Protein 4CIJ (pdb70)

Nearest PDB structures (foldseek):
  4cij-assembly2_C  TM=9.995E-01  e=2.788E-56  Geobacillus stearothermophilus
  5h7z-assembly1_A  TM=2.090E-01  e=2.885E-01  Pseudomonas aeruginosa PAO1
  4r1d-assembly1_B  TM=1.919E-01  e=2.420E-01  Pseudomonas aeruginosa PAO1
  4cij-assembly2_C  TM=9.938E-01  e=1.093E-56  Geobacillus stearothermophilus
  5h7y-assembly1_A  TM=1.862E-01  e=5.093E-02  Pseudomonas aeruginosa PAO1

Foldseek 3Di:
DAAKAKDWFKWKKFQWPDDPDPADGDADPVVVCVLLQHDPVQKDWEPAADDQFGTKIAGNRDPQWIKGHRGDPGRHIMTIHGRVSRVVSQVGHPFDLLSSLLCVQPHGDMFTFKIKMKMKHLHDLDDVVVVVVLVVVVQKDFPFDDKDKDWDADPVPGDTDKIKIKTDDPPDFKIKMKIQVCVVVVHDRPGIIMIMIMGGTPRRSVLSVVSNVVDFANLQVVLVVCVHGMARFDDDPVDPDSVPGHGDDSSVVVSVSSRRHHDDRRD/DDADKAKDWFKWKKFQWPDDPDPADGDADPVVVCVLLQHDPVQKAWEPAADDQFGTKIAGNRDVQWIKGHRGPPGRGIMTIHGRVSRVVSQVGHPFFLLSSLLCQQPHGDMWTFKIKMKMKHQPDLDDLVVVVVLVVVVQKDFPFDDKDWDWDFDPVPGDTDKIKIKTDDPPDFKIKMKIQVCRVVVHDRDGIIMIMIMGGTPRRNVLSVVSNVVPAANLQVVLVVCVHGMARFDDDPVDPPSVPGHGDDSSVVVSVSSRVHHDDRRD/DKAKDWFKWKKFQWPDDPDPADGDADPVVVCVLLQADPVQWDWEPAADDQFGTKIAGNNDVLWIKGHRGPPGRGIMTIHGRVSRVVSQVGHPADLLSSLLCDQPHGDMFTFKIKMKMKDLPDLDDVVVVVVLVVVVQKDFPFPDKDWDWDFDPVPGDTQWIKIKTDDPPDFKIKIKIQVCSVVVHDRPGIIMIMIMGGTPRRSVLSVVSNVVPFANLQVVLVVCVRGMARFDDDDPDPPSVPGHGDDSSVVVSVVSRVHHNDRHD/DPDAAKAKDWFKWKKFQWPDDPDPAAGDADPVVVCVLLQADPVQKDWEPAADDQFGTKIAGNNDPLWIKGHRGPPGRGIMTIHGRVSRVVSVVGHPAWLLSSLLCVQPHGDMWTFKIKMKMKHQPDLDDVVVVVVLVVVVQKDFPFDDKDKDWDFDPVPGDTDKIKIKTDDPNDFKIKMKIQVCVVVVHDRPGIIMIMIMGGTPRRSVLSVVSNVVDFANLQVVLVVCVHGMARFDDDPVDPPSVPGDGDDSSVVVSVSSRRHHNDTD

Sequence (1068 aa):
MSGLKPCVDWLQVTFKTGQDSVKKCVEKLEKVFEILGLNEAEFLPLKNGKYGYKQGVAFQGNPVLAVYYDGADDMGIHVEMTGQGCRLFELHTSINWYELFYRLVYEYEVNITRLDVAVDDFKGYFKINTLVKKLKDDEVTSRFKKARHIENIVIEGGETIGHTLYFGAPSSDIQVRFYEKNVQMGMDIDVWNRTEIQLRDDRAHVVAQIIADDVLPLGEIVAGLLRNYIQFRTRKATDKNKKRWPLARFWLNFLGDVQPLRIAKQMHMSGLKPCVDWLQVTFKTGQDSVKKCVEKLEKVFEILGLNEAEFLPLKNGKYGYKQGVAFQGNPVLAVYYDGADDMGIHVEMTGQGCRLFELHTSINWYELFYRLVYEYEVNITRLDVAVDDFKGYFKINTLVKKLKDDEVTSRFKKARHIENIVIEGGETIGHTLYFGAPSSDIQVRFYEKNVQMGMDIDVWNRTEIQLRDDRAHVVAQIIADDVLPLGEIVAGLLRNYIQFRTRKATDKNKKRWPLARFWLNFLGDVQPLRIAKQMGLKPCVDWLQVTFKTGQDSVKKCVEKLEKVFEILGLNEAEFLPLKNGKYGYKQGVAFQGNPVLAVYYDGADDMGIHVEMTGQGCRLFELHTSINWYELFYRLVYEYEVNITRLDVAVDDFKGYFKINTLVKKLKDDEVTSRFKKARHIENIVIEGGETIGHTLYFGAPSSDIQVRFYEKNVQMGMDIDVWNRTEIQLRDDRAHVVAQIIADDVLPLGEIVAGLLRNYIQFRTRKATDKNKKRWPLARFWLNFLGDVQPLRIAKQMSHMSGLKPCVDWLQVTFKTGQDSVKKCVEKLEKVFEILGLNEAEFLPLKNGKYGYKQGVAFQGNPVLAVYYDGADDMGIHVEMTGQGCRLFELHTSINWYELFYRLVYEYEVNITRLDVAVDDFKGYFKINTLVKKLKDDEVTSRFKKARHIENIVIEGGETIGHTLYFGAPSSDIQVRFYEKNVQMGMDIDVWNRTEIQLRDDRAHVVAQIIADDVLPLGEIVAGLLRNYIQFRTRKATDKNKKRWPLARFWLNFLGDVQPLRIAKQ

Secondary structure (DSSP, 8-state):
--SEEEEEEEEEEEE--S---SSBPP--HHHHHHHTT--GGGEEE-S--BTTBSEEEEETT-TTEEEEE--STT--EEEEE-HHHHHHHHHH-SS-HHHHHHIIIIIB-EEEEEEEEEEEESS-S--HHHHHHHHHTT-EEESSSEEEEEEEEETTT--EEEEEEEES-TTSSEEEEEEEHHHHTT---S--EEEEEEEEHHHHHHHHHHHHHT-S-HHHHHHHHHHHHEEEB---TT-S-GGGSPBPHHHHHHHHHHTT----S--/---SEEEEEEEEEEEE--S---SSBPP--HHHHHHHTT--GGGEEE-S--BTTBSEEEEETT-TTEEEEE--STT--EEEEE-HHHHHHHHHH-SS-HHHHHHIIIIIB-EEEEEEEEEEEESS-S--HHHHHHHHHTT-EEESSSEEEEEEEEETTT--EEEEEEEES-SSSSEEEEEEEHHHHHT---S--EEEEEEEEHHHHHHHHHHHHHT-S-HHHHHHHHHHHHEEEB---TT---GGGSPBPHHHHHHHHHHTT----S--/-EEEEEEEEEEEE--S---SSBPP--HHHHHHHTT--GGGEEE-S--BTTBSEEEEETT-TTEEEEE--STT--EEEEE-HHHHHHHHHH-SS-HHHHHHIIIIIB-EEEEEEEEEEEESS-S--HHHHHHHHHTT-EEESSSEEEEEEEEETTT--EEEEEEEES-TTSSEEEEEEEHHHHTT---S--EEEEEEEEHHHHHHHHHHHHH--S-HHHHHHHHHHHHEEEB---SS---GGGSPBPHHHHHHHHHHTT----S--/----SEEEEEEEEEEEE--S---SSBPP--HHHHHHHTT--GGGEEE-S--BTTBSEEEEETT-TTEEEEE--STT--EEEEE-HHHHHHHHHH-SS-HHHHHHIIIIIB-EEEEEEEEEEEESS-S--HHHHHHHHHTT-EEESSSEEEEEEEEETTT--EEEEEEEES-TTSSEEEEEEEHHHHTT---S--EEEEEEEEHHHHHHHHHHHHH--S-HHHHHHHHHHHHEEEB---TT---GGGSPBPHHHHHHHHHHTT------

Solvent-accessible surface area: 49300 Å² total; per-residue (Å²): 120,76,22,20,87,24,17,1,12,57,1,16,2,21,0,50,49,63,69,161,35,156,50,120,38,3,113,132,31,80,64,0,9,103,0,3,13,10,90,95,86,65,19,92,106,34,199,82,8,78,85,2,9,46,74,4,16,0,1,76,29,56,77,22,0,0,0,9,52,48,16,32,143,100,38,15,11,12,0,4,0,28,16,120,0,0,72,26,0,33,136,76,18,98,29,27,3,72,47,0,0,78,46,0,7,85,62,10,23,10,68,7,43,27,0,1,0,0,1,16,2,22,142,36,37,15,137,2,75,56,0,5,130,27,0,75,51,36,22,0,8,24,137,25,112,110,0,107,4,19,10,28,0,41,3,110,47,6,116,44,53,4,22,25,0,67,0,24,53,90,95,45,60,10,9,1,30,0,21,36,24,16,39,108,84,72,85,151,47,140,36,22,11,12,4,8,0,5,0,62,84,117,82,0,62,87,7,0,58,38,14,1,68,54,107,88,20,7,0,70,19,1,0,33,36,0,84,77,13,0,30,0,26,62,128,93,115,120,42,110,56,22,149,161,9,66,39,3,169,46,0,50,78,0,0,34,68,0,64,86,32,126,37,66,105,165,74,227,91,70,29,18,86,28,22,1,17,58,1,17,1,22,1,48,49,65,70,166,42,157,50,109,41,3,109,132,31,80,62,0,11,104,0,2,13,10,90,98,86,62,19,92,110,36,199,82,12,80,89,0,9,52,78,4,15,0,1,77,28,57,76,23,0,0,0,8,52,43,14,25,145,109,31,17,12,11,0,4,0,29,18,129,0,0,76,26,0,36,139,76,19,98,29,26,4,75,47,0,0,89,46,1,6,87,55,9,22,8,69,5,41,30,0,2,0,1,2,16,2,20,132,31,32,17,154,1,76,54,0,6,129,27,0,80,53,36,22,0,11,24,138,25,156,102,1,62,4,9,6,26,0,45,3,110,29,3,68,40,60,11,26,19,0,53,0,17,51,72,98,46,63,11,4,1,27,0,23,43,24,18,63,107,97,73,88,105,52,140,48,30,12,16,4,9,0,6,0,62,86,102,80,0,50,73,6,0,60,39,17,3,68,76,120,92,17,7,1,72,20,1,1,34,35,0,85,76,13,0,30,0,27,66,128,76,110,139,31,198,70,22,159,156,9,74,38,4,168,44,0,57,74,0,0,34,70,0,70,80,32,162,40,67,101,165,68,48,18,117,19,19,0,14,54,1,16,2,22,0,49,53,64,70,164,42,161,57,108,39,3,105,132,32,79,63,0,10,97,0,3,11,12,87,99,85,64,18,92,107,34,203,85,9,78,83,0,9,54,73,4,15,0,1,79,27,57,76,23,0,0,0,7,51,49,16,35,145,109,34,16,13,12,0,2,0,26,17,128,0,0,72,27,0,39,138,75,18,98,29,30,4,72,49,0,0,88,41,1,5,86,55,7,24,10,69,7,41,29,0,1,0,0,1,16,2,77,150,36,40,16,152,2,78,52,0,8,129,28,0,80,58,33,23,0,10,25,126,26,162,88,0,67,5,10,8,34,0,30,3,106,43,6,90,45,67,3,27,21,0,53,0,14,49,77,93,45,60,8,4,1,29,0,18,41,25,18,52,112,95,70,90,147,76,145,42,31,11,12,5,8,1,4,0,61,85,118,72,0,62,86,6,0,61,40,13,2,67,45,108,86,26,7,0,69,18,1,0,34,29,0,88,78,12,0,30,0,26,66,126,85,104,115,34,177,69,20,158,158,9,68,38,4,176,47,0,58,83,0,0,36,69,0,68,87,31,118,32,75,114,158,77,107,184,91,69,29,17,98,22,18,0,16,55,0,17,2,21,1,53,49,67,74,161,37,157,53,110,42,3,118,131,31,78,68,0,11,114,2,3,14,10,105,100,96,64,19,92,105,34,192,76,10,80,92,1,10,49,74,4,15,0,1,76,28,57,76,23,0,0,0,8,53,45,15,33,146,109,40,18,13,12,0,3,0,28,17,125,0,0,76,26,1,74,142,74,26,94,26,44,16,66,58,0,0,108,62,1,7,84,61,10,22,9,67,5,40,28,0,1,0,0,0,15,3,18,138,31,34,15,136,1,74,57,0,5,130,26,0,60,44,31,23,0,12,27,142,26,165,111,1,102,3,26,9,36,0,28,2,105,42,6,89,47,61,3,21,25,0,63,0,23,52,89,96,44,58,10,7,2,27,0,23,38,25,17,48,108,93,73,89,146,31,138,37,29,12,12,4,8,1,5,0,60,84,119,90,0,57,84,6,0,60,36,12,3,69,51,107,86,18,7,0,74,19,1,0,35,38,0,88,75,14,0,28,0,27,64,121,92,106,130,37,190,64,20,158,159,7,67,39,3,160,44,0,50,72,0,0,37,69,0,69,85,32,128,30,94,100,228

Radius of gyration: 36.02 Å; Cα contacts (8 Å, |Δi|>4): 2460; chains: 4; bounding box: 74×92×94 Å

Structure (mmCIF, N/CA/C/O backbone):
data_4CIJ
#
_entry.id   4CIJ
#
_cell.length_a   66.111
_cell.length_b   136.848
_cell.length_c   149.157
_cell.angle_alpha   90.00
_cell.angle_beta   90.00
_cell.angle_gamma   90.00
#
_symmetry.space_group_name_H-M   'P 21 21 21'
#
loop_
_entity.id
_entity.type
_entity.pdbx_description
1 polymer 'GST REP'
2 water water
#
loop_
_atom_site.group_PDB
_atom_site.id
_atom_site.type_symbol
_atom_site.label_atom_id
_atom_site.label_alt_id
_atom_site.label_comp_id
_atom_site.label_asym_id
_atom_site.label_entity_id
_atom_site.label_seq_id
_atom_site.pdbx_PDB_ins_code
_atom_site.Cartn_x
_atom_site.Cartn_y
_atom_site.Cartn_z
_atom_site.occupancy
_atom_site.B_iso_or_equiv
_atom_site.auth_seq_id
_atom_site.auth_comp_id
_atom_site.auth_asym_id
_atom_site.auth_atom_id
_atom_site.pdbx_PDB_model_num
ATOM 1 N N . MET A 1 3 ? 64.170 33.967 32.728 1.00 74.12 1 MET A N 1
ATOM 2 C CA . MET A 1 3 ? 63.488 32.650 32.912 1.00 80.01 1 MET A CA 1
ATOM 3 C C . MET A 1 3 ? 64.356 31.587 33.628 1.00 80.06 1 MET A C 1
ATOM 4 O O . MET A 1 3 ? 64.641 30.490 33.108 1.00 70.34 1 MET A O 1
ATOM 9 N N . SER A 1 4 ? 64.755 31.914 34.860 1.00 80.93 2 SER A N 1
ATOM 10 C CA . SER A 1 4 ? 65.298 30.921 35.792 1.00 79.36 2 SER A CA 1
ATOM 11 C C . SER A 1 4 ? 64.981 31.301 37.255 1.00 79.83 2 SER A C 1
ATOM 12 O O . SER A 1 4 ? 64.531 32.421 37.527 1.00 74.05 2 SER A O 1
ATOM 15 N N . GLY A 1 5 ? 65.236 30.377 38.198 1.00 75.11 3 GLY A N 1
ATOM 16 C CA . GLY A 1 5 ? 64.918 30.616 39.610 1.00 68.30 3 GLY A CA 1
ATOM 17 C C . GLY A 1 5 ? 63.420 30.759 39.853 1.00 67.96 3 GLY A C 1
ATOM 18 O O . GLY A 1 5 ? 62.622 30.149 39.139 1.00 61.61 3 GLY A O 1
ATOM 19 N N . LEU A 1 6 ? 63.076 31.568 40.863 1.00 56.32 4 LEU A N 1
ATOM 20 C CA . LEU A 1 6 ? 61.740 31.887 41.280 1.00 56.57 4 LEU A CA 1
ATOM 21 C C . LEU A 1 6 ? 61.500 33.370 41.061 1.00 63.52 4 LEU A C 1
ATOM 22 O O . LEU A 1 6 ? 62.383 34.141 41.303 1.00 58.00 4 LEU A O 1
ATOM 27 N N . LYS A 1 7 ? 60.348 33.753 40.506 1.00 70.12 5 LYS A N 1
ATOM 28 C CA . LYS A 1 7 ? 60.030 35.158 40.275 1.00 76.35 5 LYS A CA 1
ATOM 29 C C . LYS A 1 7 ? 58.581 35.400 40.654 1.00 66.55 5 LYS A C 1
ATOM 30 O O . LYS A 1 7 ? 57.691 34.673 40.205 1.00 60.80 5 LYS A O 1
ATOM 36 N N . PRO A 1 8 ? 58.342 36.401 41.494 1.00 61.81 6 PRO A N 1
ATOM 37 C CA . PRO A 1 8 ? 56.992 36.724 41.897 1.00 58.70 6 PRO A CA 1
ATOM 38 C C . PRO A 1 8 ? 56.403 37.695 40.913 1.00 56.27 6 PRO A C 1
ATOM 39 O O . PRO A 1 8 ? 57.135 38.280 40.127 1.00 58.62 6 PRO A O 1
ATOM 43 N N . CYS A 1 9 ? 55.088 37.843 40.927 1.00 59.13 7 CYS A N 1
ATOM 44 C CA . CYS A 1 9 ? 54.437 38.866 40.143 1.00 53.35 7 CYS A CA 1
ATOM 45 C C . CYS A 1 9 ? 52.976 39.026 40.504 1.00 51.31 7 CYS A C 1
ATOM 46 O O . CYS A 1 9 ? 52.356 38.170 41.120 1.00 50.71 7 CYS A O 1
ATOM 49 N N . VAL A 1 10 ? 52.444 40.169 40.113 1.00 47.08 8 VAL A N 1
ATOM 50 C CA . VAL A 1 10 ? 51.040 40.412 40.148 1.00 45.75 8 VAL A CA 1
ATOM 51 C C . VAL A 1 10 ? 50.498 39.840 38.856 1.00 49.75 8 VAL A C 1
ATOM 52 O O . VAL A 1 10 ? 51.083 40.060 37.817 1.00 47.24 8 VAL A O 1
ATOM 56 N N . ASP A 1 11 ? 49.378 39.135 38.919 1.00 47.58 9 ASP A N 1
ATOM 57 C CA . ASP A 1 11 ? 48.885 38.392 37.752 1.00 50.42 9 ASP A CA 1
ATOM 58 C C . ASP A 1 11 ? 47.420 38.600 37.421 1.00 44.17 9 ASP A C 1
ATOM 59 O O . ASP A 1 11 ? 46.895 38.012 36.496 1.00 46.60 9 ASP A O 1
ATOM 64 N N . TRP A 1 12 ? 46.737 39.419 38.172 1.00 40.03 10 TRP A N 1
ATOM 65 C CA . TRP A 1 12 ? 45.394 39.772 37.794 1.00 40.70 10 TRP A CA 1
ATOM 66 C C . TRP A 1 12 ? 45.056 40.959 38.648 1.00 38.68 10 TRP A C 1
ATOM 67 O O . TRP A 1 12 ? 45.418 41.002 39.821 1.00 36.48 10 TRP A O 1
ATOM 78 N N . LEU A 1 13 ? 44.299 41.883 38.086 1.00 39.30 11 LEU A N 1
ATOM 79 C CA . LEU A 1 13 ? 43.790 42.988 38.868 1.00 40.94 11 LEU A CA 1
ATOM 80 C C . LEU A 1 13 ? 42.494 43.496 38.306 1.00 39.33 11 LEU A C 1
ATOM 81 O O . LEU A 1 13 ? 42.380 43.759 37.095 1.00 41.95 11 LEU A O 1
ATOM 86 N N . GLN A 1 14 ? 41.533 43.645 39.183 1.00 37.36 12 GLN A N 1
ATOM 87 C CA . GLN A 1 14 ? 40.243 44.190 38.828 1.00 38.08 12 GLN A CA 1
ATOM 88 C C . GLN A 1 14 ? 39.872 45.182 39.879 1.00 43.99 12 GLN A C 1
ATOM 89 O O . GLN A 1 14 ? 39.956 44.857 41.079 1.00 44.91 12 GLN A O 1
ATOM 95 N N . VAL A 1 15 ? 39.576 46.419 39.455 1.00 46.13 13 VAL A N 1
ATOM 96 C CA . VAL A 1 15 ? 39.237 47.503 40.381 1.00 45.73 13 VAL A CA 1
ATOM 97 C C . VAL A 1 15 ? 38.139 48.356 39.790 1.00 46.50 13 VAL A C 1
ATOM 98 O O . VAL A 1 15 ? 38.040 48.503 38.588 1.00 45.34 13 VAL A O 1
ATOM 102 N N . THR A 1 16 ? 37.307 48.898 40.651 1.00 46.04 14 THR A N 1
ATOM 103 C CA . THR A 1 16 ? 36.224 49.751 40.252 1.00 50.10 14 THR A CA 1
ATOM 104 C C . THR A 1 16 ? 36.382 51.093 40.923 1.00 52.72 14 THR A C 1
ATOM 105 O O . THR A 1 16 ? 36.470 51.164 42.137 1.00 50.81 14 THR A O 1
ATOM 109 N N . PHE A 1 17 ? 36.414 52.149 40.109 1.00 53.91 15 PHE A N 1
ATOM 110 C CA . PHE A 1 17 ? 36.433 53.544 40.606 1.00 50.69 15 PHE A CA 1
ATOM 111 C C . PHE A 1 17 ? 35.022 53.968 40.885 1.00 52.74 15 PHE A C 1
ATOM 112 O O . PHE A 1 17 ? 34.219 54.059 39.961 1.00 55.99 15 PHE A O 1
ATOM 120 N N . LYS A 1 18 ? 34.699 54.185 42.153 1.00 60.76 16 LYS A N 1
ATOM 121 C CA . LYS A 1 18 ? 33.332 54.541 42.550 1.00 74.05 16 LYS A CA 1
ATOM 122 C C . LYS A 1 18 ? 33.094 56.031 42.286 1.00 76.51 16 LYS A C 1
ATOM 123 O O . LYS A 1 18 ? 34.045 56.831 42.276 1.00 66.99 16 LYS A O 1
ATOM 129 N N . THR A 1 19 ? 31.831 56.393 42.069 1.00 84.58 17 THR A N 1
ATOM 130 C CA . THR A 1 19 ? 31.456 57.768 41.677 1.00 97.73 17 THR A CA 1
ATOM 131 C C . THR A 1 19 ? 30.676 58.449 42.791 1.00 93.74 17 THR A C 1
ATOM 132 O O . THR A 1 19 ? 29.977 57.785 43.553 1.00 92.42 17 THR A O 1
ATOM 136 N N . GLY A 1 20 ? 30.846 59.775 42.891 1.00 103.19 18 GLY A N 1
ATOM 137 C CA . GLY A 1 20 ? 30.020 60.642 43.737 1.00 93.57 18 GLY A CA 1
ATOM 138 C C . GLY A 1 20 ? 30.029 60.350 45.226 1.00 100.39 18 GLY A C 1
ATOM 139 O O . GLY A 1 20 ? 29.048 60.597 45.915 1.00 104.66 18 GLY A O 1
ATOM 140 N N . GLN A 1 21 ? 31.123 59.803 45.732 1.00 110.63 19 GLN A N 1
ATOM 141 C CA . GLN A 1 21 ? 31.256 59.579 47.169 1.00 114.63 19 GLN A CA 1
ATOM 142 C C . GLN A 1 21 ? 31.693 60.912 47.799 1.00 110.96 19 GLN A C 1
ATOM 143 O O . GLN A 1 21 ? 32.459 61.651 47.193 1.00 97.00 19 GLN A O 1
ATOM 149 N N . ASP A 1 22 ? 31.183 61.213 48.995 1.00 106.12 20 ASP A N 1
ATOM 150 C CA . ASP A 1 22 ? 31.778 62.227 49.854 1.00 108.80 20 ASP A CA 1
ATOM 151 C C . ASP A 1 22 ? 32.815 61.481 50.695 1.00 100.57 20 ASP A C 1
ATOM 152 O O . ASP A 1 22 ? 32.645 61.216 51.887 1.00 99.60 20 ASP A O 1
ATOM 157 N N . SER A 1 23 ? 33.893 61.129 50.011 1.00 97.31 21 SER A N 1
ATOM 158 C CA . SER A 1 23 ? 34.917 60.228 50.518 1.00 93.26 21 SER A CA 1
ATOM 159 C C . SER A 1 23 ? 36.107 61.048 50.900 1.00 83.98 21 SER A C 1
ATOM 160 O O . SER A 1 23 ? 36.288 62.153 50.374 1.00 76.59 21 SER A O 1
ATOM 163 N N . VAL A 1 24 ? 36.911 60.535 51.826 1.00 79.65 22 VAL A N 1
ATOM 164 C CA . VAL A 1 24 ? 38.158 61.224 52.165 1.00 92.69 22 VAL A CA 1
ATOM 165 C C . VAL A 1 24 ? 39.115 61.205 50.962 1.00 80.87 22 VAL A C 1
ATOM 166 O O . VAL A 1 24 ? 39.896 62.144 50.778 1.00 88.64 22 VAL A O 1
ATOM 170 N N . LYS A 1 25 ? 39.009 60.156 50.137 1.00 82.30 23 LYS A N 1
ATOM 171 C CA . LYS A 1 25 ? 39.804 60.011 48.909 1.00 76.48 23 LYS A CA 1
ATOM 172 C C . LYS A 1 25 ? 39.069 60.531 47.657 1.00 68.61 23 LYS A C 1
ATOM 173 O O . LYS A 1 25 ? 37.855 60.705 47.651 1.00 59.03 23 LYS A O 1
ATOM 179 N N . LYS A 1 26 ? 39.844 60.832 46.626 1.00 67.06 24 LYS A N 1
ATOM 180 C CA . LYS A 1 26 ? 39.331 61.457 45.419 1.00 70.19 24 LYS A CA 1
ATOM 181 C C . LYS A 1 26 ? 38.535 60.450 44.563 1.00 69.06 24 LYS A C 1
ATOM 182 O O . LYS A 1 26 ? 39.008 59.336 44.258 1.00 69.63 24 LYS A O 1
ATOM 188 N N . CYS A 1 27 ? 37.327 60.844 44.191 1.00 69.16 25 CYS A N 1
ATOM 189 C CA . CYS A 1 27 ? 36.515 60.113 43.226 1.00 71.99 25 CYS A CA 1
ATOM 190 C C . CYS A 1 27 ? 37.002 60.411 41.819 1.00 71.32 25 CYS A C 1
ATOM 191 O O . CYS A 1 27 ? 37.342 61.534 41.507 1.00 67.65 25 CYS A O 1
ATOM 194 N N . VAL A 1 28 ? 37.090 59.379 40.996 1.00 70.82 26 VAL A N 1
ATOM 195 C CA . VAL A 1 28 ? 37.451 59.534 39.599 1.00 67.84 26 VAL A CA 1
ATOM 196 C C . VAL A 1 28 ? 36.178 59.402 38.786 1.00 65.49 26 VAL A C 1
ATOM 197 O O . VAL A 1 28 ? 35.379 58.510 39.031 1.00 57.96 26 VAL A O 1
ATOM 201 N N . GLU A 1 29 ? 36.010 60.297 37.815 1.00 72.62 27 GLU A N 1
ATOM 202 C CA . GLU A 1 29 ? 34.807 60.311 36.991 1.00 73.70 27 GLU A CA 1
ATOM 203 C C . GLU A 1 29 ? 35.033 60.251 35.493 1.00 66.17 27 GLU A C 1
ATOM 204 O O . GLU A 1 29 ? 34.096 60.016 34.763 1.00 66.15 27 GLU A O 1
ATOM 210 N N . LYS A 1 30 ? 36.280 60.384 35.045 1.00 64.24 28 LYS A N 1
ATOM 211 C CA . LYS A 1 30 ? 36.590 60.405 33.619 1.00 64.00 28 LYS A CA 1
ATOM 212 C C . LYS A 1 30 ? 37.576 59.335 33.206 1.00 56.65 28 LYS A C 1
ATOM 213 O O . LYS A 1 30 ? 38.540 59.036 33.925 1.00 54.85 28 LYS A O 1
ATOM 219 N N . LEU A 1 31 ? 37.341 58.762 32.031 1.00 54.24 29 LEU A N 1
ATOM 220 C CA . LEU A 1 31 ? 38.248 57.768 31.482 1.00 51.91 29 LEU A CA 1
ATOM 221 C C . LEU A 1 31 ? 39.664 58.266 31.370 1.00 52.86 29 LEU A C 1
ATOM 222 O O . LEU A 1 31 ? 40.620 57.541 31.665 1.00 50.73 29 LEU A O 1
ATOM 227 N N . GLU A 1 32 ? 39.807 59.515 30.964 1.00 48.49 30 GLU A N 1
ATOM 228 C CA . GLU A 1 32 ? 41.114 60.119 30.804 1.00 57.83 30 GLU A CA 1
ATOM 229 C C . GLU A 1 32 ? 41.901 60.096 32.105 1.00 53.90 30 GLU A C 1
ATOM 230 O O . GLU A 1 32 ? 43.120 59.869 32.116 1.00 56.57 30 GLU A O 1
ATOM 236 N N . LYS A 1 33 ? 41.216 60.366 33.203 1.00 54.06 31 LYS A N 1
ATOM 237 C CA . LYS A 1 33 ? 41.869 60.345 34.488 1.00 55.50 31 LYS A CA 1
ATOM 238 C C . LYS A 1 33 ? 42.329 58.892 34.798 1.00 58.43 31 LYS A C 1
ATOM 239 O O . LYS A 1 33 ? 43.446 58.648 35.276 1.00 53.39 31 LYS A O 1
ATOM 245 N N . VAL A 1 34 ? 41.471 57.929 34.503 1.00 49.08 32 VAL A N 1
ATOM 246 C CA . VAL A 1 34 ? 41.847 56.542 34.723 1.00 49.59 32 VAL A CA 1
ATOM 247 C C . VAL A 1 34 ? 43.124 56.209 33.984 1.00 49.18 32 VAL A C 1
ATOM 248 O O . VAL A 1 34 ? 44.036 55.609 34.555 1.00 54.81 32 VAL A O 1
ATOM 252 N N . PHE A 1 35 ? 43.200 56.580 32.709 1.00 54.42 33 PHE A N 1
ATOM 253 C CA . PHE A 1 35 ? 44.415 56.337 31.914 1.00 55.28 33 PHE A CA 1
ATOM 254 C C . PHE A 1 35 ? 45.641 56.934 32.579 1.00 56.41 33 PHE A C 1
ATOM 255 O O . PHE A 1 35 ? 46.721 56.334 32.610 1.00 50.13 33 PHE A O 1
ATOM 263 N N . GLU A 1 36 ? 45.452 58.099 33.174 1.00 59.19 34 GLU A N 1
ATOM 264 C CA . GLU A 1 36 ? 46.546 58.785 33.823 1.00 64.84 34 GLU A CA 1
ATOM 265 C C . GLU A 1 36 ? 46.964 58.062 35.118 1.00 58.46 34 GLU A C 1
ATOM 266 O O . GLU A 1 36 ? 48.154 57.898 35.396 1.00 54.59 34 GLU A O 1
ATOM 272 N N . ILE A 1 37 ? 45.990 57.625 35.901 1.00 52.93 35 ILE A N 1
ATOM 273 C CA . ILE A 1 37 ? 46.276 56.854 37.103 1.00 53.13 35 ILE A CA 1
ATOM 274 C C . ILE A 1 37 ? 47.097 55.587 36.790 1.00 50.30 35 ILE A C 1
ATOM 275 O O . ILE A 1 37 ? 48.015 55.242 37.519 1.00 47.44 35 ILE A O 1
ATOM 280 N N . LEU A 1 38 ? 46.843 54.998 35.644 1.00 49.03 36 LEU A N 1
ATOM 281 C CA . LEU A 1 38 ? 47.560 53.839 35.221 1.00 49.44 36 LEU A CA 1
ATOM 282 C C . LEU A 1 38 ? 48.905 54.160 34.598 1.00 49.28 36 LEU A C 1
ATOM 283 O O . LEU A 1 38 ? 49.694 53.231 34.292 1.00 47.51 36 LEU A O 1
ATOM 288 N N . GLY A 1 39 ? 49.168 55.439 34.358 1.00 50.64 37 GLY A N 1
ATOM 289 C CA . GLY A 1 39 ? 50.414 55.850 33.710 1.00 47.29 37 GLY A CA 1
ATOM 290 C C . GLY A 1 39 ? 50.495 55.378 32.292 1.00 48.09 37 GLY A C 1
ATOM 291 O O . GLY A 1 39 ? 51.541 54.997 31.804 1.00 53.08 37 GLY A O 1
ATOM 292 N N . LEU A 1 40 ? 49.351 55.365 31.627 1.00 54.44 38 LEU A N 1
ATOM 293 C CA . LEU A 1 40 ? 49.274 54.908 30.259 1.00 53.72 38 LEU A CA 1
ATOM 294 C C . LEU A 1 40 ? 48.738 56.028 29.356 1.00 52.50 38 LEU A C 1
ATOM 295 O O . LEU A 1 40 ? 47.859 56.826 29.712 1.00 50.02 38 LEU A O 1
ATOM 300 N N . ASN A 1 41 ? 49.242 56.024 28.152 1.00 49.51 39 ASN A N 1
ATOM 301 C CA . ASN A 1 41 ? 48.901 57.047 27.166 1.00 54.14 39 ASN A CA 1
ATOM 302 C C . ASN A 1 41 ? 47.470 56.879 26.621 1.00 53.59 39 ASN A C 1
ATOM 303 O O . ASN A 1 41 ? 47.139 55.859 26.011 1.00 55.15 39 ASN A O 1
ATOM 308 N N . GLU A 1 42 ? 46.649 57.903 26.798 1.00 56.23 40 GLU A N 1
ATOM 309 C CA . GLU A 1 42 ? 45.278 57.939 26.272 1.00 57.05 40 GLU A CA 1
ATOM 310 C C . GLU A 1 42 ? 45.138 57.556 24.793 1.00 53.41 40 GLU A C 1
ATOM 311 O O . GLU A 1 42 ? 44.253 56.805 24.400 1.00 47.84 40 GLU A O 1
ATOM 317 N N . ALA A 1 43 ? 46.026 58.088 23.989 1.00 56.68 41 ALA A N 1
ATOM 318 C CA . ALA A 1 43 ? 46.005 57.835 22.556 1.00 59.03 41 ALA A CA 1
ATOM 319 C C . ALA A 1 43 ? 46.142 56.366 22.246 1.00 60.07 41 ALA A C 1
ATOM 320 O O . ALA A 1 43 ? 45.757 55.941 21.171 1.00 60.30 41 ALA A O 1
ATOM 322 N N . GLU A 1 44 ? 46.645 55.563 23.187 1.00 61.47 42 GLU A N 1
ATOM 323 C CA . GLU A 1 44 ? 46.806 54.153 22.895 1.00 56.77 42 GLU A CA 1
ATOM 324 C C . GLU A 1 44 ? 45.567 53.270 23.103 1.00 54.07 42 GLU A C 1
ATOM 325 O O . GLU A 1 44 ? 45.565 52.095 22.759 1.00 48.42 42 GLU A O 1
ATOM 331 N N . PHE A 1 45 ? 44.496 53.848 23.619 1.00 56.27 43 PHE A N 1
ATOM 332 C CA . PHE A 1 45 ? 43.304 53.065 23.932 1.00 55.16 43 PHE A CA 1
ATOM 333 C C . PHE A 1 45 ? 42.350 53.088 22.790 1.00 51.62 43 PHE A C 1
ATOM 334 O O . PHE A 1 45 ? 42.057 54.127 22.240 1.00 58.42 43 PHE A O 1
ATOM 342 N N . LEU A 1 46 ? 41.824 51.947 22.424 1.00 58.02 44 LEU A N 1
ATOM 343 C CA . LEU A 1 46 ? 40.832 51.884 21.345 1.00 53.13 44 LEU A CA 1
ATOM 344 C C . LEU A 1 46 ? 39.534 51.296 21.857 1.00 53.44 44 LEU A C 1
ATOM 345 O O . LEU A 1 46 ? 39.564 50.462 22.749 1.00 49.52 44 LEU A O 1
ATOM 350 N N . PRO A 1 47 ? 38.401 51.617 21.210 1.00 57.13 45 PRO A N 1
ATOM 351 C CA . PRO A 1 47 ? 37.130 51.012 21.575 1.00 55.14 45 PRO A CA 1
ATOM 352 C C . PRO A 1 47 ? 37.082 49.492 21.416 1.00 52.65 45 PRO A C 1
ATOM 353 O O . PRO A 1 47 ? 37.663 48.976 20.484 1.00 51.89 45 PRO A O 1
ATOM 357 N N . LEU A 1 48 ? 36.340 48.806 22.282 1.00 55.54 46 LEU A N 1
ATOM 358 C CA . LEU A 1 48 ? 36.067 47.363 22.134 1.00 54.25 46 LEU A CA 1
ATOM 359 C C . LEU A 1 48 ? 34.699 47.117 21.481 1.00 52.66 46 LEU A C 1
ATOM 360 O O . LEU A 1 48 ? 33.820 47.974 21.553 1.00 45.35 46 LEU A O 1
ATOM 365 N N . LYS A 1 49 ? 34.501 45.931 20.884 1.00 55.88 47 LYS A N 1
ATOM 366 C CA . LYS A 1 49 ? 33.212 45.598 20.227 1.00 63.36 47 LYS A CA 1
ATOM 367 C C . LYS A 1 49 ? 32.141 45.682 21.292 1.00 66.15 47 LYS A C 1
ATOM 368 O O . LYS A 1 49 ? 31.179 46.459 21.157 1.00 63.59 47 LYS A O 1
ATOM 374 N N . ASN A 1 50 ? 32.391 44.997 22.419 1.00 53.55 48 ASN A N 1
ATOM 375 C CA . ASN A 1 50 ? 31.396 44.953 23.473 1.00 54.18 48 ASN A CA 1
ATOM 376 C C . ASN A 1 50 ? 31.832 45.505 24.789 1.00 51.93 48 ASN A C 1
ATOM 377 O O . ASN A 1 50 ? 33.015 45.531 25.089 1.00 50.38 48 ASN A O 1
ATOM 382 N N . GLY A 1 51 ? 30.840 45.861 25.604 1.00 47.92 49 GLY A N 1
ATOM 383 C CA . GLY A 1 51 ? 31.015 46.027 27.032 1.00 50.89 49 GLY A CA 1
ATOM 384 C C . GLY A 1 51 ? 31.131 44.652 27.689 1.00 49.67 49 GLY A C 1
ATOM 385 O O . GLY A 1 51 ? 31.399 43.664 27.031 1.00 43.49 49 GLY A O 1
ATOM 386 N N . LYS A 1 52 ? 30.948 44.622 29.015 1.00 49.62 50 LYS A N 1
ATOM 387 C CA . LYS A 1 52 ? 31.103 43.421 29.820 1.00 44.22 50 LYS A CA 1
ATOM 388 C C . LYS A 1 52 ? 30.575 43.711 31.199 1.00 44.92 50 LYS A C 1
ATOM 389 O O . LYS A 1 52 ? 30.523 44.882 31.611 1.00 42.03 50 LYS A O 1
ATOM 395 N N . TYR A 1 53 ? 30.183 42.672 31.921 1.00 42.26 51 TYR A N 1
ATOM 396 C CA . TYR A 1 53 ? 29.604 42.806 33.232 1.00 45.28 51 TYR A CA 1
ATOM 397 C C . TYR A 1 53 ? 28.405 43.701 32.846 1.00 52.91 51 TYR A C 1
ATOM 398 O O . TYR A 1 53 ? 27.847 43.612 31.695 1.00 65.69 51 TYR A O 1
ATOM 407 N N . GLY A 1 54 ? 27.966 44.572 33.702 1.00 55.75 52 GLY A N 1
ATOM 408 C CA . GLY A 1 54 ? 26.809 45.390 33.254 1.00 47.96 52 GLY A CA 1
ATOM 409 C C . GLY A 1 54 ? 27.226 46.749 32.713 1.00 47.58 52 GLY A C 1
ATOM 410 O O . GLY A 1 54 ? 26.435 47.665 32.735 1.00 49.75 52 GLY A O 1
ATOM 411 N N . TYR A 1 55 ? 28.451 46.857 32.172 1.00 47.23 53 TYR A N 1
ATOM 412 C CA . TYR A 1 55 ? 28.905 48.053 31.500 1.00 46.91 53 TYR A CA 1
ATOM 413 C C . TYR A 1 55 ? 28.662 48.011 29.992 1.00 48.52 53 TYR A C 1
ATOM 414 O O . TYR A 1 55 ? 29.070 47.048 29.326 1.00 49.31 53 TYR A O 1
ATOM 423 N N . LYS A 1 56 ? 28.057 49.081 29.455 1.00 44.00 54 LYS A N 1
ATOM 424 C CA . LYS A 1 56 ? 27.627 49.127 28.039 1.00 49.35 54 LYS A CA 1
ATOM 425 C C . LYS A 1 56 ? 28.784 49.241 27.077 1.00 46.34 54 LYS A C 1
ATOM 426 O O . LYS A 1 56 ? 28.708 48.746 25.950 1.00 49.82 54 LYS A O 1
ATOM 432 N N . GLN A 1 57 ? 29.863 49.870 27.520 1.00 45.85 55 GLN A N 1
ATOM 433 C CA . GLN A 1 57 ? 30.952 50.146 26.639 1.00 49.45 55 GLN A CA 1
ATOM 434 C C . GLN A 1 57 ? 32.259 49.814 27.264 1.00 47.08 55 GLN A C 1
ATOM 435 O O . GLN A 1 57 ? 32.368 49.787 28.476 1.00 41.38 55 GLN A O 1
ATOM 441 N N . GLY A 1 58 ? 33.276 49.669 26.422 1.00 50.53 56 GLY A N 1
ATOM 442 C CA . GLY A 1 58 ? 34.646 49.518 26.891 1.00 55.62 56 GLY A CA 1
ATOM 443 C C . GLY A 1 58 ? 35.722 49.995 25.908 1.00 57.22 56 GLY A C 1
ATOM 444 O O . GLY A 1 58 ? 35.486 50.063 24.698 1.00 51.02 56 GLY A O 1
ATOM 445 N N . VAL A 1 59 ? 36.880 50.369 26.466 1.00 48.66 57 VAL A N 1
ATOM 446 C CA . VAL A 1 59 ? 38.087 50.572 25.695 1.00 47.53 57 VAL A CA 1
ATOM 447 C C . VAL A 1 59 ? 39.185 49.637 26.186 1.00 53.52 57 VAL A C 1
ATOM 448 O O . VAL A 1 59 ? 39.089 49.046 27.258 1.00 51.69 57 VAL A O 1
ATOM 452 N N . ALA A 1 60 ? 40.222 49.481 25.384 1.00 50.36 58 ALA A N 1
ATOM 453 C CA . ALA A 1 60 ? 41.302 48.632 25.728 1.00 47.74 58 ALA A CA 1
ATOM 454 C C . ALA A 1 60 ? 42.615 49.139 25.185 1.00 45.98 58 ALA A C 1
ATOM 455 O O . ALA A 1 60 ? 42.684 49.783 24.151 1.00 51.86 58 ALA A O 1
ATOM 457 N N . PHE A 1 61 ? 43.682 48.814 25.906 1.00 51.26 59 PHE A N 1
ATOM 458 C CA . PHE A 1 61 ? 45.016 49.277 25.567 1.00 50.92 59 PHE A CA 1
ATOM 459 C C . PHE A 1 61 ? 45.450 48.587 24.300 1.00 48.76 59 PHE A C 1
ATOM 460 O O . PHE A 1 61 ? 45.412 47.363 24.184 1.00 42.01 59 PHE A O 1
ATOM 468 N N . GLN A 1 62 ? 45.779 49.401 23.300 1.00 51.64 60 GLN A N 1
ATOM 469 C CA . GLN A 1 62 ? 46.101 48.895 21.981 1.00 50.10 60 GLN A CA 1
ATOM 470 C C . GLN A 1 62 ? 45.049 47.944 21.483 1.00 49.08 60 GLN A C 1
ATOM 471 O O . GLN A 1 62 ? 45.356 47.021 20.751 1.00 50.79 60 GLN A O 1
ATOM 477 N N . GLY A 1 63 ? 43.791 48.182 21.823 1.00 54.68 61 GLY A N 1
ATOM 478 C CA . GLY A 1 63 ? 42.705 47.313 21.324 1.00 49.77 61 GLY A CA 1
ATOM 479 C C . GLY A 1 63 ? 42.682 45.942 21.939 1.00 55.20 61 GLY A C 1
ATOM 480 O O . GLY A 1 63 ? 41.782 45.133 21.640 1.00 55.61 61 GLY A O 1
ATOM 481 N N . ASN A 1 64 ? 43.561 45.700 22.910 1.00 54.53 62 ASN A N 1
ATOM 482 C CA . ASN A 1 64 ? 43.700 44.343 23.438 1.00 51.12 62 ASN A CA 1
ATOM 483 C C . ASN A 1 64 ? 42.915 44.124 24.776 1.00 54.21 62 ASN A C 1
ATOM 484 O O . ASN A 1 64 ? 43.230 44.763 25.802 1.00 51.05 62 ASN A O 1
ATOM 489 N N . PRO A 1 65 ? 41.875 43.282 24.750 1.00 44.79 63 PRO A N 1
ATOM 490 C CA . PRO A 1 65 ? 40.957 43.148 25.890 1.00 44.11 63 PRO A CA 1
ATOM 491 C C . PRO A 1 65 ? 41.547 42.557 27.193 1.00 39.67 63 PRO A C 1
ATOM 492 O O . PRO A 1 65 ? 40.899 42.544 28.193 1.00 43.71 63 PRO A O 1
ATOM 496 N N . VAL A 1 66 ? 42.785 42.090 27.158 1.00 46.86 64 VAL A N 1
ATOM 497 C CA . VAL A 1 66 ? 43.544 41.759 28.364 1.00 43.63 64 VAL A CA 1
ATOM 498 C C . VAL A 1 66 ? 43.816 42.947 29.294 1.00 41.62 64 VAL A C 1
ATOM 499 O O . VAL A 1 66 ? 44.176 42.769 30.457 1.00 48.46 64 VAL A O 1
ATOM 503 N N . LEU A 1 67 ? 43.598 44.153 28.817 1.00 43.58 65 LEU A N 1
ATOM 504 C CA . LEU A 1 67 ? 43.796 45.332 29.606 1.00 40.65 65 LEU A CA 1
ATOM 505 C C . LEU A 1 67 ? 42.722 46.294 29.197 1.00 44.50 65 LEU A C 1
ATOM 506 O O . LEU A 1 67 ? 42.874 47.047 28.253 1.00 44.38 65 LEU A O 1
ATOM 511 N N . ALA A 1 68 ? 41.620 46.269 29.953 1.00 41.13 66 ALA A N 1
ATOM 512 C CA . ALA A 1 68 ? 40.395 46.847 29.527 1.00 37.28 66 ALA A CA 1
ATOM 513 C C . ALA A 1 68 ? 39.841 47.754 30.568 1.00 37.38 66 ALA A C 1
ATOM 514 O O . ALA A 1 68 ? 40.063 47.580 31.768 1.00 39.28 66 ALA A O 1
ATOM 516 N N . VAL A 1 69 ? 39.091 48.742 30.113 1.00 39.20 67 VAL A N 1
ATOM 517 C CA . VAL A 1 69 ? 38.458 49.715 31.001 1.00 38.69 67 VAL A CA 1
ATOM 518 C C . VAL A 1 69 ? 37.023 49.814 30.531 1.00 43.22 67 VAL A C 1
ATOM 519 O O . VAL A 1 69 ? 36.759 50.133 29.359 1.00 41.83 67 VAL A O 1
ATOM 523 N N . TYR A 1 70 ? 36.097 49.484 31.423 1.00 44.48 68 TYR A N 1
ATOM 524 C CA . TYR A 1 70 ? 34.674 49.395 31.096 1.00 42.20 68 TYR A CA 1
ATOM 525 C C . TYR A 1 70 ? 33.956 50.544 31.768 1.00 43.28 68 TYR A C 1
ATOM 526 O O . TYR A 1 70 ? 34.277 50.935 32.888 1.00 40.54 68 TYR A O 1
ATOM 535 N N . TYR A 1 71 ? 32.951 51.038 31.097 1.00 45.86 69 TYR A N 1
ATOM 536 C CA . TYR A 1 71 ? 32.208 52.190 31.600 1.00 48.70 69 TYR A CA 1
ATOM 537 C C . TYR A 1 71 ? 30.800 52.236 31.044 1.00 48.57 69 TYR A C 1
ATOM 538 O O . TYR A 1 71 ? 30.381 51.357 30.261 1.00 49.37 69 TYR A O 1
ATOM 547 N N . ASP A 1 72 ? 30.050 53.244 31.472 1.00 48.63 70 ASP A N 1
ATOM 548 C CA . ASP A 1 72 ? 28.684 53.432 31.024 1.00 49.59 70 ASP A CA 1
ATOM 549 C C . ASP A 1 72 ? 27.801 52.284 31.529 1.00 47.75 70 ASP A C 1
ATOM 550 O O . ASP A 1 72 ? 27.063 51.649 30.792 1.00 52.21 70 ASP A O 1
ATOM 555 N N . GLY A 1 73 ? 27.867 52.045 32.834 1.00 49.71 71 GLY A N 1
ATOM 556 C CA . GLY A 1 73 ? 27.003 51.057 33.488 1.00 55.80 71 GLY A CA 1
ATOM 557 C C . GLY A 1 73 ? 25.880 51.766 34.227 1.00 59.09 71 GLY A C 1
ATOM 558 O O . GLY A 1 73 ? 25.714 52.947 34.079 1.00 66.32 71 GLY A O 1
ATOM 559 N N . ALA A 1 74 ? 25.157 51.038 35.055 1.00 65.37 72 ALA A N 1
ATOM 560 C CA . ALA A 1 74 ? 24.031 51.576 35.811 1.00 75.35 72 ALA A CA 1
ATOM 561 C C . ALA A 1 74 ? 24.539 52.555 36.842 1.00 79.77 72 ALA A C 1
ATOM 562 O O . ALA A 1 74 ? 25.739 52.670 37.062 1.00 69.27 72 ALA A O 1
ATOM 564 N N . ASP A 1 75 ? 23.599 53.255 37.460 1.00 92.31 73 ASP A N 1
ATOM 565 C CA . ASP A 1 75 ? 23.913 54.268 38.437 1.00 89.96 73 ASP A CA 1
ATOM 566 C C . ASP A 1 75 ? 24.869 53.709 39.485 1.00 77.74 73 ASP A C 1
ATOM 567 O O . ASP A 1 75 ? 24.663 52.620 39.997 1.00 79.37 73 ASP A O 1
ATOM 572 N N . ASP A 1 76 ? 25.912 54.475 39.765 1.00 71.08 74 ASP A N 1
ATOM 573 C CA . ASP A 1 76 ? 26.931 54.164 40.771 1.00 79.52 74 ASP A CA 1
ATOM 574 C C . ASP A 1 76 ? 27.785 52.923 40.481 1.00 74.30 74 ASP A C 1
ATOM 575 O O . ASP A 1 76 ? 28.373 52.347 41.379 1.00 76.35 74 ASP A O 1
ATOM 580 N N . MET A 1 77 ? 27.913 52.532 39.221 1.00 68.56 75 MET A N 1
ATOM 581 C CA . MET A 1 77 ? 28.828 51.438 38.906 1.00 63.53 75 MET A CA 1
ATOM 582 C C . MET A 1 77 ? 30.227 51.881 38.518 1.00 57.76 75 MET A C 1
ATOM 583 O O . MET A 1 77 ? 31.152 51.086 38.487 1.00 63.69 75 MET A O 1
ATOM 588 N N . GLY A 1 78 ? 30.372 53.155 38.240 1.00 47.62 76 GLY A N 1
ATOM 589 C CA . GLY A 1 78 ? 31.662 53.775 38.100 1.00 49.57 76 GLY A CA 1
ATOM 590 C C . GLY A 1 78 ? 32.380 53.301 36.845 1.00 48.26 76 GLY A C 1
ATOM 591 O O . GLY A 1 78 ? 31.777 53.120 35.806 1.00 51.16 76 GLY A O 1
ATOM 592 N N . ILE A 1 79 ? 33.683 53.134 36.968 1.00 47.05 77 ILE A N 1
ATOM 593 C CA . ILE A 1 79 ? 34.519 52.679 35.880 1.00 49.27 77 ILE A CA 1
ATOM 594 C C . ILE A 1 79 ? 35.308 51.477 36.367 1.00 48.06 77 ILE A C 1
ATOM 595 O O . ILE A 1 79 ? 35.846 51.502 37.472 1.00 49.90 77 ILE A O 1
ATOM 600 N N . HIS A 1 80 ? 35.312 50.411 35.578 1.00 46.94 78 HIS A N 1
ATOM 601 C CA . HIS A 1 80 ? 35.908 49.164 36.002 1.00 44.80 78 HIS A CA 1
ATOM 602 C C . HIS A 1 80 ? 37.114 48.865 35.152 1.00 44.26 78 HIS A C 1
ATOM 603 O O . HIS A 1 80 ? 37.000 48.811 33.922 1.00 48.41 78 HIS A O 1
ATOM 610 N N . VAL A 1 81 ? 38.254 48.604 35.787 1.00 41.11 79 VAL A N 1
ATOM 611 C CA . VAL A 1 81 ? 39.448 48.183 35.086 1.00 39.05 79 VAL A CA 1
ATOM 612 C C . VAL A 1 81 ? 39.668 46.709 35.306 1.00 37.64 79 VAL A C 1
ATOM 613 O O . VAL A 1 81 ? 39.643 46.224 36.431 1.00 41.73 79 VAL A O 1
ATOM 617 N N . GLU A 1 82 ? 40.005 46.020 34.241 1.00 40.99 80 GLU A N 1
ATOM 618 C CA . GLU A 1 82 ? 40.345 44.611 34.293 1.00 44.74 80 GLU A CA 1
ATOM 619 C C . GLU A 1 82 ? 41.627 44.348 33.581 1.00 41.97 80 GLU A C 1
ATOM 620 O O . GLU A 1 82 ? 41.773 44.648 32.396 1.00 43.57 80 GLU A O 1
ATOM 626 N N . MET A 1 83 ? 42.537 43.726 34.303 1.00 40.27 81 MET A N 1
ATOM 627 C CA . MET A 1 83 ? 43.854 43.456 33.795 1.00 47.86 81 MET A CA 1
ATOM 628 C C . MET A 1 83 ? 44.091 41.974 34.053 1.00 43.43 81 MET A C 1
ATOM 629 O O . MET A 1 83 ? 44.165 41.545 35.211 1.00 40.21 81 MET A O 1
ATOM 634 N N . THR A 1 84 ? 44.102 41.172 33.001 1.00 41.03 82 THR A N 1
ATOM 635 C CA . THR A 1 84 ? 44.355 39.719 33.157 1.00 45.24 82 THR A CA 1
ATOM 636 C C . THR A 1 84 ? 45.847 39.489 33.294 1.00 44.29 82 THR A C 1
ATOM 637 O O . THR A 1 84 ? 46.640 40.443 33.360 1.00 48.33 82 THR A O 1
ATOM 641 N N . GLY A 1 85 ? 46.260 38.233 33.306 1.00 51.91 83 GLY A N 1
ATOM 642 C CA . GLY A 1 85 ? 47.680 37.908 33.421 1.00 51.77 83 GLY A CA 1
ATOM 643 C C . GLY A 1 85 ? 48.475 38.616 32.346 1.00 51.88 83 GLY A C 1
ATOM 644 O O . GLY A 1 85 ? 49.395 39.384 32.607 1.00 51.28 83 GLY A O 1
ATOM 645 N N . GLN A 1 86 ? 48.068 38.368 31.121 1.00 47.46 84 GLN A N 1
ATOM 646 C CA . GLN A 1 86 ? 48.761 38.911 29.977 1.00 51.89 84 GLN A CA 1
ATOM 647 C C . GLN A 1 86 ? 48.656 40.397 30.014 1.00 45.08 84 GLN A C 1
ATOM 648 O O . GLN A 1 86 ? 49.543 41.092 29.538 1.00 50.52 84 GLN A O 1
ATOM 654 N N . GLY A 1 87 ? 47.547 40.897 30.537 1.00 42.95 85 GLY A N 1
ATOM 655 C CA . GLY A 1 87 ? 47.378 42.350 30.677 1.00 44.57 85 GLY A CA 1
ATOM 656 C C . GLY A 1 87 ? 48.323 42.972 31.690 1.00 48.09 85 GLY A C 1
ATOM 657 O O . GLY A 1 87 ? 48.679 44.162 31.591 1.00 47.66 85 GLY A O 1
ATOM 658 N N . CYS A 1 88 ? 48.684 42.210 32.712 1.00 44.99 86 CYS A N 1
ATOM 659 C CA . CYS A 1 88 ? 49.608 42.749 33.707 1.00 49.81 86 CYS A CA 1
ATOM 660 C C . CYS A 1 88 ? 50.999 42.865 33.037 1.00 53.27 86 CYS A C 1
ATOM 661 O O . CYS A 1 88 ? 51.715 43.850 33.271 1.00 52.33 86 CYS A O 1
ATOM 664 N N . ARG A 1 89 ? 51.389 41.891 32.211 1.00 50.67 87 ARG A N 1
ATOM 665 C CA . ARG A 1 89 ? 52.669 41.995 31.480 1.00 48.30 87 ARG A CA 1
ATOM 666 C C . ARG A 1 89 ? 52.673 43.126 30.490 1.00 55.54 87 ARG A C 1
ATOM 667 O O . ARG A 1 89 ? 53.655 43.896 30.347 1.00 57.31 87 ARG A O 1
ATOM 675 N N . LEU A 1 90 ? 51.543 43.295 29.838 1.00 54.08 88 LEU A N 1
ATOM 676 C CA . LEU A 1 90 ? 51.406 44.382 28.925 1.00 52.63 88 LEU A CA 1
ATOM 677 C C . LEU A 1 90 ? 51.498 45.718 29.677 1.00 50.58 88 LEU A C 1
ATOM 678 O O . LEU A 1 90 ? 52.143 46.662 29.213 1.00 48.71 88 LEU A O 1
ATOM 683 N N . PHE A 1 91 ? 50.857 45.816 30.829 1.00 47.61 89 PHE A N 1
ATOM 684 C CA . PHE A 1 91 ? 50.916 47.051 31.662 1.00 52.46 89 PHE A CA 1
ATOM 685 C C . PHE A 1 91 ? 52.371 47.381 32.005 1.00 53.15 89 PHE A C 1
ATOM 686 O O . PHE A 1 91 ? 52.823 48.501 31.855 1.00 54.38 89 PHE A O 1
ATOM 694 N N . GLU A 1 92 ? 53.106 46.346 32.409 1.00 53.01 90 GLU A N 1
ATOM 695 C CA . GLU A 1 92 ? 54.502 46.512 32.802 1.00 57.48 90 GLU A CA 1
ATOM 696 C C . GLU A 1 92 ? 55.349 47.086 31.680 1.00 60.72 90 GLU A C 1
ATOM 697 O O . GLU A 1 92 ? 56.185 47.934 31.923 1.00 71.64 90 GLU A O 1
ATOM 703 N N . LEU A 1 93 ? 55.130 46.621 30.462 1.00 55.09 91 LEU A N 1
ATOM 704 C CA . LEU A 1 93 ? 55.941 47.063 29.362 1.00 61.18 91 LEU A CA 1
ATOM 705 C C . LEU A 1 93 ? 55.738 48.520 29.006 1.00 59.50 91 LEU A C 1
ATOM 706 O O . LEU A 1 93 ? 56.619 49.091 28.423 1.00 69.93 91 LEU A O 1
ATOM 711 N N . HIS A 1 94 ? 54.576 49.107 29.293 1.00 58.10 92 HIS A N 1
ATOM 712 C CA . HIS A 1 94 ? 54.241 50.424 28.732 1.00 57.78 92 HIS A CA 1
ATOM 713 C C . HIS A 1 94 ? 53.953 51.486 29.736 1.00 54.17 92 HIS A C 1
ATOM 714 O O . HIS A 1 94 ? 53.845 52.653 29.362 1.00 62.06 92 HIS A O 1
ATOM 721 N N . THR A 1 95 ? 53.723 51.109 30.981 1.00 48.61 93 THR A N 1
ATOM 722 C CA . THR A 1 95 ? 53.351 52.119 31.950 1.00 53.97 93 THR A CA 1
ATOM 723 C C . THR A 1 95 ? 54.545 52.992 32.240 1.00 60.45 93 THR A C 1
ATOM 724 O O . THR A 1 95 ? 55.698 52.554 32.099 1.00 55.82 93 THR A O 1
ATOM 728 N N . SER A 1 96 ? 54.241 54.223 32.641 1.00 59.94 94 SER A N 1
ATOM 729 C CA . SER A 1 96 ? 55.233 55.202 33.026 1.00 64.04 94 SER A CA 1
ATOM 730 C C . SER A 1 96 ? 55.385 55.220 34.545 1.00 65.16 94 SER A C 1
ATOM 731 O O . SER A 1 96 ? 56.189 55.979 35.056 1.00 65.78 94 SER A O 1
ATOM 734 N N . ILE A 1 97 ? 54.654 54.369 35.273 1.00 61.65 95 ILE A N 1
ATOM 735 C CA . ILE A 1 97 ? 54.858 54.245 36.714 1.00 56.58 95 ILE A CA 1
ATOM 736 C C . ILE A 1 97 ? 55.274 52.820 37.033 1.00 65.74 95 ILE A C 1
ATOM 737 O O . ILE A 1 97 ? 55.837 52.117 36.180 1.00 65.72 95 ILE A O 1
ATOM 742 N N . ASN A 1 98 ? 55.023 52.383 38.268 1.00 62.46 96 ASN A N 1
ATOM 743 C CA . ASN A 1 98 ? 55.261 50.999 38.600 1.00 59.30 96 ASN A CA 1
ATOM 744 C C . ASN A 1 98 ? 54.251 50.462 39.603 1.00 60.13 96 ASN A C 1
ATOM 745 O O . ASN A 1 98 ? 53.376 51.206 40.085 1.00 52.53 96 ASN A O 1
ATOM 750 N N . TRP A 1 99 ? 54.363 49.159 39.898 1.00 52.47 97 TRP A N 1
ATOM 751 C CA . TRP A 1 99 ? 53.353 48.472 40.679 1.00 48.01 97 TRP A CA 1
ATOM 752 C C . TRP A 1 99 ? 53.106 49.117 42.006 1.00 46.16 97 TRP A C 1
ATOM 753 O O . TRP A 1 99 ? 51.958 49.427 42.379 1.00 45.90 97 TRP A O 1
ATOM 764 N N . TYR A 1 100 ? 54.195 49.425 42.684 1.00 54.94 98 TYR A N 1
ATOM 765 C CA . TYR A 1 100 ? 54.131 50.088 43.989 1.00 56.94 98 TYR A CA 1
ATOM 766 C C . TYR A 1 100 ? 53.340 51.421 43.911 1.00 48.49 98 TYR A C 1
ATOM 767 O O . TYR A 1 100 ? 52.418 51.667 44.687 1.00 45.46 98 TYR A O 1
ATOM 776 N N . GLU A 1 101 ? 53.643 52.218 42.909 1.00 49.79 99 GLU A N 1
ATOM 777 C CA . GLU A 1 101 ? 52.944 53.477 42.714 1.00 53.55 99 GLU A CA 1
ATOM 778 C C . GLU A 1 101 ? 51.476 53.281 42.364 1.00 51.53 99 GLU A C 1
ATOM 779 O O . GLU A 1 101 ? 50.621 53.968 42.902 1.00 51.32 99 GLU A O 1
ATOM 785 N N . LEU A 1 102 ? 51.171 52.331 41.470 1.00 50.35 100 LEU A N 1
ATOM 786 C CA . LEU A 1 102 ? 49.759 52.036 41.128 1.00 47.06 100 LEU A CA 1
ATOM 787 C C . LEU A 1 102 ? 48.943 51.667 42.353 1.00 45.33 100 LEU A C 1
ATOM 788 O O . LEU A 1 102 ? 47.894 52.256 42.631 1.00 44.11 100 LEU A O 1
ATOM 793 N N . PHE A 1 103 ? 49.476 50.751 43.157 1.00 44.69 101 PHE A N 1
ATOM 794 C CA . PHE A 1 103 ? 48.722 50.342 44.362 1.00 47.07 101 PHE A CA 1
ATOM 795 C C . PHE A 1 103 ? 48.651 51.444 45.399 1.00 48.58 101 PHE A C 1
ATOM 796 O O . PHE A 1 103 ? 47.603 51.615 46.050 1.00 46.13 101 PHE A O 1
ATOM 804 N N . TYR A 1 104 ? 49.731 52.234 45.501 1.00 52.34 102 TYR A N 1
ATOM 805 C CA . TYR A 1 104 ? 49.689 53.403 46.355 1.00 53.08 102 TYR A CA 1
ATOM 806 C C . TYR A 1 104 ? 48.502 54.275 45.974 1.00 47.59 102 TYR A C 1
ATOM 807 O O . TYR A 1 104 ? 47.648 54.625 46.824 1.00 48.58 102 TYR A O 1
ATOM 816 N N . ARG A 1 105 ? 48.409 54.596 44.683 1.00 46.58 103 ARG A N 1
ATOM 817 C CA . ARG A 1 105 ? 47.298 55.435 44.218 1.00 45.37 103 ARG A CA 1
ATOM 818 C C . ARG A 1 105 ? 45.952 54.783 44.489 1.00 50.65 103 ARG A C 1
ATOM 819 O O . ARG A 1 105 ? 45.000 55.444 44.890 1.00 55.49 103 ARG A O 1
ATOM 827 N N . LEU A 1 106 ? 45.853 53.457 44.278 1.00 52.10 104 LEU A N 1
ATOM 828 C CA . LEU A 1 106 ? 44.553 52.769 44.460 1.00 48.37 104 LEU A CA 1
ATOM 829 C C . LEU A 1 106 ? 44.164 52.650 45.890 1.00 49.68 104 LEU A C 1
ATOM 830 O O . LEU A 1 106 ? 42.977 52.776 46.221 1.00 48.69 104 LEU A O 1
ATOM 835 N N . VAL A 1 107 ? 45.154 52.391 46.751 1.00 48.25 105 VAL A N 1
ATOM 836 C CA . VAL A 1 107 ? 44.859 52.207 48.153 1.00 51.56 105 VAL A CA 1
ATOM 837 C C . VAL A 1 107 ? 44.687 53.549 48.928 1.00 57.14 105 VAL A C 1
ATOM 838 O O . VAL A 1 107 ? 43.742 53.678 49.687 1.00 55.54 105 VAL A O 1
ATOM 842 N N . TYR A 1 108 ? 45.555 54.539 48.681 1.00 54.50 106 TYR A N 1
ATOM 843 C CA . TYR A 1 108 ? 45.597 55.774 49.488 1.00 56.66 106 TYR A CA 1
ATOM 844 C C . TYR A 1 108 ? 45.071 57.043 48.802 1.00 59.96 106 TYR A C 1
ATOM 845 O O . TYR A 1 108 ? 44.547 57.914 49.476 1.00 61.11 106 TYR A O 1
ATOM 854 N N . GLU A 1 109 ? 45.180 57.157 47.475 1.00 61.31 107 GLU A N 1
ATOM 855 C CA . GLU A 1 109 ? 44.825 58.424 46.777 1.00 55.91 107 GLU A CA 1
ATOM 856 C C . GLU A 1 109 ? 43.392 58.442 46.276 1.00 59.19 107 GLU A C 1
ATOM 857 O O . GLU A 1 109 ? 42.714 59.447 46.405 1.00 53.44 107 GLU A O 1
ATOM 863 N N . TYR A 1 110 ? 42.919 57.340 45.678 1.00 57.85 108 TYR A N 1
ATOM 864 C CA . TYR A 1 110 ? 41.573 57.349 45.093 1.00 50.68 108 TYR A CA 1
ATOM 865 C C . TYR A 1 110 ? 40.590 56.347 45.723 1.00 48.91 108 TYR A C 1
ATOM 866 O O . TYR A 1 110 ? 40.975 55.402 46.379 1.00 54.53 108 TYR A O 1
ATOM 875 N N . GLU A 1 111 ? 39.314 56.581 45.471 1.00 50.42 109 GLU A N 1
ATOM 876 C CA . GLU A 1 111 ? 38.212 55.806 46.036 1.00 49.21 109 GLU A CA 1
ATOM 877 C C . GLU A 1 111 ? 37.846 54.658 45.120 1.00 52.93 109 GLU A C 1
ATOM 878 O O . GLU A 1 111 ? 37.194 54.839 44.080 1.00 53.20 109 GLU A O 1
ATOM 884 N N . VAL A 1 112 ? 38.333 53.477 45.446 1.00 54.00 110 VAL A N 1
ATOM 885 C CA . VAL A 1 112 ? 38.210 52.351 44.568 1.00 51.97 110 VAL A CA 1
ATOM 886 C C . VAL A 1 112 ? 37.814 51.124 45.347 1.00 56.19 110 VAL A C 1
ATOM 887 O O . VAL A 1 112 ? 38.202 50.981 46.474 1.00 55.84 110 VAL A O 1
ATOM 891 N N . ASN A 1 113 ? 37.121 50.197 44.703 1.00 56.24 111 ASN A N 1
ATOM 892 C CA . ASN A 1 113 ? 36.987 48.850 45.221 1.00 55.51 111 ASN A CA 1
ATOM 893 C C . ASN A 1 113 ? 37.869 47.927 44.431 1.00 53.27 111 ASN A C 1
ATOM 894 O O . ASN A 1 113 ? 37.756 47.819 43.195 1.00 50.55 111 ASN A O 1
ATOM 899 N N . ILE A 1 114 ? 38.779 47.289 45.127 1.00 45.57 112 ILE A N 1
ATOM 900 C CA . ILE A 1 114 ? 39.623 46.297 44.534 1.00 50.42 112 ILE A CA 1
ATOM 901 C C . ILE A 1 114 ? 38.893 44.961 44.679 1.00 52.61 112 ILE A C 1
ATOM 902 O O . ILE A 1 114 ? 38.811 44.413 45.743 1.00 48.26 112 ILE A O 1
ATOM 907 N N . THR A 1 115 ? 38.347 44.459 43.584 1.00 48.35 113 THR A N 1
ATOM 908 C CA . THR A 1 115 ? 37.509 43.258 43.640 1.00 50.66 113 THR A CA 1
ATOM 909 C C . THR A 1 115 ? 38.284 41.963 43.450 1.00 42.17 113 THR A C 1
ATOM 910 O O . THR A 1 115 ? 37.835 40.936 43.886 1.00 40.79 113 THR A O 1
ATOM 914 N N . ARG A 1 116 ? 39.408 42.001 42.766 1.00 37.82 114 ARG A N 1
ATOM 915 C CA . ARG A 1 116 ? 40.217 40.793 42.593 1.00 38.41 114 ARG A CA 1
ATOM 916 C C . ARG A 1 116 ? 41.672 41.152 42.355 1.00 38.48 114 ARG A C 1
ATOM 917 O O . ARG A 1 116 ? 41.999 42.104 41.611 1.00 40.42 114 ARG A O 1
ATOM 925 N N . LEU A 1 117 ? 42.552 40.380 42.990 1.00 36.26 115 LEU A N 1
ATOM 926 C CA . LEU A 1 117 ? 43.976 40.508 42.795 1.00 36.83 115 LEU A CA 1
ATOM 927 C C . LEU A 1 117 ? 44.595 39.158 42.892 1.00 36.51 115 LEU A C 1
ATOM 928 O O . LEU A 1 117 ? 44.315 38.414 43.858 1.00 43.40 115 LEU A O 1
ATOM 933 N N . ASP A 1 118 ? 45.402 38.800 41.906 1.00 36.98 116 ASP A N 1
ATOM 934 C CA . ASP A 1 118 ? 46.076 37.495 41.934 1.00 37.78 116 ASP A CA 1
ATOM 935 C C . ASP A 1 118 ? 47.542 37.783 42.062 1.00 41.05 116 ASP A C 1
ATOM 936 O O . ASP A 1 118 ? 48.062 38.670 41.416 1.00 48.09 116 ASP A O 1
ATOM 941 N N . VAL A 1 119 ? 48.227 37.015 42.883 1.00 42.64 117 VAL A N 1
ATOM 942 C CA . VAL A 1 119 ? 49.653 37.040 42.931 1.00 40.69 117 VAL A CA 1
ATOM 943 C C . VAL A 1 119 ? 50.186 35.673 42.602 1.00 46.59 117 VAL A C 1
ATOM 944 O O . VAL A 1 119 ? 49.556 34.652 42.906 1.00 55.58 117 VAL A O 1
ATOM 948 N N . ALA A 1 120 ? 51.357 35.638 41.987 1.00 49.74 118 ALA A N 1
ATOM 949 C CA . ALA A 1 120 ? 51.912 34.397 41.439 1.00 44.69 118 ALA A CA 1
ATOM 950 C C . ALA A 1 120 ? 53.406 34.305 41.660 1.00 49.72 118 ALA A C 1
ATOM 951 O O . ALA A 1 120 ? 54.100 35.326 41.824 1.00 52.18 118 ALA A O 1
ATOM 953 N N . VAL A 1 121 ? 53.891 33.073 41.581 1.00 48.34 119 VAL A N 1
ATOM 954 C CA . VAL A 1 121 ? 55.276 32.747 41.551 1.00 51.31 119 VAL A CA 1
ATOM 955 C C . VAL A 1 121 ? 55.569 31.845 40.332 1.00 55.65 119 VAL A C 1
ATOM 956 O O . VAL A 1 121 ? 54.975 30.793 40.191 1.00 52.21 119 VAL A O 1
ATOM 960 N N . ASP A 1 122 ? 56.504 32.252 39.480 1.00 51.06 120 ASP A N 1
ATOM 961 C CA . ASP A 1 122 ? 57.073 31.379 38.464 1.00 49.74 120 ASP A CA 1
ATOM 962 C C . ASP A 1 122 ? 58.275 30.637 38.979 1.00 50.12 120 ASP A C 1
ATOM 963 O O . ASP A 1 122 ? 59.179 31.234 39.585 1.00 52.74 120 ASP A O 1
ATOM 968 N N . ASP A 1 123 ? 58.298 29.332 38.743 1.00 50.25 121 ASP A N 1
ATOM 969 C CA . ASP A 1 123 ? 59.369 28.467 39.148 1.00 51.16 121 ASP A CA 1
ATOM 970 C C . ASP A 1 123 ? 60.014 27.885 37.880 1.00 60.10 121 ASP A C 1
ATOM 971 O O . ASP A 1 123 ? 59.436 27.030 37.209 1.00 59.13 121 ASP A O 1
ATOM 976 N N . PHE A 1 124 ? 61.232 28.331 37.570 1.00 67.87 122 PHE A N 1
ATOM 977 C CA . PHE A 1 124 ? 61.979 27.826 36.405 1.00 65.64 122 PHE A CA 1
ATOM 978 C C . PHE A 1 124 ? 63.054 26.842 36.775 1.00 67.22 122 PHE A C 1
ATOM 979 O O . PHE A 1 124 ? 63.689 26.269 35.893 1.00 61.38 122 PHE A O 1
ATOM 987 N N . LYS A 1 125 ? 63.237 26.628 38.074 1.00 65.73 123 LYS A N 1
ATOM 988 C CA . LYS A 1 125 ? 64.214 25.705 38.591 1.00 70.78 123 LYS A CA 1
ATOM 989 C C . LYS A 1 125 ? 63.653 24.290 38.721 1.00 68.76 123 LYS A C 1
ATOM 990 O O . LYS A 1 125 ? 64.236 23.330 38.247 1.00 68.81 123 LYS A O 1
ATOM 996 N N . GLY A 1 126 ? 62.526 24.169 39.402 1.00 64.75 124 GLY A N 1
ATOM 997 C CA . GLY A 1 126 ? 61.794 22.912 39.494 1.00 56.42 124 GLY A CA 1
ATOM 998 C C . GLY A 1 126 ? 61.867 22.358 40.892 1.00 58.63 124 GLY A C 1
ATOM 999 O O . GLY A 1 126 ? 62.512 21.373 41.127 1.00 56.08 124 GLY A O 1
ATOM 1000 N N . TYR A 1 127 ? 61.189 23.011 41.827 1.00 58.78 125 TYR A N 1
ATOM 1001 C CA . TYR A 1 127 ? 61.238 22.596 43.219 1.00 58.58 125 TYR A CA 1
ATOM 1002 C C . TYR A 1 127 ? 60.384 21.362 43.441 1.00 59.82 125 TYR A C 1
ATOM 1003 O O . TYR A 1 127 ? 60.477 20.715 44.469 1.00 60.13 125 TYR A O 1
ATOM 1012 N N . PHE A 1 128 ? 59.474 21.098 42.503 1.00 63.20 126 PHE A N 1
ATOM 1013 C CA . PHE A 1 128 ? 58.615 19.923 42.579 1.00 59.45 126 PHE A CA 1
ATOM 1014 C C . PHE A 1 128 ? 57.939 19.760 41.239 1.00 60.70 126 PHE A C 1
ATOM 1015 O O . PHE A 1 128 ? 57.967 20.650 40.408 1.00 59.34 126 PHE A O 1
ATOM 1023 N N . LYS A 1 129 ? 57.337 18.611 41.043 1.00 61.08 127 LYS A N 1
ATOM 1024 C CA . LYS A 1 129 ? 56.532 18.372 39.891 1.00 68.29 127 LYS A CA 1
ATOM 1025 C C . LYS A 1 129 ? 55.103 18.373 40.378 1.00 65.24 127 LYS A C 1
ATOM 1026 O O . LYS A 1 129 ? 54.812 17.852 41.486 1.00 60.05 127 LYS A O 1
ATOM 1032 N N . ILE A 1 130 ? 54.205 18.939 39.569 1.00 51.39 128 ILE A N 1
ATOM 1033 C CA . ILE A 1 130 ? 52.807 19.036 40.002 1.00 52.98 128 ILE A CA 1
ATOM 1034 C C . ILE A 1 130 ? 52.262 17.655 40.298 1.00 52.79 128 ILE A C 1
ATOM 1035 O O . ILE A 1 130 ? 51.514 17.440 41.277 1.00 53.26 128 ILE A O 1
ATOM 1040 N N . ASN A 1 131 ? 52.681 16.689 39.494 1.00 56.84 129 ASN A N 1
ATOM 1041 C CA . ASN A 1 131 ? 52.214 15.337 39.677 1.00 56.48 129 ASN A CA 1
ATOM 1042 C C . ASN A 1 131 ? 52.607 14.732 41.036 1.00 56.83 129 ASN A C 1
ATOM 1043 O O . ASN A 1 131 ? 51.856 13.921 41.619 1.00 57.92 129 ASN A O 1
ATOM 1048 N N . THR A 1 132 ? 53.730 15.178 41.593 1.00 57.47 130 THR A N 1
ATOM 1049 C CA . THR A 1 132 ? 54.104 14.772 42.967 1.00 60.77 130 THR A CA 1
ATOM 1050 C C . THR A 1 132 ? 53.077 15.274 43.969 1.00 60.44 130 THR A C 1
ATOM 1051 O O . THR A 1 132 ? 52.707 14.564 44.931 1.00 64.11 130 THR A O 1
ATOM 1055 N N . LEU A 1 133 ? 52.630 16.514 43.786 1.00 56.50 131 LEU A N 1
ATOM 1056 C CA . LEU A 1 133 ? 51.609 17.066 44.675 1.00 52.60 131 LEU A CA 1
ATOM 1057 C C . LEU A 1 133 ? 50.334 16.260 44.587 1.00 54.83 131 LEU A C 1
ATOM 1058 O O . LEU A 1 133 ? 49.681 15.961 45.611 1.00 50.00 131 LEU A O 1
ATOM 1063 N N . VAL A 1 134 ? 49.974 15.900 43.353 1.00 53.11 132 VAL A N 1
ATOM 1064 C CA . VAL A 1 134 ? 48.752 15.111 43.110 1.00 57.77 132 VAL A CA 1
ATOM 1065 C C . VAL A 1 134 ? 48.844 13.790 43.855 1.00 53.56 132 VAL A C 1
ATOM 1066 O O . VAL A 1 134 ? 47.928 13.379 44.579 1.00 52.29 132 VAL A O 1
ATOM 1070 N N . LYS A 1 135 ? 50.005 13.164 43.733 1.00 62.29 133 LYS A N 1
ATOM 1071 C CA . LYS A 1 135 ? 50.271 11.880 44.383 1.00 68.12 133 LYS A CA 1
ATOM 1072 C C . LYS A 1 135 ? 50.177 11.981 45.934 1.00 64.36 133 LYS A C 1
ATOM 1073 O O . LYS A 1 135 ? 49.503 11.170 46.603 1.00 63.31 133 LYS A O 1
ATOM 1079 N N . LYS A 1 136 ? 50.789 13.012 46.501 1.00 64.08 134 LYS A N 1
ATOM 1080 C CA . LYS A 1 136 ? 50.719 13.218 47.940 1.00 59.38 134 LYS A CA 1
ATOM 1081 C C . LYS A 1 136 ? 49.292 13.363 48.415 1.00 62.77 134 LYS A C 1
ATOM 1082 O O . LYS A 1 136 ? 48.935 12.877 49.490 1.00 68.31 134 LYS A O 1
ATOM 1088 N N . LEU A 1 137 ? 48.470 14.036 47.632 1.00 58.62 135 LEU A N 1
ATOM 1089 C CA . LEU A 1 137 ? 47.096 14.256 48.026 1.00 61.26 135 LEU A CA 1
ATOM 1090 C C . LEU A 1 137 ? 46.371 12.940 48.079 1.00 61.97 135 LEU A C 1
ATOM 1091 O O . LEU A 1 137 ? 45.540 12.698 48.968 1.00 54.64 135 LEU A O 1
ATOM 1096 N N . LYS A 1 138 ? 46.617 12.125 47.073 1.00 59.25 136 LYS A N 1
ATOM 1097 C CA . LYS A 1 138 ? 45.888 10.858 46.948 1.00 71.33 136 LYS A CA 1
ATOM 1098 C C . LYS A 1 138 ? 46.384 9.848 47.987 1.00 72.55 136 LYS A C 1
ATOM 1099 O O . LYS A 1 138 ? 45.613 9.039 48.456 1.00 74.87 136 LYS A O 1
ATOM 1105 N N . ASP A 1 139 ? 47.665 9.938 48.348 1.00 78.17 137 ASP A N 1
ATOM 1106 C CA . ASP A 1 139 ? 48.244 9.140 49.456 1.00 79.59 137 ASP A CA 1
ATOM 1107 C C . ASP A 1 139 ? 47.914 9.674 50.853 1.00 75.17 137 ASP A C 1
ATOM 1108 O O . ASP A 1 139 ? 48.519 9.254 51.811 1.00 80.79 137 ASP A O 1
ATOM 1113 N N . ASP A 1 140 ? 46.977 10.607 50.972 1.00 76.22 138 ASP A N 1
ATOM 1114 C CA . ASP A 1 140 ? 46.592 11.152 52.275 1.00 76.06 138 ASP A CA 1
ATOM 1115 C C . ASP A 1 140 ? 47.721 11.814 53.067 1.00 73.68 138 ASP A C 1
ATOM 1116 O O . ASP A 1 140 ? 47.774 11.708 54.279 1.00 76.58 138 ASP A O 1
ATOM 1121 N N . GLU A 1 141 ? 48.639 12.473 52.360 1.00 74.45 139 GLU A N 1
ATOM 1122 C CA . GLU A 1 141 ? 49.827 13.106 52.955 1.00 67.31 139 GLU A CA 1
ATOM 1123 C C . GLU A 1 141 ? 49.751 14.637 52.946 1.00 62.16 139 GLU A C 1
ATOM 1124 O O . GLU A 1 141 ? 50.775 15.321 53.055 1.00 61.85 139 GLU A O 1
ATOM 1130 N N . VAL A 1 142 ? 48.525 15.177 52.897 1.00 57.37 140 VAL A N 1
ATOM 1131 C CA . VAL A 1 142 ? 48.332 16.613 52.879 1.00 55.26 140 VAL A CA 1
ATOM 1132 C C . VAL A 1 142 ? 47.293 17.008 53.884 1.00 51.85 140 VAL A C 1
ATOM 1133 O O . VAL A 1 142 ? 46.297 16.353 53.989 1.00 52.38 140 VAL A O 1
ATOM 1137 N N . THR A 1 143 ? 47.493 18.127 54.579 1.00 56.28 141 THR A N 1
ATOM 1138 C CA . THR A 1 143 ? 46.409 18.776 55.348 1.00 56.57 141 THR A CA 1
ATOM 1139 C C . THR A 1 143 ? 46.289 20.198 54.818 1.00 59.56 141 THR A C 1
ATOM 1140 O O . THR A 1 143 ? 47.247 20.722 54.209 1.00 52.03 141 THR A O 1
ATOM 1144 N N . SER A 1 144 ? 45.136 20.816 55.090 1.00 54.25 142 SER A N 1
ATOM 1145 C CA . SER A 1 144 ? 44.801 22.075 54.529 1.00 58.69 142 SER A CA 1
ATOM 1146 C C . SER A 1 144 ? 43.596 22.669 55.206 1.00 60.44 142 SER A C 1
ATOM 1147 O O . SER A 1 144 ? 42.766 21.954 55.716 1.00 57.33 142 SER A O 1
ATOM 1150 N N . ARG A 1 145 ? 43.464 23.987 55.127 1.00 57.47 143 ARG A N 1
ATOM 1151 C CA . ARG A 1 145 ? 42.229 24.665 55.481 1.00 57.47 143 ARG A CA 1
ATOM 1152 C C . ARG A 1 145 ? 41.136 24.422 54.424 1.00 59.72 143 ARG A C 1
ATOM 1153 O O . ARG A 1 145 ? 39.971 24.623 54.704 1.00 64.31 143 ARG A O 1
ATOM 1161 N N . PHE A 1 146 ? 41.497 24.049 53.198 1.00 59.14 144 PHE A N 1
ATOM 1162 C CA . PHE A 1 146 ? 40.506 23.609 52.199 1.00 60.32 144 PHE A CA 1
ATOM 1163 C C . PHE A 1 146 ? 40.101 22.143 52.382 1.00 67.19 144 PHE A C 1
ATOM 1164 O O . PHE A 1 146 ? 40.889 21.341 52.883 1.00 63.56 144 PHE A O 1
ATOM 1172 N N . LYS A 1 147 ? 38.887 21.802 51.952 1.00 68.93 145 LYS A N 1
ATOM 1173 C CA . LYS A 1 147 ? 38.386 20.419 51.996 1.00 71.53 145 LYS A CA 1
ATOM 1174 C C . LYS A 1 147 ? 38.772 19.562 50.802 1.00 73.97 145 LYS A C 1
ATOM 1175 O O . LYS A 1 147 ? 39.004 18.366 50.966 1.00 69.73 145 LYS A O 1
ATOM 1181 N N . LYS A 1 148 ? 38.800 20.178 49.605 1.00 74.80 146 LYS A N 1
ATOM 1182 C CA . LYS A 1 148 ? 39.012 19.471 48.338 1.00 70.72 146 LYS A CA 1
ATOM 1183 C C . LYS A 1 148 ? 39.955 20.207 47.422 1.00 62.05 146 LYS A C 1
ATOM 1184 O O . LYS A 1 148 ? 40.086 21.411 47.492 1.00 56.13 146 LYS A O 1
ATOM 1190 N N . ALA A 1 149 ? 40.599 19.425 46.576 1.00 62.16 147 ALA A N 1
ATOM 1191 C CA . ALA A 1 149 ? 41.375 19.899 45.485 1.00 59.99 147 ALA A CA 1
ATOM 1192 C C . ALA A 1 149 ? 40.800 19.329 44.204 1.00 54.34 147 ALA A C 1
ATOM 1193 O O . ALA A 1 149 ? 40.279 18.234 44.196 1.00 59.18 147 ALA A O 1
ATOM 1195 N N . ARG A 1 150 ? 40.892 20.079 43.113 1.00 50.29 148 ARG A N 1
ATOM 1196 C CA . ARG A 1 150 ? 40.567 19.579 41.784 1.00 50.23 148 ARG A CA 1
ATOM 1197 C C . ARG A 1 150 ? 41.852 19.356 41.015 1.00 49.66 148 ARG A C 1
ATOM 1198 O O . ARG A 1 150 ? 42.655 20.273 40.874 1.00 49.45 148 ARG A O 1
ATOM 1206 N N . HIS A 1 151 ? 41.975 18.165 40.442 1.00 49.14 149 HIS A N 1
ATOM 1207 C CA . HIS A 1 151 ? 43.082 17.821 39.607 1.00 47.55 149 HIS A CA 1
ATOM 1208 C C . HIS A 1 151 ? 42.661 17.715 38.128 1.00 46.59 149 HIS A C 1
ATOM 1209 O O . HIS A 1 151 ? 41.738 17.001 37.785 1.00 51.83 149 HIS A O 1
ATOM 1216 N N . ILE A 1 152 ? 43.356 18.443 37.265 1.00 48.36 150 ILE A N 1
ATOM 1217 C CA . ILE A 1 152 ? 43.055 18.479 35.848 1.00 49.98 150 ILE A CA 1
ATOM 1218 C C . ILE A 1 152 ? 44.275 18.054 35.086 1.00 51.65 150 ILE A C 1
ATOM 1219 O O . ILE A 1 152 ? 45.389 18.551 35.336 1.00 47.65 150 ILE A O 1
ATOM 1224 N N . GLU A 1 153 ? 44.094 17.163 34.133 1.00 47.07 151 GLU A N 1
ATOM 1225 C CA . GLU A 1 153 ? 45.240 16.747 33.285 1.00 53.29 151 GLU A CA 1
ATOM 1226 C C . GLU A 1 153 ? 44.849 16.717 31.809 1.00 50.45 151 GLU A C 1
ATOM 1227 O O . GLU A 1 153 ? 43.682 16.449 31.502 1.00 54.78 151 GLU A O 1
ATOM 1233 N N . ASN A 1 154 ? 45.787 17.019 30.907 1.00 53.51 152 ASN A N 1
ATOM 1234 C CA . ASN A 1 154 ? 45.535 16.929 29.479 1.00 54.06 152 ASN A CA 1
ATOM 1235 C C . ASN A 1 154 ? 46.004 15.608 28.935 1.00 56.81 152 ASN A C 1
ATOM 1236 O O . ASN A 1 154 ? 47.079 15.147 29.289 1.00 58.15 152 ASN A O 1
ATOM 1241 N N . ILE A 1 155 ? 45.201 15.023 28.056 1.00 58.01 153 ILE A N 1
ATOM 1242 C CA . ILE A 1 155 ? 45.530 13.758 27.394 1.00 57.07 153 ILE A CA 1
ATOM 1243 C C . ILE A 1 155 ? 45.504 13.952 25.891 1.00 54.32 153 ILE A C 1
ATOM 1244 O O . ILE A 1 155 ? 44.522 14.430 25.349 1.00 66.62 153 ILE A O 1
ATOM 1249 N N . VAL A 1 156 ? 46.656 13.746 25.259 1.00 57.33 154 VAL A N 1
ATOM 1250 C CA . VAL A 1 156 ? 46.814 13.949 23.821 1.00 57.26 154 VAL A CA 1
ATOM 1251 C C . VAL A 1 156 ? 46.230 12.711 23.188 1.00 60.77 154 VAL A C 1
ATOM 1252 O O . VAL A 1 156 ? 46.641 11.619 23.500 1.00 59.06 154 VAL A O 1
ATOM 1256 N N . ILE A 1 157 ? 45.243 12.894 22.326 1.00 62.82 155 ILE A N 1
ATOM 1257 C CA . ILE A 1 157 ? 44.457 11.802 21.812 1.00 58.12 155 ILE A CA 1
ATOM 1258 C C . ILE A 1 157 ? 45.256 10.882 20.884 1.00 61.86 155 ILE A C 1
ATOM 1259 O O . ILE A 1 157 ? 45.140 9.643 20.973 1.00 53.13 155 ILE A O 1
ATOM 1264 N N . GLU A 1 158 ? 46.073 11.471 20.021 1.00 65.36 156 GLU A N 1
ATOM 1265 C CA . GLU A 1 158 ? 47.044 10.679 19.263 1.00 73.68 156 GLU A CA 1
ATOM 1266 C C . GLU A 1 158 ? 48.250 10.395 20.157 1.00 71.71 156 GLU A C 1
ATOM 1267 O O . GLU A 1 158 ? 49.128 11.223 20.276 1.00 73.55 156 GLU A O 1
ATOM 1273 N N . GLY A 1 159 ? 48.293 9.186 20.718 1.00 74.81 157 GLY A N 1
ATOM 1274 C CA . GLY A 1 159 ? 49.425 8.721 21.504 1.00 74.37 157 GLY A CA 1
ATOM 1275 C C . GLY A 1 159 ? 49.043 8.447 22.945 1.00 73.38 157 GLY A C 1
ATOM 1276 O O . GLY A 1 159 ? 49.620 7.574 23.571 1.00 70.80 157 GLY A O 1
ATOM 1277 N N . GLY A 1 160 ? 48.075 9.199 23.473 1.00 70.21 158 GLY A N 1
ATOM 1278 C CA . GLY A 1 160 ? 47.521 8.933 24.811 1.00 64.44 158 GLY A CA 1
ATOM 1279 C C . GLY A 1 160 ? 48.329 9.493 25.968 1.00 55.05 158 GLY A C 1
ATOM 1280 O O . GLY A 1 160 ? 48.118 9.106 27.112 1.00 55.80 158 GLY A O 1
ATOM 1281 N N . GLU A 1 161 ? 49.322 10.316 25.662 1.00 57.16 159 GLU A N 1
ATOM 1282 C CA . GLU A 1 161 ? 50.222 10.824 26.684 1.00 66.49 159 GLU A CA 1
ATOM 1283 C C . GLU A 1 161 ? 49.539 11.886 27.532 1.00 64.30 159 GLU A C 1
ATOM 1284 O O . GLU A 1 161 ? 48.849 12.759 26.989 1.00 55.33 159 GLU A O 1
ATOM 1290 N N . THR A 1 162 ? 49.681 11.757 28.855 1.00 61.56 160 THR A N 1
ATOM 1291 C CA . THR A 1 162 ? 49.225 12.759 29.821 1.00 65.12 160 THR A CA 1
ATOM 1292 C C . THR A 1 162 ? 50.301 13.840 29.937 1.00 57.90 160 THR A C 1
ATOM 1293 O O . THR A 1 162 ? 51.341 13.563 30.468 1.00 76.51 160 THR A O 1
ATOM 1297 N N . ILE A 1 163 ? 50.051 15.056 29.477 1.00 70.66 161 ILE A N 1
ATOM 1298 C CA . ILE A 1 163 ? 51.117 16.075 29.420 1.00 78.57 161 ILE A CA 1
ATOM 1299 C C . ILE A 1 163 ? 50.986 17.327 30.248 1.00 82.30 161 ILE A C 1
ATOM 1300 O O . ILE A 1 163 ? 51.935 18.091 30.285 1.00 103.60 161 ILE A O 1
ATOM 1305 N N . GLY A 1 164 ? 49.889 17.604 30.913 1.00 69.68 162 GLY A N 1
ATOM 1306 C CA . GLY A 1 164 ? 49.972 18.797 31.776 1.00 63.67 162 GLY A CA 1
ATOM 1307 C C . GLY A 1 164 ? 49.051 18.675 32.959 1.00 64.68 162 GLY A C 1
ATOM 1308 O O . GLY A 1 164 ? 47.959 18.192 32.806 1.00 67.37 162 GLY A O 1
ATOM 1309 N N . HIS A 1 165 ? 49.539 19.017 34.145 1.00 60.08 163 HIS A N 1
ATOM 1310 C CA . HIS A 1 165 ? 48.820 18.827 35.357 1.00 56.07 163 HIS A CA 1
ATOM 1311 C C . HIS A 1 165 ? 48.544 20.182 35.995 1.00 58.19 163 HIS A C 1
ATOM 1312 O O . HIS A 1 165 ? 49.356 21.072 35.945 1.00 52.70 163 HIS A O 1
ATOM 1319 N N . THR A 1 166 ? 47.373 20.281 36.597 1.00 52.52 164 THR A N 1
ATOM 1320 C CA . THR A 1 166 ? 46.898 21.435 37.260 1.00 50.31 164 THR A CA 1
ATOM 1321 C C . THR A 1 166 ? 46.175 21.013 38.545 1.00 48.69 164 THR A C 1
ATOM 1322 O O . THR A 1 166 ? 45.408 20.066 38.530 1.00 48.93 164 THR A O 1
ATOM 1326 N N . LEU A 1 167 ? 46.413 21.740 39.630 1.00 50.51 165 LEU A N 1
ATOM 1327 C CA . LEU A 1 167 ? 45.655 21.602 40.852 1.00 45.90 165 LEU A CA 1
ATOM 1328 C C . LEU A 1 167 ? 45.021 22.905 41.325 1.00 49.24 165 LEU A C 1
ATOM 1329 O O . LEU A 1 167 ? 45.700 23.906 41.377 1.00 52.73 165 LEU A O 1
ATOM 1334 N N . TYR A 1 168 ? 43.750 22.860 41.706 1.00 50.22 166 TYR A N 1
ATOM 1335 C CA . TYR A 1 168 ? 43.040 24.008 42.222 1.00 50.22 166 TYR A CA 1
ATOM 1336 C C . TYR A 1 168 ? 42.576 23.679 43.622 1.00 52.94 166 TYR A C 1
ATOM 1337 O O . TYR A 1 168 ? 41.947 22.638 43.812 1.00 52.74 166 TYR A O 1
ATOM 1346 N N . PHE A 1 169 ? 42.820 24.595 44.569 1.00 48.28 167 PHE A N 1
ATOM 1347 C CA . PHE A 1 169 ? 42.301 24.523 45.917 1.00 46.06 167 PHE A CA 1
ATOM 1348 C C . PHE A 1 169 ? 41.358 25.691 46.177 1.00 49.21 167 PHE A C 1
ATOM 1349 O O . PHE A 1 169 ? 41.776 26.842 46.060 1.00 54.13 167 PHE A O 1
ATOM 1357 N N . GLY A 1 170 ? 40.114 25.402 46.596 1.00 53.55 168 GLY A N 1
ATOM 1358 C CA . GLY A 1 170 ? 39.068 26.400 46.866 1.00 48.71 168 GLY A CA 1
ATOM 1359 C C . GLY A 1 170 ? 38.146 26.594 45.668 1.00 53.82 168 GLY A C 1
ATOM 1360 O O . GLY A 1 170 ? 38.559 26.357 44.524 1.00 62.61 168 GLY A O 1
ATOM 1361 N N . ALA A 1 171 ? 36.954 27.157 45.892 1.00 65.02 169 ALA A N 1
ATOM 1362 C CA . ALA A 1 171 ? 36.028 27.517 44.787 1.00 68.13 169 ALA A CA 1
ATOM 1363 C C . ALA A 1 171 ? 36.424 28.814 44.106 1.00 79.59 169 ALA A C 1
ATOM 1364 O O . ALA A 1 171 ? 36.961 29.728 44.763 1.00 87.87 169 ALA A O 1
ATOM 1366 N N . PRO A 1 172 ? 36.174 28.910 42.769 1.00 85.50 170 PRO A N 1
ATOM 1367 C CA . PRO A 1 172 ? 36.603 30.111 41.971 1.00 78.36 170 PRO A CA 1
ATOM 1368 C C . PRO A 1 172 ? 35.923 31.428 42.369 1.00 79.23 170 PRO A C 1
ATOM 1369 O O . PRO A 1 172 ? 36.485 32.537 42.134 1.00 68.10 170 PRO A O 1
ATOM 1373 N N . SER A 1 173 ? 34.746 31.295 42.983 1.00 77.45 171 SER A N 1
ATOM 1374 C CA . SER A 1 173 ? 33.926 32.437 43.401 1.00 77.74 171 SER A CA 1
ATOM 1375 C C . SER A 1 173 ? 34.284 32.866 44.829 1.00 74.71 171 SER A C 1
ATOM 1376 O O . SER A 1 173 ? 34.039 34.006 45.201 1.00 79.35 171 SER A O 1
ATOM 1379 N N . SER A 1 174 ? 34.826 31.938 45.633 1.00 72.36 172 SER A N 1
ATOM 1380 C CA . SER A 1 174 ? 35.262 32.253 46.994 1.00 67.01 172 SER A CA 1
ATOM 1381 C C . SER A 1 174 ? 36.455 33.219 47.025 1.00 64.88 172 SER A C 1
ATOM 1382 O O . SER A 1 174 ? 37.086 33.538 46.001 1.00 74.20 172 SER A O 1
ATOM 1385 N N . ASP A 1 175 ? 36.799 33.686 48.213 1.00 53.39 173 ASP A N 1
ATOM 1386 C CA . ASP A 1 175 ? 37.678 34.869 48.307 1.00 52.35 173 ASP A CA 1
ATOM 1387 C C . ASP A 1 175 ? 39.179 34.494 48.368 1.00 45.08 173 ASP A C 1
ATOM 1388 O O . ASP A 1 175 ? 40.028 35.362 48.303 1.00 43.31 173 ASP A O 1
ATOM 1393 N N . ILE A 1 176 ? 39.500 33.199 48.413 1.00 47.37 174 ILE A N 1
ATOM 1394 C CA . ILE A 1 176 ? 40.883 32.766 48.216 1.00 44.03 174 ILE A CA 1
ATOM 1395 C C . ILE A 1 176 ? 40.939 31.409 47.528 1.00 49.79 174 ILE A C 1
ATOM 1396 O O . ILE A 1 176 ? 40.337 30.463 47.989 1.00 49.79 174 ILE A O 1
ATOM 1401 N N . GLN A 1 177 ? 41.668 31.333 46.422 1.00 48.59 175 GLN A N 1
ATOM 1402 C CA . GLN A 1 177 ? 41.901 30.094 45.736 1.00 47.28 175 GLN A CA 1
ATOM 1403 C C . GLN A 1 177 ? 43.378 30.006 45.434 1.00 42.24 175 GLN A C 1
ATOM 1404 O O . GLN A 1 177 ? 43.984 30.998 45.069 1.00 47.11 175 GLN A O 1
ATOM 1410 N N . VAL A 1 178 ? 43.927 28.795 45.486 1.00 42.68 176 VAL A N 1
ATOM 1411 C CA . VAL A 1 178 ? 45.302 28.528 45.146 1.00 39.01 176 VAL A CA 1
ATOM 1412 C C . VAL A 1 178 ? 45.374 27.565 43.963 1.00 40.30 176 VAL A C 1
ATOM 1413 O O . VAL A 1 178 ? 44.594 26.610 43.870 1.00 42.94 176 VAL A O 1
ATOM 1417 N N . ARG A 1 179 ? 46.264 27.848 43.021 1.00 37.87 177 ARG A N 1
ATOM 1418 C CA . ARG A 1 179 ? 46.389 27.040 41.810 1.00 42.88 177 ARG A CA 1
ATOM 1419 C C . ARG A 1 179 ? 47.842 26.729 41.525 1.00 44.20 177 ARG A C 1
ATOM 1420 O O . ARG A 1 179 ? 48.689 27.579 41.680 1.00 43.63 177 ARG A O 1
ATOM 1428 N N . PHE A 1 180 ? 48.110 25.504 41.085 1.00 43.80 178 PHE A N 1
ATOM 1429 C CA . PHE A 1 180 ? 49.441 25.076 40.727 1.00 41.00 178 PHE A CA 1
ATOM 1430 C C . PHE A 1 180 ? 49.330 24.476 39.339 1.00 43.57 178 PHE A C 1
ATOM 1431 O O . PHE A 1 180 ? 48.495 23.571 39.141 1.00 43.27 178 PHE A O 1
ATOM 1439 N N . TYR A 1 181 ? 50.126 24.946 38.381 1.00 42.57 179 TYR A N 1
ATOM 1440 C CA . TYR A 1 181 ? 50.153 24.290 37.102 1.00 48.43 179 TYR A CA 1
ATOM 1441 C C . TYR A 1 181 ? 51.410 24.429 36.323 1.00 49.12 179 TYR A C 1
ATOM 1442 O O . TYR A 1 181 ? 52.286 25.213 36.670 1.00 50.58 179 TYR A O 1
ATOM 1451 N N . GLU A 1 182 ? 51.507 23.591 35.299 1.00 48.81 180 GLU A N 1
ATOM 1452 C CA . GLU A 1 182 ? 52.663 23.557 34.418 1.00 56.20 180 GLU A CA 1
ATOM 1453 C C . GLU A 1 182 ? 52.401 24.558 33.335 1.00 53.39 180 GLU A C 1
ATOM 1454 O O . GLU A 1 182 ? 51.643 24.303 32.407 1.00 54.02 180 GLU A O 1
ATOM 1460 N N . LYS A 1 183 ? 53.019 25.721 33.473 1.00 54.66 181 LYS A N 1
ATOM 1461 C CA . LYS A 1 183 ? 52.738 26.841 32.585 1.00 51.92 181 LYS A CA 1
ATOM 1462 C C . LYS A 1 183 ? 53.433 26.673 31.236 1.00 58.53 181 LYS A C 1
ATOM 1463 O O . LYS A 1 183 ? 53.024 27.279 30.239 1.00 52.72 181 LYS A O 1
ATOM 1469 N N . ASN A 1 184 ? 54.517 25.910 31.204 1.00 62.93 182 ASN A N 1
ATOM 1470 C CA . ASN A 1 184 ? 55.173 25.608 29.923 1.00 66.05 182 ASN A CA 1
ATOM 1471 C C . ASN A 1 184 ? 54.185 24.914 29.019 1.00 63.75 182 ASN A C 1
ATOM 1472 O O . ASN A 1 184 ? 53.992 25.307 27.855 1.00 63.56 182 ASN A O 1
ATOM 1477 N N . VAL A 1 185 ? 53.533 23.901 29.570 1.00 61.35 183 VAL A N 1
ATOM 1478 C CA . VAL A 1 185 ? 52.510 23.169 28.833 1.00 60.09 183 VAL A CA 1
ATOM 1479 C C . VAL A 1 185 ? 51.349 24.094 28.455 1.00 55.71 183 VAL A C 1
ATOM 1480 O O . VAL A 1 185 ? 50.960 24.143 27.325 1.00 61.74 183 VAL A O 1
ATOM 1484 N N . GLN A 1 186 ? 50.809 24.814 29.418 1.00 59.99 184 GLN A N 1
ATOM 1485 C CA . GLN A 1 186 ? 49.689 25.705 29.197 1.00 59.81 184 GLN A CA 1
ATOM 1486 C C . GLN A 1 186 ? 49.943 26.732 28.085 1.00 62.01 184 GLN A C 1
ATOM 1487 O O . GLN A 1 186 ? 49.033 27.025 27.310 1.00 65.77 184 GLN A O 1
ATOM 1493 N N . MET A 1 187 ? 51.152 27.262 27.995 1.00 65.21 185 MET A N 1
ATOM 1494 C CA . MET A 1 187 ? 51.475 28.339 27.024 1.00 66.19 185 MET A CA 1
ATOM 1495 C C . MET A 1 187 ? 52.008 27.812 25.707 1.00 72.49 185 MET A C 1
ATOM 1496 O O . MET A 1 187 ? 52.374 28.601 24.850 1.00 73.57 185 MET A O 1
ATOM 1501 N N . GLY A 1 188 ? 52.131 26.491 25.571 1.00 76.74 186 GLY A N 1
ATOM 1502 C CA . GLY A 1 188 ? 52.669 25.891 24.359 1.00 82.53 186 GLY A CA 1
ATOM 1503 C C . GLY A 1 188 ? 54.159 26.139 24.134 1.00 94.91 186 GLY A C 1
ATOM 1504 O O . GLY A 1 188 ? 54.659 26.007 23.013 1.00 91.29 186 GLY A O 1
ATOM 1505 N N . MET A 1 189 ? 54.876 26.473 25.202 1.00 100.45 187 MET A N 1
ATOM 1506 C CA . MET A 1 189 ? 56.285 26.803 25.116 1.00 103.94 187 MET A CA 1
ATOM 1507 C C . MET A 1 189 ? 57.104 25.609 25.518 1.00 102.42 187 MET A C 1
ATOM 1508 O O . MET A 1 189 ? 56.703 24.837 26.378 1.00 115.95 187 MET A O 1
ATOM 1513 N N . ASP A 1 190 ? 58.256 25.447 24.891 1.00 108.09 188 ASP A N 1
ATOM 1514 C CA . ASP A 1 190 ? 59.089 24.264 25.170 1.00 115.19 188 ASP A CA 1
ATOM 1515 C C . ASP A 1 190 ? 60.334 24.561 26.032 1.00 119.97 188 ASP A C 1
ATOM 1516 O O . ASP A 1 190 ? 61.456 24.349 25.586 1.00 134.61 188 ASP A O 1
ATOM 1521 N N . ILE A 1 191 ? 60.133 25.033 27.267 1.00 113.31 189 ILE A N 1
ATOM 1522 C CA . ILE A 1 191 ? 61.197 25.050 28.252 1.00 101.15 189 ILE A CA 1
ATOM 1523 C C . ILE A 1 191 ? 60.842 23.863 29.126 1.00 92.35 189 ILE A C 1
ATOM 1524 O O . ILE A 1 191 ? 59.662 23.624 29.418 1.00 96.45 189 ILE A O 1
ATOM 1529 N N . ASP A 1 192 ? 61.847 23.097 29.515 1.00 83.36 190 ASP A N 1
ATOM 1530 C CA . ASP A 1 192 ? 61.634 21.890 30.311 1.00 93.68 190 ASP A CA 1
ATOM 1531 C C . ASP A 1 192 ? 60.855 22.145 31.625 1.00 85.36 190 ASP A C 1
ATOM 1532 O O . ASP A 1 192 ? 59.953 21.384 31.969 1.00 80.19 190 ASP A O 1
ATOM 1537 N N . VAL A 1 193 ? 61.204 23.208 32.346 1.00 72.06 191 VAL A N 1
ATOM 1538 C CA . VAL A 1 193 ? 60.597 23.495 33.644 1.00 67.93 191 VAL A CA 1
ATOM 1539 C C . VAL A 1 193 ? 60.022 24.897 33.687 1.00 64.55 191 VAL A C 1
ATOM 1540 O O . VAL A 1 193 ? 60.734 25.898 33.471 1.00 60.65 191 VAL A O 1
ATOM 1544 N N . TRP A 1 194 ? 58.710 24.939 33.923 1.00 57.94 192 TRP A N 1
ATOM 1545 C CA . TRP A 1 194 ? 58.021 26.159 34.218 1.00 55.49 192 TRP A CA 1
ATOM 1546 C C . TRP A 1 194 ? 56.752 25.796 34.950 1.00 56.99 192 TRP A C 1
ATOM 1547 O O . TRP A 1 194 ? 55.704 25.617 34.331 1.00 55.37 192 TRP A O 1
ATOM 1558 N N . ASN A 1 195 ? 56.855 25.791 36.274 1.00 54.21 193 ASN A N 1
ATOM 1559 C CA . ASN A 1 195 ? 55.702 25.696 37.150 1.00 53.21 193 ASN A CA 1
ATOM 1560 C C . ASN A 1 195 ? 55.243 27.041 37.606 1.00 55.05 193 ASN A C 1
ATOM 1561 O O . ASN A 1 195 ? 56.039 27.946 37.870 1.00 59.16 193 ASN A O 1
ATOM 1566 N N . ARG A 1 196 ? 53.923 27.169 37.701 1.00 48.18 194 ARG A N 1
ATOM 1567 C CA . ARG A 1 196 ? 53.330 28.341 38.229 1.00 42.45 194 ARG A CA 1
ATOM 1568 C C . ARG A 1 196 ? 52.428 28.118 39.407 1.00 41.77 194 ARG A C 1
ATOM 1569 O O . ARG A 1 196 ? 51.614 27.191 39.412 1.00 45.68 194 ARG A O 1
ATOM 1577 N N . THR A 1 197 ? 52.638 28.913 40.460 1.00 43.77 195 THR A N 1
ATOM 1578 C CA . THR A 1 197 ? 51.797 28.902 41.649 1.00 47.82 195 THR A CA 1
ATOM 1579 C C . THR A 1 197 ? 51.080 30.242 41.731 1.00 49.13 195 THR A C 1
ATOM 1580 O O . THR A 1 197 ? 51.724 31.237 41.667 1.00 52.51 195 THR A O 1
ATOM 1584 N N . GLU A 1 198 ? 49.762 30.237 41.918 1.00 45.47 196 GLU A N 1
ATOM 1585 C CA . GLU A 1 198 ? 48.949 31.430 41.880 1.00 44.55 196 GLU A CA 1
ATOM 1586 C C . GLU A 1 198 ? 48.045 31.442 43.096 1.00 47.03 196 GLU A C 1
ATOM 1587 O O . GLU A 1 198 ? 47.463 30.414 43.469 1.00 46.85 196 GLU A O 1
ATOM 1593 N N . ILE A 1 199 ? 47.861 32.619 43.665 1.00 41.96 197 ILE A N 1
ATOM 1594 C CA . ILE A 1 199 ? 46.863 32.821 44.684 1.00 40.42 197 ILE A CA 1
ATOM 1595 C C . ILE A 1 199 ? 45.958 33.898 44.201 1.00 39.69 197 ILE A C 1
ATOM 1596 O O . ILE A 1 199 ? 46.389 35.025 43.917 1.00 45.92 197 ILE A O 1
ATOM 1601 N N . GLN A 1 200 ? 44.692 33.592 44.177 1.00 37.15 198 GLN A N 1
ATOM 1602 C CA . GLN A 1 200 ? 43.700 34.524 43.768 1.00 39.10 198 GLN A CA 1
ATOM 1603 C C . GLN A 1 200 ? 42.920 34.976 44.985 1.00 40.09 198 GLN A C 1
ATOM 1604 O O . GLN A 1 200 ? 42.448 34.127 45.721 1.00 44.83 198 GLN A O 1
ATOM 1610 N N . LEU A 1 201 ? 42.708 36.294 45.086 1.00 39.53 199 LEU A N 1
ATOM 1611 C CA . LEU A 1 201 ? 42.084 36.922 46.218 1.00 38.40 199 LEU A CA 1
ATOM 1612 C C . LEU A 1 201 ? 41.000 37.807 45.705 1.00 39.81 199 LEU A C 1
ATOM 1613 O O . LEU A 1 201 ? 41.171 38.493 44.694 1.00 42.31 199 LEU A O 1
ATOM 1618 N N . ARG A 1 202 ? 39.907 37.843 46.432 1.00 38.20 200 ARG A N 1
ATOM 1619 C CA . ARG A 1 202 ? 38.791 38.708 46.092 1.00 46.12 200 ARG A CA 1
ATOM 1620 C C . ARG A 1 202 ? 38.394 39.586 47.285 1.00 47.57 200 ARG A C 1
ATOM 1621 O O . ARG A 1 202 ? 38.625 39.254 48.439 1.00 50.78 200 ARG A O 1
ATOM 1629 N N . ASP A 1 203 ? 37.850 40.739 46.943 1.00 54.92 201 ASP A N 1
ATOM 1630 C CA . ASP A 1 203 ? 37.294 41.715 47.885 1.00 49.51 201 ASP A CA 1
ATOM 1631 C C . ASP A 1 203 ? 38.288 42.084 48.974 1.00 49.82 201 ASP A C 1
ATOM 1632 O O . ASP A 1 203 ? 39.417 42.456 48.650 1.00 47.44 201 ASP A O 1
ATOM 1637 N N . ASP A 1 204 ? 37.913 41.949 50.244 1.00 50.48 202 ASP A N 1
ATOM 1638 C CA . ASP A 1 204 ? 38.741 42.387 51.373 1.00 56.07 202 ASP A CA 1
ATOM 1639 C C . ASP A 1 204 ? 40.096 41.729 51.403 1.00 55.13 202 ASP A C 1
ATOM 1640 O O . ASP A 1 204 ? 41.104 42.407 51.589 1.00 58.11 202 ASP A O 1
ATOM 1645 N N . ARG A 1 205 ? 40.137 40.431 51.110 1.00 53.40 203 ARG A N 1
ATOM 1646 C CA . ARG A 1 205 ? 41.409 39.723 50.979 1.00 50.28 203 ARG A CA 1
ATOM 1647 C C . ARG A 1 205 ? 42.305 40.378 49.951 1.00 48.07 203 ARG A C 1
ATOM 1648 O O . ARG A 1 205 ? 43.522 40.467 50.132 1.00 47.67 203 ARG A O 1
ATOM 1656 N N . ALA A 1 206 ? 41.721 40.836 48.845 1.00 46.90 204 ALA A N 1
ATOM 1657 C CA . ALA A 1 206 ? 42.543 41.442 47.791 1.00 43.41 204 ALA A CA 1
ATOM 1658 C C . ALA A 1 206 ? 43.029 42.825 48.241 1.00 42.31 204 ALA A C 1
ATOM 1659 O O . ALA A 1 206 ? 44.155 43.258 47.926 1.00 44.45 204 ALA A O 1
ATOM 1661 N N . HIS A 1 207 ? 42.152 43.558 48.888 1.00 42.01 205 HIS A N 1
ATOM 1662 C CA . HIS A 1 207 ? 42.515 44.918 49.398 1.00 47.71 205 HIS A CA 1
ATOM 1663 C C . HIS A 1 207 ? 43.698 44.869 50.360 1.00 50.22 205 HIS A C 1
ATOM 1664 O O . HIS A 1 207 ? 44.641 45.661 50.246 1.00 49.79 205 HIS A O 1
ATOM 1671 N N . VAL A 1 208 ? 43.696 43.883 51.257 1.00 48.28 206 VAL A N 1
ATOM 1672 C CA . VAL A 1 208 ? 44.756 43.772 52.242 1.00 46.88 206 VAL A CA 1
ATOM 1673 C C . VAL A 1 208 ? 46.071 43.577 51.551 1.00 48.00 206 VAL A C 1
ATOM 1674 O O . VAL A 1 208 ? 47.063 44.207 51.912 1.00 47.32 206 VAL A O 1
ATOM 1678 N N . VAL A 1 209 ? 46.111 42.688 50.547 1.00 47.40 207 VAL A N 1
ATOM 1679 C CA . VAL A 1 209 ? 47.356 42.450 49.842 1.00 40.91 207 VAL A CA 1
ATOM 1680 C C . VAL A 1 209 ? 47.766 43.641 48.997 1.00 45.16 207 VAL A C 1
ATOM 1681 O O . VAL A 1 209 ? 48.984 43.918 48.805 1.00 46.04 207 VAL A O 1
ATOM 1685 N N . ALA A 1 210 ? 46.783 44.380 48.512 1.00 41.63 208 ALA A N 1
ATOM 1686 C CA . ALA A 1 210 ? 47.089 45.617 47.731 1.00 47.42 208 ALA A CA 1
ATOM 1687 C C . ALA A 1 210 ? 47.798 46.636 48.614 1.00 46.65 208 ALA A C 1
ATOM 1688 O O . ALA A 1 210 ? 48.810 47.244 48.227 1.00 46.33 208 ALA A O 1
ATOM 1690 N N . GLN A 1 211 ? 47.269 46.763 49.815 1.00 48.06 209 GLN A N 1
ATOM 1691 C CA . GLN A 1 211 ? 47.793 47.685 50.807 1.00 47.54 209 GLN A CA 1
ATOM 1692 C C . GLN A 1 211 ? 49.178 47.290 51.220 1.00 47.61 209 GLN A C 1
ATOM 1693 O O . GLN A 1 211 ? 50.098 48.122 51.328 1.00 47.02 209 GLN A O 1
ATOM 1699 N N . ILE A 1 212 ? 49.390 46.004 51.389 1.00 48.51 210 ILE A N 1
ATOM 1700 C CA . ILE A 1 212 ? 50.758 45.549 51.650 1.00 47.98 210 ILE A CA 1
ATOM 1701 C C . ILE A 1 212 ? 51.738 45.928 50.548 1.00 46.64 210 ILE A C 1
ATOM 1702 O O . ILE A 1 212 ? 52.902 46.280 50.816 1.00 49.74 210 ILE A O 1
ATOM 1707 N N . ILE A 1 213 ? 51.294 45.820 49.304 1.00 46.86 211 ILE A N 1
ATOM 1708 C CA . ILE A 1 213 ? 52.179 46.146 48.171 1.00 47.50 211 ILE A CA 1
ATOM 1709 C C . ILE A 1 213 ? 52.433 47.643 48.127 1.00 51.27 211 ILE A C 1
ATOM 1710 O O . ILE A 1 213 ? 53.584 48.092 48.013 1.00 57.57 211 ILE A O 1
ATOM 1715 N N . ALA A 1 214 ? 51.368 48.409 48.341 1.00 47.11 212 ALA A N 1
ATOM 1716 C CA . ALA A 1 214 ? 51.462 49.872 48.413 1.00 50.30 212 ALA A CA 1
ATOM 1717 C C . ALA A 1 214 ? 52.405 50.366 49.535 1.00 55.21 212 ALA A C 1
ATOM 1718 O O . ALA A 1 214 ? 53.177 51.280 49.325 1.00 57.03 212 ALA A O 1
ATOM 1720 N N . ASP A 1 215 ? 52.342 49.764 50.722 1.00 49.55 213 ASP A N 1
ATOM 1721 C CA . ASP A 1 215 ? 53.187 50.195 51.855 1.00 46.72 213 ASP A CA 1
ATOM 1722 C C . ASP A 1 215 ? 54.631 49.829 51.636 1.00 50.16 213 ASP A C 1
ATOM 1723 O O . ASP A 1 215 ? 55.521 50.408 52.264 1.00 51.18 213 ASP A O 1
ATOM 1728 N N . ASP A 1 216 ? 54.861 48.805 50.815 1.00 54.29 214 ASP A N 1
ATOM 1729 C CA . ASP A 1 216 ? 56.208 48.462 50.357 1.00 54.03 214 ASP A CA 1
ATOM 1730 C C . ASP A 1 216 ? 57.169 48.123 51.494 1.00 55.72 214 ASP A C 1
ATOM 1731 O O . ASP A 1 216 ? 58.382 48.448 51.448 1.00 59.09 214 ASP A O 1
ATOM 1736 N N . VAL A 1 217 ? 56.649 47.544 52.565 1.00 57.94 215 VAL A N 1
ATOM 1737 C CA . VAL A 1 217 ? 57.490 47.183 53.687 1.00 55.19 215 VAL A CA 1
ATOM 1738 C C . VAL A 1 217 ? 57.841 45.699 53.624 1.00 60.18 215 VAL A C 1
ATOM 1739 O O . VAL A 1 217 ? 59.000 45.362 53.550 1.00 61.97 215 VAL A O 1
ATOM 1743 N N . LEU A 1 218 ? 56.847 44.820 53.578 1.00 56.59 216 LEU A N 1
ATOM 1744 C CA . LEU A 1 218 ? 57.100 43.377 53.455 1.00 54.87 216 LEU A CA 1
ATOM 1745 C C . LEU A 1 218 ? 57.317 42.935 52.002 1.00 54.75 216 LEU A C 1
ATOM 1746 O O . LEU A 1 218 ? 56.577 43.331 51.116 1.00 49.39 216 LEU A O 1
ATOM 1751 N N . PRO A 1 219 ? 58.310 42.079 51.761 1.00 59.59 217 PRO A N 1
ATOM 1752 C CA . PRO A 1 219 ? 58.424 41.473 50.448 1.00 58.95 217 PRO A CA 1
ATOM 1753 C C . PRO A 1 219 ? 57.154 40.666 50.097 1.00 57.12 217 PRO A C 1
ATOM 1754 O O . PRO A 1 219 ? 56.531 40.030 50.972 1.00 58.10 217 PRO A O 1
ATOM 1758 N N . LEU A 1 220 ? 56.744 40.745 48.844 1.00 53.28 218 LEU A N 1
ATOM 1759 C CA . LEU A 1 220 ? 55.536 40.066 48.395 1.00 53.98 218 LEU A CA 1
ATOM 1760 C C . LEU A 1 220 ? 55.678 38.553 48.672 1.00 47.18 218 LEU A C 1
ATOM 1761 O O . LEU A 1 220 ? 54.741 37.891 49.079 1.00 56.88 218 LEU A O 1
ATOM 1766 N N . GLY A 1 221 ? 56.881 38.050 48.474 1.00 52.50 219 GLY A N 1
ATOM 1767 C CA . GLY A 1 221 ? 57.268 36.682 48.799 1.00 49.73 219 GLY A CA 1
ATOM 1768 C C . GLY A 1 221 ? 56.785 36.225 50.144 1.00 58.06 219 GLY A C 1
ATOM 1769 O O . GLY A 1 221 ? 56.493 35.021 50.340 1.00 53.73 219 GLY A O 1
ATOM 1770 N N . GLU A 1 222 ? 56.714 37.153 51.095 1.00 55.87 220 GLU A N 1
ATOM 1771 C CA . GLU A 1 222 ? 56.385 36.755 52.466 1.00 56.63 220 GLU A CA 1
ATOM 1772 C C . GLU A 1 222 ? 54.938 36.532 52.635 1.00 51.97 220 GLU A C 1
ATOM 1773 O O . GLU A 1 222 ? 54.513 35.648 53.376 1.00 49.32 220 GLU A O 1
ATOM 1779 N N . ILE A 1 223 ? 54.165 37.286 51.875 1.00 45.92 221 ILE A N 1
ATOM 1780 C CA . ILE A 1 223 ? 52.718 37.109 51.867 1.00 49.62 221 ILE A CA 1
ATOM 1781 C C . ILE A 1 223 ? 52.352 35.801 51.148 1.00 45.01 221 ILE A C 1
ATOM 1782 O O . ILE A 1 223 ? 51.589 35.017 51.636 1.00 52.74 221 ILE A O 1
ATOM 1787 N N . VAL A 1 224 ? 52.973 35.547 50.020 1.00 46.48 222 VAL A N 1
ATOM 1788 C CA . VAL A 1 224 ? 52.661 34.341 49.245 1.00 45.40 222 VAL A CA 1
ATOM 1789 C C . VAL A 1 224 ? 53.030 33.147 50.062 1.00 46.57 222 VAL A C 1
ATOM 1790 O O . VAL A 1 224 ? 52.219 32.239 50.273 1.00 53.19 222 VAL A O 1
ATOM 1794 N N . ALA A 1 225 ? 54.247 33.142 50.550 1.00 53.93 223 ALA A N 1
ATOM 1795 C CA . ALA A 1 225 ? 54.742 31.988 51.354 1.00 56.27 223 ALA A CA 1
ATOM 1796 C C . ALA A 1 225 ? 53.947 31.801 52.638 1.00 51.21 223 ALA A C 1
ATOM 1797 O O . ALA A 1 225 ? 53.629 30.681 53.009 1.00 54.89 223 ALA A O 1
ATOM 1799 N N . GLY A 1 226 ? 53.539 32.902 53.257 1.00 49.83 224 GLY A N 1
ATOM 1800 C CA . GLY A 1 226 ? 52.769 32.785 54.491 1.00 47.13 224 GLY A CA 1
ATOM 1801 C C . GLY A 1 226 ? 51.434 32.166 54.210 1.00 48.18 224 GLY A C 1
ATOM 1802 O O . GLY A 1 226 ? 50.960 31.306 54.960 1.00 51.44 224 GLY A O 1
ATOM 1803 N N . LEU A 1 227 ? 50.787 32.632 53.142 1.00 52.65 225 LEU A N 1
ATOM 1804 C CA . LEU A 1 227 ? 49.458 32.107 52.813 1.00 50.01 225 LEU A CA 1
ATOM 1805 C C . LEU A 1 227 ? 49.545 30.629 52.405 1.00 51.78 225 LEU A C 1
ATOM 1806 O O . LEU A 1 227 ? 48.747 29.812 52.859 1.00 49.19 225 LEU A O 1
ATOM 1811 N N . LEU A 1 228 ? 50.520 30.280 51.583 1.00 50.56 226 LEU A N 1
ATOM 1812 C CA . LEU A 1 228 ? 50.665 28.861 51.195 1.00 51.89 226 LEU A CA 1
ATOM 1813 C C . LEU A 1 228 ? 50.856 27.949 52.387 1.00 54.74 226 LEU A C 1
ATOM 1814 O O . LEU A 1 228 ? 50.140 26.951 52.516 1.00 57.83 226 LEU A O 1
ATOM 1819 N N . ARG A 1 229 ? 51.818 28.314 53.241 1.00 61.88 227 ARG A N 1
ATOM 1820 C CA . ARG A 1 229 ? 52.161 27.601 54.475 1.00 62.19 227 ARG A CA 1
ATOM 1821 C C . ARG A 1 229 ? 50.933 27.393 55.328 1.00 61.69 227 ARG A C 1
ATOM 1822 O O . ARG A 1 229 ? 50.640 26.295 55.765 1.00 64.58 227 ARG A O 1
ATOM 1830 N N . ASN A 1 230 ? 50.194 28.469 55.551 1.00 63.74 228 ASN A N 1
ATOM 1831 C CA . ASN A 1 230 ? 49.037 28.415 56.399 1.00 53.60 228 ASN A CA 1
ATOM 1832 C C . ASN A 1 230 ? 47.893 27.596 55.785 1.00 54.57 228 ASN A C 1
ATOM 1833 O O . ASN A 1 230 ? 47.213 26.818 56.480 1.00 61.72 228 ASN A O 1
ATOM 1838 N N . TYR A 1 231 ? 47.675 27.732 54.475 1.00 48.44 229 TYR A N 1
ATOM 1839 C CA . TYR A 1 231 ? 46.513 27.086 53.851 1.00 50.88 229 TYR A CA 1
ATOM 1840 C C . TYR A 1 231 ? 46.773 25.637 53.453 1.00 47.33 229 TYR A C 1
ATOM 1841 O O . TYR A 1 231 ? 45.839 24.817 53.435 1.00 55.44 229 TYR A O 1
ATOM 1850 N N . ILE A 1 232 ? 48.015 25.304 53.114 1.00 49.21 230 ILE A N 1
ATOM 1851 C CA . ILE A 1 232 ? 48.304 23.961 52.620 1.00 51.68 230 ILE A CA 1
ATOM 1852 C C . ILE A 1 232 ? 49.601 23.396 53.137 1.00 55.62 230 ILE A C 1
ATOM 1853 O O . ILE A 1 232 ? 50.634 24.044 53.034 1.00 56.01 230 ILE A O 1
ATOM 1858 N N . GLN A 1 233 ? 49.548 22.141 53.621 1.00 53.34 231 GLN A N 1
ATOM 1859 C CA . GLN A 1 233 ? 50.716 21.474 54.170 1.00 53.68 231 GLN A CA 1
ATOM 1860 C C . GLN A 1 233 ? 50.936 20.128 53.521 1.00 56.07 231 GLN A C 1
ATOM 1861 O O . GLN A 1 233 ? 50.196 19.178 53.759 1.00 57.15 231 GLN A O 1
ATOM 1867 N N . PHE A 1 234 ? 51.928 20.070 52.651 1.00 55.97 232 PHE A N 1
ATOM 1868 C CA . PHE A 1 234 ? 52.416 18.832 52.125 1.00 59.83 232 PHE A CA 1
ATOM 1869 C C . PHE A 1 234 ? 53.350 18.189 53.137 1.00 65.61 232 PHE A C 1
ATOM 1870 O O . PHE A 1 234 ? 54.396 18.757 53.478 1.00 63.87 232 PHE A O 1
ATOM 1878 N N . ARG A 1 235 ? 52.977 16.993 53.613 1.00 67.86 233 ARG A N 1
ATOM 1879 C CA . ARG A 1 235 ? 53.713 16.350 54.704 1.00 73.29 233 ARG A CA 1
ATOM 1880 C C . ARG A 1 235 ? 54.395 15.059 54.320 1.00 75.89 233 ARG A C 1
ATOM 1881 O O . ARG A 1 235 ? 54.095 14.464 53.284 1.00 83.83 233 ARG A O 1
ATOM 1889 N N . THR A 1 236 ? 55.354 14.646 55.151 1.00 81.12 234 THR A N 1
ATOM 1890 C CA . THR A 1 236 ? 56.038 13.369 54.972 1.00 84.61 234 THR A CA 1
ATOM 1891 C C . THR A 1 236 ? 55.482 12.353 55.972 1.00 80.59 234 THR A C 1
ATOM 1892 O O . THR A 1 236 ? 55.518 12.553 57.184 1.00 83.88 234 THR A O 1
ATOM 1896 N N . ARG A 1 237 ? 54.946 11.275 55.421 1.00 86.69 235 ARG A N 1
ATOM 1897 C CA . ARG A 1 237 ? 54.400 10.186 56.196 1.00 91.01 235 ARG A CA 1
ATOM 1898 C C . ARG A 1 237 ? 55.468 9.680 57.185 1.00 90.40 235 ARG A C 1
ATOM 1899 O O . ARG A 1 237 ? 56.587 9.381 56.791 1.00 84.61 235 ARG A O 1
ATOM 1907 N N . LYS A 1 238 ? 55.108 9.585 58.456 1.00 87.30 236 LYS A N 1
ATOM 1908 C CA . LYS A 1 238 ? 56.020 8.972 59.465 1.00 95.69 236 LYS A CA 1
ATOM 1909 C C . LYS A 1 238 ? 55.418 7.669 59.971 1.00 93.93 236 LYS A C 1
ATOM 1910 O O . LYS A 1 238 ? 54.244 7.633 60.376 1.00 90.14 236 LYS A O 1
ATOM 1916 N N . ALA A 1 239 ? 56.206 6.594 59.891 1.00 101.21 237 ALA A N 1
ATOM 1917 C CA . ALA A 1 239 ? 55.764 5.258 60.332 1.00 106.18 237 ALA A CA 1
ATOM 1918 C C . ALA A 1 239 ? 55.236 5.207 61.779 1.00 98.92 237 ALA A C 1
ATOM 1919 O O . ALA A 1 239 ? 54.223 4.555 62.031 1.00 95.82 237 ALA A O 1
ATOM 1921 N N . THR A 1 240 ? 55.896 5.908 62.704 1.00 104.82 238 THR A N 1
ATOM 1922 C CA . THR A 1 240 ? 55.484 5.955 64.137 1.00 112.74 238 THR A CA 1
ATOM 1923 C C . THR A 1 240 ? 54.041 6.427 64.431 1.00 120.09 238 THR A C 1
ATOM 1924 O O . THR A 1 240 ? 53.356 5.846 65.282 1.00 125.11 238 THR A O 1
ATOM 1928 N N . ASP A 1 241 ? 53.605 7.472 63.729 1.00 111.56 239 ASP A N 1
ATOM 1929 C CA . ASP A 1 241 ? 52.397 8.254 64.065 1.00 114.15 239 ASP A CA 1
ATOM 1930 C C . ASP A 1 241 ? 51.207 8.101 63.124 1.00 123.43 239 ASP A C 1
ATOM 1931 O O . ASP A 1 241 ? 51.352 8.216 61.914 1.00 117.83 239 ASP A O 1
ATOM 1936 N N . LYS A 1 242 ? 50.016 7.928 63.695 1.00 128.36 240 LYS A N 1
ATOM 1937 C CA . LYS A 1 242 ? 48.784 7.795 62.909 1.00 124.46 240 LYS A CA 1
ATOM 1938 C C . LYS A 1 242 ? 48.162 9.152 62.646 1.00 118.98 240 LYS A C 1
ATOM 1939 O O . LYS A 1 242 ? 47.314 9.280 61.787 1.00 117.66 240 LYS A O 1
ATOM 1945 N N . ASN A 1 243 ? 48.583 10.151 63.409 1.00 116.05 241 ASN A N 1
ATOM 1946 C CA . ASN A 1 243 ? 48.038 11.488 63.321 1.00 112.10 241 ASN A CA 1
ATOM 1947 C C . ASN A 1 243 ? 48.807 12.396 62.349 1.00 98.29 241 ASN A C 1
ATOM 1948 O O . ASN A 1 243 ? 49.924 12.877 62.641 1.00 81.26 241 ASN A O 1
ATOM 1953 N N . LYS A 1 244 ? 48.169 12.641 61.205 1.00 94.35 242 LYS A N 1
ATOM 1954 C CA . LYS A 1 244 ? 48.747 13.428 60.109 1.00 90.48 242 LYS A CA 1
ATOM 1955 C C . LYS A 1 244 ? 49.265 14.781 60.586 1.00 86.51 242 LYS A C 1
ATOM 1956 O O . LYS A 1 244 ? 50.301 15.243 60.136 1.00 76.02 242 LYS A O 1
ATOM 1962 N N . LYS A 1 245 ? 48.534 15.390 61.515 1.00 81.95 243 LYS A N 1
ATOM 1963 C CA . LYS A 1 245 ? 48.898 16.688 62.066 1.00 88.86 243 LYS A CA 1
ATOM 1964 C C . LYS A 1 245 ? 50.274 16.793 62.739 1.00 87.86 243 LYS A C 1
ATOM 1965 O O . LYS A 1 245 ? 50.744 17.887 63.008 1.00 85.15 243 LYS A O 1
ATOM 1971 N N . ARG A 1 246 ? 50.920 15.671 63.001 1.00 92.21 244 ARG A N 1
ATOM 1972 C CA . ARG A 1 246 ? 52.245 15.701 63.586 1.00 101.59 244 ARG A CA 1
ATOM 1973 C C . ARG A 1 246 ? 53.291 15.096 62.672 1.00 89.09 244 ARG A C 1
ATOM 1974 O O . ARG A 1 246 ? 54.404 14.855 63.092 1.00 92.82 244 ARG A O 1
ATOM 1982 N N . TRP A 1 247 ? 52.959 14.869 61.414 1.00 84.38 245 TRP A N 1
ATOM 1983 C CA . TRP A 1 247 ? 54.009 14.589 60.446 1.00 80.73 245 TRP A CA 1
ATOM 1984 C C . TRP A 1 247 ? 54.730 15.908 60.147 1.00 79.51 245 TRP A C 1
ATOM 1985 O O . TRP A 1 247 ? 54.091 16.954 60.119 1.00 73.74 245 TRP A O 1
ATOM 1996 N N . PRO A 1 248 ? 56.062 15.865 59.931 1.00 76.64 246 PRO A N 1
ATOM 1997 C CA . PRO A 1 248 ? 56.759 17.064 59.508 1.00 74.78 246 PRO A CA 1
ATOM 1998 C C . PRO A 1 248 ? 56.372 17.457 58.057 1.00 75.96 246 PRO A C 1
ATOM 1999 O O . PRO A 1 248 ? 56.011 16.589 57.249 1.00 71.25 246 PRO A O 1
ATOM 2003 N N . LEU A 1 249 ? 56.425 18.754 57.766 1.00 69.06 247 LEU A N 1
ATOM 2004 C CA . LEU A 1 249 ? 56.266 19.239 56.421 1.00 73.81 247 LEU A CA 1
ATOM 2005 C C . LEU A 1 249 ? 57.335 18.620 55.533 1.00 78.80 247 LEU A C 1
ATOM 2006 O O . LEU A 1 249 ? 58.460 18.450 55.936 1.00 89.93 247 LEU A O 1
ATOM 2011 N N . ALA A 1 250 ? 56.976 18.275 54.314 1.00 75.33 248 ALA A N 1
ATOM 2012 C CA . ALA A 1 250 ? 57.935 17.708 53.376 1.00 72.64 248 ALA A CA 1
ATOM 2013 C C . ALA A 1 250 ? 59.065 18.685 53.061 1.00 66.91 248 ALA A C 1
ATOM 2014 O O . ALA A 1 250 ? 58.864 19.900 53.009 1.00 65.93 248 ALA A O 1
ATOM 2016 N N . ARG A 1 251 ? 60.223 18.138 52.742 1.00 64.75 249 ARG A N 1
ATOM 2017 C CA . ARG A 1 251 ? 61.403 18.965 52.449 1.00 72.41 249 ARG A CA 1
ATOM 2018 C C . ARG A 1 251 ? 61.284 19.857 51.255 1.00 66.38 249 ARG A C 1
ATOM 2019 O O . ARG A 1 251 ? 61.658 21.027 51.336 1.00 65.92 249 ARG A O 1
ATOM 2027 N N . PHE A 1 252 ? 60.879 19.290 50.106 1.00 60.26 250 PHE A N 1
ATOM 2028 C CA . PHE A 1 252 ? 60.735 20.094 48.883 1.00 59.50 250 PHE A CA 1
ATOM 2029 C C . PHE A 1 252 ? 59.839 21.320 49.142 1.00 53.62 250 PHE A C 1
ATOM 2030 O O . PHE A 1 252 ? 60.093 22.398 48.626 1.00 54.39 250 PHE A O 1
ATOM 2038 N N . TRP A 1 253 ? 58.814 21.126 49.963 1.00 53.05 251 TRP A N 1
ATOM 2039 C CA . TRP A 1 253 ? 57.847 22.163 50.305 1.00 55.94 251 TRP A CA 1
ATOM 2040 C C . TRP A 1 253 ? 58.491 23.213 51.199 1.00 61.35 251 TRP A C 1
ATOM 2041 O O . TRP A 1 253 ? 58.332 24.425 50.946 1.00 61.02 251 TRP A O 1
ATOM 2052 N N . LEU A 1 254 ? 59.196 22.780 52.258 1.00 64.50 252 LEU A N 1
ATOM 2053 C CA . LEU A 1 254 ? 59.946 23.732 53.129 1.00 59.37 252 LEU A CA 1
ATOM 2054 C C . LEU A 1 254 ? 60.997 24.514 52.344 1.00 55.17 252 LEU A C 1
ATOM 2055 O O . LEU A 1 254 ? 61.128 25.709 52.504 1.00 59.24 252 LEU A O 1
ATOM 2060 N N . ASN A 1 255 ? 61.667 23.853 51.413 1.00 58.73 253 ASN A N 1
ATOM 2061 C CA . ASN A 1 255 ? 62.619 24.538 50.554 1.00 60.41 253 ASN A CA 1
ATOM 2062 C C . ASN A 1 255 ? 61.955 25.544 49.650 1.00 63.32 253 ASN A C 1
ATOM 2063 O O . ASN A 1 255 ? 62.464 26.651 49.470 1.00 59.42 253 ASN A O 1
ATOM 2068 N N . PHE A 1 256 ? 60.809 25.155 49.079 1.00 60.08 254 PHE A N 1
ATOM 2069 C CA . PHE A 1 256 ? 60.076 26.069 48.180 1.00 60.12 254 PHE A CA 1
ATOM 2070 C C . PHE A 1 256 ? 59.649 27.312 48.927 1.00 49.55 254 PHE A C 1
ATOM 2071 O O . PHE A 1 256 ? 59.923 28.401 48.475 1.00 46.77 254 PHE A O 1
ATOM 2079 N N . LEU A 1 257 ? 58.965 27.112 50.059 1.00 53.40 255 LEU A N 1
ATOM 2080 C CA . LEU A 1 257 ? 58.427 28.213 50.850 1.00 55.90 255 LEU A CA 1
ATOM 2081 C C . LEU A 1 257 ? 59.531 29.136 51.358 1.00 57.96 255 LEU A C 1
ATOM 2082 O O . LEU A 1 257 ? 59.384 30.361 51.353 1.00 58.99 255 LEU A O 1
ATOM 2087 N N . GLY A 1 258 ? 60.649 28.547 51.773 1.00 60.50 256 GLY A N 1
ATOM 2088 C CA . GLY A 1 258 ? 61.804 29.325 52.277 1.00 57.03 256 GLY A CA 1
ATOM 2089 C C . GLY A 1 258 ? 62.440 30.161 51.194 1.00 57.45 256 GLY A C 1
ATOM 2090 O O . GLY A 1 258 ? 62.832 31.279 51.454 1.00 58.61 256 GLY A O 1
ATOM 2091 N N . ASP A 1 259 ? 62.541 29.638 49.967 1.00 54.05 257 ASP A N 1
ATOM 2092 C CA . ASP A 1 259 ? 63.109 30.426 48.874 1.00 62.62 257 ASP A CA 1
ATOM 2093 C C . ASP A 1 259 ? 62.119 31.446 48.304 1.00 62.36 257 ASP A C 1
ATOM 2094 O O . ASP A 1 259 ? 62.531 32.371 47.609 1.00 60.26 257 ASP A O 1
ATOM 2099 N N . VAL A 1 260 ? 60.824 31.245 48.570 1.00 56.14 258 VAL A N 1
ATOM 2100 C CA . VAL A 1 260 ? 59.784 32.193 48.120 1.00 58.51 258 VAL A CA 1
ATOM 2101 C C . VAL A 1 260 ? 59.760 33.433 49.027 1.00 55.36 258 VAL A C 1
ATOM 2102 O O . VAL A 1 260 ? 59.634 34.550 48.555 1.00 44.78 258 VAL A O 1
ATOM 2106 N N . GLN A 1 261 ? 59.898 33.208 50.334 1.00 56.41 259 GLN A N 1
ATOM 2107 C CA . GLN A 1 261 ? 59.849 34.294 51.355 1.00 59.68 259 GLN A CA 1
ATOM 2108 C C . GLN A 1 261 ? 60.501 35.637 51.044 1.00 56.46 259 GLN A C 1
ATOM 2109 O O . GLN A 1 261 ? 59.871 36.654 51.202 1.00 56.75 259 GLN A O 1
ATOM 2115 N N . PRO A 1 262 ? 61.746 35.643 50.572 1.00 62.46 260 PRO A N 1
ATOM 2116 C CA . PRO A 1 262 ? 62.426 36.932 50.364 1.00 62.76 260 PRO A CA 1
ATOM 2117 C C . PRO A 1 262 ? 62.097 37.611 49.036 1.00 62.12 260 PRO A C 1
ATOM 2118 O O . PRO A 1 262 ? 62.533 38.716 48.784 1.00 72.70 260 PRO A O 1
ATOM 2122 N N . LEU A 1 263 ? 61.326 36.968 48.170 1.00 68.38 261 LEU A N 1
ATOM 2123 C CA . LEU A 1 263 ? 61.086 37.510 46.832 1.00 59.39 261 LEU A CA 1
ATOM 2124 C C . LEU A 1 263 ? 60.298 38.833 46.819 1.00 54.65 261 LEU A C 1
ATOM 2125 O O . LEU A 1 263 ? 59.357 39.049 47.609 1.00 51.07 261 LEU A O 1
ATOM 2130 N N . ARG A 1 264 ? 60.703 39.719 45.929 1.00 54.90 262 ARG A N 1
ATOM 2131 C CA . ARG A 1 264 ? 60.186 41.070 45.867 1.00 61.13 262 ARG A CA 1
ATOM 2132 C C . ARG A 1 264 ? 59.711 41.367 44.492 1.00 57.91 262 ARG A C 1
ATOM 2133 O O . ARG A 1 264 ? 60.287 40.881 43.525 1.00 48.22 262 ARG A O 1
ATOM 2141 N N . ILE A 1 265 ? 58.661 42.178 44.398 1.00 56.06 263 ILE A N 1
ATOM 2142 C CA . ILE A 1 265 ? 58.312 42.759 43.125 1.00 58.94 263 ILE A CA 1
ATOM 2143 C C . ILE A 1 265 ? 59.344 43.851 42.773 1.00 66.65 263 ILE A C 1
ATOM 2144 O O . ILE A 1 265 ? 59.437 44.859 43.474 1.00 70.19 263 ILE A O 1
ATOM 2149 N N . ALA A 1 266 ? 60.044 43.704 41.648 1.00 69.56 264 ALA A N 1
ATOM 2150 C CA . ALA A 1 266 ? 60.979 44.752 41.200 1.00 76.16 264 ALA A CA 1
ATOM 2151 C C . ALA A 1 266 ? 60.311 46.140 40.989 1.00 77.21 264 ALA A C 1
ATOM 2152 O O . ALA A 1 266 ? 59.147 46.238 40.594 1.00 70.52 264 ALA A O 1
ATOM 2154 N N . LYS A 1 267 ? 61.080 47.195 41.275 1.00 83.27 265 LYS A N 1
ATOM 2155 C CA . LYS A 1 267 ? 60.701 48.599 41.035 1.00 79.99 265 LYS A CA 1
ATOM 2156 C C . LYS A 1 267 ? 60.787 48.951 39.573 1.00 83.01 265 LYS A C 1
ATOM 2157 O O . LYS A 1 267 ? 60.039 49.809 39.102 1.00 83.06 265 LYS A O 1
ATOM 2163 N N . GLN A 1 268 ? 61.704 48.296 38.871 1.00 85.84 266 GLN A N 1
ATOM 2164 C CA . GLN A 1 268 ? 61.853 48.505 37.451 1.00 98.15 266 GLN A CA 1
ATOM 2165 C C . GLN A 1 268 ? 61.103 47.373 36.761 1.00 94.33 266 GLN A C 1
ATOM 2166 O O . GLN A 1 268 ? 61.266 46.195 37.122 1.00 89.54 266 GLN A O 1
ATOM 2172 N N . MET A 1 269 ? 60.313 47.729 35.749 1.00 90.41 267 MET A N 1
ATOM 2173 C CA . MET A 1 269 ? 59.126 46.927 35.376 1.00 98.17 267 MET A CA 1
ATOM 2174 C C . MET A 1 269 ? 59.277 45.530 34.660 1.00 89.83 267 MET A C 1
ATOM 2175 O O . MET A 1 269 ? 59.801 45.389 33.545 1.00 98.78 267 MET A O 1
ATOM 2180 N N . HIS B 1 2 ? 33.041 31.331 62.463 1.00 103.62 0 HIS B N 1
ATOM 2181 C CA . HIS B 1 2 ? 33.911 31.734 63.615 1.00 92.47 0 HIS B CA 1
ATOM 2182 C C . HIS B 1 2 ? 33.081 31.961 64.903 1.00 84.82 0 HIS B C 1
ATOM 2183 O O . HIS B 1 2 ? 32.352 32.930 65.026 1.00 81.41 0 HIS B O 1
ATOM 2190 N N . MET B 1 3 ? 33.211 31.047 65.858 1.00 83.58 1 MET B N 1
ATOM 2191 C CA . MET B 1 3 ? 32.388 30.972 67.081 1.00 79.81 1 MET B CA 1
ATOM 2192 C C . MET B 1 3 ? 33.335 31.143 68.271 1.00 65.35 1 MET B C 1
ATOM 2193 O O . MET B 1 3 ? 34.478 30.764 68.193 1.00 65.79 1 MET B O 1
ATOM 2198 N N . SER B 1 4 ? 32.875 31.653 69.389 1.00 63.55 2 SER B N 1
ATOM 2199 C CA . SER B 1 4 ? 33.752 31.723 70.564 1.00 63.42 2 SER B CA 1
ATOM 2200 C C . SER B 1 4 ? 32.966 31.668 71.861 1.00 59.51 2 SER B C 1
ATOM 2201 O O . SER B 1 4 ? 31.718 31.817 71.880 1.00 58.94 2 SER B O 1
ATOM 2204 N N . GLY B 1 5 ? 33.713 31.460 72.941 1.00 57.82 3 GLY B N 1
ATOM 2205 C CA . GLY B 1 5 ? 33.161 31.426 74.289 1.00 56.20 3 GLY B CA 1
ATOM 2206 C C . GLY B 1 5 ? 32.418 30.142 74.684 1.00 58.48 3 GLY B C 1
ATOM 2207 O O . GLY B 1 5 ? 32.589 29.051 74.093 1.00 51.94 3 GLY B O 1
ATOM 2208 N N . LEU B 1 6 ? 31.588 30.320 75.700 1.00 56.07 4 LEU B N 1
ATOM 2209 C CA . LEU B 1 6 ? 30.736 29.335 76.245 1.00 58.45 4 LEU B CA 1
ATOM 2210 C C . LEU B 1 6 ? 29.311 29.767 75.965 1.00 58.87 4 LEU B C 1
ATOM 2211 O O . LEU B 1 6 ? 29.018 30.897 76.141 1.00 55.81 4 LEU B O 1
ATOM 2216 N N . LYS B 1 7 ? 28.421 28.855 75.570 1.00 61.94 5 LYS B N 1
ATOM 2217 C CA . LYS B 1 7 ? 27.000 29.178 75.415 1.00 57.79 5 LYS B CA 1
ATOM 2218 C C . LYS B 1 7 ? 26.129 28.063 76.009 1.00 58.70 5 LYS B C 1
ATOM 2219 O O . LYS B 1 7 ? 26.365 26.889 75.731 1.00 62.79 5 LYS B O 1
ATOM 2225 N N . PRO B 1 8 ? 25.165 28.419 76.882 1.00 55.61 6 PRO B N 1
ATOM 2226 C CA . PRO B 1 8 ? 24.285 27.442 77.439 1.00 53.88 6 PRO B CA 1
ATOM 2227 C C . PRO B 1 8 ? 23.107 27.234 76.532 1.00 49.88 6 PRO B C 1
ATOM 2228 O O . PRO B 1 8 ? 22.864 28.031 75.682 1.00 51.84 6 PRO B O 1
ATOM 2232 N N . CYS B 1 9 ? 22.387 26.139 76.708 1.00 49.70 7 CYS B N 1
ATOM 2233 C CA . CYS B 1 9 ? 21.064 25.998 76.128 1.00 47.39 7 CYS B CA 1
ATOM 2234 C C . CYS B 1 9 ? 20.275 24.842 76.756 1.00 47.40 7 CYS B C 1
ATOM 2235 O O . CYS B 1 9 ? 20.840 23.971 77.466 1.00 47.10 7 CYS B O 1
ATOM 2238 N N . VAL B 1 10 ? 18.964 24.877 76.530 1.00 42.63 8 VAL B N 1
ATOM 2239 C CA . VAL B 1 10 ? 18.079 23.793 76.835 1.00 47.71 8 VAL B CA 1
ATOM 2240 C C . VAL B 1 10 ? 18.169 22.915 75.600 1.00 55.42 8 VAL B C 1
ATOM 2241 O O . VAL B 1 10 ? 18.115 23.433 74.508 1.00 49.99 8 VAL B O 1
ATOM 2245 N N . ASP B 1 11 ? 18.358 21.610 75.787 1.00 51.55 9 ASP B N 1
ATOM 2246 C CA . ASP B 1 11 ? 18.712 20.726 74.684 1.00 52.18 9 ASP B CA 1
ATOM 2247 C C . ASP B 1 11 ? 17.868 19.439 74.601 1.00 48.01 9 ASP B C 1
ATOM 2248 O O . ASP B 1 11 ? 18.049 18.632 73.708 1.00 51.28 9 ASP B O 1
ATOM 2253 N N . TRP B 1 12 ? 16.869 19.314 75.444 1.00 43.76 10 TRP B N 1
ATOM 2254 C CA . TRP B 1 12 ? 15.904 18.229 75.279 1.00 43.77 10 TRP B CA 1
ATOM 2255 C C . TRP B 1 12 ? 14.806 18.519 76.262 1.00 41.13 10 TRP B C 1
ATOM 2256 O O . TRP B 1 12 ? 15.043 19.020 77.376 1.00 40.43 10 TRP B O 1
ATOM 2267 N N . LEU B 1 13 ? 13.608 18.230 75.853 1.00 41.19 11 LEU B N 1
ATOM 2268 C CA . LEU B 1 13 ? 12.512 18.357 76.740 1.00 43.90 11 LEU B CA 1
ATOM 2269 C C . LEU B 1 13 ? 11.429 17.338 76.406 1.00 41.15 11 LEU B C 1
ATOM 2270 O O . LEU B 1 13 ? 10.953 17.259 75.266 1.00 48.77 11 LEU B O 1
ATOM 2275 N N . GLN B 1 14 ? 10.963 16.659 77.437 1.00 43.55 12 GLN B N 1
ATOM 2276 C CA . GLN B 1 14 ? 9.836 15.749 77.300 1.00 46.60 12 GLN B CA 1
ATOM 2277 C C . GLN B 1 14 ? 8.919 16.006 78.469 1.00 43.12 12 GLN B C 1
ATOM 2278 O O . GLN B 1 14 ? 9.352 16.020 79.604 1.00 47.11 12 GLN B O 1
ATOM 2284 N N . VAL B 1 15 ? 7.645 16.196 78.173 1.00 45.88 13 VAL B N 1
ATOM 2285 C CA . VAL B 1 15 ? 6.627 16.427 79.185 1.00 48.26 13 VAL B CA 1
ATOM 2286 C C . VAL B 1 15 ? 5.351 15.706 78.819 1.00 44.98 13 VAL B C 1
ATOM 2287 O O . VAL B 1 15 ? 5.024 15.563 77.648 1.00 48.65 13 VAL B O 1
ATOM 2291 N N . THR B 1 16 ? 4.578 15.341 79.828 1.00 48.82 14 THR B N 1
ATOM 2292 C CA . THR B 1 16 ? 3.292 14.709 79.634 1.00 49.56 14 THR B CA 1
ATOM 2293 C C . THR B 1 16 ? 2.202 15.487 80.351 1.00 53.00 14 THR B C 1
ATOM 2294 O O . THR B 1 16 ? 2.299 15.739 81.536 1.00 55.42 14 THR B O 1
ATOM 2298 N N . PHE B 1 17 ? 1.176 15.891 79.596 1.00 62.00 15 PHE B N 1
ATOM 2299 C CA . PHE B 1 17 ? 0.012 16.533 80.150 1.00 56.19 15 PHE B CA 1
ATOM 2300 C C . PHE B 1 17 ? -0.938 15.456 80.646 1.00 63.68 15 PHE B C 1
ATOM 2301 O O . PHE B 1 17 ? -1.480 14.714 79.857 1.00 63.91 15 PHE B O 1
ATOM 2309 N N . LYS B 1 18 ? -1.174 15.431 81.951 1.00 71.88 16 LYS B N 1
ATOM 2310 C CA . LYS B 1 18 ? -1.998 14.410 82.555 1.00 81.06 16 LYS B CA 1
ATOM 2311 C C . LYS B 1 18 ? -3.452 14.806 82.428 1.00 80.35 16 LYS B C 1
ATOM 2312 O O . LYS B 1 18 ? -3.785 15.999 82.382 1.00 87.93 16 LYS B O 1
ATOM 2318 N N . THR B 1 19 ? -4.313 13.796 82.393 1.00 87.90 17 THR B N 1
ATOM 2319 C CA . THR B 1 19 ? -5.745 13.990 82.211 1.00 109.71 17 THR B CA 1
ATOM 2320 C C . THR B 1 19 ? -6.422 13.554 83.487 1.00 112.77 17 THR B C 1
ATOM 2321 O O . THR B 1 19 ? -5.926 12.670 84.176 1.00 111.05 17 THR B O 1
ATOM 2325 N N . GLY B 1 20 ? -7.538 14.208 83.802 1.00 118.31 18 GLY B N 1
ATOM 2326 C CA . GLY B 1 20 ? -8.437 13.759 84.861 1.00 131.37 18 GLY B CA 1
ATOM 2327 C C . GLY B 1 20 ? -7.844 13.666 86.260 1.00 144.41 18 GLY B C 1
ATOM 2328 O O . GLY B 1 20 ? -8.278 12.841 87.069 1.00 157.67 18 GLY B O 1
ATOM 2329 N N . GLN B 1 21 ? -6.874 14.522 86.560 1.00 150.11 19 GLN B N 1
ATOM 2330 C CA . GLN B 1 21 ? -6.381 14.662 87.925 1.00 149.64 19 GLN B CA 1
ATOM 2331 C C . GLN B 1 21 ? -7.301 15.640 88.635 1.00 155.97 19 GLN B C 1
ATOM 2332 O O . GLN B 1 21 ? -7.800 16.611 88.042 1.00 157.17 19 GLN B O 1
ATOM 2338 N N . ASP B 1 22 ? -7.574 15.361 89.899 1.00 153.21 20 ASP B N 1
ATOM 2339 C CA . ASP B 1 22 ? -8.180 16.357 90.755 1.00 146.64 20 ASP B CA 1
ATOM 2340 C C . ASP B 1 22 ? -7.045 17.276 91.240 1.00 140.84 20 ASP B C 1
ATOM 2341 O O . ASP B 1 22 ? -6.447 17.029 92.288 1.00 152.58 20 ASP B O 1
ATOM 2346 N N . SER B 1 23 ? -6.735 18.314 90.442 1.00 132.37 21 SER B N 1
ATOM 2347 C CA . SER B 1 23 ? -5.588 19.214 90.665 1.00 111.64 21 SER B CA 1
ATOM 2348 C C . SER B 1 23 ? -5.955 20.696 90.792 1.00 100.12 21 SER B C 1
ATOM 2349 O O . SER B 1 23 ? -6.933 21.160 90.221 1.00 89.42 21 SER B O 1
ATOM 2352 N N . VAL B 1 24 ? -5.131 21.444 91.518 1.00 98.98 22 VAL B N 1
ATOM 2353 C CA . VAL B 1 24 ? -5.280 22.914 91.584 1.00 96.53 22 VAL B CA 1
ATOM 2354 C C . VAL B 1 24 ? -4.905 23.588 90.257 1.00 87.74 22 VAL B C 1
ATOM 2355 O O . VAL B 1 24 ? -5.368 24.683 89.963 1.00 91.30 22 VAL B O 1
ATOM 2359 N N . LYS B 1 25 ? -4.040 22.927 89.482 1.00 81.87 23 LYS B N 1
ATOM 2360 C CA . LYS B 1 25 ? -3.615 23.409 88.161 1.00 76.79 23 LYS B CA 1
ATOM 2361 C C . LYS B 1 25 ? -4.529 22.829 87.080 1.00 76.59 23 LYS B C 1
ATOM 2362 O O . LYS B 1 25 ? -5.186 21.806 87.284 1.00 84.97 23 LYS B O 1
ATOM 2368 N N . LYS B 1 26 ? -4.544 23.493 85.939 1.00 70.19 24 LYS B N 1
ATOM 2369 C CA . LYS B 1 26 ? -5.433 23.132 84.855 1.00 83.97 24 LYS B CA 1
ATOM 2370 C C . LYS B 1 26 ? -4.942 21.871 84.099 1.00 83.45 24 LYS B C 1
ATOM 2371 O O . LYS B 1 26 ? -3.765 21.760 83.717 1.00 78.41 24 LYS B O 1
ATOM 2377 N N . CYS B 1 27 ? -5.853 20.917 83.930 1.00 79.02 25 CYS B N 1
ATOM 2378 C CA . CYS B 1 27 ? -5.603 19.745 83.099 1.00 83.13 25 CYS B CA 1
ATOM 2379 C C . CYS B 1 27 ? -5.806 20.132 81.655 1.00 77.44 25 CYS B C 1
ATOM 2380 O O . CYS B 1 27 ? -6.705 20.885 81.342 1.00 76.61 25 CYS B O 1
ATOM 2383 N N . VAL B 1 28 ? -4.923 19.680 80.781 1.00 74.19 26 VAL B N 1
ATOM 2384 C CA . VAL B 1 28 ? -5.070 19.948 79.362 1.00 67.70 26 VAL B CA 1
ATOM 2385 C C . VAL B 1 28 ? -5.585 18.667 78.760 1.00 75.12 26 VAL B C 1
ATOM 2386 O O . VAL B 1 28 ? -5.077 17.582 79.067 1.00 76.48 26 VAL B O 1
ATOM 2390 N N . GLU B 1 29 ? -6.560 18.796 77.873 1.00 80.97 27 GLU B N 1
ATOM 2391 C CA . GLU B 1 29 ? -7.161 17.634 77.218 1.00 87.96 27 GLU B CA 1
ATOM 2392 C C . GLU B 1 29 ? -7.205 17.685 75.698 1.00 82.11 27 GLU B C 1
ATOM 2393 O O . GLU B 1 29 ? -7.511 16.678 75.067 1.00 77.91 27 GLU B O 1
ATOM 2399 N N . LYS B 1 30 ? -6.848 18.819 75.103 1.00 78.32 28 LYS B N 1
ATOM 2400 C CA . LYS B 1 30 ? -6.910 18.962 73.652 1.00 76.47 28 LYS B CA 1
ATOM 2401 C C . LYS B 1 30 ? -5.562 19.331 73.036 1.00 65.41 28 LYS B C 1
ATOM 2402 O O . LYS B 1 30 ? -4.788 20.133 73.577 1.00 64.17 28 LYS B O 1
ATOM 2408 N N . LEU B 1 31 ? -5.288 18.752 71.882 1.00 61.28 29 LEU B N 1
ATOM 2409 C CA . LEU B 1 31 ? -4.084 19.074 71.130 1.00 62.57 29 LEU B CA 1
ATOM 2410 C C . LEU B 1 31 ? -3.926 20.555 70.861 1.00 67.10 29 LEU B C 1
ATOM 2411 O O . LEU B 1 31 ? -2.834 21.094 70.952 1.00 65.82 29 LEU B O 1
ATOM 2416 N N . GLU B 1 32 ? -5.029 21.204 70.524 1.00 70.28 30 GLU B N 1
ATOM 2417 C CA . GLU B 1 32 ? -5.026 22.622 70.199 1.00 73.01 30 GLU B CA 1
ATOM 2418 C C . GLU B 1 32 ? -4.492 23.445 71.364 1.00 66.48 30 GLU B C 1
ATOM 2419 O O . GLU B 1 32 ? -3.754 24.409 71.182 1.00 69.16 30 GLU B O 1
ATOM 2425 N N . LYS B 1 33 ? -4.898 23.068 72.562 1.00 66.05 31 LYS B N 1
ATOM 2426 C CA . LYS B 1 33 ? -4.451 23.744 73.764 1.00 67.22 31 LYS B CA 1
ATOM 2427 C C . LYS B 1 33 ? -2.931 23.540 73.929 1.00 65.45 31 LYS B C 1
ATOM 2428 O O . LYS B 1 33 ? -2.195 24.485 74.185 1.00 55.68 31 LYS B O 1
ATOM 2434 N N . VAL B 1 34 ? -2.461 22.316 73.687 1.00 63.18 32 VAL B N 1
ATOM 2435 C CA . VAL B 1 34 ? -1.043 22.049 73.735 1.00 59.29 32 VAL B CA 1
ATOM 2436 C C . VAL B 1 34 ? -0.288 22.965 72.775 1.00 58.98 32 VAL B C 1
ATOM 2437 O O . VAL B 1 34 ? 0.702 23.609 73.173 1.00 63.33 32 VAL B O 1
ATOM 2441 N N . PHE B 1 35 ? -0.754 23.082 71.543 1.00 62.97 33 PHE B N 1
ATOM 2442 C CA . PHE B 1 35 ? -0.087 23.988 70.576 1.00 60.51 33 PHE B CA 1
ATOM 2443 C C . PHE B 1 35 ? -0.019 25.411 71.092 1.00 55.87 33 PHE B C 1
ATOM 2444 O O . PHE B 1 35 ? 0.984 26.126 70.929 1.00 53.61 33 PHE B O 1
ATOM 2452 N N . GLU B 1 36 ? -1.083 25.822 71.766 1.00 61.38 34 GLU B N 1
ATOM 2453 C CA . GLU B 1 36 ? -1.160 27.181 72.292 1.00 64.48 34 GLU B CA 1
ATOM 2454 C C . GLU B 1 36 ? -0.184 27.358 73.471 1.00 62.81 34 GLU B C 1
ATOM 2455 O O . GLU B 1 36 ? 0.508 28.376 73.567 1.00 68.07 34 GLU B O 1
ATOM 2461 N N . ILE B 1 37 ? -0.099 26.355 74.348 1.00 58.97 35 ILE B N 1
ATOM 2462 C CA . ILE B 1 37 ? 0.850 26.394 75.471 1.00 52.56 35 ILE B CA 1
ATOM 2463 C C . ILE B 1 37 ? 2.281 26.543 74.972 1.00 49.61 35 ILE B C 1
ATOM 2464 O O . ILE B 1 37 ? 3.063 27.307 75.529 1.00 50.66 35 ILE B O 1
ATOM 2469 N N . LEU B 1 38 ? 2.593 25.921 73.858 1.00 49.98 36 LEU B N 1
ATOM 2470 C CA . LEU B 1 38 ? 3.901 26.054 73.238 1.00 52.04 36 LEU B CA 1
ATOM 2471 C C . LEU B 1 38 ? 4.104 27.335 72.459 1.00 55.39 36 LEU B C 1
ATOM 2472 O O . LEU B 1 38 ? 5.224 27.613 71.999 1.00 53.62 36 LEU B O 1
ATOM 2477 N N . GLY B 1 39 ? 3.029 28.112 72.262 1.00 59.27 37 GLY B N 1
ATOM 2478 C CA . GLY B 1 39 ? 3.111 29.357 71.476 1.00 54.99 37 GLY B CA 1
ATOM 2479 C C . GLY B 1 39 ? 3.410 29.067 70.015 1.00 56.72 37 GLY B C 1
ATOM 2480 O O . GLY B 1 39 ? 4.148 29.798 69.375 1.00 48.58 37 GLY B O 1
ATOM 2481 N N . LEU B 1 40 ? 2.877 27.953 69.518 1.00 62.07 38 LEU B N 1
ATOM 2482 C CA . LEU B 1 40 ? 3.120 27.522 68.156 1.00 64.73 38 LEU B CA 1
ATOM 2483 C C . LEU B 1 40 ? 1.800 27.415 67.394 1.00 70.84 38 LEU B C 1
ATOM 2484 O O . LEU B 1 40 ? 0.731 27.058 67.941 1.00 64.14 38 LEU B O 1
ATOM 2489 N N . ASN B 1 41 ? 1.897 27.772 66.121 1.00 73.00 39 ASN B N 1
ATOM 2490 C CA . ASN B 1 41 ? 0.755 27.853 65.227 1.00 75.03 39 ASN B CA 1
ATOM 2491 C C . ASN B 1 41 ? 0.178 26.470 64.901 1.00 63.56 39 ASN B C 1
ATOM 2492 O O . ASN B 1 41 ? 0.851 25.626 64.329 1.00 57.64 39 ASN B O 1
ATOM 2497 N N . GLU B 1 42 ? -1.071 26.248 65.307 1.00 68.49 40 GLU B N 1
ATOM 2498 C CA . GLU B 1 42 ? -1.812 24.998 65.050 1.00 72.46 40 GLU B CA 1
ATOM 2499 C C . GLU B 1 42 ? -1.760 24.513 63.616 1.00 77.72 40 GLU B C 1
ATOM 2500 O O . GLU B 1 42 ? -1.532 23.324 63.340 1.00 77.87 40 GLU B O 1
ATOM 2506 N N . ALA B 1 43 ? -1.940 25.456 62.692 1.00 80.44 41 ALA B N 1
ATOM 2507 C CA . ALA B 1 43 ? -1.918 25.131 61.272 1.00 83.34 41 ALA B CA 1
ATOM 2508 C C . ALA B 1 43 ? -0.604 24.484 60.846 1.00 81.52 41 ALA B C 1
ATOM 2509 O O . ALA B 1 43 ? -0.567 23.810 59.839 1.00 76.69 41 ALA B O 1
ATOM 2511 N N . GLU B 1 44 ? 0.472 24.690 61.603 1.00 79.46 42 GLU B N 1
ATOM 2512 C CA . GLU B 1 44 ? 1.754 24.175 61.173 1.00 78.32 42 GLU B CA 1
ATOM 2513 C C . GLU B 1 44 ? 2.059 22.730 61.574 1.00 75.15 42 GLU B C 1
ATOM 2514 O O . GLU B 1 44 ? 3.035 22.160 61.123 1.00 69.09 42 GLU B O 1
ATOM 2520 N N . PHE B 1 45 ? 1.156 22.107 62.332 1.00 77.62 43 PHE B N 1
ATOM 2521 C CA . PHE B 1 45 ? 1.353 20.725 62.777 1.00 68.68 43 PHE B CA 1
ATOM 2522 C C . PHE B 1 45 ? 0.762 19.722 61.792 1.00 68.30 43 PHE B C 1
ATOM 2523 O O . PHE B 1 45 ? -0.367 19.875 61.365 1.00 79.15 43 PHE B O 1
ATOM 2531 N N . LEU B 1 46 ? 1.532 18.719 61.409 1.00 72.15 44 LEU B N 1
ATOM 2532 C CA . LEU B 1 46 ? 1.062 17.697 60.484 1.00 75.41 44 LEU B CA 1
ATOM 2533 C C . LEU B 1 46 ? 1.135 16.323 61.105 1.00 74.02 44 LEU B C 1
ATOM 2534 O O . LEU B 1 46 ? 1.972 16.096 61.947 1.00 75.68 44 LEU B O 1
ATOM 2539 N N . PRO B 1 47 ? 0.293 15.382 60.645 1.00 80.29 45 PRO B N 1
ATOM 2540 C CA . PRO B 1 47 ? 0.323 14.017 61.176 1.00 76.06 45 PRO B CA 1
ATOM 2541 C C . PRO B 1 47 ? 1.640 13.297 60.917 1.00 76.04 45 PRO B C 1
ATOM 2542 O O . PRO B 1 47 ? 2.243 13.525 59.885 1.00 77.43 45 PRO B O 1
ATOM 2546 N N . LEU B 1 48 ? 2.058 12.426 61.839 1.00 71.94 46 LEU B N 1
ATOM 2547 C CA . LEU B 1 48 ? 3.223 11.547 61.642 1.00 71.43 46 LEU B CA 1
ATOM 2548 C C . LEU B 1 48 ? 2.790 10.153 61.191 1.00 75.34 46 LEU B C 1
ATOM 2549 O O . LEU B 1 48 ? 1.669 9.745 61.453 1.00 66.11 46 LEU B O 1
ATOM 2554 N N . LYS B 1 49 ? 3.686 9.426 60.520 1.00 80.81 47 LYS B N 1
ATOM 2555 C CA . LYS B 1 49 ? 3.398 8.062 60.069 1.00 87.65 47 LYS B CA 1
ATOM 2556 C C . LYS B 1 49 ? 3.000 7.255 61.285 1.00 87.91 47 LYS B C 1
ATOM 2557 O O . LYS B 1 49 ? 1.929 6.657 61.329 1.00 95.50 47 LYS B O 1
ATOM 2563 N N . ASN B 1 50 ? 3.865 7.288 62.303 1.00 92.05 48 ASN B N 1
ATOM 2564 C CA . ASN B 1 50 ? 3.703 6.449 63.495 1.00 82.90 48 ASN B CA 1
ATOM 2565 C C . ASN B 1 50 ? 3.636 7.193 64.790 1.00 76.04 48 ASN B C 1
ATOM 2566 O O . ASN B 1 50 ? 4.096 8.327 64.893 1.00 69.96 4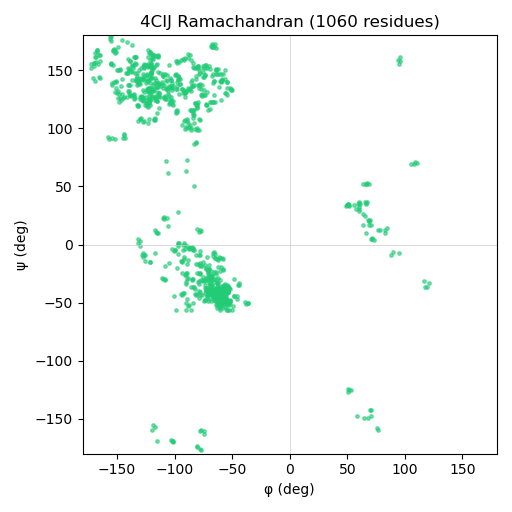8 ASN B O 1
ATOM 2571 N N . GLY B 1 51 ? 2.995 6.550 65.761 1.00 70.62 49 GLY B N 1
ATOM 2572 C CA . GLY B 1 51 ? 3.048 6.975 67.145 1.00 70.40 49 GLY B CA 1
ATOM 2573 C C . GLY B 1 51 ? 4.384 6.528 67.707 1.00 62.31 49 GLY B C 1
ATOM 2574 O O . GLY B 1 51 ? 5.314 6.269 66.952 1.00 56.94 49 GLY B O 1
ATOM 2575 N N . LYS B 1 52 ? 4.463 6.465 69.033 1.00 56.20 50 LYS B N 1
ATOM 2576 C CA . LYS B 1 52 ? 5.698 6.226 69.750 1.00 49.25 50 LYS B CA 1
ATOM 2577 C C . LYS B 1 52 ? 5.349 6.037 71.212 1.00 49.45 50 LYS B C 1
ATOM 2578 O O . LYS B 1 52 ? 4.331 6.550 71.663 1.00 49.53 50 LYS B O 1
ATOM 2584 N N . TYR B 1 53 ? 6.160 5.285 71.938 1.00 46.15 51 TYR B N 1
ATOM 2585 C CA . TYR B 1 53 ? 5.966 5.081 73.369 1.00 51.50 51 TYR B CA 1
ATOM 2586 C C . TYR B 1 53 ? 4.599 4.634 73.816 1.00 55.28 51 TYR B C 1
ATOM 2587 O O . TYR B 1 53 ? 4.168 4.995 74.930 1.00 63.38 51 TYR B O 1
ATOM 2596 N N . GLY B 1 54 ? 3.881 3.855 73.054 1.00 52.11 52 GLY B N 1
ATOM 2597 C CA . GLY B 1 54 ? 2.566 3.532 73.621 1.00 55.13 52 GLY B CA 1
ATOM 2598 C C . GLY B 1 54 ? 1.448 4.492 73.259 1.00 54.96 52 GLY B C 1
ATOM 2599 O O . GLY B 1 54 ? 0.297 4.208 73.533 1.00 57.10 52 GLY B O 1
ATOM 2600 N N . TYR B 1 55 ? 1.785 5.588 72.588 1.00 52.35 53 TYR B N 1
ATOM 2601 C CA . TYR B 1 55 ? 0.794 6.426 71.919 1.00 55.56 53 TYR B CA 1
ATOM 2602 C C . TYR B 1 55 ? 0.595 6.011 70.460 1.00 55.55 53 TYR B C 1
ATOM 2603 O O . TYR B 1 55 ? 1.544 5.896 69.706 1.00 59.05 53 TYR B O 1
ATOM 2612 N N . LYS B 1 56 ? -0.655 5.851 70.064 1.00 59.52 54 LYS B N 1
ATOM 2613 C CA . LYS B 1 56 ? -0.997 5.315 68.753 1.00 58.68 54 LYS B CA 1
ATOM 2614 C C . LYS B 1 56 ? -0.781 6.338 67.643 1.00 59.63 54 LYS B C 1
ATOM 2615 O O . LYS B 1 56 ? -0.528 5.984 66.501 1.00 59.54 54 LYS B O 1
ATOM 2621 N N . GLN B 1 57 ? -0.885 7.624 67.966 1.00 66.38 55 GLN B N 1
ATOM 2622 C CA . GLN B 1 57 ? -0.803 8.664 66.949 1.00 66.30 55 GLN B CA 1
ATOM 2623 C C . GLN B 1 57 ? 0.063 9.793 67.387 1.00 67.19 55 GLN B C 1
ATOM 2624 O O . GLN B 1 57 ? 0.320 9.964 68.576 1.00 66.62 55 GLN B O 1
ATOM 2630 N N . GLY B 1 58 ? 0.497 10.572 66.416 1.00 60.68 56 GLY B N 1
ATOM 2631 C CA . GLY B 1 58 ? 1.276 11.749 66.696 1.00 65.35 56 GLY B CA 1
ATOM 2632 C C . GLY B 1 58 ? 1.185 12.783 65.616 1.00 63.07 56 GLY B C 1
ATOM 2633 O O . GLY B 1 58 ? 0.873 12.468 64.448 1.00 64.02 56 GLY B O 1
ATOM 2634 N N . VAL B 1 59 ? 1.422 14.027 66.011 1.00 61.24 57 VAL B N 1
ATOM 2635 C CA . VAL B 1 59 ? 1.628 15.121 65.059 1.00 60.82 57 VAL B CA 1
ATOM 2636 C C . VAL B 1 59 ? 2.994 15.736 65.297 1.00 63.15 57 VAL B C 1
ATOM 2637 O O . VAL B 1 59 ? 3.596 15.555 66.351 1.00 57.23 57 VAL B O 1
ATOM 2641 N N . ALA B 1 60 ? 3.452 16.522 64.346 1.00 64.51 58 ALA B N 1
ATOM 2642 C CA . ALA B 1 60 ? 4.725 17.176 64.487 1.00 66.22 58 ALA B CA 1
ATOM 2643 C C . ALA B 1 60 ? 4.744 18.541 63.786 1.00 69.14 58 ALA B C 1
ATOM 2644 O O . ALA B 1 60 ? 4.059 18.762 62.785 1.00 67.30 58 ALA B O 1
ATOM 2646 N N . PHE B 1 61 ? 5.545 19.442 64.331 1.00 67.33 59 PHE B N 1
ATOM 2647 C CA . PHE B 1 61 ? 5.668 20.790 63.801 1.00 67.67 59 PHE B CA 1
ATOM 2648 C C . PHE B 1 61 ? 6.315 20.736 62.432 1.00 63.12 59 PHE B C 1
ATOM 2649 O O . PHE B 1 61 ? 7.389 20.146 62.258 1.00 60.43 59 PHE B O 1
ATOM 2657 N N . GLN B 1 62 ? 5.606 21.273 61.435 1.00 66.13 60 GLN B N 1
ATOM 2658 C CA . GLN B 1 62 ? 6.006 21.157 60.026 1.00 65.58 60 GLN B CA 1
ATOM 2659 C C . GLN B 1 62 ? 6.332 19.729 59.631 1.00 63.61 60 GLN B C 1
ATOM 2660 O O . GLN B 1 62 ? 7.236 19.510 58.844 1.00 68.91 60 GLN B O 1
ATOM 2666 N N . GLY B 1 63 ? 5.638 18.749 60.208 1.00 66.04 61 GLY B N 1
ATOM 2667 C CA . GLY B 1 63 ? 5.893 17.338 59.878 1.00 60.09 61 GLY B CA 1
ATOM 2668 C C . GLY B 1 63 ? 7.186 16.780 60.439 1.00 61.00 61 GLY B C 1
ATOM 2669 O O . GLY B 1 63 ? 7.535 15.645 60.187 1.00 55.90 61 GLY B O 1
ATOM 2670 N N . ASN B 1 64 ? 7.913 17.573 61.221 1.00 63.30 62 ASN B N 1
ATOM 2671 C CA . ASN B 1 64 ? 9.272 17.191 61.601 1.00 58.00 62 ASN B CA 1
ATOM 2672 C C . ASN B 1 64 ? 9.294 16.568 63.015 1.00 58.52 62 ASN B C 1
ATOM 2673 O O . ASN B 1 64 ? 8.999 17.261 64.014 1.00 59.09 62 ASN B O 1
ATOM 2678 N N . PRO B 1 65 ? 9.646 15.284 63.111 1.00 59.42 63 PRO B N 1
ATOM 2679 C CA . PRO B 1 65 ? 9.539 14.537 64.383 1.00 58.82 63 PRO B CA 1
ATOM 2680 C C . PRO B 1 65 ? 10.473 14.978 65.517 1.00 53.57 63 PRO B C 1
ATOM 2681 O O . PRO B 1 65 ? 10.303 14.533 66.618 1.00 49.06 63 PRO B O 1
ATOM 2685 N N . VAL B 1 66 ? 11.400 15.882 65.255 1.00 51.65 64 VAL B N 1
ATOM 2686 C CA . VAL B 1 66 ? 12.171 16.499 66.323 1.00 54.41 64 VAL B CA 1
ATOM 2687 C C . VAL B 1 66 ? 11.317 17.372 67.290 1.00 52.07 64 VAL B C 1
ATOM 2688 O O . VAL B 1 66 ? 11.760 17.723 68.379 1.00 45.31 64 VAL B O 1
ATOM 2692 N N . LEU B 1 67 ? 10.078 17.657 66.923 1.00 49.03 65 LEU B N 1
ATOM 2693 C CA . LEU B 1 67 ? 9.203 18.426 67.763 1.00 52.75 65 LEU B CA 1
ATOM 2694 C C . LEU B 1 67 ? 7.840 17.822 67.577 1.00 54.81 65 LEU B C 1
ATOM 2695 O O . LEU B 1 67 ? 7.078 18.200 66.672 1.00 56.52 65 LEU B O 1
ATOM 2700 N N . ALA B 1 68 ? 7.546 16.866 68.448 1.00 54.03 66 ALA B N 1
ATOM 2701 C CA . ALA B 1 68 ? 6.418 15.990 68.262 1.00 51.77 66 ALA B CA 1
ATOM 2702 C C . ALA B 1 68 ? 5.473 16.034 69.432 1.00 52.84 66 ALA B C 1
ATOM 2703 O O . ALA B 1 68 ? 5.865 16.282 70.565 1.00 57.62 66 ALA B O 1
ATOM 2705 N N . VAL B 1 69 ? 4.224 15.727 69.151 1.00 57.03 67 VAL B N 1
ATOM 2706 C CA . VAL B 1 69 ? 3.210 15.644 70.153 1.00 57.20 67 VAL B CA 1
ATOM 2707 C C . VAL B 1 69 ? 2.509 14.338 69.902 1.00 58.64 67 VAL B C 1
ATOM 2708 O O . VAL B 1 69 ? 1.907 14.141 68.839 1.00 62.64 67 VAL B O 1
ATOM 2712 N N . TYR B 1 70 ? 2.548 13.469 70.895 1.00 55.03 68 TYR B N 1
ATOM 2713 C CA . TYR B 1 70 ? 1.939 12.156 70.804 1.00 53.33 68 TYR B CA 1
ATOM 2714 C C . TYR B 1 70 ? 0.683 12.068 71.621 1.00 53.78 68 TYR B C 1
ATOM 2715 O O . TYR B 1 70 ? 0.581 12.647 72.723 1.00 50.22 68 TYR B O 1
ATOM 2724 N N . TYR B 1 71 ? -0.274 11.301 71.120 1.00 57.70 69 TYR B N 1
ATOM 2725 C CA . TYR B 1 71 ? -1.554 11.151 71.814 1.00 59.09 69 TYR B CA 1
ATOM 2726 C C . TYR B 1 71 ? -2.241 9.837 71.431 1.00 52.21 69 TYR B C 1
ATOM 2727 O O . TYR B 1 71 ? -1.722 9.041 70.673 1.00 59.16 69 TYR B O 1
ATOM 2736 N N . ASP B 1 72 ? -3.403 9.613 72.013 1.00 60.05 70 ASP B N 1
ATOM 2737 C CA . ASP B 1 72 ? -4.198 8.420 71.772 1.00 60.23 70 ASP B CA 1
ATOM 2738 C C . ASP B 1 72 ? -3.447 7.214 72.319 1.00 61.29 70 ASP B C 1
ATOM 2739 O O . ASP B 1 72 ? -3.238 6.197 71.638 1.00 57.89 70 ASP B O 1
ATOM 2744 N N . GLY B 1 73 ? -3.059 7.334 73.581 1.00 58.67 71 GLY B N 1
ATOM 2745 C CA . GLY B 1 73 ? -2.467 6.235 74.301 1.00 59.15 71 GLY B CA 1
ATOM 2746 C C . GLY B 1 73 ? -3.522 5.634 75.201 1.00 62.18 71 GLY B C 1
ATOM 2747 O O . GLY B 1 73 ? -4.689 5.944 75.096 1.00 72.37 71 GLY B O 1
ATOM 2748 N N . ALA B 1 74 ? -3.105 4.759 76.098 1.00 76.57 72 ALA B N 1
ATOM 2749 C CA . ALA B 1 74 ? -4.050 4.093 76.984 1.00 84.98 72 ALA B CA 1
ATOM 2750 C C . ALA B 1 74 ? -4.636 5.126 77.945 1.00 90.62 72 ALA B C 1
ATOM 2751 O O . ALA B 1 74 ? -4.166 6.267 78.014 1.00 73.22 72 ALA B O 1
ATOM 2753 N N . ASP B 1 75 ? -5.665 4.706 78.673 1.00 98.89 73 ASP B N 1
ATOM 2754 C CA . ASP B 1 75 ? -6.347 5.577 79.615 1.00 97.57 73 ASP B CA 1
ATOM 2755 C C . ASP B 1 75 ? -5.314 6.214 80.531 1.00 96.58 73 ASP B C 1
ATOM 2756 O O . ASP B 1 75 ? -4.398 5.532 81.018 1.00 96.59 73 ASP B O 1
ATOM 2761 N N . ASP B 1 76 ? -5.451 7.520 80.745 1.00 83.41 74 ASP B N 1
ATOM 2762 C CA . ASP B 1 76 ? -4.599 8.206 81.695 1.00 97.72 74 ASP B CA 1
ATOM 2763 C C . ASP B 1 76 ? -3.172 8.480 81.189 1.00 92.17 74 ASP B C 1
ATOM 2764 O O . ASP B 1 76 ? -2.293 8.815 81.984 1.00 93.14 74 ASP B O 1
ATOM 2769 N N . MET B 1 77 ? -2.905 8.323 79.899 1.00 79.42 75 MET B N 1
ATOM 2770 C CA . MET B 1 77 ? -1.558 8.621 79.410 1.00 73.79 75 MET B CA 1
ATOM 2771 C C . MET B 1 77 ? -1.390 10.024 78.875 1.00 66.51 75 MET B C 1
ATOM 2772 O O . MET B 1 77 ? -0.266 10.513 78.692 1.00 60.48 75 MET B O 1
ATOM 2777 N N . GLY B 1 78 ? -2.512 10.682 78.650 1.00 65.95 76 GLY B N 1
ATOM 2778 C CA . GLY B 1 78 ? -2.518 12.093 78.376 1.00 57.86 76 GLY B CA 1
ATOM 2779 C C . GLY B 1 78 ? -1.945 12.402 77.018 1.00 58.41 76 GLY B C 1
ATOM 2780 O O . GLY B 1 78 ? -2.128 11.663 76.058 1.00 58.42 76 GLY B O 1
ATOM 2781 N N . ILE B 1 79 ? -1.221 13.500 76.957 1.00 56.09 77 ILE B N 1
ATOM 2782 C CA . ILE B 1 79 ? -0.576 13.937 75.738 1.00 58.73 77 ILE B CA 1
ATOM 2783 C C . ILE B 1 79 ? 0.896 14.173 76.030 1.00 54.29 77 ILE B C 1
ATOM 2784 O O . ILE B 1 79 ? 1.238 14.805 77.027 1.00 61.09 77 ILE B O 1
ATOM 2789 N N . HIS B 1 80 ? 1.767 13.652 75.175 1.00 52.41 78 HIS B N 1
ATOM 2790 C CA . HIS B 1 80 ? 3.196 13.691 75.414 1.00 49.11 78 HIS B CA 1
ATOM 2791 C C . HIS B 1 80 ? 3.902 14.523 74.364 1.00 50.65 78 HIS B C 1
ATOM 2792 O O . HIS B 1 80 ? 3.753 14.282 73.193 1.00 51.02 78 HIS B O 1
ATOM 2799 N N . VAL B 1 81 ? 4.683 15.495 74.814 1.00 47.24 79 VAL B N 1
ATOM 2800 C CA . VAL B 1 81 ? 5.482 16.299 73.927 1.00 46.42 79 VAL B CA 1
ATOM 2801 C C . VAL B 1 81 ? 6.934 15.896 74.048 1.00 47.85 79 VAL B C 1
ATOM 2802 O O . VAL B 1 81 ? 7.471 15.787 75.149 1.00 51.08 79 VAL B O 1
ATOM 2806 N N . GLU B 1 82 ? 7.579 15.756 72.904 1.00 45.95 80 GLU B N 1
ATOM 2807 C CA . GLU B 1 82 ? 8.968 15.481 72.841 1.00 47.50 80 GLU B CA 1
ATOM 2808 C C . GLU B 1 82 ? 9.662 16.460 71.918 1.00 50.23 80 GLU B C 1
ATOM 2809 O O . GLU B 1 82 ? 9.308 16.617 70.757 1.00 50.51 80 GLU B O 1
ATOM 2815 N N . MET B 1 83 ? 10.695 17.078 72.458 1.00 46.71 81 MET B N 1
ATOM 2816 C CA . MET B 1 83 ? 11.434 18.087 71.765 1.00 49.33 81 MET B CA 1
ATOM 2817 C C . MET B 1 83 ? 12.908 17.679 71.907 1.00 49.89 81 MET B C 1
ATOM 2818 O O . MET B 1 83 ? 13.480 17.688 73.026 1.00 50.10 81 MET B O 1
ATOM 2823 N N . THR B 1 84 ? 13.499 17.221 70.816 1.00 43.38 82 THR B N 1
ATOM 2824 C CA . THR B 1 84 ? 14.908 16.819 70.822 1.00 51.55 82 THR B CA 1
ATOM 2825 C C . THR B 1 84 ? 15.784 18.074 70.710 1.00 56.12 82 THR B C 1
ATOM 2826 O O . THR B 1 84 ? 15.271 19.203 70.757 1.00 50.61 82 THR B O 1
ATOM 2830 N N . GLY B 1 85 ? 17.099 17.884 70.585 1.00 54.05 83 GLY B N 1
ATOM 2831 C CA . GLY B 1 85 ? 18.021 19.012 70.506 1.00 54.84 83 GLY B CA 1
ATOM 2832 C C . GLY B 1 85 ? 17.566 19.921 69.384 1.00 54.18 83 GLY B C 1
ATOM 2833 O O . GLY B 1 85 ? 17.258 21.111 69.570 1.00 52.11 83 GLY B O 1
ATOM 2834 N N . GLN B 1 86 ? 17.468 19.335 68.219 1.00 59.12 84 GLN B N 1
ATOM 2835 C CA . GLN B 1 86 ? 17.080 20.079 67.037 1.00 59.14 84 GLN B CA 1
ATOM 2836 C C . GLN B 1 86 ? 15.697 20.644 67.178 1.00 55.24 84 GLN B C 1
ATOM 2837 O O . GLN B 1 86 ? 15.400 21.703 66.625 1.00 57.41 84 GLN B O 1
ATOM 2843 N N . GLY B 1 87 ? 14.841 19.916 67.888 1.00 52.21 85 GLY B N 1
ATOM 2844 C CA . GLY B 1 87 ? 13.502 20.420 68.157 1.00 50.76 85 GLY B CA 1
ATOM 2845 C C . GLY B 1 87 ? 13.473 21.644 69.081 1.00 55.54 85 GLY B C 1
ATOM 2846 O O . GLY B 1 87 ? 12.562 22.487 68.976 1.00 51.55 85 GLY B O 1
ATOM 2847 N N . CYS B 1 88 ? 14.447 21.740 69.990 1.00 47.59 86 CYS B N 1
ATOM 2848 C CA . CYS B 1 88 ? 14.515 22.912 70.860 1.00 51.03 86 CYS B CA 1
ATOM 2849 C C . CYS B 1 88 ? 14.908 24.123 70.015 1.00 51.03 86 CYS B C 1
ATOM 2850 O O . CYS B 1 88 ? 14.364 25.207 70.204 1.00 51.32 86 CYS B O 1
ATOM 2853 N N . ARG B 1 89 ? 15.809 23.934 69.049 1.00 57.38 87 ARG B N 1
ATOM 2854 C CA . ARG B 1 89 ? 16.160 25.046 68.111 1.00 58.46 87 ARG B CA 1
ATOM 2855 C C . ARG B 1 89 ? 14.982 25.464 67.223 1.00 58.19 87 ARG B C 1
ATOM 2856 O O . ARG B 1 89 ? 14.723 26.647 66.992 1.00 54.42 87 ARG B O 1
ATOM 2864 N N . LEU B 1 90 ? 14.252 24.461 66.773 1.00 58.15 88 LEU B N 1
ATOM 2865 C CA . LEU B 1 90 ? 13.098 24.696 65.952 1.00 54.65 88 LEU B CA 1
ATOM 2866 C C . LEU B 1 90 ? 12.033 25.433 66.740 1.00 57.67 88 LEU B C 1
ATOM 2867 O O . LEU B 1 90 ? 11.478 26.412 66.251 1.00 59.73 88 LEU B O 1
ATOM 2872 N N . PHE B 1 91 ? 11.817 25.019 67.979 1.00 51.81 89 PHE B N 1
ATOM 2873 C CA . PHE B 1 91 ? 10.924 25.729 68.889 1.00 52.05 89 PHE B CA 1
ATOM 2874 C C . PHE B 1 91 ? 11.312 27.195 69.016 1.00 60.78 89 PHE B C 1
ATOM 2875 O O . PHE B 1 91 ? 10.474 28.096 68.870 1.00 62.11 89 PHE B O 1
ATOM 2883 N N . GLU B 1 92 ? 12.587 27.445 69.273 1.00 62.64 90 GLU B N 1
ATOM 2884 C CA . GLU B 1 92 ? 13.063 28.814 69.458 1.00 66.35 90 GLU B CA 1
ATOM 2885 C C . GLU B 1 92 ? 12.767 29.705 68.241 1.00 69.54 90 GLU B C 1
ATOM 2886 O O . GLU B 1 92 ? 12.420 30.851 68.390 1.00 68.84 90 GLU B O 1
ATOM 2892 N N . LEU B 1 93 ? 12.940 29.167 67.044 1.00 72.56 91 LEU B N 1
ATOM 2893 C CA . LEU B 1 93 ? 12.745 29.955 65.844 1.00 82.28 91 LEU B CA 1
ATOM 2894 C C . LEU B 1 93 ? 11.306 30.381 65.600 1.00 71.73 91 LEU B C 1
ATOM 2895 O O . LEU B 1 93 ? 11.109 31.369 64.964 1.00 63.89 91 LEU B O 1
ATOM 2900 N N . HIS B 1 94 ? 10.326 29.640 66.087 1.00 66.95 92 HIS B N 1
ATOM 2901 C CA . HIS B 1 94 ? 8.954 29.835 65.646 1.00 65.96 92 HIS B CA 1
ATOM 2902 C C . HIS B 1 94 ? 8.009 30.176 66.753 1.00 61.91 92 HIS B C 1
ATOM 2903 O O . HIS B 1 94 ? 6.880 30.549 66.481 1.00 66.70 92 HIS B O 1
ATOM 2910 N N . THR B 1 95 ? 8.414 29.976 68.003 1.00 61.47 93 THR B N 1
ATOM 2911 C CA . THR B 1 95 ? 7.475 30.169 69.085 1.00 55.87 93 THR B CA 1
ATOM 2912 C C . THR B 1 95 ? 7.238 31.649 69.264 1.00 63.76 93 THR B C 1
ATOM 2913 O O . THR B 1 95 ? 8.119 32.485 68.954 1.00 62.23 93 THR B O 1
ATOM 2917 N N . SER B 1 96 ? 6.068 31.961 69.801 1.00 62.59 94 SER B N 1
ATOM 2918 C CA . SER B 1 96 ? 5.709 33.322 70.141 1.00 61.16 94 SER B CA 1
ATOM 2919 C C . SER B 1 96 ? 5.967 33.617 71.623 1.00 62.00 94 SER B C 1
ATOM 2920 O O . SER B 1 96 ? 5.681 34.717 72.092 1.00 64.23 94 SER B O 1
ATOM 2923 N N . ILE B 1 97 ? 6.471 32.638 72.371 1.00 59.56 95 ILE B N 1
ATOM 2924 C CA . ILE B 1 97 ? 6.835 32.872 73.756 1.00 52.42 95 ILE B CA 1
ATOM 2925 C C . ILE B 1 97 ? 8.323 32.651 73.923 1.00 53.76 95 ILE B C 1
ATOM 2926 O O . ILE B 1 97 ? 9.090 32.790 72.970 1.00 56.09 95 ILE B O 1
ATOM 2931 N N . ASN B 1 98 ? 8.739 32.358 75.147 1.00 54.73 96 ASN B N 1
ATOM 2932 C CA . ASN B 1 98 ? 10.131 32.049 75.405 1.00 57.67 96 ASN B CA 1
ATOM 2933 C C . ASN B 1 98 ? 10.274 30.913 76.442 1.00 51.90 96 ASN B C 1
ATOM 2934 O O . ASN B 1 98 ? 9.282 30.517 77.078 1.00 51.92 96 ASN B O 1
ATOM 2939 N N . TRP B 1 99 ? 11.512 30.478 76.647 1.00 47.39 97 TRP B N 1
ATOM 2940 C CA . TRP B 1 99 ? 11.796 29.387 77.568 1.00 49.05 97 TRP B CA 1
ATOM 2941 C C . TRP B 1 99 ? 11.231 29.635 78.973 1.00 49.96 97 TRP B C 1
ATOM 2942 O O . TRP B 1 99 ? 10.533 28.776 79.536 1.00 46.02 97 TRP B O 1
ATOM 2953 N N . TYR B 1 100 ? 11.465 30.840 79.504 1.00 48.36 98 TYR B N 1
ATOM 2954 C CA . TYR B 1 100 ? 10.979 31.208 80.841 1.00 51.55 98 TYR B CA 1
ATOM 2955 C C . TYR B 1 100 ? 9.481 30.994 80.903 1.00 51.53 98 TYR B C 1
ATOM 2956 O O . TYR B 1 100 ? 8.942 30.405 81.869 1.00 49.44 98 TYR B O 1
ATOM 2965 N N . GLU B 1 101 ? 8.786 31.479 79.869 1.00 49.28 99 GLU B N 1
ATOM 2966 C CA . GLU B 1 101 ? 7.299 31.425 79.886 1.00 52.59 99 GLU B CA 1
ATOM 2967 C C . GLU B 1 101 ? 6.802 30.004 79.719 1.00 49.01 99 GLU B C 1
ATOM 2968 O O . GLU B 1 101 ? 5.902 29.588 80.426 1.00 48.47 99 GLU B O 1
ATOM 2974 N N . LEU B 1 102 ? 7.429 29.250 78.844 1.00 47.87 100 LEU B N 1
ATOM 2975 C CA . LEU B 1 102 ? 7.072 27.834 78.694 1.00 47.72 100 LEU B CA 1
ATOM 2976 C C . LEU B 1 102 ? 7.207 27.102 80.032 1.00 50.64 100 LEU B C 1
ATOM 2977 O O . LEU B 1 102 ? 6.270 26.431 80.485 1.00 45.68 100 LEU B O 1
ATOM 2982 N N . PHE B 1 103 ? 8.345 27.262 80.695 1.00 45.35 101 PHE B N 1
ATOM 2983 C CA . PHE B 1 103 ? 8.530 26.559 81.987 1.00 46.51 101 PHE B CA 1
ATOM 2984 C C . PHE B 1 103 ? 7.601 27.093 83.076 1.00 55.57 101 PHE B C 1
ATOM 2985 O O . PHE B 1 103 ? 7.081 26.295 83.884 1.00 49.80 101 PHE B O 1
ATOM 2993 N N . TYR B 1 104 ? 7.304 28.420 83.040 1.00 51.47 102 TYR B N 1
ATOM 2994 C CA . TYR B 1 104 ? 6.295 28.970 83.954 1.00 52.44 102 TYR B CA 1
ATOM 2995 C C . TYR B 1 104 ? 4.995 28.230 83.805 1.00 49.92 102 TYR B C 1
ATOM 2996 O O . TYR B 1 104 ? 4.409 27.720 84.788 1.00 56.74 102 TYR B O 1
ATOM 3005 N N . ARG B 1 105 ? 4.579 28.084 82.566 1.00 50.16 103 ARG B N 1
ATOM 3006 C CA . ARG B 1 105 ? 3.309 27.423 82.299 1.00 52.91 103 ARG B CA 1
ATOM 3007 C C . ARG B 1 105 ? 3.344 25.983 82.744 1.00 54.42 103 ARG B C 1
ATOM 3008 O O . ARG B 1 105 ? 2.374 25.477 83.276 1.00 53.85 103 ARG B O 1
ATOM 3016 N N . LEU B 1 106 ? 4.464 25.308 82.481 1.00 55.71 104 LEU B N 1
ATOM 3017 C CA . LEU B 1 106 ? 4.536 23.886 82.752 1.00 54.89 104 LEU B CA 1
ATOM 3018 C C . LEU B 1 106 ? 4.635 23.630 84.255 1.00 55.82 104 LEU B C 1
ATOM 3019 O O . LEU B 1 106 ? 4.048 22.689 84.746 1.00 51.99 104 LEU B O 1
ATOM 3024 N N . VAL B 1 107 ? 5.357 24.486 84.968 1.00 50.91 105 VAL B N 1
ATOM 3025 C CA . VAL B 1 107 ? 5.556 24.282 86.376 1.00 46.92 105 VAL B CA 1
ATOM 3026 C C . VAL B 1 107 ? 4.332 24.779 87.195 1.00 54.84 105 VAL B C 1
ATOM 3027 O O . VAL B 1 107 ? 3.914 24.104 88.113 1.00 51.42 105 VAL B O 1
ATOM 3031 N N . TYR B 1 108 ? 3.781 25.959 86.871 1.00 61.32 106 TYR B N 1
ATOM 3032 C CA . TYR B 1 108 ? 2.769 26.623 87.736 1.00 59.44 106 TYR B CA 1
ATOM 3033 C C . TYR B 1 108 ? 1.347 26.674 87.180 1.00 60.07 106 TYR B C 1
ATOM 3034 O O . TYR B 1 108 ? 0.405 26.689 87.950 1.00 59.98 106 TYR B O 1
ATOM 3043 N N . GLU B 1 109 ? 1.173 26.697 85.864 1.00 59.84 107 GLU B N 1
ATOM 3044 C CA . GLU B 1 109 ? -0.167 26.856 85.297 1.00 60.95 107 GLU B CA 1
ATOM 3045 C C . GLU B 1 109 ? -0.862 25.544 85.006 1.00 61.33 107 GLU B C 1
ATOM 3046 O O . GLU B 1 109 ? -2.063 25.406 85.242 1.00 63.28 107 GLU B O 1
ATOM 3052 N N . TYR B 1 110 ? -0.140 24.566 84.458 1.00 64.46 108 TYR B N 1
ATOM 3053 C CA . TYR B 1 110 ? -0.793 23.312 84.086 1.00 58.59 108 TYR B CA 1
ATOM 3054 C C . TYR B 1 110 ? -0.265 22.093 84.819 1.00 55.68 108 TYR B C 1
ATOM 3055 O O . TYR B 1 110 ? 0.830 22.093 85.346 1.00 56.76 108 TYR B O 1
ATOM 3064 N N . GLU B 1 111 ? -1.052 21.034 84.771 1.00 53.44 109 GLU B N 1
ATOM 3065 C CA . GLU B 1 111 ? -0.743 19.759 85.432 1.00 56.78 109 GLU B CA 1
ATOM 3066 C C . GLU B 1 111 ? 0.045 18.846 84.480 1.00 57.66 109 GLU B C 1
ATOM 3067 O O . GLU B 1 111 ? -0.516 18.229 83.568 1.00 61.66 109 GLU B O 1
ATOM 3073 N N . VAL B 1 112 ? 1.357 18.790 84.672 1.00 55.77 110 VAL B N 1
ATOM 3074 C CA . VAL B 1 112 ? 2.239 18.108 83.742 1.00 58.02 110 VAL B CA 1
ATOM 3075 C C . VAL B 1 112 ? 3.290 17.312 84.466 1.00 52.87 110 VAL B C 1
ATOM 3076 O O . VAL B 1 112 ? 3.709 17.689 85.533 1.00 55.84 110 VAL B O 1
ATOM 3080 N N . ASN B 1 113 ? 3.737 16.214 83.881 1.00 55.50 111 ASN B N 1
ATOM 3081 C CA . ASN B 1 113 ? 4.951 15.573 84.351 1.00 55.86 111 ASN B CA 1
ATOM 3082 C C . ASN B 1 113 ? 6.035 15.922 83.388 1.00 52.73 111 ASN B C 1
ATOM 3083 O O . ASN B 1 113 ? 5.947 15.626 82.202 1.00 57.26 111 ASN B O 1
ATOM 3088 N N . ILE B 1 114 ? 7.092 16.512 83.919 1.00 49.84 112 ILE B N 1
ATOM 3089 C CA . ILE B 1 114 ? 8.256 16.743 83.154 1.00 48.23 112 ILE B CA 1
ATOM 3090 C C . ILE B 1 114 ? 9.120 15.513 83.322 1.00 50.19 112 ILE B C 1
ATOM 3091 O O . ILE B 1 114 ? 9.705 15.347 84.332 1.00 49.03 112 ILE B O 1
ATOM 3096 N N . THR B 1 115 ? 9.234 14.686 82.280 1.00 47.62 113 THR B N 1
ATOM 3097 C CA . THR B 1 115 ? 9.950 13.451 82.374 1.00 44.58 113 THR B CA 1
ATOM 3098 C C . THR B 1 115 ? 11.421 13.568 82.043 1.00 44.22 113 THR B C 1
ATOM 3099 O O . THR B 1 115 ? 12.203 12.759 82.505 1.00 40.63 113 THR B O 1
ATOM 3103 N N . ARG B 1 116 ? 11.800 14.506 81.173 1.00 44.38 114 ARG B N 1
ATOM 3104 C CA . ARG B 1 116 ? 13.191 14.678 80.845 1.00 40.29 114 ARG B CA 1
ATOM 3105 C C . ARG B 1 116 ? 13.497 16.111 80.461 1.00 39.56 114 ARG B C 1
ATOM 3106 O O . ARG B 1 116 ? 12.753 16.727 79.704 1.00 46.92 114 ARG B O 1
ATOM 3114 N N . LEU B 1 117 ? 14.653 16.593 80.912 1.00 39.15 115 LEU B N 1
ATOM 3115 C CA . LEU B 1 117 ? 15.152 17.926 80.527 1.00 39.18 115 LEU B CA 1
ATOM 3116 C C . LEU B 1 117 ? 16.659 17.862 80.465 1.00 37.52 115 LEU B C 1
ATOM 3117 O O . LEU B 1 117 ? 17.291 17.426 81.443 1.00 45.10 115 LEU B O 1
ATOM 3122 N N . ASP B 1 118 ? 17.243 18.226 79.319 1.00 36.62 116 ASP B N 1
ATOM 3123 C CA . ASP B 1 118 ? 18.716 18.272 79.192 1.00 40.47 116 ASP B CA 1
ATOM 3124 C C . ASP B 1 118 ? 19.127 19.732 79.108 1.00 44.31 116 ASP B C 1
ATOM 3125 O O . ASP B 1 118 ? 18.471 20.528 78.446 1.00 43.64 116 ASP B O 1
ATOM 3130 N N . VAL B 1 119 ? 20.195 20.070 79.822 1.00 44.53 117 VAL B N 1
ATOM 3131 C CA . VAL B 1 119 ? 20.813 21.378 79.696 1.00 44.82 117 VAL B CA 1
ATOM 3132 C C . VAL B 1 119 ? 22.248 21.130 79.226 1.00 48.35 117 VAL B C 1
ATOM 3133 O O . VAL B 1 119 ? 22.896 20.188 79.672 1.00 48.12 117 VAL B O 1
ATOM 3137 N N . ALA B 1 120 ? 22.735 22.034 78.367 1.00 47.66 118 ALA B N 1
ATOM 3138 C CA . ALA B 1 120 ? 24.034 21.910 77.749 1.00 50.25 118 ALA B CA 1
ATOM 3139 C C . ALA B 1 120 ? 24.828 23.216 77.749 1.00 55.01 118 ALA B C 1
ATOM 3140 O O . ALA B 1 120 ? 24.250 24.290 77.777 1.00 56.22 118 ALA B O 1
ATOM 3142 N N . VAL B 1 121 ? 26.152 23.056 77.707 1.00 47.94 119 VAL B N 1
ATOM 3143 C CA . VAL B 1 121 ? 27.082 24.077 77.469 1.00 46.46 119 VAL B CA 1
ATOM 3144 C C . VAL B 1 121 ? 27.948 23.745 76.242 1.00 47.55 119 VAL B C 1
ATOM 3145 O O . VAL B 1 121 ? 28.632 22.731 76.223 1.00 51.18 119 VAL B O 1
ATOM 3149 N N . ASP B 1 122 ? 27.979 24.638 75.252 1.00 48.20 120 ASP B N 1
ATOM 3150 C CA . ASP B 1 122 ? 28.944 24.577 74.163 1.00 50.42 120 ASP B CA 1
ATOM 3151 C C . ASP B 1 122 ? 30.193 25.391 74.496 1.00 51.03 120 ASP B C 1
ATOM 3152 O O . ASP B 1 122 ? 30.096 26.524 74.982 1.00 60.59 120 ASP B O 1
ATOM 3157 N N . ASP B 1 123 ? 31.353 24.787 74.258 1.00 49.93 121 ASP B N 1
ATOM 3158 C CA . ASP B 1 123 ? 32.635 25.367 74.542 1.00 53.56 121 ASP B CA 1
ATOM 3159 C C . ASP B 1 123 ? 33.397 25.512 73.227 1.00 56.05 121 ASP B C 1
ATOM 3160 O O . ASP B 1 123 ? 33.838 24.522 72.663 1.00 59.26 121 ASP B O 1
ATOM 3165 N N . PHE B 1 124 ? 33.514 26.764 72.754 1.00 57.00 122 PHE B N 1
ATOM 3166 C CA . PHE B 1 124 ? 34.228 27.060 71.524 1.00 58.20 122 PHE B CA 1
ATOM 3167 C C . PHE B 1 124 ? 35.630 27.578 71.759 1.00 59.20 122 PHE B C 1
ATOM 3168 O O . PHE B 1 124 ? 36.379 27.733 70.808 1.00 60.97 122 PHE B O 1
ATOM 3176 N N . LYS B 1 125 ? 35.992 27.792 73.024 1.00 58.81 123 LYS B N 1
ATOM 3177 C CA . LYS B 1 125 ? 37.333 28.236 73.372 1.00 62.61 123 LYS B CA 1
ATOM 3178 C C . LYS B 1 125 ? 38.254 27.076 73.585 1.00 62.22 123 LYS B C 1
ATOM 3179 O O . LYS B 1 125 ? 39.362 27.069 73.069 1.00 68.81 123 LYS B O 1
ATOM 3185 N N . GLY B 1 126 ? 37.806 26.085 74.353 1.00 59.62 124 GLY B N 1
ATOM 3186 C CA . GLY B 1 126 ? 38.570 24.859 74.537 1.00 55.33 124 GLY B CA 1
ATOM 3187 C C . GLY B 1 126 ? 39.217 24.818 75.886 1.00 60.63 124 GLY B C 1
ATOM 3188 O O . GLY B 1 126 ? 40.432 24.938 75.997 1.00 61.67 124 GLY B O 1
ATOM 3189 N N . TYR B 1 127 ? 38.407 24.677 76.923 1.00 56.90 125 TYR B N 1
ATOM 3190 C CA . TYR B 1 127 ? 38.928 24.794 78.286 1.00 59.45 125 TYR B CA 1
ATOM 3191 C C . TYR B 1 127 ? 39.634 23.499 78.662 1.00 61.88 125 TYR B C 1
ATOM 3192 O O . TYR B 1 127 ? 40.337 23.451 79.642 1.00 63.30 125 TYR B O 1
ATOM 3201 N N . PHE B 1 128 ? 39.387 22.441 77.903 1.00 62.99 126 PHE B N 1
ATOM 3202 C CA . PHE B 1 128 ? 40.071 21.173 78.122 1.00 61.22 126 PHE B CA 1
ATOM 3203 C C . PHE B 1 128 ? 39.823 20.268 76.935 1.00 59.32 126 PHE B C 1
ATOM 3204 O O . PHE B 1 128 ? 38.989 20.571 76.075 1.00 55.49 126 PHE B O 1
ATOM 3212 N N . LYS B 1 129 ? 40.587 19.192 76.871 1.00 58.68 127 LYS B N 1
ATOM 3213 C CA . LYS B 1 129 ? 40.385 18.182 75.854 1.00 60.47 127 LYS B CA 1
ATOM 3214 C C . LYS B 1 129 ? 39.757 17.009 76.585 1.00 60.15 127 LYS B C 1
ATOM 3215 O O . LYS B 1 129 ? 40.172 16.664 77.713 1.00 48.72 127 LYS B O 1
ATOM 3221 N N . ILE B 1 130 ? 38.806 16.364 75.924 1.00 51.85 128 ILE B N 1
ATOM 3222 C CA . ILE B 1 130 ? 38.129 15.248 76.545 1.00 58.16 128 ILE B CA 1
ATOM 3223 C C . ILE B 1 130 ? 39.148 14.178 76.964 1.00 59.29 128 ILE B C 1
ATOM 3224 O O . ILE B 1 130 ? 39.028 13.538 78.030 1.00 57.78 128 ILE B O 1
ATOM 3229 N N . ASN B 1 131 ? 40.159 13.993 76.133 1.00 56.02 129 ASN B N 1
ATOM 3230 C CA . ASN B 1 131 ? 41.145 12.957 76.411 1.00 61.37 129 ASN B CA 1
ATOM 3231 C C . ASN B 1 131 ? 41.940 13.216 77.688 1.00 63.06 129 ASN B C 1
ATOM 3232 O O . ASN B 1 131 ? 42.298 12.271 78.419 1.00 61.21 129 ASN B O 1
ATOM 3237 N N . THR B 1 132 ? 42.124 14.493 78.023 1.00 62.65 130 THR B N 1
ATOM 3238 C CA . THR B 1 132 ? 42.673 14.852 79.325 1.00 58.32 130 THR B CA 1
ATOM 3239 C C . THR B 1 132 ? 41.798 14.360 80.473 1.00 52.58 130 THR B C 1
ATOM 3240 O O . THR B 1 132 ? 42.302 13.879 81.496 1.00 47.69 130 THR B O 1
ATOM 3244 N N . LEU B 1 133 ? 40.482 14.462 80.309 1.00 53.08 131 LEU B N 1
ATOM 3245 C CA . LEU B 1 133 ? 39.567 14.002 81.364 1.00 52.70 131 LEU B CA 1
ATOM 3246 C C . LEU B 1 133 ? 39.674 12.508 81.531 1.00 52.37 131 LEU B C 1
ATOM 3247 O O . LEU B 1 133 ? 39.746 11.992 82.654 1.00 49.89 131 LEU B O 1
ATOM 3252 N N . VAL B 1 134 ? 39.766 11.813 80.397 1.00 49.20 132 VAL B N 1
ATOM 3253 C CA . VAL B 1 134 ? 39.904 10.348 80.388 1.00 49.76 132 VAL B CA 1
ATOM 3254 C C . VAL B 1 134 ? 41.159 9.949 81.144 1.00 49.51 132 VAL B C 1
ATOM 3255 O O . VAL B 1 134 ? 41.156 9.067 82.009 1.00 46.42 132 VAL B O 1
ATOM 3259 N N . LYS B 1 135 ? 42.243 10.656 80.848 1.00 54.94 133 LYS B N 1
ATOM 3260 C CA . LYS B 1 135 ? 43.529 10.348 81.437 1.00 57.42 133 LYS B CA 1
ATOM 3261 C C . LYS B 1 135 ? 43.529 10.591 82.950 1.00 55.57 133 LYS B C 1
ATOM 3262 O O . LYS B 1 135 ? 43.966 9.740 83.723 1.00 56.87 133 LYS B O 1
ATOM 3268 N N . LYS B 1 136 ? 42.943 11.703 83.368 1.00 56.40 134 LYS B N 1
ATOM 3269 C CA . LYS B 1 136 ? 42.799 11.976 84.784 1.00 60.28 134 LYS B CA 1
ATOM 3270 C C . LYS B 1 136 ? 42.031 10.919 85.520 1.00 56.27 134 LYS B C 1
ATOM 3271 O O . LYS B 1 136 ? 42.422 10.530 86.641 1.00 61.06 134 LYS B O 1
ATOM 3277 N N . LEU B 1 137 ? 40.976 10.404 84.893 1.00 56.46 135 LEU B N 1
ATOM 3278 C CA . LEU B 1 137 ? 40.207 9.324 85.497 1.00 52.07 135 LEU B CA 1
ATOM 3279 C C . LEU B 1 137 ? 41.034 8.088 85.724 1.00 51.60 135 LEU B C 1
ATOM 3280 O O . LEU B 1 137 ? 40.976 7.451 86.783 1.00 54.89 135 LEU B O 1
ATOM 3285 N N . LYS B 1 138 ? 41.804 7.731 84.720 1.00 52.42 136 LYS B N 1
ATOM 3286 C CA . LYS B 1 138 ? 42.552 6.483 84.777 1.00 57.30 136 LYS B CA 1
ATOM 3287 C C . LYS B 1 138 ? 43.738 6.631 85.709 1.00 65.27 136 LYS B C 1
ATOM 3288 O O . LYS B 1 138 ? 44.164 5.643 86.329 1.00 54.54 136 LYS B O 1
ATOM 3294 N N . ASP B 1 139 ? 44.296 7.848 85.787 1.00 59.25 137 ASP B N 1
ATOM 3295 C CA . ASP B 1 139 ? 45.396 8.136 86.745 1.00 68.68 137 ASP B CA 1
ATOM 3296 C C . ASP B 1 139 ? 44.926 8.317 88.190 1.00 65.76 137 ASP B C 1
ATOM 3297 O O . ASP B 1 139 ? 45.673 8.801 89.022 1.00 67.20 137 ASP B O 1
ATOM 3302 N N . ASP B 1 140 ? 43.682 7.984 88.478 1.00 56.38 138 ASP B N 1
ATOM 3303 C CA . ASP B 1 140 ? 43.158 8.111 89.832 1.00 63.29 138 ASP B CA 1
ATOM 3304 C C . ASP B 1 140 ? 43.176 9.541 90.394 1.00 61.26 138 ASP B C 1
ATOM 3305 O O . ASP B 1 140 ? 43.335 9.715 91.578 1.00 58.03 138 ASP B O 1
ATOM 3310 N N . GLU B 1 141 ? 42.911 10.529 89.537 1.00 57.14 139 GLU B N 1
ATOM 3311 C CA . GLU B 1 141 ? 42.917 11.936 89.904 1.00 61.20 139 GLU B CA 1
ATOM 3312 C C . GLU B 1 141 ? 41.510 12.588 89.927 1.00 65.57 139 GLU B C 1
ATOM 3313 O O . GLU B 1 141 ? 41.377 13.821 89.810 1.00 61.48 139 GLU B O 1
ATOM 3319 N N . VAL B 1 142 ? 40.471 11.766 90.079 1.00 56.17 140 VAL B N 1
ATOM 3320 C CA . VAL B 1 142 ? 39.094 12.262 90.031 1.00 52.94 140 VAL B CA 1
ATOM 3321 C C . VAL B 1 142 ? 38.324 11.716 91.194 1.00 47.27 140 VAL B C 1
ATOM 3322 O O . VAL B 1 142 ? 38.495 10.573 91.510 1.00 46.20 140 VAL B O 1
ATOM 3326 N N . THR B 1 143 ? 37.495 12.536 91.838 1.00 44.71 141 THR B N 1
ATOM 3327 C CA . THR B 1 143 ? 36.505 12.029 92.758 1.00 49.45 141 THR B CA 1
ATOM 3328 C C . THR B 1 143 ? 35.152 12.503 92.233 1.00 44.36 141 THR B C 1
ATOM 3329 O O . THR B 1 143 ? 35.059 13.453 91.464 1.00 48.55 141 THR B O 1
ATOM 3333 N N . SER B 1 144 ? 34.118 11.802 92.652 1.00 46.37 142 SER B N 1
ATOM 3334 C CA . SER B 1 144 ? 32.797 11.997 92.153 1.00 47.27 142 SER B CA 1
ATOM 3335 C C . SER B 1 144 ? 31.771 11.332 93.078 1.00 47.72 142 SER B C 1
ATOM 3336 O O . SER B 1 144 ? 32.071 10.376 93.724 1.00 49.75 142 SER B O 1
ATOM 3339 N N . ARG B 1 145 ? 30.523 11.786 93.007 1.00 57.98 143 ARG B N 1
ATOM 3340 C CA . ARG B 1 145 ? 29.366 11.044 93.523 1.00 53.63 143 ARG B CA 1
ATOM 3341 C C . ARG B 1 145 ? 28.984 9.850 92.691 1.00 60.34 143 ARG B C 1
ATOM 3342 O O . ARG B 1 145 ? 28.352 8.943 93.204 1.00 60.25 143 ARG B O 1
ATOM 3350 N N . PHE B 1 146 ? 29.399 9.802 91.419 1.00 63.11 144 PHE B N 1
ATOM 3351 C CA . PHE B 1 146 ? 29.232 8.598 90.621 1.00 53.55 144 PHE B CA 1
ATOM 3352 C C . PHE B 1 146 ? 30.329 7.604 90.987 1.00 55.42 144 PHE B C 1
ATOM 3353 O O . PHE B 1 146 ? 31.429 7.988 91.351 1.00 60.01 144 PHE B O 1
ATOM 3361 N N . LYS B 1 147 ? 30.036 6.331 90.800 1.00 51.74 145 LYS B N 1
ATOM 3362 C CA . LYS B 1 147 ? 30.993 5.246 90.945 1.00 52.72 145 LYS B CA 1
ATOM 3363 C C . LYS B 1 147 ? 31.849 4.956 89.740 1.00 53.37 145 LYS B C 1
ATOM 3364 O O . LYS B 1 147 ? 33.026 4.591 89.889 1.00 53.29 145 LYS B O 1
ATOM 3370 N N . LYS B 1 148 ? 31.256 5.090 88.553 1.00 54.02 146 LYS B N 1
ATOM 3371 C CA . LYS B 1 148 ? 31.920 4.756 87.286 1.00 57.69 146 LYS B CA 1
ATOM 3372 C C . LYS B 1 148 ? 31.649 5.794 86.230 1.00 49.30 146 LYS B C 1
ATOM 3373 O O . LYS B 1 148 ? 30.625 6.466 86.231 1.00 50.65 146 LYS B O 1
ATOM 3379 N N . ALA B 1 149 ? 32.566 5.869 85.290 1.00 45.79 147 ALA B N 1
ATOM 3380 C CA . ALA B 1 149 ? 32.368 6.574 84.046 1.00 45.07 147 ALA B CA 1
ATOM 3381 C C . ALA B 1 149 ? 32.470 5.564 82.891 1.00 46.30 147 ALA B C 1
ATOM 3382 O O . ALA B 1 149 ? 33.225 4.608 83.006 1.00 44.90 147 ALA B O 1
ATOM 3384 N N . ARG B 1 150 ? 31.807 5.848 81.769 1.00 43.03 148 ARG B N 1
ATOM 3385 C CA . ARG B 1 150 ? 32.003 5.115 80.560 1.00 48.04 148 ARG B CA 1
ATOM 3386 C C . ARG B 1 150 ? 32.756 5.959 79.549 1.00 45.23 148 ARG B C 1
ATOM 3387 O O . ARG B 1 150 ? 32.364 7.067 79.226 1.00 41.26 148 ARG B O 1
ATOM 3395 N N . HIS B 1 151 ? 33.826 5.402 79.010 1.00 45.76 149 HIS B N 1
ATOM 3396 C CA . HIS B 1 151 ? 34.590 6.045 77.977 1.00 42.23 149 HIS B CA 1
ATOM 3397 C C . HIS B 1 151 ? 34.305 5.342 76.624 1.00 46.51 149 HIS B C 1
ATOM 3398 O O . HIS B 1 151 ? 34.416 4.123 76.518 1.00 48.42 149 HIS B O 1
ATOM 3405 N N . ILE B 1 152 ? 33.898 6.112 75.635 1.00 40.48 150 ILE B N 1
ATOM 3406 C CA . ILE B 1 152 ? 33.496 5.613 74.357 1.00 44.61 150 ILE B CA 1
ATOM 3407 C C . ILE B 1 152 ? 34.396 6.251 73.353 1.00 50.80 150 ILE B C 1
ATOM 3408 O O . ILE B 1 152 ? 34.613 7.459 73.376 1.00 53.61 150 ILE B O 1
ATOM 3413 N N . GLU B 1 153 ? 34.938 5.436 72.471 1.00 51.80 151 GLU B N 1
ATOM 3414 C CA . GLU B 1 153 ? 35.795 5.961 71.427 1.00 51.13 151 GLU B CA 1
ATOM 3415 C C . GLU B 1 153 ? 35.486 5.200 70.151 1.00 54.65 151 GLU B C 1
ATOM 3416 O O . GLU B 1 153 ? 35.114 4.029 70.195 1.00 53.12 151 GLU B O 1
ATOM 3422 N N . ASN B 1 154 ? 35.605 5.861 69.013 1.00 53.94 152 ASN B N 1
ATOM 3423 C CA . ASN B 1 154 ? 35.482 5.202 67.715 1.00 54.54 152 ASN B CA 1
ATOM 3424 C C . ASN B 1 154 ? 36.825 4.857 67.135 1.00 55.38 152 ASN B C 1
ATOM 3425 O O . ASN B 1 154 ? 37.739 5.633 67.268 1.00 64.61 152 ASN B O 1
ATOM 3430 N N . ILE B 1 155 ? 36.917 3.690 66.500 1.00 53.12 153 ILE B N 1
ATOM 3431 C CA . ILE B 1 155 ? 38.130 3.208 65.926 1.00 48.84 153 ILE B CA 1
ATOM 3432 C C . ILE B 1 155 ? 37.907 2.900 64.429 1.00 51.48 153 ILE B C 1
ATOM 3433 O O . ILE B 1 155 ? 37.025 2.166 64.074 1.00 55.95 153 ILE B O 1
ATOM 3438 N N . VAL B 1 156 ? 38.689 3.552 63.574 1.00 53.49 154 VAL B N 1
ATOM 3439 C CA . VAL B 1 156 ? 38.617 3.387 62.143 1.00 52.69 154 VAL B CA 1
ATOM 3440 C C . VAL B 1 156 ? 39.420 2.141 61.828 1.00 47.97 154 VAL B C 1
ATOM 3441 O O . VAL B 1 156 ? 40.579 2.073 62.153 1.00 51.59 154 VAL B O 1
ATOM 3445 N N . ILE B 1 157 ? 38.783 1.168 61.212 1.00 45.66 155 ILE B N 1
ATOM 3446 C CA . ILE B 1 157 ? 39.370 -0.165 61.050 1.00 51.93 155 ILE B CA 1
ATOM 3447 C C . ILE B 1 157 ? 40.560 -0.172 60.075 1.00 55.03 155 ILE B C 1
ATOM 3448 O O . ILE B 1 157 ? 41.581 -0.820 60.364 1.00 54.46 155 ILE B O 1
ATOM 3453 N N . GLU B 1 158 ? 40.425 0.542 58.944 1.00 51.50 156 GLU B N 1
ATOM 3454 C CA . GLU B 1 158 ? 41.590 0.799 58.075 1.00 58.98 156 GLU B CA 1
ATOM 3455 C C . GLU B 1 158 ? 42.461 1.927 58.638 1.00 55.39 156 GLU B C 1
ATOM 3456 O O . GLU B 1 158 ? 42.125 3.095 58.511 1.00 53.44 156 GLU B O 1
ATOM 3462 N N . GLY B 1 159 ? 43.530 1.552 59.327 1.00 56.69 157 GLY B N 1
ATOM 3463 C CA . GLY B 1 159 ? 44.465 2.517 59.913 1.00 54.98 157 GLY B CA 1
ATOM 3464 C C . GLY B 1 159 ? 44.551 2.468 61.426 1.00 63.56 157 GLY B C 1
ATOM 3465 O O . GLY B 1 159 ? 45.645 2.629 61.991 1.00 57.02 157 GLY B O 1
ATOM 3466 N N . GLY B 1 160 ? 43.410 2.214 62.088 1.00 60.07 158 GLY B N 1
ATOM 3467 C CA . GLY B 1 160 ? 43.391 2.041 63.524 1.00 58.59 158 GLY B CA 1
ATOM 3468 C C . GLY B 1 160 ? 43.306 3.317 64.340 1.00 60.00 158 GLY B C 1
ATOM 3469 O O . GLY B 1 160 ? 43.518 3.286 65.545 1.00 67.65 158 GLY B O 1
ATOM 3470 N N . GLU B 1 161 ? 42.971 4.426 63.705 1.00 57.31 159 GLU B N 1
ATOM 3471 C CA . GLU B 1 161 ? 42.883 5.688 64.388 1.00 61.68 159 GLU B CA 1
ATOM 3472 C C . GLU B 1 161 ? 41.659 5.741 65.310 1.00 60.20 159 GLU B C 1
ATOM 3473 O O . GLU B 1 161 ? 40.562 5.480 64.864 1.00 51.97 159 GLU B O 1
ATOM 3479 N N . THR B 1 162 ? 41.885 6.164 66.543 1.00 56.83 160 THR B N 1
ATOM 3480 C CA . THR B 1 162 ? 40.853 6.490 67.516 1.00 59.80 160 THR B CA 1
ATOM 3481 C C . THR B 1 162 ? 40.354 7.920 67.380 1.00 64.23 160 THR B C 1
ATOM 3482 O O . THR B 1 162 ? 41.124 8.847 67.542 1.00 69.15 160 THR B O 1
ATOM 3486 N N . ILE B 1 163 ? 39.087 8.103 67.033 1.00 65.37 161 ILE B N 1
ATOM 3487 C CA . ILE B 1 163 ? 38.478 9.428 66.976 1.00 68.83 161 ILE B CA 1
ATOM 3488 C C . ILE B 1 163 ? 37.220 9.506 67.890 1.00 69.95 161 ILE B C 1
ATOM 3489 O O . ILE B 1 163 ? 36.725 8.495 68.390 1.00 73.17 161 ILE B O 1
ATOM 3494 N N . GLY B 1 164 ? 36.723 10.696 68.145 1.00 70.37 162 GLY B N 1
ATOM 3495 C CA . GLY B 1 164 ? 35.453 10.883 68.863 1.00 64.95 162 GLY B CA 1
ATOM 3496 C C . GLY B 1 164 ? 35.325 10.409 70.317 1.00 66.29 162 GLY B C 1
ATOM 3497 O O . GLY B 1 164 ? 34.348 9.790 70.692 1.00 66.09 162 GLY B O 1
ATOM 3498 N N . HIS B 1 165 ? 36.261 10.821 71.161 1.00 66.09 163 HIS B N 1
ATOM 3499 C CA . HIS B 1 165 ? 36.143 10.558 72.586 1.00 62.52 163 HIS B CA 1
ATOM 3500 C C . HIS B 1 165 ? 34.911 11.190 73.282 1.00 64.75 163 HIS B C 1
ATOM 3501 O O . HIS B 1 165 ? 34.556 12.388 73.092 1.00 65.54 163 HIS B O 1
ATOM 3508 N N . THR B 1 166 ? 34.285 10.345 74.110 1.00 52.63 164 THR B N 1
ATOM 3509 C CA . THR B 1 166 ? 33.079 10.661 74.811 1.00 48.32 164 THR B CA 1
ATOM 3510 C C . THR B 1 166 ? 33.171 10.089 76.203 1.00 49.97 164 THR B C 1
ATOM 3511 O O . THR B 1 166 ? 33.640 8.949 76.406 1.00 51.99 164 THR B O 1
ATOM 3515 N N . LEU B 1 167 ? 32.748 10.855 77.187 1.00 48.34 165 LEU B N 1
ATOM 3516 C CA . LEU B 1 167 ? 32.650 10.337 78.573 1.00 45.64 165 LEU B CA 1
ATOM 3517 C C . LEU B 1 167 ? 31.254 10.485 79.105 1.00 48.39 165 LEU B C 1
ATOM 3518 O O . LEU B 1 167 ? 30.669 11.579 78.982 1.00 51.84 165 LEU B O 1
ATOM 3523 N N . TYR B 1 168 ? 30.714 9.419 79.693 1.00 44.68 166 TYR B N 1
ATOM 3524 C CA . TYR B 1 168 ? 29.382 9.446 80.279 1.00 45.56 166 TYR B CA 1
ATOM 3525 C C . TYR B 1 168 ? 29.559 9.143 81.747 1.00 51.13 166 TYR B C 1
ATOM 3526 O O . TYR B 1 168 ? 30.209 8.165 82.090 1.00 50.75 166 TYR B O 1
ATOM 3535 N N . PHE B 1 169 ? 28.934 9.941 82.609 1.00 50.72 167 PHE B N 1
ATOM 3536 C CA . PHE B 1 169 ? 28.860 9.667 84.049 1.00 50.86 167 PHE B CA 1
ATOM 3537 C C . PHE B 1 169 ? 27.409 9.426 84.444 1.00 50.74 167 PHE B C 1
ATOM 3538 O O . PHE B 1 169 ? 26.559 10.276 84.185 1.00 49.48 167 PHE B O 1
ATOM 3546 N N . GLY B 1 170 ? 27.121 8.260 85.048 1.00 53.77 168 GLY B N 1
ATOM 3547 C CA . GLY B 1 170 ? 25.769 7.834 85.460 1.00 54.06 168 GLY B CA 1
ATOM 3548 C C . GLY B 1 170 ? 25.105 6.936 84.419 1.00 60.32 168 GLY B C 1
ATOM 3549 O O . GLY B 1 170 ? 25.455 6.999 83.226 1.00 69.25 168 GLY B O 1
ATOM 3550 N N . ALA B 1 171 ? 24.126 6.141 84.830 1.00 57.99 169 ALA B N 1
ATOM 3551 C CA . ALA B 1 171 ? 23.354 5.284 83.896 1.00 67.53 169 ALA B CA 1
ATOM 3552 C C . ALA B 1 171 ? 22.299 6.083 83.151 1.00 77.58 169 ALA B C 1
ATOM 3553 O O . ALA B 1 171 ? 21.773 7.083 83.686 1.00 77.22 169 ALA B O 1
ATOM 3555 N N . PRO B 1 172 ? 21.972 5.663 81.902 1.00 84.23 170 PRO B N 1
ATOM 3556 C CA . PRO B 1 172 ? 21.061 6.481 81.005 1.00 86.84 170 PRO B CA 1
ATOM 3557 C C . PRO B 1 172 ? 19.605 6.523 81.467 1.00 87.20 170 PRO B C 1
ATOM 3558 O O . PRO B 1 172 ? 18.849 7.484 81.119 1.00 67.84 170 PRO B O 1
ATOM 3562 N N . SER B 1 173 ? 19.252 5.527 82.287 1.00 77.05 171 SER B N 1
ATOM 3563 C CA . SER B 1 173 ? 17.919 5.414 82.874 1.00 78.15 171 SER B CA 1
ATOM 3564 C C . SER B 1 173 ? 17.824 6.189 84.220 1.00 76.63 171 SER B C 1
ATOM 3565 O O . SER B 1 173 ? 16.726 6.599 84.610 1.00 75.46 171 SER B O 1
ATOM 3568 N N . SER B 1 174 ? 18.951 6.322 84.939 1.00 68.34 172 SER B N 1
ATOM 3569 C CA . SER B 1 174 ? 18.987 7.081 86.187 1.00 67.12 172 SER B CA 1
ATOM 3570 C C . SER B 1 174 ? 18.682 8.619 85.948 1.00 61.51 172 SER B C 1
ATOM 3571 O O . SER B 1 174 ? 18.613 9.117 84.817 1.00 54.93 172 SER B O 1
ATOM 3574 N N . ASP B 1 175 ? 18.480 9.329 87.041 1.00 46.93 173 ASP B N 1
ATOM 3575 C CA . ASP B 1 175 ? 17.806 10.594 86.956 1.00 48.15 173 ASP B CA 1
ATOM 3576 C C . ASP B 1 175 ? 18.779 11.802 86.801 1.00 43.84 173 ASP B C 1
ATOM 3577 O O . ASP B 1 175 ? 18.377 12.841 86.457 1.00 42.83 173 ASP B O 1
ATOM 3582 N N . ILE B 1 176 ? 20.077 11.563 86.865 1.00 42.42 174 ILE B N 1
ATOM 3583 C CA . ILE B 1 176 ? 21.058 12.503 86.397 1.00 45.04 174 ILE B CA 1
ATOM 3584 C C . ILE B 1 176 ? 22.229 11.827 85.695 1.00 42.51 174 ILE B C 1
ATOM 3585 O O . ILE B 1 176 ? 22.831 10.941 86.254 1.00 54.33 174 ILE B O 1
ATOM 3590 N N . GLN B 1 177 ? 22.537 12.258 84.473 1.00 44.93 175 GLN B N 1
ATOM 3591 C CA . GLN B 1 177 ? 23.713 11.783 83.742 1.00 48.01 175 GLN B CA 1
ATOM 3592 C C . GLN B 1 177 ? 24.442 13.004 83.179 1.00 46.50 175 GLN B C 1
ATOM 3593 O O . GLN B 1 177 ? 23.801 13.950 82.712 1.00 46.65 175 GLN B O 1
ATOM 3599 N N . VAL B 1 178 ? 25.762 12.943 83.178 1.00 37.29 176 VAL B N 1
ATOM 3600 C CA . VAL B 1 178 ? 26.579 13.927 82.611 1.00 42.82 176 VAL B CA 1
ATOM 3601 C C . VAL B 1 178 ? 27.376 13.356 81.438 1.00 45.76 176 VAL B C 1
ATOM 3602 O O . VAL B 1 178 ? 27.909 12.270 81.541 1.00 45.63 176 VAL B O 1
ATOM 3606 N N . ARG B 1 179 ? 27.505 14.131 80.362 1.00 42.16 177 ARG B N 1
ATOM 3607 C CA . ARG B 1 179 ? 28.232 13.705 79.194 1.00 46.65 177 ARG B CA 1
ATOM 3608 C C . ARG B 1 179 ? 29.164 14.801 78.722 1.00 48.08 177 ARG B C 1
ATOM 3609 O O . ARG B 1 179 ? 28.784 15.969 78.703 1.00 48.03 177 ARG B O 1
ATOM 3617 N N . PHE B 1 180 ? 30.329 14.396 78.274 1.00 45.45 178 PHE B N 1
ATOM 3618 C CA . PHE B 1 180 ? 31.294 15.289 77.679 1.00 48.71 178 PHE B CA 1
ATOM 3619 C C . PHE B 1 180 ? 31.682 14.693 76.351 1.00 49.10 178 PHE B C 1
ATOM 3620 O O . PHE B 1 180 ? 32.087 13.507 76.305 1.00 52.68 178 PHE B O 1
ATOM 3628 N N . TYR B 1 181 ? 31.590 15.461 75.273 1.00 50.88 179 TYR B N 1
ATOM 3629 C CA . TYR B 1 181 ? 32.145 14.979 74.001 1.00 60.06 179 TYR B CA 1
ATOM 3630 C C . TYR B 1 181 ? 32.565 16.073 73.050 1.00 64.10 179 TYR B C 1
ATOM 3631 O O . TYR B 1 181 ? 32.249 17.270 73.250 1.00 55.70 179 TYR B O 1
ATOM 3640 N N . GLU B 1 182 ? 33.301 15.659 72.030 1.00 57.37 180 GLU B N 1
ATOM 3641 C CA . GLU B 1 182 ? 33.766 16.562 70.983 1.00 64.05 180 GLU B CA 1
ATOM 3642 C C . GLU B 1 182 ? 32.669 16.642 69.956 1.00 65.52 180 GLU B C 1
ATOM 3643 O O . GLU B 1 182 ? 32.490 15.734 69.181 1.00 67.40 180 GLU B O 1
ATOM 3649 N N . LYS B 1 183 ? 31.910 17.739 69.964 1.00 72.07 181 LYS B N 1
ATOM 3650 C CA . LYS B 1 183 ? 30.717 17.886 69.131 1.00 69.87 181 LYS B CA 1
ATOM 3651 C C . LYS B 1 183 ? 31.060 18.271 67.702 1.00 73.86 181 LYS B C 1
ATOM 3652 O O . LYS B 1 183 ? 30.308 17.975 66.775 1.00 79.41 181 LYS B O 1
ATOM 3658 N N . ASN B 1 184 ? 32.212 18.896 67.496 1.00 77.32 182 ASN B N 1
ATOM 3659 C CA . ASN B 1 184 ? 32.712 19.109 66.121 1.00 81.33 182 ASN B CA 1
ATOM 3660 C C . ASN B 1 184 ? 32.884 17.778 65.392 1.00 71.82 182 ASN B C 1
ATOM 3661 O O . ASN B 1 184 ? 32.367 17.594 64.284 1.00 78.17 182 ASN B O 1
ATOM 3666 N N . VAL B 1 185 ? 33.542 16.833 66.059 1.00 78.44 183 VAL B N 1
ATOM 3667 C CA . VAL B 1 185 ? 33.726 15.474 65.520 1.00 87.64 183 VAL B CA 1
ATOM 3668 C C . VAL B 1 185 ? 32.387 14.776 65.329 1.00 80.27 183 VAL B C 1
ATOM 3669 O O . VAL B 1 185 ? 32.110 14.294 64.249 1.00 85.14 183 VAL B O 1
ATOM 3673 N N . GLN B 1 186 ? 31.549 14.773 66.360 1.00 75.13 184 GLN B N 1
ATOM 3674 C CA . GLN B 1 186 ? 30.237 14.142 66.289 1.00 77.32 184 GLN B CA 1
ATOM 3675 C C . GLN B 1 186 ? 29.370 14.652 65.124 1.00 87.68 184 GLN B C 1
ATOM 3676 O O . GLN B 1 186 ? 28.672 13.860 64.495 1.00 91.41 184 GLN B O 1
ATOM 3682 N N . MET B 1 187 ? 29.397 15.961 64.862 1.00 90.24 185 MET B N 1
ATOM 3683 C CA . MET B 1 187 ? 28.523 16.570 63.854 1.00 95.06 185 MET B CA 1
ATOM 3684 C C . MET B 1 187 ? 29.159 16.626 62.469 1.00 98.03 185 MET B C 1
ATOM 3685 O O . MET B 1 187 ? 28.529 17.114 61.538 1.00 86.51 185 MET B O 1
ATOM 3690 N N . GLY B 1 188 ? 30.397 16.150 62.329 1.00 101.14 186 GLY B N 1
ATOM 3691 C CA . GLY B 1 188 ? 31.090 16.186 61.039 1.00 112.32 186 GLY B CA 1
ATOM 3692 C C . GLY B 1 188 ? 31.446 17.585 60.553 1.00 120.11 186 GLY B C 1
ATOM 3693 O O . GLY B 1 188 ? 31.690 17.793 59.364 1.00 122.32 186 GLY B O 1
ATOM 3694 N N . MET B 1 189 ? 31.504 18.546 61.471 1.00 132.57 187 MET B N 1
ATOM 3695 C CA . MET B 1 189 ? 31.711 19.951 61.101 1.00 133.84 187 MET B CA 1
ATOM 3696 C C . MET B 1 189 ? 33.146 20.408 61.250 1.00 121.40 187 MET B C 1
ATOM 3697 O O . MET B 1 189 ? 33.844 19.935 62.143 1.00 111.12 187 MET B O 1
ATOM 3702 N N . ASP B 1 190 ? 33.541 21.324 60.357 1.00 122.49 188 ASP B N 1
ATOM 3703 C CA . ASP B 1 190 ? 34.900 21.835 60.201 1.00 124.58 188 ASP B CA 1
ATOM 3704 C C . ASP B 1 190 ? 35.228 22.947 61.171 1.00 121.18 188 ASP B C 1
ATOM 3705 O O . ASP B 1 190 ? 35.714 23.996 60.747 1.00 129.92 188 ASP B O 1
ATOM 3710 N N . ILE B 1 191 ? 34.977 22.738 62.461 1.00 115.17 189 ILE B N 1
ATOM 3711 C CA . ILE B 1 191 ? 35.266 23.764 63.451 1.00 108.38 189 ILE B CA 1
ATOM 3712 C C . ILE B 1 191 ? 36.378 23.197 64.327 1.00 94.17 189 ILE B C 1
ATOM 3713 O O . ILE B 1 191 ? 36.336 22.032 64.714 1.00 95.80 189 ILE B O 1
ATOM 3718 N N . ASP B 1 192 ? 37.373 24.020 64.627 1.00 94.54 190 ASP B N 1
ATOM 3719 C CA . ASP B 1 192 ? 38.560 23.590 65.381 1.00 100.30 190 ASP B CA 1
ATOM 3720 C C . ASP B 1 192 ? 38.258 23.066 66.790 1.00 97.99 190 ASP B C 1
ATOM 3721 O O . ASP B 1 192 ? 38.634 21.944 67.165 1.00 94.96 190 ASP B O 1
ATOM 3726 N N . VAL B 1 193 ? 37.600 23.907 67.578 1.00 92.41 191 VAL B N 1
ATOM 3727 C CA . VAL B 1 193 ? 37.222 23.550 68.944 1.00 80.23 191 VAL B CA 1
ATOM 3728 C C . VAL B 1 193 ? 35.718 23.648 69.080 1.00 78.80 191 VAL B C 1
ATOM 3729 O O . VAL B 1 193 ? 35.126 24.700 68.802 1.00 87.31 191 VAL B O 1
ATOM 3733 N N . TRP B 1 194 ? 35.102 22.513 69.425 1.00 68.25 192 TRP B N 1
ATOM 3734 C CA . TRP B 1 194 ? 33.716 22.468 69.850 1.00 65.43 192 TRP B CA 1
ATOM 3735 C C . TRP B 1 194 ? 33.485 21.288 70.797 1.00 67.51 192 TRP B C 1
ATOM 3736 O O . TRP B 1 194 ? 33.245 20.183 70.372 1.00 68.14 192 TRP B O 1
ATOM 3747 N N . ASN B 1 195 ? 33.638 21.550 72.086 1.00 58.20 193 ASN B N 1
ATOM 3748 C CA . ASN B 1 195 ? 33.322 20.592 73.110 1.00 55.86 193 ASN B CA 1
ATOM 3749 C C . ASN B 1 195 ? 31.950 20.857 73.629 1.00 56.88 193 ASN B C 1
ATOM 3750 O O . ASN B 1 195 ? 31.515 22.029 73.807 1.00 57.07 193 ASN B O 1
ATOM 3755 N N . ARG B 1 196 ? 31.267 19.775 73.925 1.00 50.08 194 ARG B N 1
ATOM 3756 C CA . ARG B 1 196 ? 30.000 19.869 74.557 1.00 53.22 194 ARG B CA 1
ATOM 3757 C C . ARG B 1 196 ? 29.940 19.169 75.885 1.00 51.52 194 ARG B C 1
ATOM 3758 O O . ARG B 1 196 ? 30.379 18.013 76.004 1.00 49.65 194 ARG B O 1
ATOM 3766 N N . THR B 1 197 ? 29.350 19.856 76.870 1.00 46.79 195 THR B N 1
ATOM 3767 C CA . THR B 1 197 ? 29.006 19.277 78.152 1.00 44.06 195 THR B CA 1
ATOM 3768 C C . THR B 1 197 ? 27.479 19.291 78.320 1.00 47.40 195 THR B C 1
ATOM 3769 O O . THR B 1 197 ? 26.832 20.300 78.135 1.00 52.51 195 THR B O 1
ATOM 3773 N N . GLU B 1 198 ? 26.903 18.165 78.713 1.00 48.62 196 GLU B N 1
ATOM 3774 C CA . GLU B 1 198 ? 25.463 17.998 78.770 1.00 48.84 196 GLU B CA 1
ATOM 3775 C C . GLU B 1 198 ? 25.099 17.382 80.094 1.00 44.15 196 GLU B C 1
ATOM 3776 O O . GLU B 1 198 ? 25.802 16.459 80.606 1.00 43.97 196 GLU B O 1
ATOM 3782 N N . ILE B 1 199 ? 23.996 17.846 80.665 1.00 41.48 197 ILE B N 1
ATOM 3783 C CA . ILE B 1 199 ? 23.431 17.235 81.859 1.00 39.96 197 ILE B CA 1
ATOM 3784 C C . ILE B 1 199 ? 22.039 16.846 81.492 1.00 41.73 197 ILE B C 1
ATOM 3785 O O . ILE B 1 199 ? 21.217 17.708 81.124 1.00 44.37 197 ILE B O 1
ATOM 3790 N N . GLN B 1 200 ? 21.765 15.569 81.633 1.00 39.73 198 GLN B N 1
ATOM 3791 C CA . GLN B 1 200 ? 20.431 15.048 81.380 1.00 39.06 198 GLN B CA 1
ATOM 3792 C C . GLN B 1 200 ? 19.802 14.751 82.689 1.00 36.41 198 GLN B C 1
ATOM 3793 O O . GLN B 1 200 ? 20.383 14.084 83.516 1.00 42.17 198 GLN B O 1
ATOM 3799 N N . LEU B 1 201 ? 18.569 15.205 82.840 1.00 37.62 199 LEU B N 1
ATOM 3800 C CA . LEU B 1 201 ? 17.841 15.082 84.057 1.00 42.04 199 LEU B CA 1
ATOM 3801 C C . LEU B 1 201 ? 16.510 14.453 83.754 1.00 39.94 199 LEU B C 1
ATOM 3802 O O . LEU B 1 201 ? 15.873 14.780 82.743 1.00 37.90 199 LEU B O 1
ATOM 3807 N N . ARG B 1 202 ? 16.052 13.605 84.658 1.00 41.70 200 ARG B N 1
ATOM 3808 C CA . ARG B 1 202 ? 14.744 12.942 84.516 1.00 43.00 200 ARG B CA 1
ATOM 3809 C C . ARG B 1 202 ? 13.881 13.144 85.716 1.00 40.57 200 ARG B C 1
ATOM 3810 O O . ARG B 1 202 ? 14.369 13.325 86.843 1.00 43.15 200 ARG B O 1
ATOM 3818 N N . ASP B 1 203 ? 12.578 13.098 85.472 1.00 45.17 201 ASP B N 1
ATOM 3819 C CA . ASP B 1 203 ? 11.545 13.137 86.497 1.00 45.78 201 ASP B CA 1
ATOM 3820 C C . ASP B 1 203 ? 11.751 14.316 87.474 1.00 48.04 201 ASP B C 1
ATOM 3821 O O . ASP B 1 203 ? 11.876 15.445 87.027 1.00 50.60 201 ASP B O 1
ATOM 3826 N N . ASP B 1 204 ? 11.834 14.058 88.772 1.00 45.07 202 ASP B N 1
ATOM 3827 C CA . ASP B 1 204 ? 11.852 15.129 89.751 1.00 50.00 202 ASP B CA 1
ATOM 3828 C C . ASP B 1 204 ? 13.056 16.051 89.521 1.00 46.75 202 ASP B C 1
ATOM 3829 O O . ASP B 1 204 ? 12.949 17.240 89.695 1.00 47.76 202 ASP B O 1
ATOM 3834 N N . ARG B 1 205 ? 14.216 15.486 89.209 1.00 46.07 203 ARG B N 1
ATOM 3835 C CA . ARG B 1 205 ? 15.427 16.281 88.925 1.00 48.78 203 ARG B CA 1
ATOM 3836 C C . ARG B 1 205 ? 15.165 17.259 87.794 1.00 41.44 203 ARG B C 1
ATOM 3837 O O . ARG B 1 205 ? 15.594 18.382 87.820 1.00 46.83 203 ARG B O 1
ATOM 3845 N N . ALA B 1 206 ? 14.387 16.824 86.830 1.00 45.36 204 ALA B N 1
ATOM 3846 C CA . ALA B 1 206 ? 14.089 17.674 85.726 1.00 44.99 204 ALA B CA 1
ATOM 3847 C C . ALA B 1 206 ? 13.113 18.777 86.117 1.00 47.12 204 ALA B C 1
ATOM 3848 O O . ALA B 1 206 ? 13.247 19.915 85.688 1.00 39.25 204 ALA B O 1
ATOM 3850 N N . HIS B 1 207 ? 12.122 18.408 86.892 1.00 46.96 205 HIS B N 1
ATOM 3851 C CA . HIS B 1 207 ? 11.175 19.379 87.427 1.00 53.24 205 HIS B CA 1
ATOM 3852 C C . HIS B 1 207 ? 11.837 20.518 88.241 1.00 48.59 205 HIS B C 1
ATOM 3853 O O . HIS B 1 207 ? 11.553 21.643 88.032 1.00 48.68 205 HIS B O 1
ATOM 3860 N N . VAL B 1 208 ? 12.770 20.176 89.107 1.00 46.75 206 VAL B N 1
ATOM 3861 C CA . VAL B 1 208 ? 13.476 21.155 89.903 1.00 50.11 206 VAL B CA 1
ATOM 3862 C C . VAL B 1 208 ? 14.181 22.179 89.040 1.00 46.61 206 VAL B C 1
ATOM 3863 O O . VAL B 1 208 ? 14.085 23.344 89.294 1.00 42.70 206 VAL B O 1
ATOM 3867 N N . VAL B 1 209 ? 14.917 21.729 88.030 1.00 48.47 207 VAL B N 1
ATOM 3868 C CA . VAL B 1 209 ? 15.595 22.666 87.149 1.00 45.41 207 VAL B CA 1
ATOM 3869 C C . VAL B 1 209 ? 14.570 23.484 86.300 1.00 47.05 207 VAL B C 1
ATOM 3870 O O . VAL B 1 209 ? 14.827 24.643 85.990 1.00 47.19 207 VAL B O 1
ATOM 3874 N N . ALA B 1 210 ? 13.461 22.857 85.908 1.00 43.89 208 ALA B N 1
ATOM 3875 C CA . ALA B 1 210 ? 12.447 23.547 85.188 1.00 46.39 208 ALA B CA 1
ATOM 3876 C C . ALA B 1 210 ? 11.962 24.721 86.091 1.00 50.32 208 ALA B C 1
ATOM 3877 O O . ALA B 1 210 ? 11.714 25.835 85.619 1.00 43.38 208 ALA B O 1
ATOM 3879 N N . GLN B 1 211 ? 11.766 24.421 87.369 1.00 44.61 209 GLN B N 1
ATOM 3880 C CA . GLN B 1 211 ? 11.175 25.350 88.335 1.00 51.98 209 GLN B CA 1
ATOM 3881 C C . GLN B 1 211 ? 12.147 26.497 88.606 1.00 49.36 209 GLN B C 1
ATOM 3882 O O . GLN B 1 211 ? 11.763 27.649 88.628 1.00 47.78 209 GLN B O 1
ATOM 3888 N N . ILE B 1 212 ? 13.419 26.175 88.730 1.00 46.19 210 ILE B N 1
ATOM 3889 C CA . ILE B 1 212 ? 14.419 27.194 88.750 1.00 46.86 210 ILE B CA 1
ATOM 3890 C C . ILE B 1 212 ? 14.393 28.140 87.541 1.00 52.70 210 ILE B C 1
ATOM 3891 O O . ILE B 1 212 ? 14.546 29.367 87.669 1.00 50.10 210 ILE B O 1
ATOM 3896 N N . ILE B 1 213 ? 14.189 27.586 86.354 1.00 53.09 211 ILE B N 1
ATOM 3897 C CA . ILE B 1 213 ? 14.120 28.428 85.125 1.00 51.37 211 ILE B CA 1
ATOM 3898 C C . ILE B 1 213 ? 12.863 29.293 85.209 1.00 52.38 211 ILE B C 1
ATOM 3899 O O . ILE B 1 213 ? 12.906 30.464 84.921 1.00 54.12 211 ILE B O 1
ATOM 3904 N N . ALA B 1 214 ? 11.749 28.680 85.575 1.00 51.93 212 ALA B N 1
ATOM 3905 C CA . ALA B 1 214 ? 10.476 29.381 85.695 1.00 52.77 212 ALA B CA 1
ATOM 3906 C C . ALA B 1 214 ? 10.495 30.535 86.764 1.00 57.08 212 ALA B C 1
ATOM 3907 O O . ALA B 1 214 ? 9.985 31.594 86.529 1.00 49.23 212 ALA B O 1
ATOM 3909 N N . ASP B 1 215 ? 11.123 30.313 87.905 1.00 55.32 213 ASP B N 1
ATOM 3910 C CA . ASP B 1 215 ? 11.266 31.343 88.954 1.00 55.88 213 ASP B CA 1
ATOM 3911 C C . ASP B 1 215 ? 12.183 32.472 88.539 1.00 55.35 213 ASP B C 1
ATOM 3912 O O . ASP B 1 215 ? 12.118 33.560 89.101 1.00 60.00 213 ASP B O 1
ATOM 3917 N N . ASP B 1 216 ? 13.053 32.205 87.584 1.00 56.11 214 ASP B N 1
ATOM 3918 C CA . ASP B 1 216 ? 13.861 33.233 86.970 1.00 57.79 214 ASP B CA 1
ATOM 3919 C C . ASP B 1 216 ? 14.717 34.085 87.978 1.00 61.57 214 ASP B C 1
ATOM 3920 O O . ASP B 1 216 ? 14.954 35.281 87.779 1.00 61.50 214 ASP B O 1
ATOM 3925 N N . VAL B 1 217 ? 15.179 33.463 89.044 1.00 55.78 215 VAL B N 1
ATOM 3926 C CA . VAL B 1 217 ? 16.009 34.125 90.049 1.00 56.10 215 VAL B CA 1
ATOM 3927 C C . VAL B 1 217 ? 17.508 33.833 89.913 1.00 56.07 215 VAL B C 1
ATOM 3928 O O . VAL B 1 217 ? 18.327 34.728 90.039 1.00 59.26 215 VAL B O 1
ATOM 3932 N N . LEU B 1 218 ? 17.857 32.571 89.693 1.00 60.11 216 LEU B N 1
ATOM 3933 C CA . LEU B 1 218 ? 19.245 32.142 89.417 1.00 64.22 216 LEU B CA 1
ATOM 3934 C C . LEU B 1 218 ? 19.551 31.961 87.934 1.00 59.56 216 LEU B C 1
ATOM 3935 O O . LEU B 1 218 ? 18.774 31.311 87.220 1.00 55.70 216 LEU B O 1
ATOM 3940 N N . PRO B 1 219 ? 20.720 32.458 87.486 1.00 54.24 217 PRO B N 1
ATOM 3941 C CA . PRO B 1 219 ? 21.207 32.098 86.150 1.00 55.36 217 PRO B CA 1
ATOM 3942 C C . PRO B 1 219 ? 21.327 30.553 85.996 1.00 50.34 217 PRO B C 1
ATOM 3943 O O . PRO B 1 219 ? 21.766 29.873 86.882 1.00 52.51 217 PRO B O 1
ATOM 3947 N N . LEU B 1 220 ? 21.001 30.061 84.827 1.00 50.41 218 LEU B N 1
ATOM 3948 C CA . LEU B 1 220 ? 21.123 28.636 84.512 1.00 56.27 218 LEU B CA 1
ATOM 3949 C C . LEU B 1 220 ? 22.558 28.159 84.740 1.00 51.53 218 LEU B C 1
ATOM 3950 O O . LEU B 1 220 ? 22.781 27.071 85.265 1.00 50.42 218 LEU B O 1
ATOM 3955 N N . GLY B 1 221 ? 23.510 28.987 84.319 1.00 47.74 219 GLY B N 1
ATOM 3956 C CA . GLY B 1 221 ? 24.956 28.737 84.498 1.00 47.40 219 GLY B CA 1
ATOM 3957 C C . GLY B 1 221 ? 25.306 28.347 85.896 1.00 49.48 219 GLY B C 1
ATOM 3958 O O . GLY B 1 221 ? 26.218 27.496 86.101 1.00 50.36 219 GLY B O 1
ATOM 3959 N N . GLU B 1 222 ? 24.533 28.842 86.857 1.00 56.90 220 GLU B N 1
ATOM 3960 C CA . GLU B 1 222 ? 24.836 28.527 88.259 1.00 67.51 220 GLU B CA 1
ATOM 3961 C C . GLU B 1 222 ? 24.366 27.149 88.678 1.00 58.02 220 GLU B C 1
ATOM 3962 O O . GLU B 1 222 ? 25.027 26.463 89.435 1.00 57.91 220 GLU B O 1
ATOM 3968 N N . ILE B 1 223 ? 23.256 26.719 88.130 1.00 49.76 221 ILE B N 1
ATOM 3969 C CA . ILE B 1 223 ? 22.789 25.359 88.327 1.00 55.02 221 ILE B CA 1
ATOM 3970 C C . ILE B 1 223 ? 23.742 24.348 87.621 1.00 53.35 221 ILE B C 1
ATOM 3971 O O . ILE B 1 223 ? 24.155 23.365 88.204 1.00 52.52 221 ILE B O 1
ATOM 3976 N N . VAL B 1 224 ? 24.091 24.589 86.365 1.00 49.83 222 VAL B N 1
ATOM 3977 C CA . VAL B 1 224 ? 24.992 23.674 85.613 1.00 45.77 222 VAL B CA 1
ATOM 3978 C C . VAL B 1 224 ? 26.318 23.564 86.306 1.00 43.63 222 VAL B C 1
ATOM 3979 O O . VAL B 1 224 ? 26.772 22.445 86.619 1.00 45.20 222 VAL B O 1
ATOM 3983 N N . ALA B 1 225 ? 26.913 24.714 86.618 1.00 52.13 223 ALA B N 1
ATOM 3984 C CA . ALA B 1 225 ? 28.214 24.736 87.314 1.00 54.24 223 ALA B CA 1
ATOM 3985 C C . ALA B 1 225 ? 28.142 24.140 88.693 1.00 56.88 223 ALA B C 1
ATOM 3986 O O . ALA B 1 225 ? 29.030 23.366 89.104 1.00 56.28 223 ALA B O 1
ATOM 3988 N N . GLY B 1 226 ? 27.045 24.386 89.390 1.00 51.75 224 GLY B N 1
ATOM 3989 C CA . GLY B 1 226 ? 26.905 23.790 90.708 1.00 50.60 224 GLY B CA 1
ATOM 3990 C C . GLY B 1 226 ? 26.807 22.288 90.623 1.00 51.12 224 GLY B C 1
ATOM 3991 O O . GLY B 1 226 ? 27.396 21.565 91.466 1.00 46.89 224 GLY B O 1
ATOM 3992 N N . LEU B 1 227 ? 26.017 21.783 89.660 1.00 54.05 225 LEU B N 1
ATOM 3993 C CA . LEU B 1 227 ? 25.843 20.313 89.533 1.00 47.60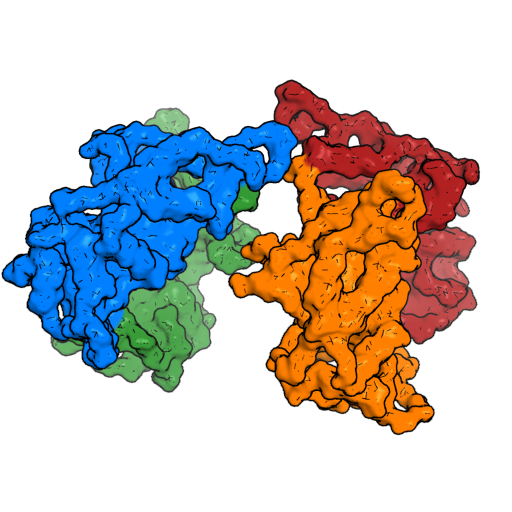 225 LEU B CA 1
ATOM 3994 C C . LEU B 1 227 ? 27.178 19.681 89.157 1.00 45.74 225 LEU B C 1
ATOM 3995 O O . LEU B 1 227 ? 27.585 18.703 89.763 1.00 49.97 225 LEU B O 1
ATOM 4000 N N . LEU B 1 228 ? 27.885 20.272 88.195 1.00 48.65 226 LEU B N 1
ATOM 4001 C CA . LEU B 1 228 ? 29.173 19.713 87.766 1.00 45.26 226 LEU B CA 1
ATOM 4002 C C . LEU B 1 228 ? 30.191 19.642 88.902 1.00 50.37 226 LEU B C 1
ATOM 4003 O O . LEU B 1 228 ? 30.754 18.547 89.191 1.00 51.37 226 LEU B O 1
ATOM 4008 N N . ARG B 1 229 ? 30.360 20.765 89.595 1.00 52.06 227 ARG B N 1
ATOM 4009 C CA . ARG B 1 229 ? 31.222 20.889 90.795 1.00 50.13 227 ARG B CA 1
ATOM 4010 C C . ARG B 1 229 ? 30.906 19.854 91.817 1.00 52.36 227 ARG B C 1
ATOM 4011 O O . ARG B 1 229 ? 31.785 19.155 92.328 1.00 52.87 227 ARG B O 1
ATOM 4019 N N . ASN B 1 230 ? 29.632 19.725 92.145 1.00 52.73 228 ASN B N 1
ATOM 4020 C CA . ASN B 1 230 ? 29.240 18.817 93.206 1.00 53.02 228 ASN B CA 1
ATOM 4021 C C . ASN B 1 230 ? 29.433 17.355 92.800 1.00 57.02 228 ASN B C 1
ATOM 4022 O O . ASN B 1 230 ? 29.824 16.507 93.596 1.00 57.53 228 ASN B O 1
ATOM 4027 N N . TYR B 1 231 ? 29.076 17.038 91.556 1.00 55.65 229 TYR B N 1
ATOM 4028 C CA . TYR B 1 231 ? 29.059 15.624 91.129 1.00 49.95 229 TYR B CA 1
ATOM 4029 C C . TYR B 1 231 ? 30.435 15.115 90.671 1.00 45.15 229 TYR B C 1
ATOM 4030 O O . TYR B 1 231 ? 30.724 13.947 90.859 1.00 47.95 229 TYR B O 1
ATOM 4039 N N . ILE B 1 232 ? 31.275 15.994 90.124 1.00 44.42 230 ILE B N 1
ATOM 4040 C CA . ILE B 1 232 ? 32.560 15.584 89.623 1.00 50.29 230 ILE B CA 1
ATOM 4041 C C . ILE B 1 232 ? 33.701 16.535 89.937 1.00 51.58 230 ILE B C 1
ATOM 4042 O O . ILE B 1 232 ? 33.596 17.728 89.661 1.00 47.00 230 ILE B O 1
ATOM 4047 N N . GLN B 1 233 ? 34.791 15.996 90.493 1.00 53.73 231 GLN B N 1
ATOM 4048 C CA . GLN B 1 233 ? 35.975 16.809 90.839 1.00 50.07 231 GLN B CA 1
ATOM 4049 C C . GLN B 1 233 ? 37.218 16.286 90.155 1.00 51.02 231 GLN B C 1
ATOM 4050 O O . GLN B 1 233 ? 37.740 15.235 90.509 1.00 58.02 231 GLN B O 1
ATOM 4056 N N . PHE B 1 234 ? 37.657 16.987 89.125 1.00 53.14 232 PHE B N 1
ATOM 4057 C CA . PHE B 1 234 ? 38.958 16.731 88.520 1.00 55.77 232 PHE B CA 1
ATOM 4058 C C . PHE B 1 234 ? 40.050 17.425 89.369 1.00 64.44 232 PHE B C 1
ATOM 4059 O O . PHE B 1 234 ? 40.044 18.644 89.527 1.00 64.85 232 PHE B O 1
ATOM 4067 N N . ARG B 1 235 ? 40.946 16.633 89.930 1.00 64.18 233 ARG B N 1
ATOM 4068 C CA . ARG B 1 235 ? 41.925 17.137 90.866 1.00 69.75 233 ARG B CA 1
ATOM 4069 C C . ARG B 1 235 ? 43.381 17.065 90.375 1.00 69.78 233 ARG B C 1
ATOM 4070 O O . ARG B 1 235 ? 43.696 16.344 89.436 1.00 75.35 233 ARG B O 1
ATOM 4078 N N . THR B 1 236 ? 44.252 17.849 91.003 1.00 68.65 234 THR B N 1
ATOM 4079 C CA . THR B 1 236 ? 45.676 17.800 90.706 1.00 70.21 234 THR B CA 1
ATOM 4080 C C . THR B 1 236 ? 46.385 16.990 91.788 1.00 66.00 234 THR B C 1
ATOM 4081 O O . THR B 1 236 ? 46.283 17.282 92.988 1.00 72.78 234 THR B O 1
ATOM 4085 N N . ARG B 1 237 ? 47.078 15.954 91.353 1.00 73.88 235 ARG B N 1
ATOM 4086 C CA . ARG B 1 237 ? 47.827 15.070 92.250 1.00 81.86 235 ARG B CA 1
ATOM 4087 C C . ARG B 1 237 ? 48.820 15.891 93.072 1.00 90.00 235 ARG B C 1
ATOM 4088 O O . ARG B 1 237 ? 49.562 16.698 92.541 1.00 93.74 235 ARG B O 1
ATOM 4096 N N . LYS B 1 238 ? 48.803 15.677 94.373 1.00 95.62 236 LYS B N 1
ATOM 4097 C CA . LYS B 1 238 ? 49.708 16.327 95.295 1.00 103.43 236 LYS B CA 1
ATOM 4098 C C . LYS B 1 238 ? 50.620 15.251 95.883 1.00 105.60 236 LYS B C 1
ATOM 4099 O O . LYS B 1 238 ? 50.159 14.330 96.547 1.00 106.64 236 LYS B O 1
ATOM 4105 N N . ALA B 1 239 ? 51.917 15.372 95.627 1.00 114.34 237 ALA B N 1
ATOM 4106 C CA . ALA B 1 239 ? 52.915 14.412 96.127 1.00 112.24 237 ALA B CA 1
ATOM 4107 C C . ALA B 1 239 ? 52.915 14.227 97.665 1.00 112.67 237 ALA B C 1
ATOM 4108 O O . ALA B 1 239 ? 53.016 13.092 98.124 1.00 107.26 237 ALA B O 1
ATOM 4110 N N . THR B 1 240 ? 52.795 15.324 98.434 1.00 112.56 238 THR B N 1
ATOM 4111 C CA . THR B 1 240 ? 52.783 15.293 99.935 1.00 119.68 238 THR B CA 1
ATOM 4112 C C . THR B 1 240 ? 51.715 14.341 100.552 1.00 122.62 238 THR B C 1
ATOM 4113 O O . THR B 1 240 ? 51.996 13.629 101.523 1.00 126.41 238 THR B O 1
ATOM 4117 N N . ASP B 1 241 ? 50.509 14.332 99.981 1.00 112.16 239 ASP B N 1
ATOM 4118 C CA . ASP B 1 241 ? 49.337 13.670 100.558 1.00 103.33 239 ASP B CA 1
ATOM 4119 C C . ASP B 1 241 ? 48.855 12.560 99.627 1.00 101.96 239 ASP B C 1
ATOM 4120 O O . ASP B 1 241 ? 48.832 12.714 98.413 1.00 101.98 239 ASP B O 1
ATOM 4125 N N . LYS B 1 242 ? 48.481 11.431 100.208 1.00 103.66 240 LYS B N 1
ATOM 4126 C CA . LYS B 1 242 ? 47.902 10.338 99.447 1.00 99.79 240 LYS B CA 1
ATOM 4127 C C . LYS B 1 242 ? 46.380 10.398 99.446 1.00 94.58 240 LYS B C 1
ATOM 4128 O O . LYS B 1 242 ? 45.737 9.743 98.643 1.00 101.48 240 LYS B O 1
ATOM 4134 N N . ASN B 1 243 ? 45.800 11.182 100.339 1.00 89.68 241 ASN B N 1
ATOM 4135 C CA . ASN B 1 243 ? 44.360 11.291 100.417 1.00 90.03 241 ASN B CA 1
ATOM 4136 C C . ASN B 1 243 ? 43.809 12.221 99.301 1.00 90.59 241 ASN B C 1
ATOM 4137 O O . ASN B 1 243 ? 43.951 13.448 99.347 1.00 83.97 241 ASN B O 1
ATOM 4142 N N . LYS B 1 244 ? 43.168 11.606 98.306 1.00 83.76 242 LYS B N 1
ATOM 4143 C CA . LYS B 1 244 ? 42.656 12.309 97.135 1.00 81.29 242 LYS B CA 1
ATOM 4144 C C . LYS B 1 244 ? 41.769 13.476 97.524 1.00 77.33 242 LYS B C 1
ATOM 4145 O O . LYS B 1 244 ? 41.755 14.496 96.848 1.00 75.70 242 LYS B O 1
ATOM 4151 N N . LYS B 1 245 ? 40.985 13.287 98.577 1.00 81.68 243 LYS B N 1
ATOM 4152 C CA . LYS B 1 245 ? 40.016 14.285 99.015 1.00 88.75 243 LYS B CA 1
ATOM 4153 C C . LYS B 1 245 ? 40.632 15.625 99.415 1.00 95.49 243 LYS B C 1
ATOM 4154 O O . LYS B 1 245 ? 39.902 16.599 99.602 1.00 91.68 243 LYS B O 1
ATOM 4160 N N . ARG B 1 246 ? 41.952 15.687 99.554 1.00 85.84 244 ARG B N 1
ATOM 4161 C CA . ARG B 1 246 ? 42.589 16.934 99.902 1.00 90.27 244 ARG B CA 1
ATOM 4162 C C . ARG B 1 246 ? 43.466 17.441 98.789 1.00 90.01 244 ARG B C 1
ATOM 4163 O O . ARG B 1 246 ? 44.204 18.396 98.989 1.00 85.99 244 ARG B O 1
ATOM 4171 N N . TRP B 1 247 ? 43.392 16.836 97.606 1.00 85.88 245 TRP B N 1
ATOM 4172 C CA . TRP B 1 247 ? 44.038 17.445 96.451 1.00 80.62 245 TRP B CA 1
ATOM 4173 C C . TRP B 1 247 ? 43.192 18.614 95.989 1.00 77.30 245 TRP B C 1
ATOM 4174 O O . TRP B 1 247 ? 41.984 18.583 96.123 1.00 86.60 245 TRP B O 1
ATOM 4185 N N . PRO B 1 248 ? 43.832 19.694 95.523 1.00 76.04 246 PRO B N 1
ATOM 4186 C CA . PRO B 1 248 ? 43.055 20.818 95.032 1.00 75.10 246 PRO B CA 1
ATOM 4187 C C . PRO B 1 248 ? 42.410 20.447 93.692 1.00 73.37 246 PRO B C 1
ATOM 4188 O O . PRO B 1 248 ? 42.965 19.620 92.954 1.00 71.84 246 PRO B O 1
ATOM 4192 N N . LEU B 1 249 ? 41.273 21.066 93.393 1.00 70.37 247 LEU B N 1
ATOM 4193 C CA . LEU B 1 249 ? 40.664 20.966 92.084 1.00 66.09 247 LEU B CA 1
ATOM 4194 C C . LEU B 1 249 ? 41.622 21.471 91.021 1.00 64.71 247 LEU B C 1
ATOM 4195 O O . LEU B 1 249 ? 42.333 22.424 91.232 1.00 70.86 247 LEU B O 1
ATOM 4200 N N . ALA B 1 250 ? 41.660 20.810 89.875 1.00 65.89 248 ALA B N 1
ATOM 4201 C CA . ALA B 1 250 ? 42.539 21.217 88.779 1.00 66.17 248 ALA B CA 1
ATOM 4202 C C . ALA B 1 250 ? 42.148 22.593 88.255 1.00 70.42 248 ALA B C 1
ATOM 4203 O O . ALA B 1 250 ? 40.980 22.982 88.279 1.00 62.61 248 ALA B O 1
ATOM 4205 N N . ARG B 1 251 ? 43.141 23.310 87.752 1.00 77.05 249 ARG B N 1
ATOM 4206 C CA . ARG B 1 251 ? 42.956 24.699 87.322 1.00 74.62 249 ARG B CA 1
ATOM 4207 C C . ARG B 1 251 ? 42.019 24.841 86.128 1.00 67.34 249 ARG B C 1
ATOM 4208 O O . ARG B 1 251 ? 41.131 25.690 86.140 1.00 60.30 249 ARG B O 1
ATOM 4216 N N . PHE B 1 252 ? 42.228 24.026 85.088 1.00 62.58 250 PHE B N 1
ATOM 4217 C CA . PHE B 1 252 ? 41.353 24.102 83.924 1.00 60.67 250 PHE B CA 1
ATOM 4218 C C . PHE B 1 252 ? 39.881 23.958 84.366 1.00 55.07 250 PHE B C 1
ATOM 4219 O O . PHE B 1 252 ? 38.989 24.550 83.756 1.00 58.12 250 PHE B O 1
ATOM 4227 N N . TRP B 1 253 ? 39.646 23.115 85.369 1.00 56.66 251 TRP B N 1
ATOM 4228 C CA . TRP B 1 253 ? 38.289 22.747 85.820 1.00 56.12 251 TRP B CA 1
ATOM 4229 C C . TRP B 1 253 ? 37.683 23.885 86.595 1.00 56.38 251 TRP B C 1
ATOM 4230 O O . TRP B 1 253 ? 36.570 24.310 86.315 1.00 59.12 251 TRP B O 1
ATOM 4241 N N . LEU B 1 254 ? 38.443 24.428 87.548 1.00 62.07 252 LEU B N 1
ATOM 4242 C CA . LEU B 1 254 ? 38.052 25.687 88.220 1.00 58.86 252 LEU B CA 1
ATOM 4243 C C . LEU B 1 254 ? 37.783 26.842 87.264 1.00 54.66 252 LEU B C 1
ATOM 4244 O O . LEU B 1 254 ? 36.796 27.583 87.410 1.00 62.61 252 LEU B O 1
ATOM 4249 N N . ASN B 1 255 ? 38.605 26.982 86.237 1.00 56.28 253 ASN B N 1
ATOM 4250 C CA . ASN B 1 255 ? 38.371 28.032 85.210 1.00 58.63 253 ASN B CA 1
ATOM 4251 C C . ASN B 1 255 ? 37.125 27.807 84.403 1.00 56.39 253 ASN B C 1
ATOM 4252 O O . ASN B 1 255 ? 36.347 28.736 84.185 1.00 51.46 253 ASN B O 1
ATOM 4257 N N . PHE B 1 256 ? 36.891 26.539 84.022 1.00 56.12 254 PHE B N 1
ATOM 4258 C CA . PHE B 1 256 ? 35.690 26.177 83.289 1.00 49.73 254 PHE B CA 1
ATOM 4259 C C . PHE B 1 256 ? 34.448 26.461 84.084 1.00 48.66 254 PHE B C 1
ATOM 4260 O O . PHE B 1 256 ? 33.547 27.160 83.608 1.00 47.78 254 PHE B O 1
ATOM 4268 N N . LEU B 1 257 ? 34.387 25.933 85.312 1.00 50.67 255 LEU B N 1
ATOM 4269 C CA . LEU B 1 257 ? 33.224 26.118 86.179 1.00 51.56 255 LEU B CA 1
ATOM 4270 C C . LEU B 1 257 ? 32.952 27.601 86.530 1.00 56.20 255 LEU B C 1
ATOM 4271 O O . LEU B 1 257 ? 31.781 28.040 86.558 1.00 59.58 255 LEU B O 1
ATOM 4276 N N . GLY B 1 258 ? 34.027 28.382 86.727 1.00 64.19 256 GLY B N 1
ATOM 4277 C CA . GLY B 1 258 ? 33.916 29.838 87.011 1.00 56.62 256 GLY B CA 1
ATOM 4278 C C . GLY B 1 258 ? 33.358 30.615 85.832 1.00 54.31 256 GLY B C 1
ATOM 4279 O O . GLY B 1 258 ? 32.526 31.470 86.010 1.00 56.01 256 GLY B O 1
ATOM 4280 N N . ASP B 1 259 ? 33.720 30.236 84.624 1.00 55.30 257 ASP B N 1
ATOM 4281 C CA . ASP B 1 259 ? 33.170 30.903 83.443 1.00 54.38 257 ASP B CA 1
ATOM 4282 C C . ASP B 1 259 ? 31.794 30.401 83.037 1.00 56.68 257 ASP B C 1
ATOM 4283 O O . ASP B 1 259 ? 31.086 31.090 82.314 1.00 57.06 257 ASP B O 1
ATOM 4288 N N . VAL B 1 260 ? 31.398 29.226 83.545 1.00 57.08 258 VAL B N 1
ATOM 4289 C CA . VAL B 1 260 ? 30.044 28.687 83.306 1.00 52.82 258 VAL B CA 1
ATOM 4290 C C . VAL B 1 260 ? 28.992 29.348 84.214 1.00 53.14 258 VAL B C 1
ATOM 4291 O O . VAL B 1 260 ? 27.910 29.725 83.765 1.00 51.71 258 VAL B O 1
ATOM 4295 N N . GLN B 1 261 ? 29.359 29.572 85.471 1.00 54.63 259 GLN B N 1
ATOM 4296 C CA . GLN B 1 261 ? 28.489 30.228 86.468 1.00 55.26 259 GLN B CA 1
ATOM 4297 C C . GLN B 1 261 ? 27.560 31.364 86.031 1.00 53.77 259 GLN B C 1
ATOM 4298 O O . GLN B 1 261 ? 26.375 31.327 86.355 1.00 57.07 259 GLN B O 1
ATOM 4304 N N . PRO B 1 262 ? 28.066 32.368 85.314 1.00 54.61 260 PRO B N 1
ATOM 4305 C CA . PRO B 1 262 ? 27.214 33.523 84.989 1.00 55.75 260 PRO B CA 1
ATOM 4306 C C . PRO B 1 262 ? 26.340 33.356 83.759 1.00 57.89 260 PRO B C 1
ATOM 4307 O O . PRO B 1 262 ? 25.561 34.239 83.407 1.00 55.30 260 PRO B O 1
ATOM 4311 N N . LEU B 1 263 ? 26.458 32.232 83.096 1.00 58.35 261 LEU B N 1
ATOM 4312 C CA . LEU B 1 263 ? 25.753 32.059 81.853 1.00 52.93 261 LEU B CA 1
ATOM 4313 C C . LEU B 1 263 ? 24.243 32.004 82.058 1.00 48.59 261 LEU B C 1
ATOM 4314 O O . LEU B 1 263 ? 23.726 31.456 83.045 1.00 50.74 261 LEU B O 1
ATOM 4319 N N . ARG B 1 264 ? 23.523 32.545 81.093 1.00 48.96 262 ARG B N 1
ATOM 4320 C CA . ARG B 1 264 ? 22.086 32.722 81.179 1.00 52.53 262 ARG B CA 1
ATOM 4321 C C . ARG B 1 264 ? 21.409 32.221 79.958 1.00 50.13 262 ARG B C 1
ATOM 4322 O O . ARG B 1 264 ? 21.954 32.318 78.878 1.00 57.25 262 ARG B O 1
ATOM 4330 N N . ILE B 1 265 ? 20.175 31.765 80.107 1.00 57.21 263 ILE B N 1
ATOM 4331 C CA . ILE B 1 265 ? 19.293 31.650 78.944 1.00 61.48 263 ILE B CA 1
ATOM 4332 C C . ILE B 1 265 ? 18.647 32.985 78.655 1.00 62.29 263 ILE B C 1
ATOM 4333 O O . ILE B 1 265 ? 17.858 33.496 79.446 1.00 62.34 263 ILE B O 1
ATOM 4338 N N . ALA B 1 266 ? 18.959 33.534 77.504 1.00 66.12 264 ALA B N 1
ATOM 4339 C CA . ALA B 1 266 ? 18.361 34.796 77.099 1.00 65.25 264 ALA B CA 1
ATOM 4340 C C . ALA B 1 266 ? 16.815 34.735 77.084 1.00 65.49 264 ALA B C 1
ATOM 4341 O O . ALA B 1 266 ? 16.211 33.698 76.768 1.00 60.39 264 ALA B O 1
ATOM 4343 N N . LYS B 1 267 ? 16.205 35.891 77.350 1.00 75.80 265 LYS B N 1
ATOM 4344 C CA . LYS B 1 267 ? 14.752 36.110 77.204 1.00 75.52 265 LYS B CA 1
ATOM 4345 C C . LYS B 1 267 ? 14.250 36.158 75.761 1.00 77.11 265 LYS B C 1
ATOM 4346 O O . LYS B 1 267 ? 13.110 35.785 75.502 1.00 77.80 265 LYS B O 1
ATOM 4352 N N . GLN B 1 268 ? 15.077 36.621 74.828 1.00 77.86 266 GLN B N 1
ATOM 4353 C CA . GLN B 1 268 ? 14.732 36.552 73.405 1.00 96.12 266 GLN B CA 1
ATOM 4354 C C . GLN B 1 268 ? 15.427 35.350 72.795 1.00 99.79 266 GLN B C 1
ATOM 4355 O O . GLN B 1 268 ? 16.629 35.156 73.016 1.00 96.19 266 GLN B O 1
ATOM 4361 N N . MET B 1 269 ? 14.673 34.573 72.015 1.00 105.95 267 MET B N 1
ATOM 4362 C CA . MET B 1 269 ? 15.106 33.236 71.536 1.00 107.94 267 MET B CA 1
ATOM 4363 C C . MET B 1 269 ? 16.320 33.236 70.581 1.00 92.76 267 MET B C 1
ATOM 4364 O O . MET B 1 269 ? 16.205 33.025 69.382 1.00 93.48 267 MET B O 1
ATOM 4369 N N . GLY C 1 5 ? 15.911 5.185 31.634 1.00 85.21 3 GLY C N 1
ATOM 4370 C CA . GLY C 1 5 ? 17.075 4.634 30.866 1.00 92.21 3 GLY C CA 1
ATOM 4371 C C . GLY C 1 5 ? 18.046 5.757 30.410 1.00 97.70 3 GLY C C 1
ATOM 4372 O O . GLY C 1 5 ? 18.946 6.185 31.161 1.00 94.40 3 GLY C O 1
ATOM 4373 N N . LEU C 1 6 ? 17.852 6.198 29.161 1.00 94.77 4 LEU C N 1
ATOM 4374 C CA . LEU C 1 6 ? 18.508 7.344 28.559 1.00 98.21 4 LEU C CA 1
ATOM 4375 C C . LEU C 1 6 ? 17.479 8.430 28.271 1.00 94.69 4 LEU C C 1
ATOM 4376 O O . LEU C 1 6 ? 16.516 8.138 27.597 1.00 107.61 4 LEU C O 1
ATOM 4381 N N . LYS C 1 7 ? 17.705 9.669 28.723 1.00 96.37 5 LYS C N 1
ATOM 4382 C CA . LYS C 1 7 ? 16.777 10.801 28.495 1.00 91.07 5 LYS C CA 1
ATOM 4383 C C . LYS C 1 7 ? 17.533 11.994 27.908 1.00 87.08 5 LYS C C 1
ATOM 4384 O O . LYS C 1 7 ? 18.533 12.427 28.455 1.00 85.22 5 LYS C O 1
ATOM 4390 N N . PRO C 1 8 ? 17.076 12.475 26.752 1.00 81.07 6 PRO C N 1
ATOM 4391 C CA . PRO C 1 8 ? 17.647 13.646 26.149 1.00 71.37 6 PRO C CA 1
ATOM 4392 C C . PRO C 1 8 ? 17.012 14.930 26.686 1.00 72.41 6 PRO C C 1
ATOM 4393 O O . PRO C 1 8 ? 15.960 14.877 27.312 1.00 75.45 6 PRO C O 1
ATOM 4397 N N . CYS C 1 9 ? 17.711 16.057 26.564 1.00 65.61 7 CYS C N 1
ATOM 4398 C CA . CYS C 1 9 ? 17.152 17.327 26.955 1.00 63.81 7 CYS C CA 1
ATOM 4399 C C . CYS C 1 9 ? 17.994 18.494 26.462 1.00 63.80 7 CYS C C 1
ATOM 4400 O O . CYS C 1 9 ? 19.138 18.350 26.072 1.00 63.11 7 CYS C O 1
ATOM 4403 N N . VAL C 1 10 ? 17.356 19.637 26.451 1.00 60.49 8 VAL C N 1
ATOM 4404 C CA . VAL C 1 10 ? 17.979 20.865 26.175 1.00 60.78 8 VAL C CA 1
ATOM 4405 C C . VAL C 1 10 ? 18.496 21.347 27.498 1.00 60.97 8 VAL C C 1
ATOM 4406 O O . VAL C 1 10 ? 17.762 21.317 28.477 1.00 57.84 8 VAL C O 1
ATOM 4410 N N . ASP C 1 11 ? 19.752 21.809 27.520 1.00 57.09 9 ASP C N 1
ATOM 4411 C CA . ASP C 1 11 ? 20.406 22.144 28.774 1.00 57.10 9 ASP C CA 1
ATOM 4412 C C . ASP C 1 11 ? 21.070 23.530 28.834 1.00 50.60 9 ASP C C 1
ATOM 4413 O O . ASP C 1 11 ? 21.689 23.884 29.842 1.00 52.50 9 ASP C O 1
ATOM 4418 N N . TRP C 1 12 ? 20.944 24.328 27.786 1.00 52.48 10 TRP C N 1
ATOM 4419 C CA . TRP C 1 12 ? 21.407 25.718 27.853 1.00 48.88 10 TRP C CA 1
ATOM 4420 C C . TRP C 1 12 ? 20.876 26.361 26.644 1.00 45.36 10 TRP C C 1
ATOM 4421 O O . TRP C 1 12 ? 20.810 25.744 25.592 1.00 47.44 10 TRP C O 1
ATOM 4432 N N . LEU C 1 13 ? 20.437 27.582 26.795 1.00 47.10 11 LEU C N 1
ATOM 4433 C CA . LEU C 1 13 ? 20.017 28.352 25.648 1.00 44.35 11 LEU C CA 1
ATOM 4434 C C . LEU C 1 13 ? 20.294 29.851 25.853 1.00 45.80 11 LEU C C 1
ATOM 4435 O O . LEU C 1 13 ? 19.929 30.446 26.867 1.00 44.88 11 LEU C O 1
ATOM 4440 N N . GLN C 1 14 ? 20.934 30.440 24.863 1.00 48.36 12 GLN C N 1
ATOM 4441 C CA . GLN C 1 14 ? 21.201 31.873 24.857 1.00 48.77 12 GLN C CA 1
ATOM 4442 C C . GLN C 1 14 ? 20.843 32.382 23.473 1.00 46.62 12 GLN C C 1
ATOM 4443 O O . GLN C 1 14 ? 21.276 31.790 22.476 1.00 43.84 12 GLN C O 1
ATOM 4449 N N . VAL C 1 15 ? 19.993 33.395 23.419 1.00 42.44 13 VAL C N 1
ATOM 4450 C CA . VAL C 1 15 ? 19.500 33.957 22.166 1.00 45.81 13 VAL C CA 1
ATOM 4451 C C . VAL C 1 15 ? 19.378 35.471 22.294 1.00 44.78 13 VAL C C 1
ATOM 4452 O O . VAL C 1 15 ? 19.125 35.991 23.357 1.00 46.46 13 VAL C O 1
ATOM 4456 N N . THR C 1 16 ? 19.597 36.153 21.198 1.00 47.06 14 THR C N 1
ATOM 4457 C CA . THR C 1 16 ? 19.487 37.589 21.167 1.00 48.69 14 THR C CA 1
ATOM 4458 C C . THR C 1 16 ? 18.426 37.943 20.145 1.00 46.87 14 THR C C 1
ATOM 4459 O O . THR C 1 16 ? 18.544 37.581 18.971 1.00 43.90 14 THR C O 1
ATOM 4463 N N . PHE C 1 17 ? 17.460 38.748 20.570 1.00 51.15 15 PHE C N 1
ATOM 4464 C CA . PHE C 1 17 ? 16.472 39.326 19.665 1.00 51.72 15 PHE C CA 1
ATOM 4465 C C . PHE C 1 17 ? 16.989 40.623 19.074 1.00 55.15 15 PHE C C 1
ATOM 4466 O O . PHE C 1 17 ? 17.236 41.576 19.799 1.00 56.45 15 PHE C O 1
ATOM 4474 N N . LYS C 1 18 ? 17.182 40.640 17.759 1.00 61.44 16 LYS C N 1
ATOM 4475 C CA . LYS C 1 18 ? 17.790 41.774 17.088 1.00 74.07 16 LYS C CA 1
ATOM 4476 C C . LYS C 1 18 ? 16.702 42.821 16.846 1.00 79.11 16 LYS C C 1
ATOM 4477 O O . LYS C 1 18 ? 15.541 42.482 16.708 1.00 76.01 16 LYS C O 1
ATOM 4483 N N . THR C 1 19 ? 17.110 44.084 16.799 1.00 88.33 17 THR C N 1
ATOM 4484 C CA . THR C 1 19 ? 16.199 45.223 16.664 1.00 97.11 17 THR C CA 1
ATOM 4485 C C . THR C 1 19 ? 16.395 45.816 15.292 1.00 88.47 17 THR C C 1
ATOM 4486 O O . THR C 1 19 ? 17.510 45.764 14.736 1.00 81.42 17 THR C O 1
ATOM 4490 N N . GLY C 1 20 ? 15.299 46.334 14.743 1.00 92.98 18 GLY C N 1
ATOM 4491 C CA . GLY C 1 20 ? 15.304 47.148 13.527 1.00 89.37 18 GLY C CA 1
ATOM 4492 C C . GLY C 1 20 ? 15.892 46.528 12.279 1.00 89.15 18 GLY C C 1
ATOM 4493 O O . GLY C 1 20 ? 16.467 47.245 11.449 1.00 89.84 18 GLY C O 1
ATOM 4494 N N . GLN C 1 21 ? 15.794 45.209 12.137 1.00 91.58 19 GLN C N 1
ATOM 4495 C CA . GLN C 1 21 ? 16.276 44.566 10.915 1.00 98.26 19 GLN C CA 1
ATOM 4496 C C . GLN C 1 21 ? 15.194 44.707 9.850 1.00 96.91 19 GLN C C 1
ATOM 4497 O O . GLN C 1 21 ? 14.001 44.710 10.169 1.00 92.61 19 GLN C O 1
ATOM 4503 N N . ASP C 1 22 ? 15.613 44.871 8.601 1.00 101.62 20 ASP C N 1
ATOM 4504 C CA . ASP C 1 22 ? 14.716 44.649 7.471 1.00 116.08 20 ASP C CA 1
ATOM 4505 C C . ASP C 1 22 ? 14.683 43.161 7.156 1.00 117.20 20 ASP C C 1
ATOM 4506 O O . ASP C 1 22 ? 15.454 42.688 6.326 1.00 119.71 20 ASP C O 1
ATOM 4511 N N . SER C 1 23 ? 13.796 42.443 7.846 1.00 111.84 21 SER C N 1
ATOM 4512 C CA . SER C 1 23 ? 13.710 40.988 7.792 1.00 105.31 21 SER C CA 1
ATOM 4513 C C . SER C 1 23 ? 12.316 40.504 7.392 1.00 92.01 21 SER C C 1
ATOM 4514 O O . SER C 1 23 ? 11.333 41.173 7.680 1.00 96.06 21 SER C O 1
ATOM 4517 N N . VAL C 1 24 ? 12.232 39.312 6.807 1.00 84.09 22 VAL C N 1
ATOM 4518 C CA . VAL C 1 24 ? 10.920 38.653 6.561 1.00 91.18 22 VAL C CA 1
ATOM 4519 C C . VAL C 1 24 ? 10.233 38.218 7.894 1.00 90.46 22 VAL C C 1
ATOM 4520 O O . VAL C 1 24 ? 9.003 38.140 7.988 1.00 84.50 22 VAL C O 1
ATOM 4524 N N . LYS C 1 25 ? 11.047 37.960 8.922 1.00 87.52 23 LYS C N 1
ATOM 4525 C CA . LYS C 1 25 ? 10.556 37.599 10.238 1.00 81.83 23 LYS C CA 1
ATOM 4526 C C . LYS C 1 25 ? 10.381 38.855 11.101 1.00 76.34 23 LYS C C 1
ATOM 4527 O O . LYS C 1 25 ? 11.005 39.891 10.873 1.00 74.42 23 LYS C O 1
ATOM 4533 N N . LYS C 1 26 ? 9.579 38.724 12.141 1.00 76.06 24 LYS C N 1
ATOM 4534 C CA . LYS C 1 26 ? 9.260 39.833 13.032 1.00 80.21 24 LYS C CA 1
ATOM 4535 C C . LYS C 1 26 ? 10.409 40.164 14.026 1.00 82.29 24 LYS C C 1
ATOM 4536 O O . LYS C 1 26 ? 10.977 39.284 14.699 1.00 88.24 24 LYS C O 1
ATOM 4542 N N . CYS C 1 27 ? 10.785 41.434 14.070 1.00 81.60 25 CYS C N 1
ATOM 4543 C CA . CYS C 1 27 ? 11.718 41.937 15.076 1.00 76.81 25 CYS C CA 1
ATOM 4544 C C . CYS C 1 27 ? 10.967 42.116 16.386 1.00 70.95 25 CYS C C 1
ATOM 4545 O O . CYS C 1 27 ? 9.847 42.582 16.399 1.00 71.81 25 CYS C O 1
ATOM 4548 N N . VAL C 1 28 ? 11.584 41.725 17.487 1.00 73.74 26 VAL C N 1
ATOM 4549 C CA . VAL C 1 28 ? 11.020 41.979 18.792 1.00 76.45 26 VAL C CA 1
ATOM 4550 C C . VAL C 1 28 ? 11.728 43.169 19.414 1.00 73.62 26 VAL C C 1
ATOM 4551 O O . VAL C 1 28 ? 12.951 43.254 19.364 1.00 76.19 26 VAL C O 1
ATOM 4555 N N . GLU C 1 29 ? 10.964 44.068 20.017 1.00 80.87 27 GLU C N 1
ATOM 4556 C CA . GLU C 1 29 ? 11.528 45.276 20.616 1.00 85.21 27 GLU C CA 1
ATOM 4557 C C . GLU C 1 29 ? 11.163 45.518 22.070 1.00 77.56 27 GLU C C 1
ATOM 4558 O O . GLU C 1 29 ? 11.759 46.383 22.712 1.00 76.59 27 GLU C O 1
ATOM 4564 N N . LYS C 1 30 ? 10.242 44.741 22.618 1.00 71.13 28 LYS C N 1
ATOM 4565 C CA . LYS C 1 30 ? 9.776 44.974 23.997 1.00 74.24 28 LYS C CA 1
ATOM 4566 C C . LYS C 1 30 ? 9.962 43.747 24.880 1.00 70.57 28 LYS C C 1
ATOM 4567 O O . LYS C 1 30 ? 9.755 42.598 24.444 1.00 62.21 28 LYS C O 1
ATOM 4573 N N . LEU C 1 31 ? 10.363 43.997 26.127 1.00 65.22 29 LEU C N 1
ATOM 4574 C CA . LEU C 1 31 ? 10.496 42.924 27.088 1.00 67.38 29 LEU C CA 1
ATOM 4575 C C . LEU C 1 31 ? 9.244 42.085 27.217 1.00 68.24 29 LEU C C 1
ATOM 4576 O O . LEU C 1 31 ? 9.308 40.868 27.347 1.00 76.02 29 LEU C O 1
ATOM 4581 N N . GLU C 1 32 ? 8.095 42.744 27.197 1.00 72.66 30 GLU C N 1
ATOM 4582 C CA . GLU C 1 32 ? 6.811 42.062 27.372 1.00 80.49 30 GLU C CA 1
ATOM 4583 C C . GLU C 1 32 ? 6.614 41.012 26.284 1.00 69.91 30 GLU C C 1
ATOM 4584 O O . GLU C 1 32 ? 6.103 39.922 26.535 1.00 69.51 30 GLU C O 1
ATOM 4590 N N . LYS C 1 33 ? 6.982 41.380 25.059 1.00 67.93 31 LYS C N 1
ATOM 4591 C CA . LYS C 1 33 ? 6.864 40.470 23.919 1.00 65.28 31 LYS C CA 1
ATOM 4592 C C . LYS C 1 33 ? 7.783 39.264 24.153 1.00 62.53 31 LYS C C 1
ATOM 4593 O O . LYS C 1 33 ? 7.380 38.112 23.988 1.00 63.34 31 LYS C O 1
ATOM 4599 N N . VAL C 1 34 ? 8.990 39.521 24.654 1.00 59.10 32 VAL C N 1
ATOM 4600 C CA . VAL C 1 34 ? 9.900 38.426 24.966 1.00 60.37 32 VAL C CA 1
ATOM 4601 C C . VAL C 1 34 ? 9.262 37.465 25.967 1.00 59.15 32 VAL C C 1
ATOM 4602 O O . VAL C 1 34 ? 9.286 36.254 25.762 1.00 64.72 32 VAL C O 1
ATOM 4606 N N . PHE C 1 35 ? 8.690 37.993 27.046 1.00 62.86 33 PHE C N 1
ATOM 4607 C CA . PHE C 1 35 ? 8.063 37.133 28.051 1.00 65.64 33 PHE C CA 1
ATOM 4608 C C . PHE C 1 35 ? 6.980 36.255 27.393 1.00 67.16 33 PHE C C 1
ATOM 4609 O O . PHE C 1 35 ? 6.797 35.087 27.741 1.00 58.38 33 PHE C O 1
ATOM 4617 N N . GLU C 1 36 ? 6.270 36.836 26.446 1.00 66.89 34 GLU C N 1
ATOM 4618 C CA . GLU C 1 36 ? 5.185 36.133 25.786 1.00 76.71 34 GLU C CA 1
ATOM 4619 C C . GLU C 1 36 ? 5.727 35.036 24.893 1.00 70.56 34 GLU C C 1
ATOM 4620 O O . GLU C 1 36 ? 5.213 33.929 24.853 1.00 68.35 34 GLU C O 1
ATOM 4626 N N . ILE C 1 37 ? 6.783 35.346 24.169 1.00 67.94 35 ILE C N 1
ATOM 4627 C CA . ILE C 1 37 ? 7.409 34.339 23.320 1.00 66.72 35 ILE C CA 1
ATOM 4628 C C . ILE C 1 37 ? 7.829 33.114 24.140 1.00 64.83 35 ILE C C 1
ATOM 4629 O O . ILE C 1 37 ? 7.732 31.984 23.671 1.00 65.02 35 ILE C O 1
ATOM 4634 N N . LEU C 1 38 ? 8.298 33.354 25.355 1.00 57.75 36 LEU C N 1
ATOM 4635 C CA . LEU C 1 38 ? 8.733 32.287 26.236 1.00 62.24 36 LEU C CA 1
ATOM 4636 C C . LEU C 1 38 ? 7.568 31.595 26.900 1.00 60.73 36 LEU C C 1
ATOM 4637 O O . LEU C 1 38 ? 7.766 30.570 27.562 1.00 53.47 36 LEU C O 1
ATOM 4642 N N . GLY C 1 39 ? 6.363 32.152 26.750 1.00 62.97 37 GLY C N 1
ATOM 4643 C CA . GLY C 1 39 ? 5.182 31.574 27.399 1.00 68.06 37 GLY C CA 1
ATOM 4644 C C . GLY C 1 39 ? 5.272 31.712 28.913 1.00 69.07 37 GLY C C 1
ATOM 4645 O O . GLY C 1 39 ? 4.883 30.827 29.643 1.00 65.73 37 GLY C O 1
ATOM 4646 N N . LEU C 1 40 ? 5.818 32.822 29.379 1.00 66.69 38 LEU C N 1
ATOM 4647 C CA . LEU C 1 40 ? 6.019 33.043 30.818 1.00 74.13 38 LEU C CA 1
ATOM 4648 C C . LEU C 1 40 ? 5.336 34.337 31.273 1.00 72.70 38 LEU C C 1
ATOM 4649 O O . LEU C 1 40 ? 5.246 35.318 30.528 1.00 76.46 38 LEU C O 1
ATOM 4654 N N . ASN C 1 41 ? 4.859 34.300 32.505 1.00 74.76 39 ASN C N 1
ATOM 4655 C CA . ASN C 1 41 ? 4.095 35.358 33.107 1.00 83.49 39 ASN C CA 1
ATOM 4656 C C . ASN C 1 41 ? 4.966 36.569 33.399 1.00 83.66 39 ASN C C 1
ATOM 4657 O O . ASN C 1 41 ? 5.867 36.519 34.229 1.00 81.73 39 ASN C O 1
ATOM 4662 N N . GLU C 1 42 ? 4.649 37.662 32.726 1.00 83.43 40 GLU C N 1
ATOM 4663 C CA . GLU C 1 42 ? 5.287 38.947 32.927 1.00 87.93 40 GLU C CA 1
ATOM 4664 C C . GLU C 1 42 ? 5.450 39.357 34.390 1.00 90.79 40 GLU C C 1
ATOM 4665 O O . GLU C 1 42 ? 6.506 39.847 34.802 1.00 92.78 40 GLU C O 1
ATOM 4671 N N . ALA C 1 43 ? 4.389 39.207 35.166 1.00 85.81 41 ALA C N 1
ATOM 4672 C CA . ALA C 1 43 ? 4.412 39.647 36.555 1.00 82.70 41 ALA C CA 1
ATOM 4673 C C . ALA C 1 43 ? 5.457 38.898 37.346 1.00 82.73 41 ALA C C 1
ATOM 4674 O O . ALA C 1 43 ? 5.869 39.355 38.401 1.00 77.42 41 ALA C O 1
ATOM 4676 N N . GLU C 1 44 ? 5.907 37.745 36.856 1.00 84.30 42 GLU C N 1
ATOM 4677 C CA . GLU C 1 44 ? 6.868 36.966 37.633 1.00 83.60 42 GLU C CA 1
ATOM 4678 C C . GLU C 1 44 ? 8.331 37.352 37.480 1.00 85.71 42 GLU C C 1
ATOM 4679 O O . GLU C 1 44 ? 9.188 36.836 38.209 1.00 81.84 42 GLU C O 1
ATOM 4685 N N . PHE C 1 45 ? 8.600 38.308 36.593 1.00 83.21 43 PHE C N 1
ATOM 4686 C CA . PHE C 1 45 ? 9.954 38.741 36.356 1.00 78.51 43 PHE C CA 1
ATOM 4687 C C . PHE C 1 45 ? 10.334 39.898 37.268 1.00 82.42 43 PHE C C 1
ATOM 4688 O O . PHE C 1 45 ? 9.582 40.842 37.407 1.00 79.99 43 PHE C O 1
ATOM 4696 N N . LEU C 1 46 ? 11.474 39.794 37.937 1.00 80.70 44 LEU C N 1
ATOM 4697 C CA . LEU C 1 46 ? 11.916 40.849 38.845 1.00 83.87 44 LEU C CA 1
ATOM 4698 C C . LEU C 1 46 ? 13.253 41.384 38.416 1.00 83.49 44 LEU C C 1
ATOM 4699 O O . LEU C 1 46 ? 14.013 40.648 37.812 1.00 73.83 44 LEU C O 1
ATOM 4704 N N . PRO C 1 47 ? 13.561 42.640 38.768 1.00 84.11 45 PRO C N 1
ATOM 4705 C CA . PRO C 1 47 ? 14.850 43.224 38.389 1.00 81.64 45 PRO C CA 1
ATOM 4706 C C . PRO C 1 47 ? 16.035 42.500 39.039 1.00 77.14 45 PRO C C 1
ATOM 4707 O O . PRO C 1 47 ? 15.903 42.022 40.141 1.00 75.67 45 PRO C O 1
ATOM 4711 N N . LEU C 1 48 ? 17.163 42.417 38.346 1.00 66.96 46 LEU C N 1
ATOM 4712 C CA . LEU C 1 48 ? 18.372 41.878 38.913 1.00 64.25 46 LEU C CA 1
ATOM 4713 C C . LEU C 1 48 ? 19.248 43.031 39.427 1.00 71.78 46 LEU C C 1
ATOM 4714 O O . LEU C 1 48 ? 19.147 44.151 38.920 1.00 65.62 46 LEU C O 1
ATOM 4719 N N . LYS C 1 49 ? 20.147 42.755 40.379 1.00 76.04 47 LYS C N 1
ATOM 4720 C CA . LYS C 1 49 ? 21.040 43.804 40.869 1.00 81.47 47 LYS C CA 1
ATOM 4721 C C . LYS C 1 49 ? 21.846 44.333 39.682 1.00 79.66 47 LYS C C 1
ATOM 4722 O O . LYS C 1 49 ? 21.998 45.529 39.533 1.00 71.10 47 LYS C O 1
ATOM 4728 N N . ASN C 1 50 ? 22.387 43.432 38.865 1.00 75.07 48 ASN C N 1
ATOM 4729 C CA . ASN C 1 50 ? 23.286 43.823 37.785 1.00 78.79 48 ASN C CA 1
ATOM 4730 C C . ASN C 1 50 ? 22.858 43.318 36.438 1.00 69.25 48 ASN C C 1
ATOM 4731 O O . ASN C 1 50 ? 22.169 42.323 36.327 1.00 65.10 48 ASN C O 1
ATOM 4736 N N . GLY C 1 51 ? 23.289 44.034 35.411 1.00 63.58 49 GLY C N 1
ATOM 4737 C CA . GLY C 1 51 ? 23.260 43.525 34.042 1.00 63.64 49 GLY C CA 1
ATOM 4738 C C . GLY C 1 51 ? 24.382 42.489 33.882 1.00 57.56 49 GLY C C 1
ATOM 4739 O O . GLY C 1 51 ? 24.920 41.993 34.873 1.00 53.62 49 GLY C O 1
ATOM 4740 N N . LYS C 1 52 ? 24.761 42.228 32.632 1.00 47.76 50 LYS C N 1
ATOM 4741 C CA . LYS C 1 52 ? 25.703 41.213 32.302 1.00 46.06 50 LYS C CA 1
ATOM 4742 C C . LYS C 1 52 ? 26.001 41.341 30.820 1.00 41.75 50 LYS C C 1
ATOM 4743 O O . LYS C 1 52 ? 25.192 41.860 30.081 1.00 42.39 50 LYS C O 1
ATOM 4749 N N . TYR C 1 53 ? 27.174 40.867 30.395 1.00 40.18 51 TYR C N 1
ATOM 4750 C CA . TYR C 1 53 ? 27.584 40.906 28.993 1.00 46.03 51 TYR C CA 1
ATOM 4751 C C . TYR C 1 53 ? 27.418 42.251 28.283 1.00 48.89 51 TYR C C 1
ATOM 4752 O O . TYR C 1 53 ? 27.189 42.289 27.039 1.00 58.44 51 TYR C O 1
ATOM 4761 N N . GLY C 1 54 ? 27.567 43.355 28.947 1.00 45.77 52 GLY C N 1
ATOM 4762 C CA . GLY C 1 54 ? 27.409 44.565 28.098 1.00 47.77 52 GLY C CA 1
ATOM 4763 C C . GLY C 1 54 ? 26.033 45.147 28.104 1.00 44.09 52 GLY C C 1
ATOM 4764 O O . GLY C 1 54 ? 25.826 46.204 27.565 1.00 44.18 52 GLY C O 1
ATOM 4765 N N . TYR C 1 55 ? 25.093 44.445 28.726 1.00 47.17 53 TYR C N 1
ATOM 4766 C CA . TYR C 1 55 ? 23.768 44.957 28.953 1.00 46.88 53 TYR C CA 1
ATOM 4767 C C . TYR C 1 55 ? 23.675 45.552 30.337 1.00 49.88 53 TYR C C 1
ATOM 4768 O O . TYR C 1 55 ? 24.022 44.897 31.326 1.00 47.79 53 TYR C O 1
ATOM 4777 N N . LYS C 1 56 ? 23.168 46.783 30.414 1.00 47.27 54 LYS C N 1
ATOM 4778 C CA . LYS C 1 56 ? 23.158 47.534 31.670 1.00 54.24 54 LYS C CA 1
ATOM 4779 C C . LYS C 1 56 ? 22.131 47.013 32.698 1.00 51.89 54 LYS C C 1
ATOM 4780 O O . LYS C 1 56 ? 22.307 47.128 33.902 1.00 50.76 54 LYS C O 1
ATOM 4786 N N . GLN C 1 57 ? 21.056 46.444 32.214 1.00 53.85 55 GLN C N 1
ATOM 4787 C CA . GLN C 1 57 ? 20.004 46.012 33.100 1.00 57.72 55 GLN C CA 1
ATOM 4788 C C . GLN C 1 57 ? 19.553 44.618 32.748 1.00 59.41 55 GLN C C 1
ATOM 4789 O O . GLN C 1 57 ? 19.779 44.136 31.635 1.00 57.77 55 GLN C O 1
ATOM 4795 N N . GLY C 1 58 ? 18.894 43.990 33.699 1.00 57.56 56 GLY C N 1
ATOM 4796 C CA . GLY C 1 58 ? 18.311 42.694 33.483 1.00 64.19 56 GLY C CA 1
ATOM 4797 C C . GLY C 1 58 ? 17.155 42.409 34.408 1.00 71.09 56 GLY C C 1
ATOM 4798 O O . GLY C 1 58 ? 17.054 42.992 35.511 1.00 66.65 56 GLY C O 1
ATOM 4799 N N . VAL C 1 59 ? 16.280 41.516 33.937 1.00 64.78 57 VAL C N 1
ATOM 4800 C CA . VAL C 1 59 ? 15.262 40.929 34.780 1.00 63.06 57 VAL C CA 1
ATOM 4801 C C . VAL C 1 59 ? 15.412 39.419 34.773 1.00 67.07 57 VAL C C 1
ATOM 4802 O O . VAL C 1 59 ? 16.105 38.859 33.956 1.00 76.83 57 VAL C O 1
ATOM 4806 N N . ALA C 1 60 ? 14.775 38.770 35.720 1.00 64.67 58 ALA C N 1
ATOM 4807 C CA . ALA C 1 60 ? 14.869 37.349 35.832 1.00 74.34 58 ALA C CA 1
ATOM 4808 C C . ALA C 1 60 ? 13.589 36.768 36.403 1.00 81.58 58 ALA C C 1
ATOM 4809 O O . ALA C 1 60 ? 12.888 37.400 37.198 1.00 76.05 58 ALA C O 1
ATOM 4811 N N . PHE C 1 61 ? 13.315 35.539 35.995 1.00 83.98 59 PHE C N 1
ATOM 4812 C CA . PHE C 1 61 ? 12.122 34.852 36.399 1.00 86.46 59 PHE C CA 1
ATOM 4813 C C . PHE C 1 61 ? 12.210 34.581 37.895 1.00 81.04 59 PHE C C 1
ATOM 4814 O O . PHE C 1 61 ? 13.157 33.947 38.364 1.00 66.88 59 PHE C O 1
ATOM 4822 N N . GLN C 1 62 ? 11.215 35.078 38.630 1.00 81.25 60 GLN C N 1
ATOM 4823 C CA . GLN C 1 62 ? 11.197 34.969 40.092 1.00 83.98 60 GLN C CA 1
ATOM 4824 C C . GLN C 1 62 ? 12.501 35.452 40.695 1.00 77.49 60 GLN C C 1
ATOM 4825 O O . GLN C 1 62 ? 12.946 34.903 41.675 1.00 74.75 60 GLN C O 1
ATOM 4831 N N . GLY C 1 63 ? 13.128 36.449 40.086 1.00 80.70 61 GLY C N 1
ATOM 4832 C CA . GLY C 1 63 ? 14.393 36.982 40.584 1.00 73.42 61 GLY C CA 1
ATOM 4833 C C . GLY C 1 63 ? 15.582 36.048 40.398 1.00 70.12 61 GLY C C 1
ATOM 4834 O O . GLY C 1 63 ? 16.681 36.349 40.844 1.00 72.72 61 GLY C O 1
ATOM 4835 N N . ASN C 1 64 ? 15.392 34.913 39.742 1.00 72.11 62 ASN C N 1
ATOM 4836 C CA . ASN C 1 64 ? 16.441 33.883 39.701 1.00 68.90 62 ASN C CA 1
ATOM 4837 C C . ASN C 1 64 ? 17.256 33.966 38.400 1.00 69.33 62 ASN C C 1
ATOM 4838 O O . ASN C 1 64 ? 16.725 33.722 37.298 1.00 68.49 62 ASN C O 1
ATOM 4843 N N . PRO C 1 65 ? 18.546 34.312 38.511 1.00 68.43 63 PRO C N 1
ATOM 4844 C CA . PRO C 1 65 ? 19.377 34.580 37.326 1.00 67.62 63 PRO C CA 1
ATOM 4845 C C . PRO C 1 65 ? 19.637 33.400 36.398 1.00 61.88 63 PRO C C 1
ATOM 4846 O O . PRO C 1 65 ? 20.204 33.596 35.339 1.00 65.47 63 PRO C O 1
ATOM 4850 N N . VAL C 1 66 ? 19.254 32.183 36.780 1.00 58.72 64 VAL C N 1
ATOM 4851 C CA . VAL C 1 66 ? 19.308 31.040 35.862 1.00 56.46 64 VAL C CA 1
ATOM 4852 C C . VAL C 1 66 ? 18.348 31.190 34.652 1.00 52.66 64 VAL C C 1
ATOM 4853 O O . VAL C 1 66 ? 18.481 30.467 33.659 1.00 48.63 64 VAL C O 1
ATOM 4857 N N . LEU C 1 67 ? 17.459 32.169 34.700 1.00 49.12 65 LEU C N 1
ATOM 4858 C CA . LEU C 1 67 ? 16.575 32.406 33.607 1.00 57.47 65 LEU C CA 1
ATOM 4859 C C . LEU C 1 67 ? 16.395 33.905 33.535 1.00 59.36 65 LEU C C 1
ATOM 4860 O O . LEU C 1 67 ? 15.557 34.487 34.224 1.00 54.63 65 LEU C O 1
ATOM 4865 N N . ALA C 1 68 ? 17.204 34.516 32.681 1.00 56.30 66 ALA C N 1
ATOM 4866 C CA . ALA C 1 68 ? 17.400 35.934 32.715 1.00 52.06 66 ALA C CA 1
ATOM 4867 C C . ALA C 1 68 ? 17.152 36.545 31.357 1.00 49.51 66 ALA C C 1
ATOM 4868 O O . ALA C 1 68 ? 17.369 35.915 30.331 1.00 51.22 66 ALA C O 1
ATOM 4870 N N . VAL C 1 69 ? 16.764 37.806 31.369 1.00 47.56 67 VAL C N 1
ATOM 4871 C CA . VAL C 1 69 ? 16.565 38.581 30.155 1.00 49.26 67 VAL C CA 1
ATOM 4872 C C . VAL C 1 69 ? 17.297 39.908 30.354 1.00 52.83 67 VAL C C 1
ATOM 4873 O O . VAL C 1 69 ? 17.008 40.641 31.283 1.00 51.88 67 VAL C O 1
ATOM 4877 N N . TYR C 1 70 ? 18.277 40.171 29.492 1.00 51.52 68 TYR C N 1
ATOM 4878 C CA . TYR C 1 70 ? 19.130 41.337 29.605 1.00 48.00 68 TYR C CA 1
ATOM 4879 C C . TYR C 1 70 ? 18.838 42.313 28.507 1.00 47.77 68 TYR C C 1
ATOM 4880 O O . TYR C 1 70 ? 18.489 41.928 27.401 1.00 49.30 68 TYR C O 1
ATOM 4889 N N . TYR C 1 71 ? 18.939 43.588 28.845 1.00 47.18 69 TYR C N 1
ATOM 4890 C CA . TYR C 1 71 ? 18.585 44.640 27.915 1.00 50.54 69 TYR C CA 1
ATOM 4891 C C . TYR C 1 71 ? 19.312 45.962 28.259 1.00 51.13 69 TYR C C 1
ATOM 4892 O O . TYR C 1 71 ? 20.102 46.032 29.211 1.00 47.46 69 TYR C O 1
ATOM 4901 N N . ASP C 1 72 ? 19.103 46.970 27.424 1.00 55.61 70 ASP C N 1
ATOM 4902 C CA . ASP C 1 72 ? 19.714 48.279 27.613 1.00 51.92 70 ASP C CA 1
ATOM 4903 C C . ASP C 1 72 ? 21.226 48.180 27.423 1.00 53.34 70 ASP C C 1
ATOM 4904 O O . ASP C 1 72 ? 22.038 48.581 28.275 1.00 48.84 70 ASP C O 1
ATOM 4909 N N . GLY C 1 73 ? 21.606 47.623 26.286 1.00 51.04 71 GLY C N 1
ATOM 4910 C CA . GLY C 1 73 ? 22.981 47.553 25.911 1.00 49.92 71 GLY C CA 1
ATOM 4911 C C . GLY C 1 73 ? 23.256 48.635 24.897 1.00 50.54 71 GLY C C 1
ATOM 4912 O O . GLY C 1 73 ? 22.439 49.476 24.667 1.00 53.57 71 GLY C O 1
ATOM 4913 N N . ALA C 1 74 ? 24.419 48.594 24.276 1.00 53.98 72 ALA C N 1
ATOM 4914 C CA . ALA C 1 74 ? 24.783 49.619 23.301 1.00 54.16 72 ALA C CA 1
ATOM 4915 C C . ALA C 1 74 ? 23.878 49.471 22.099 1.00 56.21 72 ALA C C 1
ATOM 4916 O O . ALA C 1 74 ? 23.117 48.489 21.975 1.00 58.55 72 ALA C O 1
ATOM 4918 N N . ASP C 1 75 ? 23.977 50.437 21.190 1.00 57.39 73 ASP C N 1
ATOM 4919 C CA . ASP C 1 75 ? 23.140 50.466 19.992 1.00 59.66 73 ASP C CA 1
ATOM 4920 C C . ASP C 1 75 ? 23.191 49.144 19.276 1.00 51.66 73 ASP C C 1
ATOM 4921 O O . ASP C 1 75 ? 24.268 48.566 19.112 1.00 52.72 73 ASP C O 1
ATOM 4926 N N . ASP C 1 76 ? 22.017 48.652 18.896 1.00 50.59 74 ASP C N 1
ATOM 4927 C CA . ASP C 1 76 ? 21.877 47.405 18.158 1.00 49.29 74 ASP C CA 1
ATOM 4928 C C . ASP C 1 76 ? 22.189 46.098 18.935 1.00 54.84 74 ASP C C 1
ATOM 4929 O O . ASP C 1 76 ? 22.485 45.039 18.314 1.00 52.47 74 ASP C O 1
ATOM 4934 N N . MET C 1 77 ? 22.233 46.139 20.252 1.00 51.54 75 MET C N 1
ATOM 4935 C CA . MET C 1 77 ? 22.463 44.876 20.964 1.00 59.39 75 MET C CA 1
ATOM 4936 C C . MET C 1 77 ? 21.190 44.056 21.300 1.00 60.72 75 MET C C 1
ATOM 4937 O O . MET C 1 77 ? 21.271 42.881 21.676 1.00 53.60 75 MET C O 1
ATOM 4942 N N . GLY C 1 78 ? 20.025 44.701 21.167 1.00 54.12 76 GLY C N 1
ATOM 4943 C CA . GLY C 1 78 ? 18.781 44.012 21.237 1.00 46.93 76 GLY C CA 1
ATOM 4944 C C . GLY C 1 78 ? 18.481 43.542 22.645 1.00 50.51 76 GLY C C 1
ATOM 4945 O O . GLY C 1 78 ? 18.820 44.206 23.629 1.00 51.57 76 GLY C O 1
ATOM 4946 N N . ILE C 1 79 ? 17.803 42.407 22.760 1.00 47.06 77 ILE C N 1
ATOM 4947 C CA . ILE C 1 79 ? 17.489 41.838 24.051 1.00 44.66 77 ILE C CA 1
ATOM 4948 C C . ILE C 1 79 ? 18.067 40.420 24.078 1.00 42.41 77 ILE C C 1
ATOM 4949 O O . ILE C 1 79 ? 17.879 39.648 23.145 1.00 42.47 77 ILE C O 1
ATOM 4954 N N . HIS C 1 80 ? 18.733 40.053 25.166 1.00 43.17 78 HIS C N 1
ATOM 4955 C CA . HIS C 1 80 ? 19.401 38.767 25.258 1.00 43.70 78 HIS C CA 1
ATOM 4956 C C . HIS C 1 80 ? 18.797 37.903 26.370 1.00 49.99 78 HIS C C 1
ATOM 4957 O O . HIS C 1 80 ? 18.687 38.329 27.511 1.00 49.83 78 HIS C O 1
ATOM 4964 N N . VAL C 1 81 ? 18.416 36.684 26.020 1.00 47.26 79 VAL C N 1
ATOM 4965 C CA . VAL C 1 81 ? 17.906 35.733 26.998 1.00 47.48 79 VAL C CA 1
ATOM 4966 C C . VAL C 1 81 ? 18.922 34.676 27.264 1.00 45.97 79 VAL C C 1
ATOM 4967 O O . VAL C 1 81 ? 19.553 34.146 26.359 1.00 50.19 79 VAL C O 1
ATOM 4971 N N . GLU C 1 82 ? 19.103 34.392 28.531 1.00 51.34 80 GLU C N 1
ATOM 4972 C CA . GLU C 1 82 ? 20.011 33.358 28.947 1.00 52.57 80 GLU C CA 1
ATOM 4973 C C . GLU C 1 82 ? 19.282 32.393 29.880 1.00 52.08 80 GLU C C 1
ATOM 4974 O O . GLU C 1 82 ? 18.751 32.788 30.927 1.00 50.76 80 GLU C O 1
ATOM 4980 N N . MET C 1 83 ? 19.368 31.124 29.529 1.00 50.39 81 MET C N 1
ATOM 4981 C CA . MET C 1 83 ? 18.720 30.061 30.256 1.00 56.88 81 MET C CA 1
ATOM 4982 C C . MET C 1 83 ? 19.781 29.004 30.510 1.00 50.95 81 MET C C 1
ATOM 4983 O O . MET C 1 83 ? 20.268 28.371 29.574 1.00 48.66 81 MET C O 1
ATOM 4988 N N . THR C 1 84 ? 20.224 28.886 31.763 1.00 48.16 82 THR C N 1
ATOM 4989 C CA . THR C 1 84 ? 21.208 27.869 32.117 1.00 56.83 82 THR C CA 1
ATOM 4990 C C . THR C 1 84 ? 20.521 26.502 32.233 1.00 56.86 82 THR C C 1
ATOM 4991 O O . THR C 1 84 ? 19.344 26.379 31.974 1.00 54.08 82 THR C O 1
ATOM 4995 N N . GLY C 1 85 ? 21.274 25.479 32.635 1.00 65.00 83 GLY C N 1
ATOM 4996 C CA . GLY C 1 85 ? 20.722 24.126 32.850 1.00 63.39 83 GLY C CA 1
ATOM 4997 C C . GLY C 1 85 ? 19.539 24.202 33.761 1.00 59.87 83 GLY C C 1
ATOM 4998 O O . GLY C 1 85 ? 18.406 23.875 33.380 1.00 60.44 83 GLY C O 1
ATOM 4999 N N . GLN C 1 86 ? 19.777 24.774 34.926 1.00 65.51 84 GLN C N 1
ATOM 5000 C CA . GLN C 1 86 ? 18.723 24.915 35.921 1.00 69.50 84 GLN C CA 1
ATOM 5001 C C . GLN C 1 86 ? 17.621 25.782 35.406 1.00 64.07 84 GLN C C 1
ATOM 5002 O O . GLN C 1 86 ? 16.463 25.611 35.777 1.00 62.06 84 GLN C O 1
ATOM 5008 N N . GLY C 1 87 ? 17.978 26.784 34.608 1.00 63.99 85 GLY C N 1
ATOM 5009 C CA . GLY C 1 87 ? 16.966 27.655 34.022 1.00 61.63 85 GLY C CA 1
ATOM 5010 C C . GLY C 1 87 ? 16.093 26.954 32.989 1.00 56.89 85 GLY C C 1
ATOM 5011 O O . GLY C 1 87 ? 14.944 27.347 32.796 1.00 57.23 85 GLY C O 1
ATOM 5012 N N . CYS C 1 88 ? 16.623 25.919 32.315 1.00 61.71 86 CYS C N 1
ATOM 5013 C CA . CYS C 1 88 ? 15.829 25.146 31.323 1.00 60.68 86 CYS C CA 1
ATOM 5014 C C . CYS C 1 88 ? 14.818 24.313 32.084 1.00 65.51 86 CYS C C 1
ATOM 5015 O O . CYS C 1 88 ? 13.670 24.261 31.698 1.00 61.32 86 CYS C O 1
ATOM 5018 N N . ARG C 1 89 ? 15.215 23.733 33.219 1.00 68.00 87 ARG C N 1
ATOM 5019 C CA . ARG C 1 89 ? 14.240 23.035 34.101 1.00 67.71 87 ARG C CA 1
ATOM 5020 C C . ARG C 1 89 ? 13.178 23.988 34.685 1.00 64.68 87 ARG C C 1
ATOM 5021 O O . ARG C 1 89 ? 11.998 23.674 34.748 1.00 65.76 87 ARG C O 1
ATOM 5029 N N . LEU C 1 90 ? 13.602 25.182 35.070 1.00 60.00 88 LEU C N 1
ATOM 5030 C CA . LEU C 1 90 ? 12.697 26.154 35.625 1.00 61.69 88 LEU C CA 1
ATOM 5031 C C . LEU C 1 90 ? 11.705 26.610 34.550 1.00 68.88 88 LEU C C 1
ATOM 5032 O O . LEU C 1 90 ? 10.518 26.718 34.803 1.00 75.42 88 LEU C O 1
ATOM 5037 N N . PHE C 1 91 ? 12.203 26.819 33.339 1.00 68.73 89 PHE C N 1
ATOM 5038 C CA . PHE C 1 91 ? 11.356 27.130 32.193 1.00 67.93 89 PHE C CA 1
ATOM 5039 C C . PHE C 1 91 ? 10.289 26.069 32.031 1.00 65.98 89 PHE C C 1
ATOM 5040 O O . PHE C 1 91 ? 9.123 26.361 31.862 1.00 68.14 89 PHE C O 1
ATOM 5048 N N . GLU C 1 92 ? 10.714 24.820 32.065 1.00 67.26 90 GLU C N 1
ATOM 5049 C CA . GLU C 1 92 ? 9.804 23.702 31.845 1.00 72.83 90 GLU C CA 1
ATOM 5050 C C . GLU C 1 92 ? 8.660 23.697 32.857 1.00 74.22 90 GLU C C 1
ATOM 5051 O O . GLU C 1 92 ? 7.538 23.422 32.509 1.00 69.36 90 GLU C O 1
ATOM 5057 N N . LEU C 1 93 ? 8.979 23.988 34.110 1.00 81.41 91 LEU C N 1
ATOM 5058 C CA . LEU C 1 93 ? 7.985 23.973 35.174 1.00 82.93 91 LEU C CA 1
ATOM 5059 C C . LEU C 1 93 ? 6.953 25.091 35.132 1.00 79.19 91 LEU C C 1
ATOM 5060 O O . LEU C 1 93 ? 5.923 24.959 35.750 1.00 81.48 91 LEU C O 1
ATOM 5065 N N . HIS C 1 94 ? 7.201 26.172 34.406 1.00 78.97 92 HIS C N 1
ATOM 5066 C CA . HIS C 1 94 ? 6.291 27.317 34.437 1.00 77.57 92 HIS C CA 1
ATOM 5067 C C . HIS C 1 94 ? 5.811 27.810 33.093 1.00 75.96 92 HIS C C 1
ATOM 5068 O O . HIS C 1 94 ? 4.882 28.605 33.044 1.00 78.94 92 HIS C O 1
ATOM 5075 N N . THR C 1 95 ? 6.394 27.337 31.998 1.00 74.80 93 THR C N 1
ATOM 5076 C CA . THR C 1 95 ? 6.007 27.857 30.694 1.00 68.09 93 THR C CA 1
ATOM 5077 C C . THR C 1 95 ? 4.673 27.293 30.320 1.00 75.07 93 THR C C 1
ATOM 5078 O O . THR C 1 95 ? 4.309 26.192 30.763 1.00 74.30 93 THR C O 1
ATOM 5082 N N . SER C 1 96 ? 3.974 28.053 29.481 1.00 74.76 94 SER C N 1
ATOM 5083 C CA . SER C 1 96 ? 2.716 27.668 28.928 1.00 74.03 94 SER C CA 1
ATOM 5084 C C . SER C 1 96 ? 2.884 27.055 27.539 1.00 73.44 94 SER C C 1
ATOM 5085 O O . SER C 1 96 ? 1.901 26.672 26.920 1.00 75.49 94 SER C O 1
ATOM 5088 N N . ILE C 1 97 ? 4.109 26.932 27.039 1.00 72.71 95 ILE C N 1
ATOM 5089 C CA . ILE C 1 97 ? 4.349 26.261 25.741 1.00 70.45 95 ILE C CA 1
ATOM 5090 C C . ILE C 1 97 ? 5.257 25.050 25.912 1.00 73.99 95 ILE C C 1
ATOM 5091 O O . ILE C 1 97 ? 5.364 24.523 27.015 1.00 77.05 95 ILE C O 1
ATOM 5096 N N . ASN C 1 98 ? 5.895 24.603 24.826 1.00 72.35 96 ASN C N 1
ATOM 5097 C CA . ASN C 1 98 ? 6.879 23.542 24.905 1.00 71.25 96 ASN C CA 1
ATOM 5098 C C . ASN C 1 98 ? 8.120 23.829 24.042 1.00 64.43 96 ASN C C 1
ATOM 5099 O O . ASN C 1 98 ? 8.160 24.796 23.252 1.00 57.16 96 ASN C O 1
ATOM 5104 N N . TRP C 1 99 ? 9.130 22.990 24.202 1.00 57.83 97 TRP C N 1
ATOM 5105 C CA . TRP C 1 99 ? 10.404 23.170 23.507 1.00 60.67 97 TRP C CA 1
ATOM 5106 C C . TRP C 1 99 ? 10.231 23.342 21.978 1.00 62.84 97 TRP C C 1
ATOM 5107 O O . TRP C 1 99 ? 10.789 24.289 21.373 1.00 58.93 97 TRP C O 1
ATOM 5118 N N . TYR C 1 100 ? 9.456 22.451 21.377 1.00 64.72 98 TYR C N 1
ATOM 5119 C CA . TYR C 1 100 ? 9.250 22.477 19.927 1.00 70.83 98 TYR C CA 1
ATOM 5120 C C . TYR C 1 100 ? 8.698 23.829 19.509 1.00 65.59 98 TYR C C 1
ATOM 5121 O O . TYR C 1 100 ? 9.176 24.459 18.538 1.00 60.21 98 TYR C O 1
ATOM 5130 N N . GLU C 1 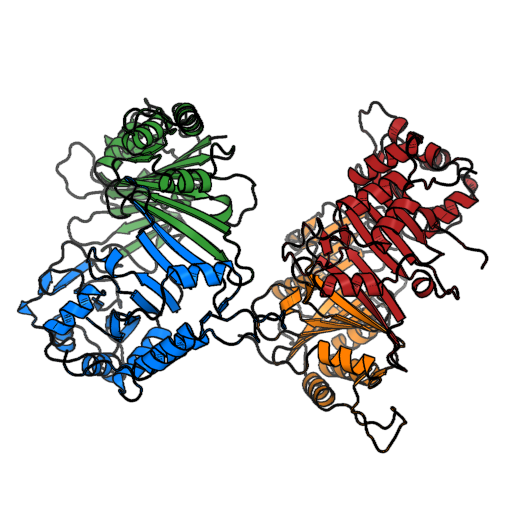101 ? 7.714 24.303 20.273 1.00 64.41 99 GLU C N 1
ATOM 5131 C CA . GLU C 1 101 ? 7.097 25.585 19.979 1.00 66.35 99 GLU C CA 1
ATOM 5132 C C . GLU C 1 101 ? 8.085 26.735 20.158 1.00 63.30 99 GLU C C 1
ATOM 5133 O O . GLU C 1 101 ? 8.120 27.643 19.328 1.00 61.58 99 GLU C O 1
ATOM 5139 N N . LEU C 1 102 ? 8.847 26.730 21.252 1.00 60.12 100 LEU C N 1
ATOM 5140 C CA . LEU C 1 102 ? 9.820 27.794 21.476 1.00 56.62 100 LEU C CA 1
ATOM 5141 C C . LEU C 1 102 ? 10.757 27.861 20.288 1.00 52.38 100 LEU C C 1
ATOM 5142 O O . LEU C 1 102 ? 11.025 28.953 19.750 1.00 52.86 100 LEU C O 1
ATOM 5147 N N . PHE C 1 103 ? 11.294 26.721 19.871 1.00 51.04 101 PHE C N 1
ATOM 5148 C CA . PHE C 1 103 ? 12.293 26.754 18.786 1.00 52.31 101 PHE C CA 1
ATOM 5149 C C . PHE C 1 103 ? 11.664 27.160 17.477 1.00 56.66 101 PHE C C 1
ATOM 5150 O O . PHE C 1 103 ? 12.300 27.865 16.657 1.00 60.26 101 PHE C O 1
ATOM 5158 N N . TYR C 1 104 ? 10.422 26.715 17.265 1.00 63.56 102 TYR C N 1
ATOM 5159 C CA . TYR C 1 104 ? 9.702 27.140 16.080 1.00 65.01 102 TYR C CA 1
ATOM 5160 C C . TYR C 1 104 ? 9.683 28.647 16.028 1.00 60.98 102 TYR C C 1
ATOM 5161 O O . TYR C 1 104 ? 10.048 29.244 15.021 1.00 56.44 102 TYR C O 1
ATOM 5170 N N . ARG C 1 105 ? 9.271 29.245 17.134 1.00 59.18 103 ARG C N 1
ATOM 5171 C CA . ARG C 1 105 ? 9.187 30.679 17.203 1.00 63.91 103 ARG C CA 1
ATOM 5172 C C . ARG C 1 105 ? 10.552 31.325 16.960 1.00 66.83 103 ARG C C 1
ATOM 5173 O O . ARG C 1 105 ? 10.648 32.308 16.231 1.00 65.67 103 ARG C O 1
ATOM 5181 N N . LEU C 1 106 ? 11.606 30.760 17.550 1.00 58.63 104 LEU C N 1
ATOM 5182 C CA . LEU C 1 106 ? 12.915 31.370 17.421 1.00 57.63 104 LEU C CA 1
ATOM 5183 C C . LEU C 1 106 ? 13.482 31.198 16.032 1.00 54.82 104 LEU C C 1
ATOM 5184 O O . LEU C 1 106 ? 14.166 32.082 15.525 1.00 58.02 104 LEU C O 1
ATOM 5189 N N . VAL C 1 107 ? 13.238 30.045 15.418 1.00 54.50 105 VAL C N 1
ATOM 5190 C CA . VAL C 1 107 ? 13.846 29.783 14.116 1.00 56.60 105 VAL C CA 1
ATOM 5191 C C . VAL C 1 107 ? 13.052 30.420 12.990 1.00 55.46 105 VAL C C 1
ATOM 5192 O O . VAL C 1 107 ? 13.643 30.994 12.075 1.00 60.37 105 VAL C O 1
ATOM 5196 N N . TYR C 1 108 ? 11.715 30.329 13.049 1.00 61.03 106 TYR C N 1
ATOM 5197 C CA . TYR C 1 108 ? 10.843 30.703 11.899 1.00 66.12 106 TYR C CA 1
ATOM 5198 C C . TYR C 1 108 ? 10.000 31.969 12.080 1.00 66.92 106 TYR C C 1
ATOM 5199 O O . TYR C 1 108 ? 9.687 32.627 11.106 1.00 73.55 106 TYR C O 1
ATOM 5208 N N . GLU C 1 109 ? 9.604 32.305 13.297 1.00 73.13 107 GLU C N 1
ATOM 5209 C CA . GLU C 1 109 ? 8.681 33.430 13.507 1.00 73.91 107 GLU C CA 1
ATOM 5210 C C . GLU C 1 109 ? 9.421 34.742 13.758 1.00 73.02 107 GLU C C 1
ATOM 5211 O O . GLU C 1 109 ? 9.008 35.782 13.249 1.00 75.07 107 GLU C O 1
ATOM 5217 N N . TYR C 1 110 ? 10.491 34.711 14.562 1.00 67.95 108 TYR C N 1
ATOM 5218 C CA . TYR C 1 110 ? 11.186 35.944 14.909 1.00 64.28 108 TYR C CA 1
ATOM 5219 C C . TYR C 1 110 ? 12.643 35.977 14.477 1.00 64.29 108 TYR C C 1
ATOM 5220 O O . TYR C 1 110 ? 13.262 34.974 14.201 1.00 71.41 108 TYR C O 1
ATOM 5229 N N . GLU C 1 111 ? 13.172 37.178 14.475 1.00 63.64 109 GLU C N 1
ATOM 5230 C CA . GLU C 1 111 ? 14.496 37.459 14.018 1.00 63.92 109 GLU C CA 1
ATOM 5231 C C . GLU C 1 111 ? 15.452 37.426 15.218 1.00 61.86 109 GLU C C 1
ATOM 5232 O O . GLU C 1 111 ? 15.509 38.371 16.028 1.00 60.78 109 GLU C O 1
ATOM 5238 N N . VAL C 1 112 ? 16.200 36.330 15.344 1.00 61.12 110 VAL C N 1
ATOM 5239 C CA . VAL C 1 112 ? 17.009 36.089 16.532 1.00 61.84 110 VAL C CA 1
ATOM 5240 C C . VAL C 1 112 ? 18.348 35.503 16.177 1.00 62.42 110 VAL C C 1
ATOM 5241 O O . VAL C 1 112 ? 18.457 34.802 15.197 1.00 59.53 110 VAL C O 1
ATOM 5245 N N . ASN C 1 113 ? 19.361 35.789 16.977 1.00 58.31 111 ASN C N 1
ATOM 5246 C CA . ASN C 1 113 ? 20.596 35.050 16.902 1.00 58.14 111 ASN C CA 1
ATOM 5247 C C . ASN C 1 113 ? 20.654 34.091 18.068 1.00 55.42 111 ASN C C 1
ATOM 5248 O O . ASN C 1 113 ? 20.587 34.494 19.221 1.00 48.02 111 ASN C O 1
ATOM 5253 N N . ILE C 1 114 ? 20.791 32.819 17.746 1.00 52.69 112 ILE C N 1
ATOM 5254 C CA . ILE C 1 114 ? 20.969 31.811 18.747 1.00 53.84 112 ILE C CA 1
ATOM 5255 C C . ILE C 1 114 ? 22.451 31.636 18.971 1.00 50.96 112 ILE C C 1
ATOM 5256 O O . ILE C 1 114 ? 23.142 31.124 18.107 1.00 54.35 112 ILE C O 1
ATOM 5261 N N . THR C 1 115 ? 22.953 32.114 20.106 1.00 46.05 113 THR C N 1
ATOM 5262 C CA . THR C 1 115 ? 24.392 32.159 20.309 1.00 45.19 113 THR C CA 1
ATOM 5263 C C . THR C 1 115 ? 24.943 30.950 21.021 1.00 45.90 113 THR C C 1
ATOM 5264 O O . THR C 1 115 ? 26.102 30.625 20.827 1.00 49.57 113 THR C O 1
ATOM 5268 N N . ARG C 1 116 ? 24.117 30.264 21.811 1.00 41.24 114 ARG C N 1
ATOM 5269 C CA . ARG C 1 116 ? 24.526 29.028 22.422 1.00 43.03 114 ARG C CA 1
ATOM 5270 C C . ARG C 1 116 ? 23.360 28.103 22.691 1.00 46.43 114 ARG C C 1
ATOM 5271 O O . ARG C 1 116 ? 22.286 28.540 23.156 1.00 45.13 114 ARG C O 1
ATOM 5279 N N . LEU C 1 117 ? 23.582 26.812 22.439 1.00 45.50 115 LEU C N 1
ATOM 5280 C CA . LEU C 1 117 ? 22.557 25.786 22.740 1.00 45.65 115 LEU C CA 1
ATOM 5281 C C . LEU C 1 117 ? 23.287 24.555 23.177 1.00 42.96 115 LEU C C 1
ATOM 5282 O O . LEU C 1 117 ? 24.246 24.104 22.480 1.00 42.27 115 LEU C O 1
ATOM 5287 N N . ASP C 1 118 ? 22.938 24.022 24.342 1.00 40.23 116 ASP C N 1
ATOM 5288 C CA . ASP C 1 118 ? 23.576 22.765 24.822 1.00 45.49 116 ASP C CA 1
ATOM 5289 C C . ASP C 1 118 ? 22.497 21.692 24.770 1.00 49.83 116 ASP C C 1
ATOM 5290 O O . ASP C 1 118 ? 21.345 21.912 25.163 1.00 48.39 116 ASP C O 1
ATOM 5295 N N . VAL C 1 119 ? 22.881 20.535 24.313 1.00 54.12 117 VAL C N 1
ATOM 5296 C CA . VAL C 1 119 ? 22.015 19.379 24.407 1.00 60.71 117 VAL C CA 1
ATOM 5297 C C . VAL C 1 119 ? 22.702 18.295 25.215 1.00 56.08 117 VAL C C 1
ATOM 5298 O O . VAL C 1 119 ? 23.914 18.147 25.180 1.00 62.85 117 VAL C O 1
ATOM 5302 N N . ALA C 1 120 ? 21.905 17.584 25.991 1.00 57.83 118 ALA C N 1
ATOM 5303 C CA . ALA C 1 120 ? 22.405 16.596 26.924 1.00 58.70 118 ALA C CA 1
ATOM 5304 C C . ALA C 1 120 ? 21.613 15.266 26.858 1.00 59.77 118 ALA C C 1
ATOM 5305 O O . ALA C 1 120 ? 20.454 15.222 26.429 1.00 61.93 118 ALA C O 1
ATOM 5307 N N . VAL C 1 121 ? 22.285 14.205 27.272 1.00 63.05 119 VAL C N 1
ATOM 5308 C CA . VAL C 1 121 ? 21.702 12.904 27.500 1.00 67.46 119 VAL C CA 1
ATOM 5309 C C . VAL C 1 121 ? 22.000 12.486 28.944 1.00 70.05 119 VAL C C 1
ATOM 5310 O O . VAL C 1 121 ? 23.165 12.410 29.344 1.00 61.95 119 VAL C O 1
ATOM 5314 N N . ASP C 1 122 ? 20.960 12.219 29.729 1.00 74.02 120 ASP C N 1
ATOM 5315 C CA . ASP C 1 122 ? 21.134 11.549 31.019 1.00 78.78 120 ASP C CA 1
ATOM 5316 C C . ASP C 1 122 ? 21.126 10.011 30.827 1.00 80.72 120 ASP C C 1
ATOM 5317 O O . ASP C 1 122 ? 20.254 9.459 30.139 1.00 75.03 120 ASP C O 1
ATOM 5322 N N . ASP C 1 123 ? 22.090 9.338 31.457 1.00 82.40 121 ASP C N 1
ATOM 5323 C CA . ASP C 1 123 ? 22.219 7.891 31.409 1.00 91.83 121 ASP C CA 1
ATOM 5324 C C . ASP C 1 123 ? 22.052 7.341 32.841 1.00 99.03 121 ASP C C 1
ATOM 5325 O O . ASP C 1 123 ? 22.916 7.535 33.695 1.00 89.45 121 ASP C O 1
ATOM 5330 N N . PHE C 1 124 ? 20.917 6.691 33.100 1.00 105.78 122 PHE C N 1
ATOM 5331 C CA . PHE C 1 124 ? 20.641 6.112 34.424 1.00 108.90 122 PHE C CA 1
ATOM 5332 C C . PHE C 1 124 ? 20.885 4.628 34.453 1.00 108.18 122 PHE C C 1
ATOM 5333 O O . PHE C 1 124 ? 20.814 4.027 35.509 1.00 98.71 122 PHE C O 1
ATOM 5341 N N . LYS C 1 125 ? 21.188 4.056 33.291 1.00 115.98 123 LYS C N 1
ATOM 5342 C CA . LYS C 1 125 ? 21.483 2.644 33.163 1.00 116.94 123 LYS C CA 1
ATOM 5343 C C . LYS C 1 125 ? 22.964 2.348 33.404 1.00 114.84 123 LYS C C 1
ATOM 5344 O O . LYS C 1 125 ? 23.307 1.448 34.177 1.00 127.48 123 LYS C O 1
ATOM 5350 N N . GLY C 1 126 ? 23.829 3.070 32.705 1.00 104.38 124 GLY C N 1
ATOM 5351 C CA . GLY C 1 126 ? 25.271 2.966 32.889 1.00 95.81 124 GLY C CA 1
ATOM 5352 C C . GLY C 1 126 ? 25.922 2.272 31.710 1.00 91.84 124 GLY C C 1
ATOM 5353 O O . GLY C 1 126 ? 26.390 1.149 31.845 1.00 97.82 124 GLY C O 1
ATOM 5354 N N . TYR C 1 127 ? 25.947 2.917 30.551 1.00 88.28 125 TYR C N 1
ATOM 5355 C CA . TYR C 1 127 ? 26.516 2.299 29.344 1.00 88.65 125 TYR C CA 1
ATOM 5356 C C . TYR C 1 127 ? 28.027 2.278 29.374 1.00 84.70 125 TYR C C 1
ATOM 5357 O O . TYR C 1 127 ? 28.662 1.549 28.608 1.00 87.02 125 TYR C O 1
ATOM 5366 N N . PHE C 1 128 ? 28.595 3.067 30.282 1.00 83.46 126 PHE C N 1
ATOM 5367 C CA . PHE C 1 128 ? 30.017 3.058 30.497 1.00 75.74 126 PHE C CA 1
ATOM 5368 C C . PHE C 1 128 ? 30.318 3.807 31.768 1.00 76.65 126 PHE C C 1
ATOM 5369 O O . PHE C 1 128 ? 29.459 4.481 32.329 1.00 85.22 126 PHE C O 1
ATOM 5377 N N . LYS C 1 129 ? 31.534 3.629 32.256 1.00 82.58 127 LYS C N 1
ATOM 5378 C CA . LYS C 1 129 ? 32.035 4.416 33.362 1.00 87.11 127 LYS C CA 1
ATOM 5379 C C . LYS C 1 129 ? 32.977 5.453 32.761 1.00 79.11 127 LYS C C 1
ATOM 5380 O O . LYS C 1 129 ? 33.735 5.149 31.827 1.00 70.56 127 LYS C O 1
ATOM 5386 N N . ILE C 1 130 ? 32.946 6.665 33.306 1.00 84.58 128 ILE C N 1
ATOM 5387 C CA . ILE C 1 130 ? 33.778 7.749 32.776 1.00 76.62 128 ILE C CA 1
ATOM 5388 C C . ILE C 1 130 ? 35.246 7.317 32.812 1.00 75.14 128 ILE C C 1
ATOM 5389 O O . ILE C 1 130 ? 36.012 7.531 31.875 1.00 60.37 128 ILE C O 1
ATOM 5394 N N . ASN C 1 131 ? 35.603 6.622 33.870 1.00 81.61 129 ASN C N 1
ATOM 5395 C CA . ASN C 1 131 ? 36.951 6.145 34.035 1.00 83.28 129 ASN C CA 1
ATOM 5396 C C . ASN C 1 131 ? 37.432 5.173 32.924 1.00 75.58 129 ASN C C 1
ATOM 5397 O O . ASN C 1 131 ? 38.598 5.199 32.518 1.00 74.76 129 ASN C O 1
ATOM 5402 N N . THR C 1 132 ? 36.510 4.406 32.355 1.00 67.39 130 THR C N 1
ATOM 5403 C CA . THR C 1 132 ? 36.805 3.614 31.144 1.00 72.13 130 THR C CA 1
ATOM 5404 C C . THR C 1 132 ? 37.191 4.482 29.936 1.00 68.78 130 THR C C 1
ATOM 5405 O O . THR C 1 132 ? 38.121 4.167 29.182 1.00 62.78 130 THR C O 1
ATOM 5409 N N . LEU C 1 133 ? 36.490 5.595 29.779 1.00 70.55 131 LEU C N 1
ATOM 5410 C CA . LEU C 1 133 ? 36.824 6.521 28.703 1.00 63.32 131 LEU C CA 1
ATOM 5411 C C . LEU C 1 133 ? 38.213 7.054 28.923 1.00 60.83 131 LEU C C 1
ATOM 5412 O O . LEU C 1 133 ? 39.005 7.156 27.975 1.00 59.31 131 LEU C O 1
ATOM 5417 N N . VAL C 1 134 ? 38.505 7.399 30.172 1.00 58.28 132 VAL C N 1
ATOM 5418 C CA . VAL C 1 134 ? 39.805 7.972 30.505 1.00 59.18 132 VAL C CA 1
ATOM 5419 C C . VAL C 1 134 ? 40.897 6.982 30.116 1.00 61.78 132 VAL C C 1
ATOM 5420 O O . VAL C 1 134 ? 41.889 7.310 29.492 1.00 61.49 132 VAL C O 1
ATOM 5424 N N . LYS C 1 135 ? 40.684 5.744 30.505 1.00 72.25 133 LYS C N 1
ATOM 5425 C CA . LYS C 1 135 ? 41.640 4.696 30.276 1.00 71.87 133 LYS C CA 1
ATOM 5426 C C . LYS C 1 135 ? 41.875 4.480 28.762 1.00 73.74 133 LYS C C 1
ATOM 5427 O O . LYS C 1 135 ? 43.035 4.367 28.301 1.00 65.20 133 LYS C O 1
ATOM 5433 N N . LYS C 1 136 ? 40.791 4.448 27.983 1.00 64.69 134 LYS C N 1
ATOM 5434 C CA . LYS C 1 136 ? 40.925 4.285 26.554 1.00 67.36 134 LYS C CA 1
ATOM 5435 C C . LYS C 1 136 ? 41.739 5.377 25.922 1.00 62.74 134 LYS C C 1
ATOM 5436 O O . LYS C 1 136 ? 42.547 5.126 25.011 1.00 62.33 134 LYS C O 1
ATOM 5442 N N . LEU C 1 137 ? 41.555 6.588 26.419 1.00 62.91 135 LEU C N 1
ATOM 5443 C CA . LEU C 1 137 ? 42.299 7.702 25.902 1.00 65.50 135 LEU C CA 1
ATOM 5444 C C . LEU C 1 137 ? 43.772 7.511 26.140 1.00 57.93 135 LEU C C 1
ATOM 5445 O O . LEU C 1 137 ? 44.613 7.827 25.279 1.00 55.74 135 LEU C O 1
ATOM 5450 N N . LYS C 1 138 ? 44.090 7.098 27.348 1.00 56.76 136 LYS C N 1
ATOM 5451 C CA . LYS C 1 138 ? 45.491 7.018 27.760 1.00 66.15 136 LYS C CA 1
ATOM 5452 C C . LYS C 1 138 ? 46.175 5.827 27.085 1.00 64.28 136 LYS C C 1
ATOM 5453 O O . LYS C 1 138 ? 47.366 5.888 26.789 1.00 66.36 136 LYS C O 1
ATOM 5459 N N . ASP C 1 139 ? 45.407 4.782 26.813 1.00 65.53 137 ASP C N 1
ATOM 5460 C CA . ASP C 1 139 ? 45.897 3.631 26.035 1.00 75.67 137 ASP C CA 1
ATOM 5461 C C . ASP C 1 139 ? 45.933 3.862 24.513 1.00 75.91 137 ASP C C 1
ATOM 5462 O O . ASP C 1 139 ? 46.102 2.920 23.766 1.00 79.08 137 ASP C O 1
ATOM 5467 N N . ASP C 1 140 ? 45.752 5.088 24.045 1.00 70.23 138 ASP C N 1
ATOM 5468 C CA . ASP C 1 140 ? 45.801 5.387 22.597 1.00 64.33 138 ASP C CA 1
ATOM 5469 C C . ASP C 1 140 ? 44.765 4.659 21.768 1.00 65.89 138 ASP C C 1
ATOM 5470 O O . ASP C 1 140 ? 45.021 4.314 20.621 1.00 63.63 138 ASP C O 1
ATOM 5475 N N . GLU C 1 141 ? 43.583 4.453 22.343 1.00 67.22 139 GLU C N 1
ATOM 5476 C CA . GLU C 1 141 ? 42.492 3.749 21.690 1.00 70.15 139 GLU C CA 1
ATOM 5477 C C . GLU C 1 141 ? 41.346 4.676 21.235 1.00 76.24 139 GLU C C 1
ATOM 5478 O O . GLU C 1 141 ? 40.199 4.223 21.040 1.00 76.59 139 GLU C O 1
ATOM 5484 N N . VAL C 1 142 ? 41.643 5.965 21.049 1.00 68.44 140 VAL C N 1
ATOM 5485 C CA . VAL C 1 142 ? 40.599 6.933 20.700 1.00 64.28 140 VAL C CA 1
ATOM 5486 C C . VAL C 1 142 ? 41.068 7.749 19.520 1.00 65.50 140 VAL C C 1
ATOM 5487 O O . VAL C 1 142 ? 42.214 8.121 19.482 1.00 58.25 140 VAL C O 1
ATOM 5491 N N . THR C 1 143 ? 40.183 8.038 18.560 1.00 63.55 141 THR C N 1
ATOM 5492 C CA . THR C 1 143 ? 40.462 9.085 17.566 1.00 61.92 141 THR C CA 1
ATOM 5493 C C . THR C 1 143 ? 39.402 10.116 17.732 1.00 59.27 141 THR C C 1
ATOM 5494 O O . THR C 1 143 ? 38.283 9.807 18.197 1.00 64.11 141 THR C O 1
ATOM 5498 N N . SER C 1 144 ? 39.714 11.306 17.244 1.00 57.35 142 SER C N 1
ATOM 5499 C CA . SER C 1 144 ? 38.846 12.433 17.403 1.00 55.21 142 SER C CA 1
ATOM 5500 C C . SER C 1 144 ? 39.271 13.562 16.500 1.00 52.06 142 SER C C 1
ATOM 5501 O O . SER C 1 144 ? 40.409 13.652 16.137 1.00 52.64 142 SER C O 1
ATOM 5504 N N . ARG C 1 145 ? 38.327 14.435 16.159 1.00 54.18 143 ARG C N 1
ATOM 5505 C CA . ARG C 1 145 ? 38.638 15.709 15.553 1.00 55.66 143 ARG C CA 1
ATOM 5506 C C . ARG C 1 145 ? 39.301 16.678 16.554 1.00 59.65 143 ARG C C 1
ATOM 5507 O O . ARG C 1 145 ? 39.946 17.622 16.134 1.00 58.23 143 ARG C O 1
ATOM 5515 N N . PHE C 1 146 ? 39.113 16.467 17.850 1.00 55.77 144 PHE C N 1
ATOM 5516 C CA . PHE C 1 146 ? 39.843 17.234 18.859 1.00 56.63 144 PHE C CA 1
ATOM 5517 C C . PHE C 1 146 ? 41.257 16.650 19.010 1.00 55.48 144 PHE C C 1
ATOM 5518 O O . PHE C 1 146 ? 41.467 15.464 18.829 1.00 58.57 144 PHE C O 1
ATOM 5526 N N . LYS C 1 147 ? 42.199 17.476 19.400 1.00 51.97 145 LYS C N 1
ATOM 5527 C CA . LYS C 1 147 ? 43.563 17.053 19.692 1.00 53.82 145 LYS C CA 1
ATOM 5528 C C . LYS C 1 147 ? 43.757 16.485 21.104 1.00 54.84 145 LYS C C 1
ATOM 5529 O O . LYS C 1 147 ? 44.609 15.608 21.307 1.00 51.37 145 LYS C O 1
ATOM 5535 N N . LYS C 1 148 ? 43.054 17.070 22.077 1.00 52.90 146 LYS C N 1
ATOM 5536 C CA . LYS C 1 148 ? 43.234 16.785 23.497 1.00 58.23 146 LYS C CA 1
ATOM 5537 C C . LYS C 1 148 ? 41.910 16.602 24.175 1.00 50.54 146 LYS C C 1
ATOM 5538 O O . LYS C 1 148 ? 40.920 17.196 23.789 1.00 53.17 146 LYS C O 1
ATOM 5544 N N . ALA C 1 149 ? 41.948 15.878 25.275 1.00 48.99 147 ALA C N 1
ATOM 5545 C CA . ALA C 1 149 ? 40.896 15.907 26.286 1.00 52.75 147 ALA C CA 1
ATOM 5546 C C . ALA C 1 149 ? 41.424 16.375 27.652 1.00 49.58 147 ALA C C 1
ATOM 5547 O O . ALA C 1 149 ? 42.591 16.208 27.939 1.00 52.74 147 ALA C O 1
ATOM 5549 N N . ARG C 1 150 ? 40.571 16.977 28.473 1.00 53.48 148 ARG C N 1
ATOM 5550 C CA . ARG C 1 150 ? 40.929 17.344 29.824 1.00 46.76 148 ARG C CA 1
ATOM 5551 C C . ARG C 1 150 ? 40.204 16.453 30.763 1.00 51.41 148 ARG C C 1
ATOM 5552 O O . ARG C 1 150 ? 38.987 16.315 30.692 1.00 55.87 148 ARG C O 1
ATOM 5560 N N . HIS C 1 151 ? 40.952 15.830 31.665 1.00 50.29 149 HIS C N 1
ATOM 5561 C CA . HIS C 1 151 ? 40.371 14.937 32.651 1.00 50.91 149 HIS C CA 1
ATOM 5562 C C . HIS C 1 151 ? 40.439 15.642 33.999 1.00 52.56 149 HIS C C 1
ATOM 5563 O O . HIS C 1 151 ? 41.483 16.135 34.388 1.00 57.11 149 HIS C O 1
ATOM 5570 N N . ILE C 1 152 ? 39.295 15.744 34.668 1.00 52.20 150 ILE C N 1
ATOM 5571 C CA . ILE C 1 152 ? 39.165 16.471 35.903 1.00 53.64 150 ILE C CA 1
ATOM 5572 C C . ILE C 1 152 ? 38.662 15.520 36.969 1.00 54.49 150 ILE C C 1
ATOM 5573 O O . ILE C 1 152 ? 37.704 14.784 36.755 1.00 53.37 150 ILE C O 1
ATOM 5578 N N . GLU C 1 153 ? 39.334 15.526 38.100 1.00 51.20 151 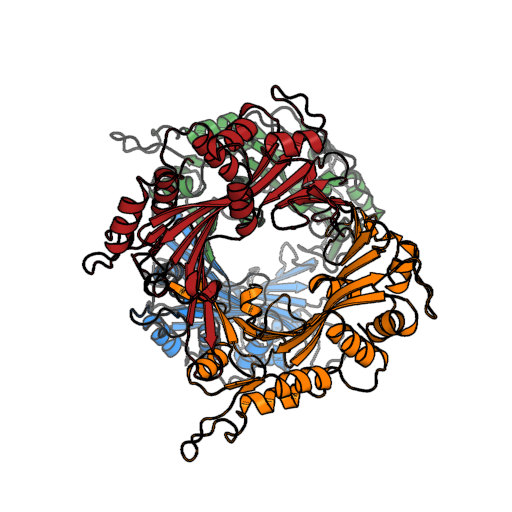GLU C N 1
ATOM 5579 C CA . GLU C 1 153 ? 38.942 14.655 39.186 1.00 59.38 151 GLU C CA 1
ATOM 5580 C C . GLU C 1 153 ? 39.003 15.418 40.493 1.00 54.28 151 GLU C C 1
ATOM 5581 O O . GLU C 1 153 ? 39.848 16.289 40.662 1.00 55.32 151 GLU C O 1
ATOM 5587 N N . ASN C 1 154 ? 38.049 15.167 41.379 1.00 58.33 152 ASN C N 1
ATOM 5588 C CA . ASN C 1 154 ? 38.054 15.809 42.708 1.00 63.01 152 ASN C CA 1
ATOM 5589 C C . ASN C 1 154 ? 38.704 14.906 43.727 1.00 64.49 152 ASN C C 1
ATOM 5590 O O . ASN C 1 154 ? 38.507 13.708 43.692 1.00 69.98 152 ASN C O 1
ATOM 5595 N N . ILE C 1 155 ? 39.518 15.486 44.597 1.00 62.43 153 ILE C N 1
ATOM 5596 C CA . ILE C 1 155 ? 40.252 14.761 45.592 1.00 58.11 153 ILE C CA 1
ATOM 5597 C C . ILE C 1 155 ? 39.940 15.328 46.980 1.00 65.93 153 ILE C C 1
ATOM 5598 O O . ILE C 1 155 ? 40.125 16.523 47.227 1.00 56.93 153 ILE C O 1
ATO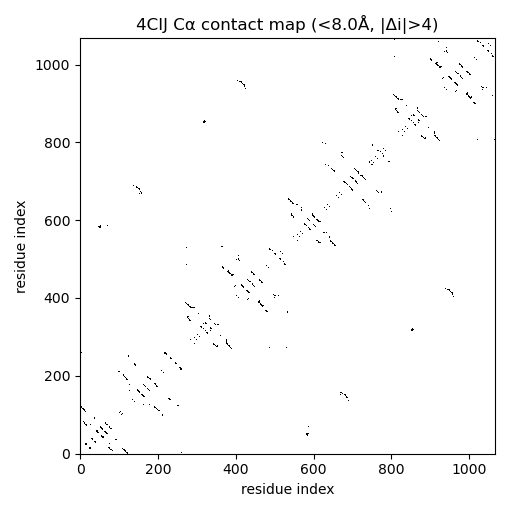M 5603 N N . VAL C 1 156 ? 39.427 14.463 47.865 1.00 68.95 154 VAL C N 1
ATOM 5604 C CA . VAL C 1 156 ? 39.093 14.850 49.224 1.00 63.89 154 VAL C CA 1
ATOM 5605 C C . VAL C 1 156 ? 40.380 14.785 49.983 1.00 61.14 154 VAL C C 1
ATOM 5606 O O . VAL C 1 156 ? 41.020 13.776 50.028 1.00 64.22 154 VAL C O 1
ATOM 5610 N N . ILE C 1 157 ? 40.770 15.901 50.560 1.00 61.84 155 ILE C N 1
ATOM 5611 C CA . ILE C 1 157 ? 42.093 16.052 51.116 1.00 59.81 155 ILE C CA 1
ATOM 5612 C C . ILE C 1 157 ? 42.292 15.167 52.361 1.00 63.61 155 ILE C C 1
ATOM 5613 O O . ILE C 1 157 ? 43.391 14.573 52.556 1.00 53.92 155 ILE C O 1
ATOM 5618 N N . GLU C 1 158 ? 41.280 15.127 53.227 1.00 65.34 156 GLU C N 1
ATOM 5619 C CA . GLU C 1 158 ? 41.287 14.153 54.357 1.00 72.30 156 GLU C CA 1
ATOM 5620 C C . GLU C 1 158 ? 40.829 12.760 53.874 1.00 70.21 156 GLU C C 1
ATOM 5621 O O . GLU C 1 158 ? 39.635 12.529 53.692 1.00 70.02 156 GLU C O 1
ATOM 5627 N N . GLY C 1 159 ? 41.797 11.896 53.600 1.00 63.89 157 GLY C N 1
ATOM 5628 C CA . GLY C 1 159 ? 41.527 10.548 53.156 1.00 69.64 157 GLY C CA 1
ATOM 5629 C C . GLY C 1 159 ? 42.110 10.277 51.791 1.00 75.57 157 GLY C C 1
ATOM 5630 O O . GLY C 1 159 ? 42.558 9.166 51.521 1.00 72.01 157 GLY C O 1
ATOM 5631 N N . GLY C 1 160 ? 42.084 11.283 50.916 1.00 71.22 158 GLY C N 1
ATOM 5632 C CA . GLY C 1 160 ? 42.714 11.172 49.604 1.00 70.26 158 GLY C CA 1
ATOM 5633 C C . GLY C 1 160 ? 41.895 10.482 48.527 1.00 71.14 158 GLY C C 1
ATOM 5634 O O . GLY C 1 160 ? 42.438 10.179 47.459 1.00 66.66 158 GLY C O 1
ATOM 5635 N N . GLU C 1 161 ? 40.603 10.262 48.774 1.00 69.67 159 GLU C N 1
ATOM 5636 C CA . GLU C 1 161 ? 39.776 9.568 47.783 1.00 79.01 159 GLU C CA 1
ATOM 5637 C C . GLU C 1 161 ? 39.406 10.520 46.624 1.00 80.49 159 GLU C C 1
ATOM 5638 O O . GLU C 1 161 ? 39.073 11.694 46.820 1.00 75.25 159 GLU C O 1
ATOM 5644 N N . THR C 1 162 ? 39.562 9.979 45.423 1.00 83.65 160 THR C N 1
ATOM 5645 C CA . THR C 1 162 ? 39.188 10.594 44.176 1.00 70.21 160 THR C CA 1
ATOM 5646 C C . THR C 1 162 ? 37.717 10.295 43.978 1.00 80.98 160 THR C C 1
ATOM 5647 O O . THR C 1 162 ? 37.362 9.161 43.664 1.00 82.54 160 THR C O 1
ATOM 5651 N N . ILE C 1 163 ? 36.855 11.301 44.118 1.00 84.57 161 ILE C N 1
ATOM 5652 C CA . ILE C 1 163 ? 35.412 11.050 44.103 1.00 87.17 161 ILE C CA 1
ATOM 5653 C C . ILE C 1 163 ? 34.611 11.425 42.862 1.00 94.59 161 ILE C C 1
ATOM 5654 O O . ILE C 1 163 ? 33.473 10.980 42.732 1.00 118.01 161 ILE C O 1
ATOM 5659 N N . GLY C 1 164 ? 35.117 12.238 41.954 1.00 84.17 162 GLY C N 1
ATOM 5660 C CA . GLY C 1 164 ? 34.291 12.500 40.774 1.00 77.11 162 GLY C CA 1
ATOM 5661 C C . GLY C 1 164 ? 35.161 12.664 39.576 1.00 81.09 162 GLY C C 1
ATOM 5662 O O . GLY C 1 164 ? 36.226 13.203 39.693 1.00 85.98 162 GLY C O 1
ATOM 5663 N N . HIS C 1 165 ? 34.726 12.170 38.433 1.00 74.66 163 HIS C N 1
ATOM 5664 C CA . HIS C 1 165 ? 35.491 12.257 37.219 1.00 77.35 163 HIS C CA 1
ATOM 5665 C C . HIS C 1 165 ? 34.688 13.035 36.189 1.00 79.69 163 HIS C C 1
ATOM 5666 O O . HIS C 1 165 ? 33.459 13.032 36.209 1.00 78.00 163 HIS C O 1
ATOM 5673 N N . THR C 1 166 ? 35.421 13.712 35.309 1.00 68.72 164 THR C N 1
ATOM 5674 C CA . THR C 1 166 ? 34.866 14.493 34.248 1.00 60.10 164 THR C CA 1
ATOM 5675 C C . THR C 1 166 ? 35.839 14.532 33.070 1.00 54.57 164 THR C C 1
ATOM 5676 O O . THR C 1 166 ? 37.049 14.615 33.259 1.00 61.04 164 THR C O 1
ATOM 5680 N N . LEU C 1 167 ? 35.319 14.437 31.857 1.00 51.42 165 LEU C N 1
ATOM 5681 C CA . LEU C 1 167 ? 36.125 14.640 30.640 1.00 55.58 165 LEU C CA 1
ATOM 5682 C C . LEU C 1 167 ? 35.557 15.737 29.785 1.00 51.94 165 LEU C C 1
ATOM 5683 O O . LEU C 1 167 ? 34.359 15.744 29.518 1.00 52.59 165 LEU C O 1
ATOM 5688 N N . TYR C 1 168 ? 36.431 16.612 29.299 1.00 52.23 166 TYR C N 1
ATOM 5689 C CA . TYR C 1 168 ? 36.053 17.698 28.438 1.00 54.45 166 TYR C CA 1
ATOM 5690 C C . TYR C 1 168 ? 36.833 17.556 27.167 1.00 53.47 166 TYR C C 1
ATOM 5691 O O . TYR C 1 168 ? 38.063 17.463 27.214 1.00 47.48 166 TYR C O 1
ATOM 5700 N N . PHE C 1 169 ? 36.134 17.696 26.038 1.00 46.62 167 PHE C N 1
ATOM 5701 C CA . PHE C 1 169 ? 36.757 17.768 24.763 1.00 47.57 167 PHE C CA 1
ATOM 5702 C C . PHE C 1 169 ? 36.422 19.122 24.102 1.00 48.46 167 PHE C C 1
ATOM 5703 O O . PHE C 1 169 ? 35.253 19.417 23.887 1.00 44.08 167 PHE C O 1
ATOM 5711 N N . GLY C 1 170 ? 37.441 19.864 23.687 1.00 47.56 168 GLY C N 1
ATOM 5712 C CA . GLY C 1 170 ? 37.280 21.159 22.996 1.00 45.21 168 GLY C CA 1
ATOM 5713 C C . GLY C 1 170 ? 37.359 22.322 23.976 1.00 51.90 168 GLY C C 1
ATOM 5714 O O . GLY C 1 170 ? 37.156 22.128 25.207 1.00 51.05 168 GLY C O 1
ATOM 5715 N N . ALA C 1 171 ? 37.740 23.505 23.470 1.00 51.90 169 ALA C N 1
ATOM 5716 C CA . ALA C 1 171 ? 37.791 24.697 24.320 1.00 55.92 169 ALA C CA 1
ATOM 5717 C C . ALA C 1 171 ? 36.365 25.200 24.628 1.00 62.99 169 ALA C C 1
ATOM 5718 O O . ALA C 1 171 ? 35.484 25.109 23.751 1.00 74.10 169 ALA C O 1
ATOM 5720 N N . PRO C 1 172 ? 36.139 25.755 25.853 1.00 70.72 170 PRO C N 1
ATOM 5721 C CA . PRO C 1 172 ? 34.786 26.273 26.271 1.00 71.54 170 PRO C CA 1
ATOM 5722 C C . PRO C 1 172 ? 34.202 27.410 25.402 1.00 64.96 170 PRO C C 1
ATOM 5723 O O . PRO C 1 172 ? 32.988 27.573 25.351 1.00 53.47 170 PRO C O 1
ATOM 5727 N N . SER C 1 173 ? 35.078 28.126 24.695 1.00 54.82 171 SER C N 1
ATOM 5728 C CA . SER C 1 173 ? 34.737 29.281 23.867 1.00 62.73 171 SER C CA 1
ATOM 5729 C C . SER C 1 173 ? 34.592 28.914 22.393 1.00 61.18 171 SER C C 1
ATOM 5730 O O . SER C 1 173 ? 34.009 29.669 21.599 1.00 62.66 171 SER C O 1
ATOM 5733 N N . SER C 1 174 ? 35.165 27.779 21.998 1.00 62.65 172 SER C N 1
ATOM 5734 C CA . SER C 1 174 ? 34.951 27.252 20.625 1.00 61.73 172 SER C CA 1
ATOM 5735 C C . SER C 1 174 ? 33.483 26.843 20.348 1.00 57.97 172 SER C C 1
ATOM 5736 O O . SER C 1 174 ? 32.673 26.790 21.258 1.00 54.11 172 SER C O 1
ATOM 5739 N N . ASP C 1 175 ? 33.174 26.503 19.099 1.00 53.35 173 ASP C N 1
ATOM 5740 C CA . ASP C 1 175 ? 31.778 26.336 18.692 1.00 59.79 173 ASP C CA 1
ATOM 5741 C C . ASP C 1 175 ? 31.200 24.905 18.939 1.00 52.72 173 ASP C C 1
ATOM 5742 O O . ASP C 1 175 ? 30.022 24.693 18.789 1.00 49.93 173 ASP C O 1
ATOM 5747 N N . ILE C 1 176 ? 32.028 23.992 19.426 1.00 52.38 174 ILE C N 1
ATOM 5748 C CA . ILE C 1 176 ? 31.544 22.709 19.956 1.00 51.24 174 ILE C CA 1
ATOM 5749 C C . ILE C 1 176 ? 32.444 22.185 21.066 1.00 52.75 174 ILE C C 1
ATOM 5750 O O . ILE C 1 176 ? 33.640 22.084 20.880 1.00 49.76 174 ILE C O 1
ATOM 5755 N N . GLN C 1 177 ? 31.864 21.883 22.219 1.00 45.98 175 GLN C N 1
ATOM 5756 C CA . GLN C 1 177 ? 32.564 21.203 23.281 1.00 47.62 175 GLN C CA 1
ATOM 5757 C C . GLN C 1 177 ? 31.722 20.035 23.756 1.00 45.25 175 GLN C C 1
ATOM 5758 O O . GLN C 1 177 ? 30.485 20.124 23.813 1.00 48.19 175 GLN C O 1
ATOM 5764 N N . VAL C 1 178 ? 32.381 18.926 24.081 1.00 48.85 176 VAL C N 1
ATOM 5765 C CA . VAL C 1 178 ? 31.696 17.738 24.600 1.00 47.93 176 VAL C CA 1
ATOM 5766 C C . VAL C 1 178 ? 32.177 17.487 26.015 1.00 48.74 176 VAL C C 1
ATOM 5767 O O . VAL C 1 178 ? 33.367 17.550 26.284 1.00 52.72 176 VAL C O 1
ATOM 5771 N N . ARG C 1 179 ? 31.246 17.187 26.902 1.00 47.24 177 ARG C N 1
ATOM 5772 C CA . ARG C 1 179 ? 31.562 16.908 28.266 1.00 50.52 177 ARG C CA 1
ATOM 5773 C C . ARG C 1 179 ? 30.871 15.601 28.741 1.00 57.19 177 ARG C C 1
ATOM 5774 O O . ARG C 1 179 ? 29.723 15.328 28.387 1.00 59.47 177 ARG C O 1
ATOM 5782 N N . PHE C 1 180 ? 31.604 14.789 29.503 1.00 55.60 178 PHE C N 1
ATOM 5783 C CA . PHE C 1 180 ? 31.076 13.521 30.066 1.00 57.01 178 PHE C CA 1
ATOM 5784 C C . PHE C 1 180 ? 31.369 13.602 31.532 1.00 57.70 178 PHE C C 1
ATOM 5785 O O . PHE C 1 180 ? 32.534 13.854 31.928 1.00 60.26 178 PHE C O 1
ATOM 5793 N N . TYR C 1 181 ? 30.354 13.482 32.357 1.00 59.55 179 TYR C N 1
ATOM 5794 C CA . TYR C 1 181 ? 30.633 13.427 33.791 1.00 73.31 179 TYR C CA 1
ATOM 5795 C C . TYR C 1 181 ? 29.627 12.643 34.612 1.00 75.33 179 TYR C C 1
ATOM 5796 O O . TYR C 1 181 ? 28.545 12.317 34.137 1.00 76.55 179 TYR C O 1
ATOM 5805 N N . GLU C 1 182 ? 30.026 12.349 35.845 1.00 87.40 180 GLU C N 1
ATOM 5806 C CA . GLU C 1 182 ? 29.179 11.661 36.819 1.00 89.80 180 GLU C CA 1
ATOM 5807 C C . GLU C 1 182 ? 28.339 12.724 37.527 1.00 93.75 180 GLU C C 1
ATOM 5808 O O . GLU C 1 182 ? 28.827 13.454 38.382 1.00 88.92 180 GLU C O 1
ATOM 5814 N N . LYS C 1 183 ? 27.087 12.856 37.106 1.00 100.82 181 LYS C N 1
ATOM 5815 C CA . LYS C 1 183 ? 26.200 13.934 37.573 1.00 100.80 181 LYS C CA 1
ATOM 5816 C C . LYS C 1 183 ? 25.655 13.635 38.966 1.00 113.36 181 LYS C C 1
ATOM 5817 O O . LYS C 1 183 ? 25.283 14.547 39.694 1.00 110.13 181 LYS C O 1
ATOM 5823 N N . ASN C 1 184 ? 25.587 12.355 39.329 1.00 126.03 182 ASN C N 1
ATOM 5824 C CA . ASN C 1 184 ? 25.237 11.982 40.705 1.00 126.67 182 ASN C CA 1
ATOM 5825 C C . ASN C 1 184 ? 26.226 12.605 41.697 1.00 126.31 182 ASN C C 1
ATOM 5826 O O . ASN C 1 184 ? 25.820 13.278 42.652 1.00 109.99 182 ASN C O 1
ATOM 5831 N N . VAL C 1 185 ? 27.520 12.443 41.416 1.00 134.70 183 VAL C N 1
ATOM 5832 C CA . VAL C 1 185 ? 28.584 13.057 42.226 1.00 138.22 183 VAL C CA 1
ATOM 5833 C C . VAL C 1 185 ? 28.494 14.578 42.207 1.00 140.06 183 VAL C C 1
ATOM 5834 O O . VAL C 1 185 ? 28.458 15.203 43.246 1.00 137.03 183 VAL C O 1
ATOM 5838 N N . GLN C 1 186 ? 28.420 15.156 41.014 1.00 139.30 184 GLN C N 1
ATOM 5839 C CA . GLN C 1 186 ? 28.335 16.606 40.860 1.00 139.72 184 GLN C CA 1
ATOM 5840 C C . GLN C 1 186 ? 27.174 17.258 41.634 1.00 138.65 184 GLN C C 1
ATOM 5841 O O . GLN C 1 186 ? 27.354 18.330 42.189 1.00 117.61 184 GLN C O 1
ATOM 5847 N N . MET C 1 187 ? 26.009 16.604 41.666 1.00 147.28 185 MET C N 1
ATOM 5848 C CA . MET C 1 187 ? 24.804 17.145 42.319 1.00 147.97 185 MET C CA 1
ATOM 5849 C C . MET C 1 187 ? 24.640 16.725 43.785 1.00 150.70 185 MET C C 1
ATOM 5850 O O . MET C 1 187 ? 23.644 17.071 44.412 1.00 151.53 185 MET C O 1
ATOM 5855 N N . GLY C 1 188 ? 25.588 15.958 44.320 1.00 152.37 186 GLY C N 1
ATOM 5856 C CA . GLY C 1 188 ? 25.523 15.507 45.713 1.00 154.95 186 GLY C CA 1
ATOM 5857 C C . GLY C 1 188 ? 24.424 14.499 46.025 1.00 158.08 186 GLY C C 1
ATOM 5858 O O . GLY C 1 188 ? 24.088 14.270 47.191 1.00 155.33 186 GLY C O 1
ATOM 5859 N N . MET C 1 189 ? 23.880 13.879 44.982 1.00 155.12 187 MET C N 1
ATOM 5860 C CA . MET C 1 189 ? 22.808 12.918 45.144 1.00 157.78 187 MET C CA 1
ATOM 5861 C C . MET C 1 189 ? 23.393 11.521 45.109 1.00 155.57 187 MET C C 1
ATOM 5862 O O . MET C 1 189 ? 24.362 11.276 44.409 1.00 156.10 187 MET C O 1
ATOM 5867 N N . ASP C 1 190 ? 22.814 10.600 45.868 1.00 154.68 188 ASP C N 1
ATOM 5868 C CA . ASP C 1 190 ? 23.339 9.212 45.896 1.00 154.36 188 ASP C CA 1
ATOM 5869 C C . ASP C 1 190 ? 22.444 8.204 45.179 1.00 153.34 188 ASP C C 1
ATOM 5870 O O . ASP C 1 190 ? 21.799 7.352 45.778 1.00 160.11 188 ASP C O 1
ATOM 5875 N N . ILE C 1 191 ? 22.453 8.327 43.866 1.00 149.30 189 ILE C N 1
ATOM 5876 C CA . ILE C 1 191 ? 21.847 7.363 42.953 1.00 152.10 189 ILE C CA 1
ATOM 5877 C C . ILE C 1 191 ? 23.054 6.668 42.368 1.00 143.51 189 ILE C C 1
ATOM 5878 O O . ILE C 1 191 ? 24.007 7.347 42.015 1.00 144.55 189 ILE C O 1
ATOM 5883 N N . ASP C 1 192 ? 23.041 5.340 42.291 1.00 142.66 190 ASP C N 1
ATOM 5884 C CA . ASP C 1 192 ? 24.255 4.578 41.874 1.00 146.17 190 ASP C CA 1
ATOM 5885 C C . ASP C 1 192 ? 24.812 5.064 40.545 1.00 144.81 190 ASP C C 1
ATOM 5886 O O . ASP C 1 192 ? 26.019 5.289 40.402 1.00 135.55 190 ASP C O 1
ATOM 5891 N N . VAL C 1 193 ? 23.925 5.180 39.561 1.00 146.07 191 VAL C N 1
ATOM 5892 C CA . VAL C 1 193 ? 24.328 5.539 38.218 1.00 137.27 191 VAL C CA 1
ATOM 5893 C C . VAL C 1 193 ? 23.570 6.774 37.762 1.00 132.45 191 VAL C C 1
ATOM 5894 O O . VAL C 1 193 ? 22.335 6.787 37.692 1.00 128.53 191 VAL C O 1
ATOM 5898 N N . TRP C 1 194 ? 24.344 7.810 37.453 1.00 129.64 192 TRP C N 1
ATOM 5899 C CA . TRP C 1 194 ? 23.847 8.969 36.734 1.00 113.82 192 TRP C CA 1
ATOM 5900 C C . TRP C 1 194 ? 25.020 9.613 36.013 1.00 101.81 192 TRP C C 1
ATOM 5901 O O . TRP C 1 194 ? 25.727 10.450 36.568 1.00 93.55 192 TRP C O 1
ATOM 5912 N N . ASN C 1 195 ? 25.214 9.188 34.769 1.00 95.32 193 ASN C N 1
ATOM 5913 C CA . ASN C 1 195 ? 26.169 9.795 33.878 1.00 88.80 193 ASN C CA 1
ATOM 5914 C C . ASN C 1 195 ? 25.463 10.789 32.991 1.00 81.88 193 ASN C C 1
ATOM 5915 O O . ASN C 1 195 ? 24.340 10.582 32.510 1.00 79.43 193 ASN C O 1
ATOM 5920 N N . ARG C 1 196 ? 26.167 11.871 32.736 1.00 82.46 194 ARG C N 1
ATOM 5921 C CA . ARG C 1 196 ? 25.704 12.849 31.803 1.00 70.71 194 ARG C CA 1
ATOM 5922 C C . ARG C 1 196 ? 26.681 13.066 30.652 1.00 62.51 194 ARG C C 1
ATOM 5923 O O . ARG C 1 196 ? 27.884 13.200 30.875 1.00 56.53 194 ARG C O 1
ATOM 5931 N N . THR C 1 197 ? 26.143 13.105 29.442 1.00 58.38 195 THR C N 1
ATOM 5932 C CA . THR C 1 197 ? 26.875 13.534 28.258 1.00 60.95 195 THR C CA 1
ATOM 5933 C C . THR C 1 197 ? 26.261 14.839 27.760 1.00 60.87 195 THR C C 1
ATOM 5934 O O . THR C 1 197 ? 25.062 14.907 27.581 1.00 65.73 195 THR C O 1
ATOM 5938 N N . GLU C 1 198 ? 27.086 15.855 27.510 1.00 59.86 196 GLU C N 1
ATOM 5939 C CA . GLU C 1 198 ? 26.618 17.192 27.109 1.00 57.16 196 GLU C CA 1
ATOM 5940 C C . GLU C 1 198 ? 27.369 17.638 25.882 1.00 53.78 196 GLU C C 1
ATOM 5941 O O . GLU C 1 198 ? 28.598 17.422 25.764 1.00 55.88 196 GLU C O 1
ATOM 5947 N N . ILE C 1 199 ? 26.651 18.237 24.953 1.00 49.71 197 ILE C N 1
ATOM 5948 C CA . ILE C 1 199 ? 27.284 18.864 23.809 1.00 49.23 197 ILE C CA 1
ATOM 5949 C C . ILE C 1 199 ? 26.875 20.305 23.804 1.00 50.17 197 ILE C C 1
ATOM 5950 O O . ILE C 1 199 ? 25.687 20.630 23.789 1.00 50.40 197 ILE C O 1
ATOM 5955 N N . GLN C 1 200 ? 27.881 21.164 23.849 1.00 48.93 198 GLN C N 1
ATOM 5956 C CA . GLN C 1 200 ? 27.668 22.580 23.796 1.00 44.80 198 GLN C CA 1
ATOM 5957 C C . GLN C 1 200 ? 27.994 23.051 22.436 1.00 42.76 198 GLN C C 1
ATOM 5958 O O . GLN C 1 200 ? 29.095 22.792 21.948 1.00 43.47 198 GLN C O 1
ATOM 5964 N N . LEU C 1 201 ? 27.103 23.864 21.881 1.00 40.95 199 LEU C N 1
ATOM 5965 C CA . LEU C 1 201 ? 27.191 24.378 20.539 1.00 45.70 199 LEU C CA 1
ATOM 5966 C C . LEU C 1 201 ? 27.014 25.882 20.556 1.00 41.88 199 LEU C C 1
ATOM 5967 O O . LEU C 1 201 ? 26.182 26.420 21.286 1.00 40.85 199 LEU C O 1
ATOM 5972 N N . ARG C 1 202 ? 27.756 26.560 19.697 1.00 46.18 200 ARG C N 1
ATOM 5973 C CA . ARG C 1 202 ? 27.656 28.003 19.580 1.00 44.99 200 ARG C CA 1
ATOM 5974 C C . ARG C 1 202 ? 27.412 28.411 18.155 1.00 46.21 200 ARG C C 1
ATOM 5975 O O . ARG C 1 202 ? 27.804 27.732 17.207 1.00 49.38 200 ARG C O 1
ATOM 5983 N N . ASP C 1 203 ? 26.812 29.587 18.020 1.00 54.11 201 ASP C N 1
ATOM 5984 C CA . ASP C 1 203 ? 26.612 30.232 16.720 1.00 54.10 201 ASP C CA 1
ATOM 5985 C C . ASP C 1 203 ? 25.963 29.279 15.663 1.00 60.13 201 ASP C C 1
ATOM 5986 O O . ASP C 1 203 ? 24.908 28.709 15.980 1.00 60.47 201 ASP C O 1
ATOM 5991 N N . ASP C 1 204 ? 26.563 29.117 14.477 1.00 55.41 202 ASP C N 1
ATOM 5992 C CA . ASP C 1 204 ? 25.934 28.390 13.369 1.00 62.46 202 ASP C CA 1
ATOM 5993 C C . ASP C 1 204 ? 25.620 26.969 13.746 1.00 66.08 202 ASP C C 1
ATOM 5994 O O . ASP C 1 204 ? 24.505 26.492 13.490 1.00 71.18 202 ASP C O 1
ATOM 5999 N N . ARG C 1 205 ? 26.569 26.320 14.431 1.00 61.64 203 ARG C N 1
ATOM 6000 C CA . ARG C 1 205 ? 26.338 24.983 14.962 1.00 61.45 203 ARG C CA 1
ATOM 6001 C C . ARG C 1 205 ? 25.076 24.956 15.836 1.00 62.19 203 ARG C C 1
ATOM 6002 O O . ARG C 1 205 ? 24.289 24.000 15.776 1.00 52.00 203 ARG C O 1
ATOM 6010 N N . ALA C 1 206 ? 24.867 25.991 16.664 1.00 51.94 204 ALA C N 1
ATOM 6011 C CA . ALA C 1 206 ? 23.699 25.987 17.534 1.00 51.23 204 ALA C CA 1
ATOM 6012 C C . ALA C 1 206 ? 22.390 26.197 16.730 1.00 53.76 204 ALA C C 1
ATOM 6013 O O . ALA C 1 206 ? 21.324 25.635 17.062 1.00 55.33 204 ALA C O 1
ATOM 6015 N N . HIS C 1 207 ? 22.463 27.067 15.741 1.00 54.07 205 HIS C N 1
ATOM 6016 C CA . HIS C 1 207 ? 21.306 27.364 14.926 1.00 64.59 205 HIS C CA 1
ATOM 6017 C C . HIS C 1 207 ? 20.777 26.114 14.165 1.00 62.24 205 HIS C C 1
ATOM 6018 O O . HIS C 1 207 ? 19.565 25.842 14.163 1.00 59.86 205 HIS C O 1
ATOM 6025 N N . VAL C 1 208 ? 21.693 25.356 13.584 1.00 55.68 206 VAL C N 1
ATOM 6026 C CA . VAL C 1 208 ? 21.353 24.126 12.866 1.00 59.71 206 VAL C CA 1
ATOM 6027 C C . VAL C 1 208 ? 20.583 23.158 13.755 1.00 57.76 206 VAL C C 1
ATOM 6028 O O . VAL C 1 208 ? 19.547 22.677 13.371 1.00 58.37 206 VAL C O 1
ATOM 6032 N N . VAL C 1 209 ? 21.046 22.968 14.977 1.00 59.34 207 VAL C N 1
ATOM 6033 C CA . VAL C 1 209 ? 20.349 22.101 15.900 1.00 57.08 207 VAL C CA 1
ATOM 6034 C C . VAL C 1 209 ? 19.015 22.677 16.363 1.00 55.75 207 VAL C C 1
ATOM 6035 O O . VAL C 1 209 ? 18.030 21.929 16.616 1.00 57.23 207 VAL C O 1
ATOM 6039 N N . ALA C 1 210 ? 18.958 23.987 16.491 1.00 53.72 208 ALA C N 1
ATOM 6040 C CA . ALA C 1 210 ? 17.677 24.610 16.849 1.00 61.59 208 ALA C CA 1
ATOM 6041 C C . ALA C 1 210 ? 16.601 24.299 15.782 1.00 60.50 208 ALA C C 1
ATOM 6042 O O . ALA C 1 210 ? 15.425 23.985 16.094 1.00 58.52 208 ALA C O 1
ATOM 6044 N N . GLN C 1 211 ? 17.034 24.415 14.536 1.00 60.86 209 GLN C N 1
ATOM 6045 C CA . GLN C 1 211 ? 16.161 24.255 13.376 1.00 64.24 209 GLN C CA 1
ATOM 6046 C C . GLN C 1 211 ? 15.699 22.823 13.253 1.00 67.12 209 GLN C C 1
ATOM 6047 O O . GLN C 1 211 ? 14.523 22.547 13.049 1.00 62.72 209 GLN C O 1
ATOM 6053 N N . ILE C 1 212 ? 16.608 21.899 13.489 1.00 67.53 210 ILE C N 1
ATOM 6054 C CA . ILE C 1 212 ? 16.205 20.527 13.593 1.00 63.36 210 ILE C CA 1
ATOM 6055 C C . ILE C 1 212 ? 15.156 20.259 14.689 1.00 64.75 210 ILE C C 1
ATOM 6056 O O . ILE C 1 212 ? 14.209 19.491 14.477 1.00 71.33 210 ILE C O 1
ATOM 6061 N N . ILE C 1 213 ? 15.287 20.890 15.843 1.00 64.07 211 ILE C N 1
ATOM 6062 C CA . ILE C 1 213 ? 14.294 20.710 16.908 1.00 63.41 211 ILE C CA 1
ATOM 6063 C C . ILE C 1 213 ? 12.964 21.287 16.490 1.00 65.76 211 ILE C C 1
ATOM 6064 O O . ILE C 1 213 ? 11.915 20.677 16.675 1.00 65.08 211 ILE C O 1
ATOM 6069 N N . ALA C 1 214 ? 13.014 22.473 15.900 1.00 70.88 212 ALA C N 1
ATOM 6070 C CA . ALA C 1 214 ? 11.811 23.161 15.413 1.00 72.56 212 ALA C CA 1
ATOM 6071 C C . ALA C 1 214 ? 11.060 22.360 14.340 1.00 74.39 212 ALA C C 1
ATOM 6072 O O . ALA C 1 214 ? 9.853 22.297 14.375 1.00 79.32 212 ALA C O 1
ATOM 6074 N N . ASP C 1 215 ? 11.776 21.758 13.389 1.00 74.42 213 ASP C N 1
ATOM 6075 C CA . ASP C 1 215 ? 11.168 20.966 12.306 1.00 70.09 213 ASP C CA 1
ATOM 6076 C C . ASP C 1 215 ? 10.591 19.649 12.831 1.00 75.67 213 ASP C C 1
ATOM 6077 O O . ASP C 1 215 ? 9.700 19.090 12.231 1.00 81.84 213 ASP C O 1
ATOM 6082 N N . ASP C 1 216 ? 11.099 19.197 13.970 1.00 82.23 214 ASP C N 1
ATOM 6083 C CA . ASP C 1 216 ? 10.534 18.090 14.748 1.00 82.60 214 ASP C CA 1
ATOM 6084 C C . ASP C 1 216 ? 10.611 16.735 14.059 1.00 83.84 214 ASP C C 1
ATOM 6085 O O . ASP C 1 216 ? 10.072 15.770 14.576 1.00 78.27 214 ASP C O 1
ATOM 6090 N N . VAL C 1 217 ? 11.350 16.644 12.951 1.00 87.49 215 VAL C N 1
ATOM 6091 C CA . VAL C 1 217 ? 11.317 15.463 12.077 1.00 91.77 215 VAL C CA 1
ATOM 6092 C C . VAL C 1 217 ? 12.307 14.440 12.610 1.00 96.60 215 VAL C C 1
ATOM 6093 O O . VAL C 1 217 ? 11.914 13.319 12.914 1.00 100.17 215 VAL C O 1
ATOM 6097 N N . LEU C 1 218 ? 13.574 14.840 12.753 1.00 92.40 216 LEU C N 1
ATOM 6098 C CA . LEU C 1 218 ? 14.606 13.948 13.269 1.00 86.83 216 LEU C CA 1
ATOM 6099 C C . LEU C 1 218 ? 14.618 13.962 14.781 1.00 84.71 216 LEU C C 1
ATOM 6100 O O . LEU C 1 218 ? 14.479 14.996 15.415 1.00 81.49 216 LEU C O 1
ATOM 6105 N N . PRO C 1 219 ? 14.725 12.790 15.376 1.00 88.76 217 PRO C N 1
ATOM 6106 C CA . PRO C 1 219 ? 14.695 12.749 16.833 1.00 90.20 217 PRO C CA 1
ATOM 6107 C C . PRO C 1 219 ? 15.945 13.453 17.330 1.00 85.83 217 PRO C C 1
ATOM 6108 O O . PRO C 1 219 ? 16.967 13.401 16.631 1.00 86.51 217 PRO C O 1
ATOM 6112 N N . LEU C 1 220 ? 15.867 14.130 18.473 1.00 82.38 218 LEU C N 1
ATOM 6113 C CA . LEU C 1 220 ? 17.044 14.833 19.031 1.00 89.69 218 LEU C CA 1
ATOM 6114 C C . LEU C 1 220 ? 18.213 13.866 19.255 1.00 89.80 218 LEU C C 1
ATOM 6115 O O . LEU C 1 220 ? 19.371 14.159 18.939 1.00 87.79 218 LEU C O 1
ATOM 6120 N N . GLY C 1 221 ? 17.862 12.681 19.718 1.00 88.69 219 GLY C N 1
ATOM 6121 C CA . GLY C 1 221 ? 18.791 11.570 19.797 1.00 80.94 219 GLY C CA 1
ATOM 6122 C C . GLY C 1 221 ? 19.663 11.357 18.584 1.00 78.23 219 GLY C C 1
ATOM 6123 O O . GLY C 1 221 ? 20.835 10.943 18.688 1.00 86.32 219 GLY C O 1
ATOM 6124 N N . GLU C 1 222 ? 19.119 11.631 17.411 1.00 72.89 220 GLU C N 1
ATOM 6125 C CA . GLU C 1 222 ? 19.885 11.330 16.206 1.00 83.08 220 GLU C CA 1
ATOM 6126 C C . GLU C 1 222 ? 20.981 12.323 16.083 1.00 78.79 220 GLU C C 1
ATOM 6127 O O . GLU C 1 222 ? 22.085 12.015 15.600 1.00 83.73 220 GLU C O 1
ATOM 6133 N N . ILE C 1 223 ? 20.655 13.550 16.447 1.00 80.22 221 ILE C N 1
ATOM 6134 C CA . ILE C 1 223 ? 21.628 14.623 16.325 1.00 85.88 221 ILE C CA 1
ATOM 6135 C C . ILE C 1 223 ? 22.778 14.493 17.352 1.00 67.06 221 ILE C C 1
ATOM 6136 O O . ILE C 1 223 ? 23.960 14.532 17.002 1.00 57.95 221 ILE C O 1
ATOM 6141 N N . VAL C 1 224 ? 22.425 14.240 18.602 1.00 60.86 222 VAL C N 1
ATOM 6142 C CA . VAL C 1 224 ? 23.455 13.972 19.592 1.00 57.47 222 VAL C CA 1
ATOM 6143 C C . VAL C 1 224 ? 24.350 12.875 19.085 1.00 65.14 222 VAL C C 1
ATOM 6144 O O . VAL C 1 224 ? 25.583 12.995 19.095 1.00 66.05 222 VAL C O 1
ATOM 6148 N N . ALA C 1 225 ? 23.726 11.764 18.678 1.00 63.86 223 ALA C N 1
ATOM 6149 C CA . ALA C 1 225 ? 24.496 10.622 18.256 1.00 62.95 223 ALA C CA 1
ATOM 6150 C C . ALA C 1 225 ? 25.376 10.954 17.041 1.00 58.94 223 ALA C C 1
ATOM 6151 O O . ALA C 1 225 ? 26.506 10.483 16.954 1.00 65.08 223 ALA C O 1
ATOM 6153 N N . GLY C 1 226 ? 24.861 11.721 16.105 1.00 58.83 224 GLY C N 1
ATOM 6154 C CA . GLY C 1 226 ? 25.618 12.107 14.883 1.00 61.37 224 GLY C CA 1
ATOM 6155 C C . GLY C 1 226 ? 26.810 13.017 15.170 1.00 67.33 224 GLY C C 1
ATOM 6156 O O . GLY C 1 226 ? 27.926 12.834 14.648 1.00 72.54 224 GLY C O 1
ATOM 6157 N N . LEU C 1 227 ? 26.618 13.936 16.096 1.00 63.90 225 LEU C N 1
ATOM 6158 C CA . LEU C 1 227 ? 27.754 14.794 16.541 1.00 60.86 225 LEU C CA 1
ATOM 6159 C C . LEU C 1 227 ? 28.841 14.004 17.278 1.00 53.60 225 LEU C C 1
ATOM 6160 O O . LEU C 1 227 ? 30.054 14.167 17.012 1.00 52.30 225 LEU C O 1
ATOM 6165 N N . LEU C 1 228 ? 28.426 13.116 18.183 1.00 53.25 226 LEU C N 1
ATOM 6166 C CA . LEU C 1 228 ? 29.397 12.316 18.918 1.00 50.10 226 LEU C CA 1
ATOM 6167 C C . LEU C 1 228 ? 30.233 11.512 17.935 1.00 58.96 226 LEU C C 1
ATOM 6168 O O . LEU C 1 228 ? 31.449 11.448 18.061 1.00 65.25 226 LEU C O 1
ATOM 6173 N N . ARG C 1 229 ? 29.540 10.854 17.012 1.00 65.27 227 ARG C N 1
ATOM 6174 C CA . ARG C 1 229 ? 30.122 9.991 15.981 1.00 70.53 227 ARG C CA 1
ATOM 6175 C C . ARG C 1 229 ? 31.123 10.714 15.108 1.00 68.04 227 ARG C C 1
ATOM 6176 O O . ARG C 1 229 ? 32.176 10.200 14.822 1.00 62.44 227 ARG C O 1
ATOM 6184 N N . ASN C 1 230 ? 30.757 11.902 14.672 1.00 63.81 228 ASN C N 1
ATOM 6185 C CA . ASN C 1 230 ? 31.625 12.740 13.850 1.00 70.88 228 ASN C CA 1
ATOM 6186 C C . ASN C 1 230 ? 32.857 13.233 14.658 1.00 76.93 228 ASN C C 1
ATOM 6187 O O . ASN C 1 230 ? 33.972 13.164 14.163 1.00 74.47 228 ASN C O 1
ATOM 6192 N N . TYR C 1 231 ? 32.672 13.606 15.929 1.00 65.63 229 TYR C N 1
ATOM 6193 C CA . TYR C 1 231 ? 33.787 14.177 16.716 1.00 59.51 229 TYR C CA 1
ATOM 6194 C C . TYR C 1 231 ? 34.673 13.193 17.529 1.00 62.26 229 TYR C C 1
ATOM 6195 O O . TYR C 1 231 ? 35.874 13.428 17.679 1.00 54.53 229 TYR C O 1
ATOM 6204 N N . ILE C 1 232 ? 34.113 12.095 18.032 1.00 56.20 230 ILE C N 1
ATOM 6205 C CA . ILE C 1 232 ? 34.868 11.193 18.890 1.00 61.67 230 ILE C CA 1
ATOM 6206 C C . ILE C 1 232 ? 34.587 9.685 18.618 1.00 62.66 230 ILE C C 1
ATOM 6207 O O . ILE C 1 232 ? 33.442 9.270 18.624 1.00 61.24 230 ILE C O 1
ATOM 6212 N N . GLN C 1 233 ? 35.655 8.888 18.502 1.00 65.61 231 GLN C N 1
ATOM 6213 C CA . GLN C 1 233 ? 35.561 7.437 18.272 1.00 64.01 231 GLN C CA 1
ATOM 6214 C C . GLN C 1 233 ? 36.360 6.685 19.310 1.00 66.16 231 GLN C C 1
ATOM 6215 O O . GLN C 1 233 ? 37.616 6.686 19.298 1.00 60.95 231 GLN C O 1
ATOM 6221 N N . PHE C 1 234 ? 35.640 6.064 20.238 1.00 60.72 232 PHE C N 1
ATOM 6222 C CA . PHE C 1 234 ? 36.272 5.109 21.131 1.00 65.08 232 PHE C CA 1
ATOM 6223 C C . PHE C 1 234 ? 36.410 3.745 20.415 1.00 65.53 232 PHE C C 1
ATOM 6224 O O . PHE C 1 234 ? 35.426 3.144 20.013 1.00 61.03 232 PHE C O 1
ATOM 6232 N N . ARG C 1 235 ? 37.649 3.272 20.263 1.00 73.17 233 ARG C N 1
ATOM 6233 C CA . ARG C 1 235 ? 37.917 2.084 19.466 1.00 76.59 233 ARG C CA 1
ATOM 6234 C C . ARG C 1 235 ? 38.455 0.893 20.271 1.00 78.40 233 ARG C C 1
ATOM 6235 O O . ARG C 1 235 ? 38.943 1.043 21.365 1.00 73.98 233 ARG C O 1
ATOM 6243 N N . THR C 1 236 ? 38.384 -0.295 19.676 1.00 89.20 234 THR C N 1
ATOM 6244 C CA . THR C 1 236 ? 38.996 -1.484 20.252 1.00 77.78 234 THR C CA 1
ATOM 6245 C C . THR C 1 236 ? 40.296 -1.778 19.492 1.00 74.65 234 THR C C 1
ATOM 6246 O O . THR C 1 236 ? 40.330 -1.965 18.263 1.00 81.39 234 THR C O 1
ATOM 6250 N N . ARG C 1 237 ? 41.362 -1.856 20.252 1.00 75.73 235 ARG C N 1
ATOM 6251 C CA . ARG C 1 237 ? 42.691 -2.180 19.751 1.00 86.35 235 ARG C CA 1
ATOM 6252 C C . ARG C 1 237 ? 42.733 -3.496 18.969 1.00 99.62 235 ARG C C 1
ATOM 6253 O O . ARG C 1 237 ? 42.163 -4.496 19.409 1.00 97.68 235 ARG C O 1
ATOM 6261 N N . LYS C 1 238 ? 43.400 -3.470 17.815 1.00 103.76 236 LYS C N 1
ATOM 6262 C CA . LYS C 1 238 ? 43.540 -4.626 16.944 1.00 104.51 236 LYS C CA 1
ATOM 6263 C C . LYS C 1 238 ? 45.003 -5.040 16.832 1.00 103.45 236 LYS C C 1
ATOM 6264 O O . LYS C 1 238 ? 45.861 -4.224 16.498 1.00 105.34 236 LYS C O 1
ATOM 6270 N N . ALA C 1 239 ? 45.270 -6.320 17.086 1.00 104.13 237 ALA C N 1
ATOM 6271 C CA . ALA C 1 239 ? 46.641 -6.822 17.285 1.00 95.02 237 ALA C CA 1
ATOM 6272 C C . ALA C 1 239 ? 47.622 -6.615 16.120 1.00 95.71 237 ALA C C 1
ATOM 6273 O O . ALA C 1 239 ? 48.768 -6.204 16.350 1.00 84.22 237 ALA C O 1
ATOM 6275 N N . THR C 1 240 ? 47.191 -6.877 14.884 1.00 102.00 238 THR C N 1
ATOM 6276 C CA . THR C 1 240 ? 48.093 -6.691 13.754 1.00 107.27 238 THR C CA 1
ATOM 6277 C C . THR C 1 240 ? 48.106 -5.257 13.276 1.00 105.74 238 THR C C 1
ATOM 6278 O O . THR C 1 240 ? 49.172 -4.665 13.124 1.00 96.82 238 THR C O 1
ATOM 6282 N N . ASP C 1 241 ? 46.928 -4.688 13.037 1.00 108.76 239 ASP C N 1
ATOM 6283 C CA . ASP C 1 241 ? 46.890 -3.440 12.293 1.00 107.46 239 ASP C CA 1
ATOM 6284 C C . ASP C 1 241 ? 47.321 -2.344 13.265 1.00 109.34 239 ASP C C 1
ATOM 6285 O O . ASP C 1 241 ? 46.836 -2.265 14.398 1.00 100.54 239 ASP C O 1
ATOM 6290 N N . LYS C 1 242 ? 48.300 -1.558 12.845 1.00 110.90 240 LYS C N 1
ATOM 6291 C CA . LYS C 1 242 ? 48.801 -0.475 13.675 1.00 107.82 240 LYS C CA 1
ATOM 6292 C C . LYS C 1 242 ? 48.059 0.813 13.356 1.00 106.29 240 LYS C C 1
ATOM 6293 O O . LYS C 1 242 ? 48.173 1.772 14.097 1.00 110.35 240 LYS C O 1
ATOM 6299 N N . ASN C 1 243 ? 47.283 0.822 12.275 1.00 96.67 241 ASN C N 1
ATOM 6300 C CA . ASN C 1 243 ? 46.538 1.997 11.871 1.00 92.34 241 ASN C CA 1
ATOM 6301 C C . ASN C 1 243 ? 45.203 2.117 12.640 1.00 86.60 241 ASN C C 1
ATOM 6302 O O . ASN C 1 243 ? 44.237 1.376 12.396 1.00 85.56 241 ASN C O 1
ATOM 6307 N N . LYS C 1 244 ? 45.183 3.034 13.601 1.00 83.60 242 LYS C N 1
ATOM 6308 C CA . LYS C 1 244 ? 44.058 3.220 14.517 1.00 74.80 242 LYS C CA 1
ATOM 6309 C C . LYS C 1 244 ? 42.797 3.416 13.765 1.00 69.69 242 LYS C C 1
ATOM 6310 O O . LYS C 1 244 ? 41.732 2.997 14.198 1.00 72.78 242 LYS C O 1
ATOM 6316 N N . LYS C 1 245 ? 42.902 4.095 12.631 1.00 75.78 243 LYS C N 1
ATOM 6317 C CA . LYS C 1 245 ? 41.737 4.426 11.807 1.00 85.83 243 LYS C CA 1
ATOM 6318 C C . LYS C 1 245 ? 40.945 3.229 11.255 1.00 95.88 243 LYS C C 1
ATOM 6319 O O . LYS C 1 245 ? 39.846 3.399 10.749 1.00 93.30 243 LYS C O 1
ATOM 6325 N N . ARG C 1 246 ? 41.483 2.025 11.371 1.00 100.99 244 ARG C N 1
ATOM 6326 C CA . ARG C 1 246 ? 40.762 0.845 10.923 1.00 103.95 244 ARG C CA 1
ATOM 6327 C C . ARG C 1 246 ? 40.432 -0.074 12.081 1.00 105.31 244 ARG C C 1
ATOM 6328 O O . ARG C 1 246 ? 40.016 -1.208 11.860 1.00 96.92 244 ARG C O 1
ATOM 6336 N N . TRP C 1 247 ? 40.640 0.375 13.317 1.00 90.44 245 TRP C N 1
ATOM 6337 C CA . TRP C 1 247 ? 40.136 -0.386 14.434 1.00 90.37 245 TRP C CA 1
ATOM 6338 C C . TRP C 1 247 ? 38.631 -0.191 14.468 1.00 87.17 245 TRP C C 1
ATOM 6339 O O . TRP C 1 247 ? 38.148 0.873 14.123 1.00 82.25 245 TRP C O 1
ATOM 6350 N N . PRO C 1 248 ? 37.883 -1.228 14.872 1.00 87.98 246 PRO C N 1
ATOM 6351 C CA . PRO C 1 248 ? 36.442 -1.060 14.959 1.00 85.50 246 PRO C CA 1
ATOM 6352 C C . PRO C 1 248 ? 36.112 -0.202 16.176 1.00 80.33 246 PRO C C 1
ATOM 6353 O O . PRO C 1 248 ? 36.860 -0.206 17.164 1.00 69.56 246 PRO C O 1
ATOM 6357 N N . LEU C 1 249 ? 35.000 0.506 16.098 1.00 71.73 247 LEU C N 1
ATOM 6358 C CA . LEU C 1 249 ? 34.461 1.193 17.242 1.00 77.40 247 LEU C CA 1
ATOM 6359 C C . LEU C 1 249 ? 34.167 0.207 18.378 1.00 78.20 247 LEU C C 1
ATOM 6360 O O . LEU C 1 249 ? 33.741 -0.880 18.149 1.00 85.48 247 LEU C O 1
ATOM 6365 N N . ALA C 1 250 ? 34.409 0.606 19.607 1.00 81.54 248 ALA C N 1
ATOM 6366 C CA . ALA C 1 250 ? 34.139 -0.251 20.747 1.00 80.69 248 ALA C CA 1
ATOM 6367 C C . ALA C 1 250 ? 32.653 -0.545 20.882 1.00 79.40 248 ALA C C 1
ATOM 6368 O O . ALA C 1 250 ? 31.820 0.275 20.563 1.00 77.88 248 ALA C O 1
ATOM 6370 N N . ARG C 1 251 ? 32.349 -1.706 21.445 1.00 86.33 249 ARG C N 1
ATOM 6371 C CA . ARG C 1 251 ? 30.980 -2.143 21.588 1.00 88.33 249 ARG C CA 1
ATOM 6372 C C . ARG C 1 251 ? 30.121 -1.283 22.519 1.00 83.93 249 ARG C C 1
ATOM 6373 O O . ARG C 1 251 ? 28.996 -0.942 22.152 1.00 86.29 249 ARG C O 1
ATOM 6381 N N . PHE C 1 252 ? 30.603 -0.972 23.724 1.00 80.86 250 PHE C N 1
ATOM 6382 C CA . PHE C 1 252 ? 29.829 -0.117 24.643 1.00 85.59 250 PHE C CA 1
ATOM 6383 C C . PHE C 1 252 ? 29.452 1.215 23.966 1.00 86.89 250 PHE C C 1
ATOM 6384 O O . PHE C 1 252 ? 28.358 1.738 24.179 1.00 84.75 250 PHE C O 1
ATOM 6392 N N . TRP C 1 253 ? 30.349 1.717 23.110 1.00 83.56 251 TRP C N 1
ATOM 6393 C CA . TRP C 1 253 ? 30.170 2.985 22.411 1.00 82.97 251 TRP C CA 1
ATOM 6394 C C . TRP C 1 253 ? 29.136 2.828 21.310 1.00 83.17 251 TRP C C 1
ATOM 6395 O O . TRP C 1 253 ? 28.222 3.669 21.191 1.00 82.97 251 TRP C O 1
ATOM 6406 N N . LEU C 1 254 ? 29.263 1.773 20.500 1.00 82.70 252 LEU C N 1
ATOM 6407 C CA . LEU C 1 254 ? 28.220 1.455 19.490 1.00 86.88 252 LEU C CA 1
ATOM 6408 C C . LEU C 1 254 ? 26.848 1.247 20.122 1.00 77.38 252 LEU C C 1
ATOM 6409 O O . LEU C 1 254 ? 25.847 1.723 19.607 1.00 68.44 252 LEU C O 1
ATOM 6414 N N . ASN C 1 255 ? 26.814 0.575 21.264 1.00 78.22 253 ASN C N 1
ATOM 6415 C CA . ASN C 1 255 ? 25.550 0.365 21.971 1.00 86.07 253 ASN C CA 1
ATOM 6416 C C . ASN C 1 255 ? 24.974 1.677 22.474 1.00 82.03 253 ASN C C 1
ATOM 6417 O O . ASN C 1 255 ? 23.769 1.903 22.350 1.00 73.42 253 ASN C O 1
ATOM 6422 N N . PHE C 1 256 ? 25.838 2.534 23.020 1.00 76.85 254 PHE C N 1
ATOM 6423 C CA . PHE C 1 256 ? 25.402 3.820 23.515 1.00 72.49 254 PHE C CA 1
ATOM 6424 C C . PHE C 1 256 ? 24.807 4.641 22.400 1.00 70.19 254 PHE C C 1
ATOM 6425 O O . PHE C 1 256 ? 23.679 5.117 22.536 1.00 60.76 254 PHE C O 1
ATOM 6433 N N . LEU C 1 257 ? 25.570 4.817 21.315 1.00 70.12 255 LEU C N 1
ATOM 6434 C CA . LEU C 1 257 ? 25.143 5.644 20.175 1.00 73.20 255 LEU C CA 1
ATOM 6435 C C . LEU C 1 257 ? 23.868 5.110 19.517 1.00 81.09 255 LEU C C 1
ATOM 6436 O O . LEU C 1 257 ? 22.996 5.884 19.143 1.00 80.08 255 LEU C O 1
ATOM 6441 N N . GLY C 1 258 ? 23.762 3.780 19.404 1.00 91.08 256 GLY C N 1
ATOM 6442 C CA . GLY C 1 258 ? 22.583 3.136 18.838 1.00 86.05 256 GLY C CA 1
ATOM 6443 C C . GLY C 1 258 ? 21.342 3.332 19.707 1.00 85.56 256 GLY C C 1
ATOM 6444 O O . GLY C 1 258 ? 20.275 3.557 19.192 1.00 90.21 256 GLY C O 1
ATOM 6445 N N . ASP C 1 259 ? 21.470 3.263 21.030 1.00 85.45 257 ASP C N 1
ATOM 6446 C CA . ASP C 1 259 ? 20.318 3.511 21.918 1.00 88.69 257 ASP C CA 1
ATOM 6447 C C . ASP C 1 259 ? 19.996 5.001 22.086 1.00 103.70 257 ASP C C 1
ATOM 6448 O O . ASP C 1 259 ? 18.898 5.344 22.510 1.00 109.24 257 ASP C O 1
ATOM 6453 N N . VAL C 1 260 ? 20.949 5.875 21.757 1.00 94.47 258 VAL C N 1
ATOM 6454 C CA . VAL C 1 260 ? 20.715 7.312 21.792 1.00 97.17 258 VAL C CA 1
ATOM 6455 C C . VAL C 1 260 ? 19.880 7.732 20.577 1.00 90.53 258 VAL C C 1
ATOM 6456 O O . VAL C 1 260 ? 19.007 8.578 20.706 1.00 90.78 258 VAL C O 1
ATOM 6460 N N . GLN C 1 261 ? 20.221 7.203 19.403 1.00 89.69 259 GLN C N 1
ATOM 6461 C CA . GLN C 1 261 ? 19.583 7.576 18.107 1.00 99.41 259 GLN C CA 1
ATOM 6462 C C . GLN C 1 261 ? 18.069 7.837 18.083 1.00 94.93 259 GLN C C 1
ATOM 6463 O O . GLN C 1 261 ? 17.660 8.859 17.599 1.00 83.18 259 GLN C O 1
ATOM 6469 N N . PRO C 1 262 ? 17.250 6.917 18.617 1.00 98.52 260 PRO C N 1
ATOM 6470 C CA . PRO C 1 262 ? 15.807 7.119 18.584 1.00 100.02 260 PRO C CA 1
ATOM 6471 C C . PRO C 1 262 ? 15.226 8.101 19.624 1.00 97.13 260 PRO C C 1
ATOM 6472 O O . PRO C 1 262 ? 14.032 8.401 19.601 1.00 91.75 260 PRO C O 1
ATOM 6476 N N . LEU C 1 263 ? 16.037 8.604 20.537 1.00 102.32 261 LEU C N 1
ATOM 6477 C CA . LEU C 1 263 ? 15.502 9.423 21.623 1.00 107.58 261 LEU C CA 1
ATOM 6478 C C . LEU C 1 263 ? 14.886 10.762 21.155 1.00 100.95 261 LEU C C 1
ATOM 6479 O O . LEU C 1 263 ? 15.445 11.442 20.285 1.00 89.22 261 LEU C O 1
ATOM 6484 N N . ARG C 1 264 ? 13.770 11.141 21.789 1.00 88.98 262 ARG C N 1
ATOM 6485 C CA . ARG C 1 264 ? 13.024 12.351 21.450 1.00 90.17 262 ARG C CA 1
ATOM 6486 C C . ARG C 1 264 ? 12.823 13.218 22.684 1.00 87.62 262 ARG C C 1
ATOM 6487 O O . ARG C 1 264 ? 12.668 12.705 23.784 1.00 86.09 262 ARG C O 1
ATOM 6495 N N . ILE C 1 265 ? 12.843 14.533 22.503 1.00 82.54 263 ILE C N 1
ATOM 6496 C CA . ILE C 1 265 ? 12.453 15.459 23.582 1.00 89.83 263 ILE C CA 1
ATOM 6497 C C . ILE C 1 265 ? 11.003 15.260 23.906 1.00 89.66 263 ILE C C 1
ATOM 6498 O O . ILE C 1 265 ? 10.181 15.420 23.020 1.00 95.64 263 ILE C O 1
ATOM 6503 N N . ALA C 1 266 ? 10.683 14.942 25.156 1.00 102.14 264 ALA C N 1
ATOM 6504 C CA . ALA C 1 266 ? 9.281 14.760 25.549 1.00 113.85 264 ALA C CA 1
ATOM 6505 C C . ALA C 1 266 ? 8.451 16.006 25.188 1.00 118.58 264 ALA C C 1
ATOM 6506 O O . ALA C 1 266 ? 8.902 17.152 25.355 1.00 119.27 264 ALA C O 1
ATOM 6508 N N . LYS C 1 267 ? 7.236 15.760 24.695 1.00 121.75 265 LYS C N 1
ATOM 6509 C CA . LYS C 1 267 ? 6.401 16.803 24.067 1.00 121.80 265 LYS C CA 1
ATOM 6510 C C . LYS C 1 267 ? 5.681 17.688 25.081 1.00 116.56 265 LYS C C 1
ATOM 6511 O O . LYS C 1 267 ? 5.399 18.850 24.814 1.00 102.04 265 LYS C O 1
ATOM 6517 N N . GLN C 1 268 ? 5.334 17.103 26.217 1.00 125.72 266 GLN C N 1
ATOM 6518 C CA . GLN C 1 268 ? 4.711 17.814 27.323 1.00 130.02 266 GLN C CA 1
ATOM 6519 C C . GLN C 1 268 ? 5.761 18.045 28.419 1.00 131.91 266 GLN C C 1
ATOM 6520 O O . GLN C 1 268 ? 6.579 17.168 28.673 1.00 147.56 266 GLN C O 1
ATOM 6526 N N . MET C 1 269 ? 5.718 19.191 29.097 1.00 125.87 267 MET C N 1
ATOM 6527 C CA . MET C 1 269 ? 6.707 19.504 30.143 1.00 115.23 267 MET C CA 1
ATOM 6528 C C . MET C 1 269 ? 6.343 18.769 31.445 1.00 106.22 267 MET C C 1
ATOM 6529 O O . MET C 1 269 ? 7.207 18.498 32.279 1.00 98.27 267 MET C O 1
ATOM 6534 N N . SER D 1 1 ? 31.144 -20.971 89.090 1.00 111.91 -1 SER D N 1
ATOM 6535 C CA . SER D 1 1 ? 30.102 -21.898 88.539 1.00 108.33 -1 SER D CA 1
ATOM 6536 C C . SER D 1 1 ? 30.751 -23.146 87.865 1.00 100.93 -1 SER D C 1
ATOM 6537 O O . SER D 1 1 ? 31.969 -23.350 87.954 1.00 94.46 -1 SER D O 1
ATOM 6540 N N . HIS D 1 2 ? 29.938 -23.992 87.231 1.00 97.64 0 HIS D N 1
ATOM 6541 C CA . HIS D 1 2 ? 30.448 -25.137 86.469 1.00 90.50 0 HIS D CA 1
ATOM 6542 C C . HIS D 1 2 ? 30.314 -24.844 84.997 1.00 77.02 0 HIS D C 1
ATOM 6543 O O . HIS D 1 2 ? 30.420 -25.717 84.178 1.00 79.40 0 HIS D O 1
ATOM 6550 N N . MET D 1 3 ? 30.103 -23.584 84.666 1.00 83.12 1 MET D N 1
ATOM 6551 C CA . MET D 1 3 ? 29.974 -23.153 83.270 1.00 74.56 1 MET D CA 1
ATOM 6552 C C . MET D 1 3 ? 31.264 -23.353 82.567 1.00 69.75 1 MET D C 1
ATOM 6553 O O . MET D 1 3 ? 32.296 -22.951 83.074 1.00 69.17 1 MET D O 1
ATOM 6558 N N . SER D 1 4 ? 31.229 -24.016 81.420 1.00 73.20 2 SER D N 1
ATOM 6559 C CA . SER D 1 4 ? 32.447 -24.219 80.642 1.00 69.10 2 SER D CA 1
ATOM 6560 C C . SER D 1 4 ? 32.135 -24.342 79.166 1.00 62.91 2 SER D C 1
ATOM 6561 O O . SER D 1 4 ? 30.967 -24.494 78.754 1.00 62.77 2 SER D O 1
ATOM 6564 N N . GLY D 1 5 ? 33.189 -24.203 78.376 1.00 62.79 3 GLY D N 1
ATOM 6565 C CA . GLY D 1 5 ? 33.085 -24.289 76.920 1.00 58.30 3 GLY D CA 1
ATOM 6566 C C . GLY D 1 5 ? 32.475 -23.060 76.232 1.00 58.63 3 GLY D C 1
ATOM 6567 O O . GLY D 1 5 ? 32.494 -21.932 76.745 1.00 55.08 3 GLY D O 1
ATOM 6568 N N . LEU D 1 6 ? 31.972 -23.328 75.042 1.00 53.52 4 LEU D N 1
ATOM 6569 C CA . LEU D 1 6 ? 31.266 -22.417 74.230 1.00 56.04 4 LEU D CA 1
ATOM 6570 C C . LEU D 1 6 ? 29.828 -22.885 74.201 1.00 55.40 4 LEU D C 1
ATOM 6571 O O . LEU D 1 6 ? 29.610 -24.038 74.108 1.00 59.28 4 LEU D O 1
ATOM 6576 N N . LYS D 1 7 ? 28.850 -21.981 74.258 1.00 58.54 5 LYS D N 1
ATOM 6577 C CA . LYS D 1 7 ? 27.430 -22.327 74.128 1.00 59.29 5 LYS D CA 1
ATOM 6578 C C . LYS D 1 7 ? 26.716 -21.281 73.248 1.00 56.05 5 LYS D C 1
ATOM 6579 O O . LYS D 1 7 ? 26.816 -20.090 73.499 1.00 55.52 5 LYS D O 1
ATOM 6585 N N . PRO D 1 8 ? 25.998 -21.734 72.235 1.00 53.39 6 PRO D N 1
ATOM 6586 C CA . PRO D 1 8 ? 25.237 -20.843 71.383 1.00 53.55 6 PRO D CA 1
ATOM 6587 C C . PRO D 1 8 ? 23.846 -20.613 71.953 1.00 55.83 6 PRO D C 1
ATOM 6588 O O . PRO D 1 8 ? 23.430 -21.339 72.857 1.00 60.80 6 PRO D O 1
ATOM 6592 N N . CYS D 1 9 ? 23.183 -19.544 71.540 1.00 56.52 7 CYS D N 1
ATOM 6593 C CA . CYS D 1 9 ? 21.806 -19.343 71.915 1.00 53.40 7 CYS D CA 1
ATOM 6594 C C . CYS D 1 9 ? 21.158 -18.272 71.084 1.00 52.06 7 CYS D C 1
ATOM 6595 O O . CYS D 1 9 ? 21.813 -17.458 70.432 1.00 56.83 7 CYS D O 1
ATOM 6598 N N . VAL D 1 10 ? 19.839 -18.275 71.122 1.00 51.67 8 VAL D N 1
ATOM 6599 C CA . VAL D 1 10 ? 19.033 -17.214 70.584 1.00 58.95 8 VAL D CA 1
ATOM 6600 C C . VAL D 1 10 ? 18.886 -16.218 71.717 1.00 56.49 8 VAL D C 1
ATOM 6601 O O . VAL D 1 10 ? 18.615 -16.626 72.818 1.00 47.73 8 VAL D O 1
ATOM 6605 N N . ASP D 1 11 ? 19.067 -14.926 71.438 1.00 54.30 9 ASP D N 1
ATOM 6606 C CA . ASP D 1 11 ? 19.142 -13.926 72.504 1.00 51.32 9 ASP D CA 1
ATOM 6607 C C . ASP D 1 11 ? 18.230 -12.707 72.314 1.00 46.19 9 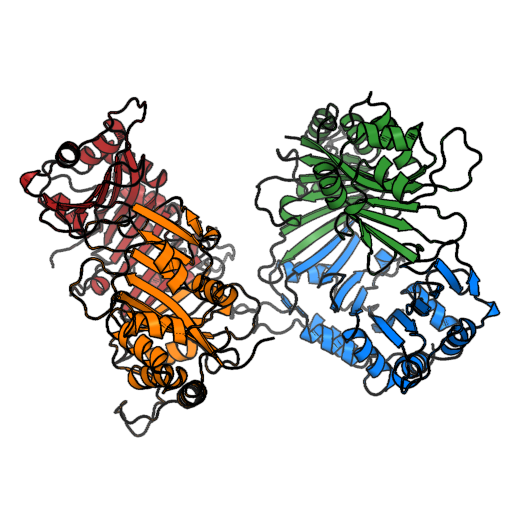ASP D C 1
ATOM 6608 O O . ASP D 1 11 ? 18.259 -11.793 73.085 1.00 52.07 9 ASP D O 1
ATOM 6613 N N . TRP D 1 12 ? 17.487 -12.649 71.221 1.00 42.45 10 TRP D N 1
ATOM 6614 C CA . TRP D 1 12 ? 16.524 -11.590 71.056 1.00 39.41 10 TRP D CA 1
ATOM 6615 C C . TRP D 1 12 ? 15.646 -12.026 69.948 1.00 39.71 10 TRP D C 1
ATOM 6616 O O . TRP D 1 12 ? 16.116 -12.645 68.975 1.00 41.83 10 TRP D O 1
ATOM 6627 N N . LEU D 1 13 ? 14.369 -11.716 70.052 1.00 44.43 11 LEU D N 1
ATOM 6628 C CA . LEU D 1 13 ? 13.449 -11.972 68.978 1.00 45.44 11 LEU D CA 1
ATOM 6629 C C . LEU D 1 13 ? 12.323 -10.980 68.960 1.00 42.73 11 LEU D C 1
ATOM 6630 O O . LEU D 1 13 ? 11.640 -10.782 69.965 1.00 51.68 11 LEU D O 1
ATOM 6635 N N . GLN D 1 14 ? 12.073 -10.416 67.802 1.00 41.01 12 GLN D N 1
ATOM 6636 C CA . GLN D 1 14 ? 10.946 -9.504 67.607 1.00 40.54 12 GLN D CA 1
ATOM 6637 C C . GLN D 1 14 ? 10.295 -9.907 66.302 1.00 42.49 12 GLN D C 1
ATOM 6638 O O . GLN D 1 14 ? 10.961 -10.036 65.297 1.00 48.90 12 GLN D O 1
ATOM 6644 N N . VAL D 1 15 ? 8.987 -10.124 66.340 1.00 47.37 13 VAL D N 1
ATOM 6645 C CA . VAL D 1 15 ? 8.211 -10.494 65.167 1.00 50.05 13 VAL D CA 1
ATOM 6646 C C . VAL D 1 15 ? 6.892 -9.762 65.171 1.00 48.17 13 VAL D C 1
ATOM 6647 O O . VAL D 1 15 ? 6.343 -9.492 66.219 1.00 52.97 13 VAL D O 1
ATOM 6651 N N . THR D 1 16 ? 6.359 -9.513 63.999 1.00 47.85 14 THR D N 1
ATOM 6652 C CA . THR D 1 16 ? 5.062 -8.873 63.847 1.00 49.77 14 THR D CA 1
ATOM 6653 C C . THR D 1 16 ? 4.147 -9.775 63.020 1.00 53.54 14 THR D C 1
ATOM 6654 O O . THR D 1 16 ? 4.505 -10.175 61.892 1.00 54.74 14 THR D O 1
ATOM 6658 N N . PHE D 1 17 ? 2.994 -10.120 63.578 1.00 54.39 15 PHE D N 1
ATOM 6659 C CA . PHE D 1 17 ? 1.969 -10.893 62.833 1.00 57.39 15 PHE D CA 1
ATOM 6660 C C . PHE D 1 17 ? 1.122 -9.935 62.033 1.00 57.87 15 PHE D C 1
ATOM 6661 O O . PHE D 1 17 ? 0.453 -9.075 62.606 1.00 68.03 15 PHE D O 1
ATOM 6669 N N . LYS D 1 18 ? 1.205 -10.042 60.719 1.00 69.41 16 LYS D N 1
ATOM 6670 C CA . LYS D 1 18 ? 0.542 -9.100 59.823 1.00 81.55 16 LYS D CA 1
ATOM 6671 C C . LYS D 1 18 ? -0.888 -9.537 59.636 1.00 85.21 16 LYS D C 1
ATOM 6672 O O . LYS D 1 18 ? -1.229 -10.718 59.821 1.00 83.47 16 LYS D O 1
ATOM 6678 N N . THR D 1 19 ? -1.711 -8.556 59.287 1.00 97.25 17 THR D N 1
ATOM 6679 C CA . THR D 1 19 ? -3.146 -8.713 59.191 1.00 105.50 17 THR D CA 1
ATOM 6680 C C . THR D 1 19 ? -3.578 -8.300 57.793 1.00 111.92 17 THR D C 1
ATOM 6681 O O . THR D 1 19 ? -2.989 -7.404 57.161 1.00 109.94 17 THR D O 1
ATOM 6685 N N . GLY D 1 20 ? -4.604 -8.994 57.321 1.00 128.56 18 GLY D N 1
ATOM 6686 C CA . GLY D 1 20 ? -5.292 -8.647 56.088 1.00 138.94 18 GLY D CA 1
ATOM 6687 C C . GLY D 1 20 ? -4.448 -8.727 54.830 1.00 142.31 18 GLY D C 1
ATOM 6688 O O . GLY D 1 20 ? -4.727 -8.041 53.857 1.00 136.56 18 GLY D O 1
ATOM 6689 N N . GLN D 1 21 ? -3.421 -9.571 54.855 1.00 142.05 19 GLN D N 1
ATOM 6690 C CA . GLN D 1 21 ? -2.668 -9.886 53.661 1.00 140.79 19 GLN D CA 1
ATOM 6691 C C . GLN D 1 21 ? -3.399 -11.014 52.963 1.00 140.93 19 GLN D C 1
ATOM 6692 O O . GLN D 1 21 ? -3.925 -11.928 53.603 1.00 136.63 19 GLN D O 1
ATOM 6698 N N . ASP D 1 22 ? -3.460 -10.934 51.644 1.00 141.26 20 ASP D N 1
ATOM 6699 C CA . ASP D 1 22 ? -3.810 -12.101 50.865 1.00 139.46 20 ASP D CA 1
ATOM 6700 C C . ASP D 1 22 ? -2.533 -12.941 50.724 1.00 133.28 20 ASP D C 1
ATOM 6701 O O . ASP D 1 22 ? -1.789 -12.801 49.753 1.00 132.09 20 ASP D O 1
ATOM 6706 N N . SER D 1 23 ? -2.301 -13.817 51.696 1.00 117.18 21 SER D N 1
ATOM 6707 C CA . SER D 1 23 ? -1.087 -14.612 51.751 1.00 111.14 21 SER D CA 1
ATOM 6708 C C . SER D 1 23 ? -1.364 -16.101 51.625 1.00 100.36 21 SER D C 1
ATOM 6709 O O . SER D 1 23 ? -2.427 -16.575 52.001 1.00 103.05 21 SER D O 1
ATOM 6712 N N . VAL D 1 24 ? -0.377 -16.850 51.147 1.00 102.27 22 VAL D N 1
ATOM 6713 C CA . VAL D 1 24 ? -0.471 -18.315 51.144 1.00 105.32 22 VAL D CA 1
ATOM 6714 C C . VAL D 1 24 ? -0.416 -18.897 52.575 1.00 110.33 22 VAL D C 1
ATOM 6715 O O . VAL D 1 24 ? -0.940 -19.990 52.833 1.00 107.92 22 VAL D O 1
ATOM 6719 N N . LYS D 1 25 ? 0.251 -18.181 53.487 1.00 102.22 23 LYS D N 1
ATOM 6720 C CA . LYS D 1 25 ? 0.353 -18.587 54.899 1.00 95.17 23 LYS D CA 1
ATOM 6721 C C . LYS D 1 25 ? -0.767 -17.955 55.710 1.00 83.07 23 LYS D C 1
ATOM 6722 O O . LYS D 1 25 ? -1.367 -16.962 55.293 1.00 83.21 23 LYS D O 1
ATOM 6728 N N . LYS D 1 26 ? -1.043 -18.544 56.867 1.00 81.65 24 LYS D N 1
ATOM 6729 C CA . LYS D 1 26 ? -2.149 -18.105 57.712 1.00 87.66 24 LYS D CA 1
ATOM 6730 C C . LYS D 1 26 ? -1.831 -16.758 58.425 1.00 84.71 24 LYS D C 1
ATOM 6731 O O . LYS D 1 26 ? -0.781 -16.608 59.075 1.00 73.72 24 LYS D O 1
ATOM 6737 N N . CYS D 1 27 ? -2.747 -15.801 58.296 1.00 77.77 25 CYS D N 1
ATOM 6738 C CA . CYS D 1 27 ? -2.724 -14.578 59.090 1.00 84.47 25 CYS D CA 1
ATOM 6739 C C . CYS D 1 27 ? -3.211 -14.877 60.508 1.00 82.38 25 CYS D C 1
ATOM 6740 O O . CYS D 1 27 ? -4.160 -15.614 60.691 1.00 89.28 25 CYS D O 1
ATOM 6743 N N . VAL D 1 28 ? -2.538 -14.329 61.515 1.00 79.17 26 VAL D N 1
ATOM 6744 C CA . VAL D 1 28 ? -2.970 -14.458 62.904 1.00 77.56 26 VAL D CA 1
ATOM 6745 C C . VAL D 1 28 ? -3.605 -13.149 63.315 1.00 75.70 26 VAL D C 1
ATOM 6746 O O . VAL D 1 28 ? -3.129 -12.083 62.956 1.00 82.16 26 VAL D O 1
ATOM 6750 N N . GLU D 1 29 ? -4.736 -13.229 63.995 1.00 76.89 27 GLU D N 1
ATOM 6751 C CA . GLU D 1 29 ? -5.480 -12.017 64.338 1.00 75.24 27 GLU D CA 1
ATOM 6752 C C . GLU D 1 29 ? -5.831 -11.898 65.807 1.00 68.28 27 GLU D C 1
ATOM 6753 O O . GLU D 1 29 ? -6.331 -10.873 66.240 1.00 67.21 27 GLU D O 1
ATOM 6759 N N . LYS D 1 30 ? -5.602 -12.956 66.573 1.00 75.63 28 LYS D N 1
ATOM 6760 C CA . LYS D 1 30 ? -6.005 -13.007 67.978 1.00 75.83 28 LYS D CA 1
ATOM 6761 C C . LYS D 1 30 ? -4.828 -13.303 68.895 1.00 73.21 28 LYS D C 1
ATOM 6762 O O . LYS D 1 30 ? -3.940 -14.117 68.597 1.00 68.23 28 LYS D O 1
ATOM 6768 N N . LEU D 1 31 ? -4.832 -12.632 70.019 1.00 70.21 29 LEU D N 1
ATOM 6769 C CA . LEU D 1 31 ? -3.805 -12.828 71.009 1.00 71.95 29 LEU D CA 1
ATOM 6770 C C . LEU D 1 31 ? -3.679 -14.283 71.431 1.00 73.88 29 LEU D C 1
ATOM 6771 O O . LEU D 1 31 ? -2.584 -14.786 71.652 1.00 72.89 29 LEU D O 1
ATOM 6776 N N . GLU D 1 32 ? -4.815 -14.946 71.561 1.00 73.53 30 GLU D N 1
ATOM 6777 C CA . GLU D 1 32 ? -4.850 -16.309 72.060 1.00 71.32 30 GLU D CA 1
ATOM 6778 C C . GLU D 1 32 ? -4.072 -17.204 71.130 1.00 65.95 30 GLU D C 1
ATOM 6779 O O . GLU D 1 32 ? -3.377 -18.135 71.550 1.00 64.44 30 GLU D O 1
ATOM 6785 N N . LYS D 1 33 ? -4.227 -16.946 69.845 1.00 62.52 31 LYS D N 1
ATOM 6786 C CA . LYS D 1 33 ? -3.530 -17.717 68.861 1.00 65.44 31 LYS D CA 1
ATOM 6787 C C . LYS D 1 33 ? -2.007 -17.496 69.060 1.00 68.01 31 LYS D C 1
ATOM 6788 O O . LYS D 1 33 ? -1.218 -18.431 69.011 1.00 59.50 31 LYS D O 1
ATOM 6794 N N . VAL D 1 34 ? -1.613 -16.237 69.260 1.00 64.45 32 VAL D N 1
ATOM 6795 C CA . VAL D 1 34 ? -0.218 -15.917 69.427 1.00 59.92 32 VAL D CA 1
ATOM 6796 C C . VAL D 1 34 ? 0.338 -16.747 70.592 1.00 60.47 32 VAL 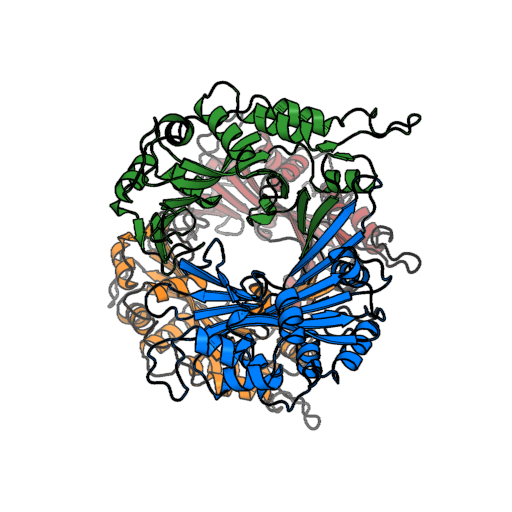D C 1
ATOM 6797 O O . VAL D 1 34 ? 1.401 -17.337 70.472 1.00 60.25 32 VAL D O 1
ATOM 6801 N N . PHE D 1 35 ? -0.373 -16.797 71.710 1.00 63.74 33 PHE D N 1
ATOM 6802 C CA . PHE D 1 35 ? 0.108 -17.554 72.881 1.00 64.82 33 PHE D CA 1
ATOM 6803 C C . PHE D 1 35 ? 0.308 -19.034 72.525 1.00 68.50 33 PHE D C 1
ATOM 6804 O O . PHE D 1 35 ? 1.267 -19.695 72.959 1.00 64.60 33 PHE D O 1
ATOM 6812 N N . GLU D 1 36 ? -0.565 -19.529 71.675 1.00 66.05 34 GLU D N 1
ATOM 6813 C CA . GLU D 1 36 ? -0.512 -20.945 71.300 1.00 75.57 34 GLU D CA 1
ATOM 6814 C C . GLU D 1 36 ? 0.693 -21.188 70.408 1.00 73.18 34 GLU D C 1
ATOM 6815 O O . GLU D 1 36 ? 1.428 -22.184 70.565 1.00 68.09 34 GLU D O 1
ATOM 6821 N N . ILE D 1 37 ? 0.910 -20.285 69.455 1.00 65.81 35 ILE D N 1
ATOM 6822 C CA . ILE D 1 37 ? 2.059 -20.407 68.568 1.00 63.65 35 ILE D CA 1
ATOM 6823 C C . ILE D 1 37 ? 3.370 -20.449 69.366 1.00 59.07 35 ILE D C 1
ATOM 6824 O O . ILE D 1 37 ? 4.269 -21.199 69.058 1.00 64.70 35 ILE D O 1
ATOM 6829 N N . LEU D 1 38 ? 3.449 -19.660 70.423 1.00 58.74 36 LEU D N 1
ATOM 6830 C CA . LEU D 1 38 ? 4.605 -19.659 71.300 1.00 58.70 36 LEU D CA 1
ATOM 6831 C C . LEU D 1 38 ? 4.732 -20.910 72.198 1.00 58.68 36 LEU D C 1
ATOM 6832 O O . LEU D 1 38 ? 5.697 -21.045 72.961 1.00 59.74 36 LEU D O 1
ATOM 6837 N N . GLY D 1 39 ? 3.688 -21.741 72.244 1.00 67.42 37 GLY D N 1
ATOM 6838 C CA . GLY D 1 39 ? 3.644 -22.878 73.191 1.00 58.69 37 GLY D CA 1
ATOM 6839 C C . GLY D 1 39 ? 3.602 -22.440 74.631 1.00 57.76 37 GLY D C 1
ATOM 6840 O O . GLY D 1 39 ? 4.198 -23.072 75.504 1.00 61.14 37 GLY D O 1
ATOM 6841 N N . LEU D 1 40 ? 2.898 -21.339 74.892 1.00 63.28 38 LEU D N 1
ATOM 6842 C CA . LEU D 1 40 ? 2.809 -20.788 76.236 1.00 69.97 38 LEU D CA 1
ATOM 6843 C C . LEU D 1 40 ? 1.349 -20.698 76.681 1.00 76.96 38 LEU D C 1
ATOM 6844 O O . LEU D 1 40 ? 0.427 -20.381 75.881 1.00 80.63 38 LEU D O 1
ATOM 6849 N N . ASN D 1 41 ? 1.156 -20.921 77.976 1.00 84.80 39 ASN D N 1
ATOM 6850 C CA . ASN D 1 41 ? -0.209 -20.949 78.556 1.00 91.28 39 ASN D CA 1
ATOM 6851 C C . ASN D 1 41 ? -0.816 -19.560 78.610 1.00 86.43 39 ASN D C 1
ATOM 6852 O O . ASN D 1 41 ? -0.275 -18.656 79.279 1.00 81.67 39 ASN D O 1
ATOM 6857 N N . GLU D 1 42 ? -1.953 -19.412 77.923 1.00 87.54 40 GLU D N 1
ATOM 6858 C CA . GLU D 1 42 ? -2.741 -18.186 77.935 1.00 87.64 40 GLU D CA 1
ATOM 6859 C C . GLU D 1 42 ? -2.948 -17.619 79.324 1.00 87.45 40 GLU D C 1
ATOM 6860 O O . GLU D 1 42 ? -2.831 -16.393 79.546 1.00 86.47 40 GLU D O 1
ATOM 6866 N N . ALA D 1 43 ? -3.271 -18.509 80.263 1.00 84.60 41 ALA D N 1
ATOM 6867 C CA . ALA D 1 43 ? -3.563 -18.083 81.626 1.00 88.30 41 ALA D CA 1
ATOM 6868 C C . ALA D 1 43 ? -2.404 -17.337 82.248 1.00 81.54 41 ALA D C 1
ATOM 6869 O O . ALA D 1 43 ? -2.614 -16.572 83.180 1.00 95.98 41 ALA D O 1
ATOM 6871 N N . GLU D 1 44 ? -1.191 -17.522 81.736 1.00 83.57 42 GLU D N 1
ATOM 6872 C CA . GLU D 1 44 ? -0.039 -16.868 82.353 1.00 82.80 42 GLU D CA 1
ATOM 6873 C C . GLU D 1 44 ? 0.272 -15.455 81.865 1.00 74.47 42 GLU D C 1
ATOM 6874 O O . GLU D 1 44 ? 1.085 -14.766 82.459 1.00 67.62 42 GLU D O 1
ATOM 6880 N N . PHE D 1 45 ? -0.484 -14.964 80.896 1.00 71.11 43 PHE D N 1
ATOM 6881 C CA . PHE D 1 45 ? -0.263 -13.614 80.410 1.00 76.48 43 PHE D CA 1
ATOM 6882 C C . PHE D 1 45 ? -1.088 -12.579 81.160 1.00 76.30 43 PHE D C 1
ATOM 6883 O O . PHE D 1 45 ? -2.283 -12.738 81.300 1.00 93.44 43 PHE D O 1
ATOM 6891 N N . LEU D 1 46 ? -0.455 -11.488 81.581 1.00 78.98 44 LEU D N 1
ATOM 6892 C CA . LEU D 1 46 ? -1.151 -10.397 82.238 1.00 79.12 44 LEU D CA 1
ATOM 6893 C C . LEU D 1 46 ? -1.004 -9.073 81.498 1.00 78.81 44 LEU D C 1
ATOM 6894 O O . LEU D 1 46 ? -0.010 -8.850 80.856 1.00 78.98 44 LEU D O 1
ATOM 6899 N N . PRO D 1 47 ? -1.982 -8.161 81.636 1.00 83.42 45 PRO D N 1
ATOM 6900 C CA . PRO D 1 47 ? -1.867 -6.829 81.041 1.00 74.97 45 PRO D CA 1
ATOM 6901 C C . PRO D 1 47 ? -0.679 -6.022 81.530 1.00 72.01 45 PRO D C 1
ATOM 6902 O O . PRO D 1 47 ? -0.307 -6.134 82.678 1.00 78.21 45 PRO D O 1
ATOM 6906 N N . LEU D 1 48 ? -0.109 -5.188 80.663 1.00 67.77 46 LEU D N 1
ATOM 6907 C CA . LEU D 1 48 ? 0.958 -4.257 81.054 1.00 71.52 46 LEU D CA 1
ATOM 6908 C C . LEU D 1 48 ? 0.355 -2.879 81.290 1.00 71.29 46 LEU D C 1
ATOM 6909 O O . LEU D 1 48 ? -0.674 -2.553 80.741 1.00 59.82 46 LEU D O 1
ATOM 6914 N N . LYS D 1 49 ? 1.038 -2.046 82.051 1.00 80.95 47 LYS D N 1
ATOM 6915 C CA . LYS D 1 49 ? 0.545 -0.705 82.277 1.00 86.51 47 LYS D CA 1
ATOM 6916 C C . LYS D 1 49 ? 0.407 -0.058 80.902 1.00 87.32 47 LYS D C 1
ATOM 6917 O O . LYS D 1 49 ? -0.657 0.440 80.536 1.00 82.15 47 LYS D O 1
ATOM 6923 N N . ASN D 1 50 ? 1.514 -0.071 80.150 1.00 83.13 48 ASN D N 1
ATOM 6924 C CA . ASN D 1 50 ? 1.650 0.716 78.923 1.00 78.36 48 ASN D CA 1
ATOM 6925 C C . ASN D 1 50 ? 1.924 -0.149 77.704 1.00 70.57 48 ASN D C 1
ATOM 6926 O O . ASN D 1 50 ? 2.456 -1.248 77.804 1.00 59.36 48 ASN D O 1
ATOM 6931 N N . GLY D 1 51 ? 1.568 0.396 76.545 1.00 65.22 49 GLY D N 1
ATOM 6932 C CA . GLY D 1 51 ? 2.016 -0.128 75.257 1.00 59.78 49 GLY D CA 1
ATOM 6933 C C . GLY D 1 51 ? 3.463 0.292 74.994 1.00 57.25 49 GLY D C 1
ATOM 6934 O O . GLY D 1 51 ? 4.189 0.658 75.923 1.00 58.03 49 GLY D O 1
ATOM 6935 N N . LYS D 1 52 ? 3.854 0.262 73.735 1.00 50.89 50 LYS D N 1
ATOM 6936 C CA . LYS D 1 52 ? 5.213 0.515 73.297 1.00 57.18 50 LYS D CA 1
ATOM 6937 C C . LYS D 1 52 ? 5.210 0.624 71.778 1.00 53.30 50 LYS D C 1
ATOM 6938 O O . LYS D 1 52 ? 4.343 0.051 71.157 1.00 46.99 50 LYS D O 1
ATOM 6944 N N . TYR D 1 53 ? 6.204 1.304 71.205 1.00 51.61 51 TYR D N 1
ATOM 6945 C CA . TYR D 1 53 ? 6.385 1.427 69.752 1.00 53.64 51 TYR D CA 1
ATOM 6946 C C . TYR D 1 53 ? 5.178 1.866 68.962 1.00 58.04 51 TYR D C 1
ATOM 6947 O O . TYR D 1 53 ? 4.959 1.356 67.847 1.00 63.06 51 TYR D O 1
ATOM 6956 N N . GLY D 1 54 ? 4.328 2.720 69.482 1.00 56.28 52 GLY D N 1
ATOM 6957 C CA . GLY D 1 54 ? 3.133 2.935 68.653 1.00 58.61 52 GLY D CA 1
ATOM 6958 C C . GLY D 1 54 ? 1.944 1.978 68.872 1.00 57.22 52 GLY D C 1
ATOM 6959 O O . GLY D 1 54 ? 0.881 2.210 68.289 1.00 59.93 52 GLY D O 1
ATOM 6960 N N . TYR D 1 55 ? 2.114 0.896 69.656 1.00 49.56 53 TYR D N 1
ATOM 6961 C CA . TYR D 1 55 ? 1.000 0.052 70.085 1.00 48.93 53 TYR D CA 1
ATOM 6962 C C . TYR D 1 55 ? 0.455 0.549 71.400 1.00 52.09 53 TYR D C 1
ATOM 6963 O O . TYR D 1 55 ? 1.178 0.729 72.353 1.00 59.29 53 TYR D O 1
ATOM 6972 N N . LYS D 1 56 ? -0.843 0.776 71.452 1.00 51.10 54 LYS D N 1
ATOM 6973 C CA . LYS D 1 56 ? -1.495 1.345 72.604 1.00 54.65 54 LYS D CA 1
ATOM 6974 C C . LYS D 1 56 ? -1.583 0.401 73.822 1.00 53.31 54 LYS D C 1
ATOM 6975 O O . LYS D 1 56 ? -1.622 0.831 74.959 1.00 58.09 54 LYS D O 1
ATOM 6981 N N . GLN D 1 57 ? -1.599 -0.894 73.590 1.00 53.02 55 GLN D N 1
ATOM 6982 C CA . GLN D 1 57 ? -1.758 -1.843 74.678 1.00 55.47 55 GLN D CA 1
ATOM 6983 C C . GLN D 1 57 ? -0.757 -2.987 74.564 1.00 60.18 55 GLN D C 1
ATOM 6984 O O . GLN D 1 57 ? -0.253 -3.259 73.474 1.00 56.01 55 GLN D O 1
ATOM 6990 N N . GLY D 1 58 ? -0.554 -3.692 75.673 1.00 59.14 56 GLY D N 1
ATOM 6991 C CA . GLY D 1 58 ? 0.249 -4.888 75.705 1.00 63.90 56 GLY D CA 1
ATOM 6992 C C . GLY D 1 58 ? -0.082 -5.869 76.820 1.00 59.41 56 GLY D C 1
ATOM 6993 O O . GLY D 1 58 ? -0.618 -5.487 77.857 1.00 62.33 56 GLY D O 1
ATOM 6994 N N . VAL D 1 59 ? 0.257 -7.133 76.601 1.00 57.92 57 VAL D N 1
ATOM 6995 C CA . VAL D 1 59 ? 0.305 -8.137 77.662 1.00 63.66 57 VAL D CA 1
ATOM 6996 C C . VAL D 1 59 ? 1.708 -8.743 77.752 1.00 68.02 57 VAL D C 1
ATOM 6997 O O . VAL D 1 59 ? 2.533 -8.569 76.875 1.00 69.45 57 VAL D O 1
ATOM 7001 N N . ALA D 1 60 ? 1.979 -9.447 78.834 1.00 67.88 58 ALA D N 1
ATOM 7002 C CA . ALA D 1 60 ? 3.275 -10.029 79.064 1.00 67.03 58 ALA D CA 1
ATOM 7003 C C . ALA D 1 60 ? 3.193 -11.310 79.891 1.00 74.37 58 ALA D C 1
ATOM 7004 O O . ALA D 1 60 ? 2.297 -11.471 80.727 1.00 72.39 58 ALA D O 1
ATOM 7006 N N . PHE D 1 61 ? 4.136 -12.212 79.647 1.00 67.74 59 PHE D N 1
ATOM 7007 C CA . PHE D 1 61 ? 4.178 -13.498 80.312 1.00 67.87 59 PHE D CA 1
ATOM 7008 C C . PHE D 1 61 ? 4.497 -13.290 81.771 1.00 69.55 59 PHE D C 1
ATOM 7009 O O . PHE D 1 61 ? 5.475 -12.622 82.113 1.00 83.43 59 PHE D O 1
ATOM 7017 N N . GLN D 1 62 ? 3.600 -13.778 82.635 1.00 80.69 60 GLN D N 1
ATOM 7018 C CA . GLN D 1 62 ? 3.673 -13.533 84.080 1.00 76.77 60 GLN D CA 1
ATOM 7019 C C . GLN D 1 62 ? 3.853 -12.062 84.389 1.00 69.88 60 GLN D C 1
ATOM 7020 O O . GLN D 1 62 ? 4.579 -11.721 85.318 1.00 68.38 60 GLN D O 1
ATOM 7026 N N . GLY D 1 63 ? 3.267 -11.177 83.587 1.00 70.59 61 GLY D N 1
ATOM 7027 C CA . GLY D 1 63 ? 3.411 -9.734 83.817 1.00 67.42 61 GLY D CA 1
ATOM 7028 C C . GLY D 1 63 ? 4.777 -9.179 83.514 1.00 75.53 61 GLY D C 1
ATOM 7029 O O . GLY D 1 63 ? 5.032 -7.981 83.740 1.00 80.00 61 GLY D O 1
ATOM 7030 N N . ASN D 1 64 ? 5.674 -10.007 82.961 1.00 76.68 62 ASN D N 1
ATOM 7031 C CA . ASN D 1 64 ? 7.062 -9.577 82.803 1.00 76.28 62 ASN D CA 1
ATOM 7032 C C . ASN D 1 64 ? 7.376 -9.054 81.381 1.00 70.07 62 ASN D C 1
ATOM 7033 O O . ASN D 1 64 ? 7.338 -9.822 80.437 1.00 69.38 62 ASN D O 1
ATOM 7038 N N . PRO D 1 65 ? 7.713 -7.762 81.249 1.00 63.15 63 PRO D N 1
ATOM 7039 C CA . PRO D 1 65 ? 7.848 -7.125 79.942 1.00 65.81 63 PRO D CA 1
ATOM 7040 C C . PRO D 1 65 ? 9.002 -7.627 79.048 1.00 60.60 63 PRO D C 1
ATOM 7041 O O . PRO D 1 65 ? 9.097 -7.228 77.933 1.00 60.64 63 PRO D O 1
ATOM 7045 N N . VAL D 1 66 ? 9.897 -8.439 79.575 1.00 59.04 64 VAL D N 1
ATOM 7046 C CA . VAL D 1 66 ? 10.916 -9.085 78.764 1.00 51.88 64 VAL D CA 1
ATOM 7047 C C . VAL D 1 66 ? 10.311 -10.032 77.739 1.00 50.56 64 VAL D C 1
ATOM 7048 O O . VAL D 1 66 ? 11.013 -10.523 76.844 1.00 50.86 64 VAL D O 1
ATOM 7052 N N . LEU D 1 67 ? 9.030 -10.333 77.874 1.00 47.75 65 LEU D N 1
ATOM 7053 C CA . LEU D 1 67 ? 8.383 -11.260 76.978 1.00 55.45 65 LEU D CA 1
ATOM 7054 C C . LEU D 1 67 ? 6.995 -10.743 76.813 1.00 52.46 65 LEU D C 1
ATOM 7055 O O . LEU D 1 67 ? 6.087 -11.076 77.575 1.00 61.77 65 LEU D O 1
ATOM 7060 N N . ALA D 1 68 ? 6.844 -9.932 75.796 1.00 52.08 66 ALA D N 1
ATOM 7061 C CA . ALA D 1 68 ? 5.709 -9.054 75.670 1.00 46.76 66 ALA D CA 1
ATOM 7062 C C . ALA D 1 68 ? 5.054 -9.222 74.344 1.00 48.43 66 ALA D C 1
ATOM 7063 O O . ALA D 1 68 ? 5.691 -9.579 73.356 1.00 54.24 66 ALA D O 1
ATOM 7065 N N . VAL D 1 69 ? 3.766 -8.922 74.319 1.00 54.41 67 VAL D N 1
ATOM 7066 C CA . VAL D 1 69 ? 2.983 -8.969 73.128 1.00 51.32 67 VAL D CA 1
ATOM 7067 C C . VAL D 1 69 ? 2.219 -7.670 73.079 1.00 50.57 67 VAL D C 1
ATOM 7068 O O . VAL D 1 69 ? 1.417 -7.416 73.964 1.00 55.89 67 VAL D O 1
ATOM 7072 N N . TYR D 1 70 ? 2.458 -6.875 72.027 1.00 48.87 68 TYR D N 1
ATOM 7073 C CA . TYR D 1 70 ? 1.852 -5.571 71.862 1.00 48.53 68 TYR D CA 1
ATOM 7074 C C . TYR D 1 70 ? 0.824 -5.577 70.784 1.00 54.07 68 TYR D C 1
ATOM 7075 O O . TYR D 1 70 ? 0.938 -6.316 69.791 1.00 52.87 68 TYR D O 1
ATOM 7084 N N . TYR D 1 71 ? -0.207 -4.764 70.968 1.00 53.95 69 TYR D N 1
ATOM 7085 C CA . TYR D 1 71 ? -1.327 -4.745 70.001 1.00 54.11 69 TYR D CA 1
ATOM 7086 C C . TYR D 1 71 ? -2.077 -3.395 70.031 1.00 52.84 69 TYR D C 1
ATOM 7087 O O . TYR D 1 71 ? -1.756 -2.515 70.853 1.00 49.78 69 TYR D O 1
ATOM 7096 N N . ASP D 1 72 ? -3.038 -3.237 69.123 1.00 52.40 70 ASP D N 1
ATOM 7097 C CA . ASP D 1 72 ? -3.864 -2.058 69.097 1.00 54.05 70 ASP D CA 1
ATOM 7098 C C . ASP D 1 72 ? -3.032 -0.848 68.675 1.00 58.08 70 ASP D C 1
ATOM 7099 O O . ASP D 1 72 ? -2.982 0.203 69.339 1.00 52.61 70 ASP D O 1
ATOM 7104 N N . GLY D 1 73 ? -2.358 -1.027 67.573 1.00 58.85 71 GLY D N 1
ATOM 7105 C CA . GLY D 1 73 ? -1.601 0.054 66.959 1.00 63.07 71 GLY D CA 1
ATOM 7106 C C . GLY D 1 73 ? -2.377 0.605 65.786 1.00 62.14 71 GLY D C 1
ATOM 7107 O O . GLY D 1 73 ? -3.538 0.297 65.631 1.00 57.67 71 GLY D O 1
ATOM 7108 N N . ALA D 1 74 ? -1.746 1.446 64.985 1.00 79.18 72 ALA D N 1
ATOM 7109 C CA . ALA D 1 74 ? -2.414 2.086 63.833 1.00 85.87 72 ALA D CA 1
ATOM 7110 C C . ALA D 1 74 ? -2.764 1.027 62.821 1.00 83.10 72 ALA D C 1
ATOM 7111 O O . ALA D 1 74 ? -2.352 -0.135 62.959 1.00 72.53 72 ALA D O 1
ATOM 7113 N N . ASP D 1 75 ? -3.555 1.421 61.830 1.00 90.34 73 ASP D N 1
ATOM 7114 C CA . ASP D 1 75 ? -4.052 0.482 60.837 1.00 104.21 73 ASP D CA 1
ATOM 7115 C C . ASP D 1 75 ? -2.901 -0.337 60.279 1.00 95.79 73 ASP D C 1
ATOM 7116 O O . ASP D 1 75 ? -1.844 0.213 59.956 1.00 96.56 73 ASP D O 1
ATOM 7121 N N . ASP D 1 76 ? -3.108 -1.649 60.207 1.00 86.43 74 ASP D N 1
ATOM 7122 C CA . ASP D 1 76 ? -2.140 -2.563 59.610 1.00 93.79 74 ASP D CA 1
ATOM 7123 C C . ASP D 1 76 ? -0.841 -2.749 60.435 1.00 85.61 74 ASP D C 1
ATOM 7124 O O . ASP D 1 76 ? 0.172 -3.180 59.897 1.00 78.68 74 ASP D O 1
ATOM 7129 N N . MET D 1 77 ? -0.856 -2.457 61.735 1.00 77.06 75 MET D N 1
ATOM 7130 C CA . MET D 1 77 ? 0.333 -2.739 62.545 1.00 65.64 75 MET D CA 1
ATOM 7131 C C . MET D 1 77 ? 0.344 -4.113 63.215 1.00 62.78 75 MET D C 1
ATOM 7132 O O . MET D 1 77 ? 1.419 -4.616 63.602 1.00 61.84 75 MET D O 1
ATOM 7137 N N . GLY D 1 78 ? -0.799 -4.788 63.212 1.00 53.60 76 GLY D N 1
ATOM 7138 C CA . GLY D 1 78 ? -0.821 -6.215 63.565 1.00 54.24 76 GLY D CA 1
ATOM 7139 C C . GLY D 1 78 ? -0.500 -6.426 65.033 1.00 55.81 76 GLY D C 1
ATOM 7140 O O . GLY D 1 78 ? -0.851 -5.611 65.853 1.00 58.84 76 GLY D O 1
ATOM 7141 N N . ILE D 1 79 ? 0.110 -7.552 65.365 1.00 51.37 77 ILE D N 1
ATOM 7142 C CA . ILE D 1 79 ? 0.456 -7.868 66.728 1.00 53.02 77 ILE D CA 1
ATOM 7143 C C . ILE D 1 79 ? 1.977 -8.049 66.746 1.00 53.51 77 ILE D C 1
ATOM 7144 O O . ILE D 1 79 ? 2.515 -8.810 65.936 1.00 60.20 77 ILE D O 1
ATOM 7149 N N . HIS D 1 80 ? 2.653 -7.425 67.697 1.00 54.36 78 HIS D N 1
ATOM 7150 C CA . HIS D 1 80 ? 4.113 -7.455 67.767 1.00 49.44 78 HIS D CA 1
ATOM 7151 C C . HIS D 1 80 ? 4.608 -8.161 69.017 1.00 48.76 78 HIS D C 1
ATOM 7152 O O . HIS D 1 80 ? 4.182 -7.849 70.135 1.00 49.32 78 HIS D O 1
ATOM 7159 N N . VAL D 1 81 ? 5.421 -9.197 68.842 1.00 44.61 79 VAL D N 1
ATOM 7160 C CA . VAL D 1 81 ? 6.014 -9.925 69.972 1.00 44.95 79 VAL D CA 1
ATOM 7161 C C . VAL D 1 81 ? 7.466 -9.487 70.150 1.00 47.45 79 VAL D C 1
ATOM 7162 O O . VAL D 1 81 ? 8.202 -9.409 69.193 1.00 49.82 79 VAL D O 1
ATOM 7166 N N . GLU D 1 82 ? 7.855 -9.225 71.385 1.00 47.17 80 GLU D N 1
ATOM 7167 C CA . GLU D 1 82 ? 9.192 -8.876 71.726 1.00 47.74 80 GLU D CA 1
ATOM 7168 C C . GLU D 1 82 ? 9.705 -9.718 72.860 1.00 48.54 80 GLU D C 1
ATOM 7169 O O . GLU D 1 82 ? 9.111 -9.775 73.925 1.00 52.05 80 GLU D O 1
ATOM 7175 N N . MET D 1 83 ? 10.856 -10.310 72.632 1.00 48.43 81 MET D N 1
ATOM 7176 C CA . MET D 1 83 ? 11.462 -11.243 73.558 1.00 50.33 81 MET D CA 1
ATOM 7177 C C . MET D 1 83 ? 12.900 -10.771 73.671 1.00 51.44 81 MET D C 1
ATOM 7178 O O . MET D 1 83 ? 13.671 -10.885 72.721 1.00 54.80 81 MET D O 1
ATOM 7183 N N . THR D 1 84 ? 13.241 -10.165 74.800 1.00 46.49 82 THR D N 1
ATOM 7184 C CA . THR D 1 84 ? 14.595 -9.734 75.038 1.00 46.21 82 THR D CA 1
ATOM 7185 C C . THR D 1 84 ? 15.457 -10.951 75.407 1.00 50.05 82 THR D C 1
ATOM 7186 O O . THR D 1 84 ? 14.981 -12.088 75.443 1.00 48.89 82 THR D O 1
ATOM 7190 N N . GLY D 1 85 ? 16.723 -10.713 75.728 1.00 48.79 83 GLY D N 1
ATOM 7191 C CA . GLY D 1 85 ? 17.620 -11.765 76.190 1.00 50.98 83 GLY D CA 1
ATOM 7192 C C . GLY D 1 85 ? 16.975 -12.543 77.311 1.00 53.88 83 GLY D C 1
ATOM 7193 O O . GLY D 1 85 ? 16.757 -13.766 77.209 1.00 53.26 83 GLY D O 1
ATOM 7194 N N . GLN D 1 86 ? 16.597 -11.819 78.358 1.00 63.29 84 GLN D N 1
ATOM 7195 C CA . GLN D 1 86 ? 15.996 -12.451 79.522 1.00 60.90 84 GLN D CA 1
ATOM 7196 C C . GLN D 1 86 ? 14.699 -13.112 79.160 1.00 56.35 84 GLN D C 1
ATOM 7197 O O . GLN D 1 86 ? 14.323 -14.119 79.752 1.00 56.48 84 GLN D O 1
ATOM 7203 N N . GLY D 1 87 ? 13.992 -12.530 78.211 1.00 52.97 85 GLY D N 1
ATOM 7204 C CA . GLY D 1 87 ? 12.752 -13.137 77.765 1.00 49.09 85 GLY D CA 1
ATOM 7205 C C . GLY D 1 87 ? 12.950 -14.434 77.001 1.00 55.94 85 GLY D C 1
ATOM 7206 O O . GLY D 1 87 ? 12.056 -15.280 76.973 1.00 57.10 85 GLY D O 1
ATOM 7207 N N . CYS D 1 88 ? 14.094 -14.575 76.323 1.00 52.44 86 CYS D N 1
ATOM 7208 C CA . CYS D 1 88 ? 14.363 -15.807 75.619 1.00 55.90 86 CYS D CA 1
ATOM 7209 C C . CYS D 1 88 ? 14.614 -16.893 76.640 1.00 50.44 86 CYS D C 1
ATOM 7210 O O . CYS D 1 88 ? 14.144 -18.024 76.476 1.00 52.58 86 CYS D O 1
ATOM 7213 N N . ARG D 1 89 ? 15.340 -16.581 77.698 1.00 53.09 87 ARG D N 1
ATOM 7214 C CA . ARG D 1 89 ? 15.494 -17.567 78.794 1.00 58.19 87 ARG D CA 1
ATOM 7215 C C . ARG D 1 89 ? 14.162 -17.925 79.468 1.00 60.87 87 ARG D C 1
ATOM 7216 O O . ARG D 1 89 ? 13.889 -19.102 79.817 1.00 63.31 87 ARG D O 1
ATOM 7224 N N . LEU D 1 90 ? 13.339 -16.914 79.671 1.00 57.51 88 LEU D N 1
ATOM 7225 C CA . LEU D 1 90 ? 12.061 -17.150 80.290 1.00 60.03 88 LEU D CA 1
ATOM 7226 C C . LEU D 1 90 ? 11.201 -18.025 79.391 1.00 59.06 88 LEU D C 1
ATOM 7227 O O . LEU D 1 90 ? 10.571 -18.972 79.848 1.00 56.69 88 LEU D O 1
ATOM 7232 N N . PHE D 1 91 ? 11.214 -17.739 78.097 1.00 58.16 89 PHE D N 1
ATOM 7233 C CA . PHE D 1 91 ? 10.550 -18.599 77.108 1.00 58.42 89 PHE D CA 1
ATOM 7234 C C . PHE D 1 91 ? 10.986 -20.047 77.241 1.00 62.70 89 PHE D C 1
ATOM 7235 O O . PHE D 1 91 ? 10.181 -20.963 77.258 1.00 70.05 89 PHE D O 1
ATOM 7243 N N . GLU D 1 92 ? 12.276 -20.253 77.316 1.00 64.81 90 GLU D N 1
ATOM 7244 C CA . GLU D 1 92 ? 12.829 -21.602 77.358 1.00 67.23 90 GLU D CA 1
ATOM 7245 C C . GLU D 1 92 ? 12.355 -22.367 78.553 1.00 65.06 90 GLU D C 1
ATOM 7246 O O . GLU D 1 92 ? 12.078 -23.545 78.448 1.00 64.07 90 GLU D O 1
ATOM 7252 N N . LEU D 1 93 ? 12.285 -21.708 79.699 1.00 66.15 91 LEU D N 1
ATOM 7253 C CA . LEU D 1 93 ? 11.857 -22.383 80.921 1.00 67.82 91 LEU D CA 1
ATOM 7254 C C . LEU D 1 93 ? 10.403 -22.856 80.904 1.00 65.13 91 LEU D C 1
ATOM 7255 O O . LEU D 1 93 ? 10.093 -23.758 81.616 1.00 65.85 91 LEU D O 1
ATOM 7260 N N . HIS D 1 94 ? 9.532 -22.259 80.100 1.00 65.03 92 HIS D N 1
ATOM 7261 C CA . HIS D 1 94 ? 8.091 -22.496 80.222 1.00 59.20 92 HIS D CA 1
ATOM 7262 C C . HIS D 1 94 ? 7.411 -22.948 78.951 1.00 65.60 92 HIS D C 1
ATOM 7263 O O . HIS D 1 94 ? 6.265 -23.390 79.009 1.00 74.46 92 HIS D O 1
ATOM 7270 N N . THR D 1 95 ? 8.066 -22.821 77.794 1.00 61.56 93 THR D N 1
ATOM 7271 C CA . THR D 1 95 ? 7.411 -23.188 76.563 1.00 60.51 93 THR D CA 1
ATOM 7272 C C . THR D 1 95 ? 7.339 -24.693 76.486 1.00 67.14 93 THR D C 1
ATOM 7273 O O . THR D 1 95 ? 8.141 -25.406 77.086 1.00 64.16 93 THR D O 1
ATOM 7277 N N . SER D 1 96 ? 6.342 -25.146 75.742 1.00 69.72 94 SER D N 1
ATOM 7278 C CA . SER D 1 96 ? 6.131 -26.551 75.510 1.00 75.68 94 SER D CA 1
ATOM 7279 C C . SER D 1 96 ? 6.734 -26.961 74.173 1.00 74.43 94 SER D C 1
ATOM 7280 O O . SER D 1 96 ? 6.596 -28.094 73.782 1.00 82.10 94 SER D O 1
ATOM 7283 N N . ILE D 1 97 ? 7.311 -26.030 73.422 1.00 74.15 95 ILE D N 1
ATOM 7284 C CA . ILE D 1 97 ? 7.907 -26.405 72.125 1.00 72.13 95 ILE D CA 1
ATOM 7285 C C . ILE D 1 97 ? 9.426 -26.197 72.128 1.00 77.80 95 ILE D C 1
ATOM 7286 O O . ILE D 1 97 ? 10.005 -25.935 73.190 1.00 72.33 95 ILE D O 1
ATOM 7291 N N . ASN D 1 98 ? 10.033 -26.297 70.934 1.00 82.91 96 ASN D N 1
ATOM 7292 C CA . ASN D 1 98 ? 11.481 -26.161 70.725 1.00 72.97 96 ASN D CA 1
ATOM 7293 C C . ASN D 1 98 ? 11.700 -24.913 69.854 1.00 67.98 96 ASN D C 1
ATOM 7294 O O . ASN D 1 98 ? 10.793 -24.460 69.115 1.00 59.10 96 ASN D O 1
ATOM 7299 N N . TRP D 1 99 ? 12.890 -24.332 69.969 1.00 64.21 97 TRP D N 1
ATOM 7300 C CA . TRP D 1 99 ? 13.236 -23.162 69.164 1.00 56.97 97 TRP D CA 1
ATOM 7301 C C . TRP D 1 99 ? 12.962 -23.457 67.696 1.00 54.94 97 TRP D C 1
ATOM 7302 O O . TRP D 1 99 ? 12.325 -22.659 66.987 1.00 53.88 97 TRP D O 1
ATOM 7313 N N . TYR D 1 100 ? 13.425 -24.596 67.225 1.00 53.13 98 TYR D N 1
ATOM 7314 C CA . TYR D 1 100 ? 13.234 -24.932 65.796 1.00 59.20 98 TYR D CA 1
ATOM 7315 C C . TYR D 1 100 ? 11.762 -24.982 65.454 1.00 60.54 98 TYR D C 1
ATOM 7316 O O . TYR D 1 100 ? 11.368 -24.531 64.395 1.00 64.71 98 TYR D O 1
ATOM 7325 N N . GLU D 1 101 ? 10.943 -25.519 66.344 1.00 63.74 99 GLU D N 1
ATOM 7326 C CA . GLU D 1 101 ? 9.476 -25.539 66.108 1.00 69.63 99 GLU D CA 1
ATOM 7327 C C . GLU D 1 101 ? 8.883 -24.141 66.030 1.00 60.97 99 GLU D C 1
ATOM 7328 O O . GLU D 1 101 ? 8.077 -23.823 65.136 1.00 61.34 99 GLU D O 1
ATOM 7334 N N . LEU D 1 102 ? 9.257 -23.301 66.965 1.00 59.61 100 LEU D N 1
ATOM 7335 C CA . LEU D 1 102 ? 8.803 -21.881 66.931 1.00 62.02 100 LEU D CA 1
ATOM 7336 C C . LEU D 1 102 ? 9.163 -21.249 65.601 1.00 59.78 100 LEU D C 1
ATOM 7337 O O . LEU D 1 102 ? 8.310 -20.637 64.913 1.00 63.90 100 LEU D O 1
ATOM 7342 N N . PHE D 1 103 ? 10.424 -21.416 65.209 1.00 54.76 101 PHE D N 1
ATOM 7343 C CA . PHE D 1 103 ? 10.847 -20.786 63.966 1.00 56.29 101 PHE D CA 1
ATOM 7344 C C . PHE D 1 103 ? 10.183 -21.449 62.749 1.00 57.57 101 PHE D C 1
ATOM 7345 O O . PHE D 1 103 ? 9.807 -20.743 61.787 1.00 53.13 101 PHE D O 1
ATOM 7353 N N . TYR D 1 104 ? 10.003 -22.773 62.785 1.00 54.92 102 TYR D N 1
ATOM 7354 C CA . TYR D 1 104 ? 9.215 -23.438 61.735 1.00 59.68 102 TYR D CA 1
ATOM 7355 C C . TYR D 1 104 ? 7.885 -22.708 61.550 1.00 59.78 102 TYR D C 1
ATOM 7356 O O . TYR D 1 104 ? 7.481 -22.323 60.432 1.00 53.82 102 TYR D O 1
ATOM 7365 N N . ARG D 1 105 ? 7.180 -22.528 62.649 1.00 61.16 103 ARG D N 1
ATOM 7366 C CA . ARG D 1 105 ? 5.865 -21.914 62.572 1.00 62.63 103 ARG D CA 1
ATOM 7367 C C . ARG D 1 105 ? 5.942 -20.489 62.033 1.00 68.19 103 ARG D C 1
ATOM 7368 O O . ARG D 1 105 ? 5.118 -20.079 61.226 1.00 75.15 103 ARG D O 1
ATOM 7376 N N . LEU D 1 106 ? 6.935 -19.735 62.482 1.00 63.28 104 LEU D N 1
ATOM 7377 C CA . LEU D 1 106 ? 7.055 -18.359 62.043 1.00 65.07 104 LEU D CA 1
ATOM 7378 C C . LEU D 1 106 ? 7.474 -18.262 60.601 1.00 63.17 104 LEU D C 1
ATOM 7379 O O . LEU D 1 106 ? 7.022 -17.374 59.875 1.00 59.82 104 LEU D O 1
ATOM 7384 N N . VAL D 1 107 ? 8.354 -19.169 60.185 1.00 59.49 105 VAL D N 1
ATOM 7385 C CA . VAL D 1 107 ? 8.848 -19.125 58.827 1.00 65.06 105 VAL D CA 1
ATOM 7386 C C . VAL D 1 107 ? 7.854 -19.718 57.790 1.00 69.58 105 VAL D C 1
ATOM 7387 O O . VAL D 1 107 ? 7.675 -19.139 56.722 1.00 63.14 105 VAL D O 1
ATOM 7391 N N . TYR D 1 108 ? 7.267 -20.883 58.085 1.00 67.02 106 TYR D N 1
ATOM 7392 C CA . TYR D 1 108 ? 6.515 -21.659 57.082 1.00 73.27 106 TYR D CA 1
ATOM 7393 C C . TYR D 1 108 ? 4.997 -21.662 57.289 1.00 76.06 106 TYR D C 1
ATOM 7394 O O . TYR D 1 108 ? 4.256 -21.765 56.329 1.00 86.34 106 TYR D O 1
ATOM 7403 N N . GLU D 1 109 ? 4.530 -21.562 58.523 1.00 78.15 107 GLU D N 1
ATOM 7404 C CA . GLU D 1 109 ? 3.115 -21.734 58.794 1.00 71.17 107 GLU D CA 1
ATOM 7405 C C . GLU D 1 109 ? 2.360 -20.409 58.815 1.00 75.26 107 GLU D C 1
ATOM 7406 O O . GLU D 1 109 ? 1.238 -20.322 58.291 1.00 68.73 107 GLU D O 1
ATOM 7412 N N . TYR D 1 110 ? 2.932 -19.368 59.436 1.00 68.69 108 TYR D N 1
ATOM 7413 C CA . TYR D 1 110 ? 2.191 -18.099 59.534 1.00 61.63 108 TYR D CA 1
ATOM 7414 C C . TYR D 1 110 ? 2.850 -16.942 58.812 1.00 59.06 108 TYR D C 1
ATOM 7415 O O . TYR D 1 110 ? 4.042 -16.966 58.521 1.00 63.22 108 TYR D O 1
ATOM 7424 N N . GLU D 1 111 ? 2.051 -15.906 58.570 1.00 63.32 109 GLU D N 1
ATOM 7425 C CA . GLU D 1 111 ? 2.466 -14.693 57.869 1.00 67.34 109 GLU D CA 1
ATOM 7426 C C . GLU D 1 111 ? 3.014 -13.662 58.866 1.00 67.85 109 GLU D C 1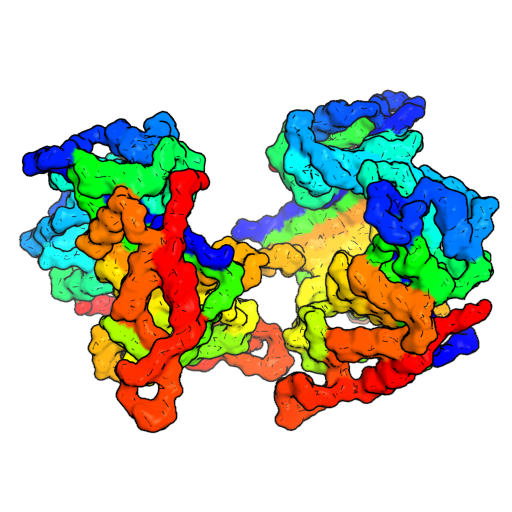
ATOM 7427 O O . GLU D 1 111 ? 2.257 -12.956 59.555 1.00 74.73 109 GLU D O 1
ATOM 7433 N N . VAL D 1 112 ? 4.340 -13.583 58.952 1.00 67.28 110 VAL D N 1
ATOM 7434 C CA . VAL D 1 112 ? 4.980 -12.779 59.970 1.00 66.73 110 VAL D CA 1
ATOM 7435 C C . VAL D 1 112 ? 6.139 -12.009 59.379 1.00 65.49 110 VAL D C 1
ATOM 7436 O O . VAL D 1 112 ? 6.776 -12.498 58.484 1.00 64.02 110 VAL D O 1
ATOM 7440 N N . ASN D 1 113 ? 6.421 -10.826 59.911 1.00 60.14 111 ASN D N 1
ATOM 7441 C CA . ASN D 1 113 ? 7.710 -10.178 59.691 1.00 59.31 111 ASN D CA 1
ATOM 7442 C C . ASN D 1 113 ? 8.581 -10.366 60.895 1.00 57.43 111 ASN D C 1
ATOM 7443 O O . ASN D 1 113 ? 8.216 -9.985 62.018 1.00 53.88 111 ASN D O 1
ATOM 7448 N N . ILE D 1 114 ? 9.714 -11.010 60.673 1.00 49.40 112 ILE D N 1
ATOM 7449 C CA . ILE D 1 114 ? 10.694 -11.175 61.708 1.00 50.79 112 ILE D CA 1
ATOM 7450 C C . ILE D 1 114 ? 11.579 -9.974 61.645 1.00 49.80 112 ILE D C 1
ATOM 7451 O O . ILE D 1 114 ? 12.311 -9.838 60.697 1.00 53.13 112 ILE D O 1
ATOM 7456 N N . THR D 1 115 ? 11.425 -9.038 62.581 1.00 53.02 113 THR D N 1
ATOM 7457 C CA . THR D 1 115 ? 12.086 -7.753 62.459 1.00 50.03 113 THR D CA 1
ATOM 7458 C C . THR D 1 115 ? 13.452 -7.752 63.096 1.00 48.77 113 THR D C 1
ATOM 7459 O O . THR D 1 115 ? 14.279 -6.960 62.706 1.00 47.05 113 THR D O 1
ATOM 7463 N N . ARG D 1 116 ? 13.678 -8.601 64.089 1.00 45.99 114 ARG D N 1
ATOM 7464 C CA . ARG D 1 116 ? 14.978 -8.691 64.725 1.00 42.81 114 ARG D CA 1
ATOM 7465 C C . ARG D 1 116 ? 15.207 -10.049 65.342 1.00 44.35 114 ARG D C 1
ATOM 7466 O O . ARG D 1 116 ? 14.316 -10.624 65.986 1.00 47.69 114 ARG D O 1
ATOM 7474 N N . LEU D 1 117 ? 16.422 -10.561 65.140 1.00 44.43 115 LEU D N 1
ATOM 7475 C CA . LEU D 1 117 ? 16.845 -11.817 65.763 1.00 44.93 115 LEU D CA 1
ATOM 7476 C C . LEU D 1 117 ? 18.295 -11.693 66.117 1.00 44.48 115 LEU D C 1
ATOM 7477 O O . LEU D 1 117 ? 19.091 -11.278 65.271 1.00 45.32 115 LEU D O 1
ATOM 7482 N N . ASP D 1 118 ? 18.642 -11.969 67.377 1.00 42.48 116 ASP D N 1
ATOM 7483 C CA . ASP D 1 118 ? 20.014 -11.905 67.795 1.00 41.97 116 ASP D CA 1
ATOM 7484 C C . ASP D 1 118 ? 20.430 -13.314 68.085 1.00 46.56 116 ASP D C 1
ATOM 7485 O O . ASP D 1 118 ? 19.696 -14.088 68.726 1.00 47.86 116 ASP D O 1
ATOM 7490 N N . VAL D 1 119 ? 21.622 -13.677 67.622 1.00 45.41 117 VAL D N 1
ATOM 7491 C CA . VAL D 1 119 ? 22.200 -14.958 68.029 1.00 44.85 117 VAL D CA 1
ATOM 7492 C C . VAL D 1 119 ? 23.539 -14.683 68.732 1.00 42.47 117 VAL D C 1
ATOM 7493 O O . VAL D 1 119 ? 24.237 -13.759 68.385 1.00 51.21 117 VAL D O 1
ATOM 7497 N N . ALA D 1 120 ? 23.872 -15.526 69.689 1.00 42.95 118 ALA D N 1
ATOM 7498 C CA . ALA D 1 120 ? 24.983 -15.333 70.548 1.00 42.18 118 ALA D CA 1
ATOM 7499 C C . ALA D 1 120 ? 25.745 -16.615 70.808 1.00 43.57 118 ALA D C 1
ATOM 7500 O O . ALA D 1 120 ? 25.195 -17.711 70.757 1.00 47.41 118 ALA D O 1
ATOM 7502 N N . VAL D 1 121 ? 26.993 -16.423 71.202 1.00 44.22 119 VAL D N 1
ATOM 7503 C CA . VAL D 1 121 ? 27.853 -17.426 71.763 1.00 42.49 119 VAL D CA 1
ATOM 7504 C C . VAL D 1 121 ? 28.411 -16.998 73.110 1.00 44.57 119 VAL D C 1
ATOM 7505 O O . VAL D 1 121 ? 28.986 -15.911 73.241 1.00 49.43 119 VAL D O 1
ATOM 7509 N N . ASP D 1 122 ? 28.240 -17.831 74.125 1.00 48.10 120 ASP D N 1
ATOM 7510 C CA . ASP D 1 122 ? 28.907 -17.621 75.420 1.00 49.53 120 ASP D CA 1
ATOM 7511 C C . ASP D 1 122 ? 30.204 -18.384 75.446 1.00 47.37 120 ASP D C 1
ATOM 7512 O O . ASP D 1 122 ? 30.247 -19.566 75.071 1.00 54.68 120 ASP D O 1
ATOM 7517 N N . ASP D 1 123 ? 31.250 -17.719 75.895 1.00 50.08 121 ASP D N 1
ATOM 7518 C CA . ASP D 1 123 ? 32.576 -18.298 75.985 1.00 49.88 121 ASP D CA 1
ATOM 7519 C C . ASP D 1 123 ? 32.974 -18.318 77.461 1.00 53.70 121 ASP D C 1
ATOM 7520 O O . ASP D 1 123 ? 33.239 -17.271 78.043 1.00 53.67 121 ASP D O 1
ATOM 7525 N N . PHE D 1 124 ? 32.985 -19.507 78.064 1.00 55.91 122 PHE D N 1
ATOM 7526 C CA . PHE D 1 124 ? 33.404 -19.675 79.461 1.00 56.59 122 PHE D CA 1
ATOM 7527 C C . PHE D 1 124 ? 34.817 -20.164 79.605 1.00 56.55 122 PHE D C 1
ATOM 7528 O O . PHE D 1 124 ? 35.312 -20.246 80.713 1.00 63.68 122 PHE D O 1
ATOM 7536 N N . LYS D 1 125 ? 35.470 -20.472 78.484 1.00 61.01 123 LYS D N 1
ATOM 7537 C CA . LYS D 1 125 ? 36.853 -20.944 78.498 1.00 64.10 123 LYS D CA 1
ATOM 7538 C C . LYS D 1 125 ? 37.817 -19.799 78.408 1.00 65.91 123 LYS D C 1
ATOM 7539 O O . LYS D 1 125 ? 38.767 -19.744 79.154 1.00 64.85 123 LYS D O 1
ATOM 7545 N N . GLY D 1 126 ? 37.600 -18.918 77.439 1.00 63.65 124 GLY D N 1
ATOM 7546 C CA . GLY D 1 126 ? 38.416 -17.724 77.291 1.00 58.90 124 GLY D CA 1
ATOM 7547 C C . GLY D 1 126 ? 39.307 -17.841 76.078 1.00 55.71 124 GLY D C 1
ATOM 7548 O O . GLY D 1 126 ? 40.506 -17.920 76.213 1.00 55.51 124 GLY D O 1
ATOM 7549 N N . TYR D 1 127 ? 38.720 -17.778 74.889 1.00 54.49 125 TYR D N 1
ATOM 7550 C CA . TYR D 1 127 ? 39.504 -17.832 73.665 1.00 52.02 125 TYR D CA 1
ATOM 7551 C C . TYR D 1 127 ? 40.274 -16.547 73.391 1.00 51.96 125 TYR D C 1
ATOM 7552 O O . TYR D 1 127 ? 41.164 -16.518 72.543 1.00 53.80 125 TYR D O 1
ATOM 7561 N N . PHE D 1 128 ? 39.875 -15.464 74.044 1.00 49.49 126 PHE D N 1
ATOM 7562 C CA . PHE D 1 128 ? 40.525 -14.194 73.839 1.00 50.53 126 PHE D CA 1
ATOM 7563 C C . PHE D 1 128 ? 40.016 -13.250 74.902 1.00 47.18 126 PHE D C 1
ATOM 7564 O O . PHE D 1 128 ? 39.006 -13.502 75.544 1.00 50.06 126 PHE D O 1
ATOM 7572 N N . LYS D 1 129 ? 40.716 -12.170 75.061 1.00 49.62 127 LYS D N 1
ATOM 7573 C CA . LYS D 1 129 ? 40.241 -11.068 75.887 1.00 52.61 127 LYS D CA 1
ATOM 7574 C C . LYS D 1 129 ? 39.742 -10.000 74.938 1.00 49.40 127 LYS D C 1
ATOM 7575 O O . LYS D 1 129 ? 40.383 -9.734 73.906 1.00 47.76 127 LYS D O 1
ATOM 7581 N N . ILE D 1 130 ? 38.635 -9.335 75.311 1.00 48.75 128 ILE D N 1
ATOM 7582 C CA . ILE D 1 130 ? 38.090 -8.270 74.458 1.00 49.42 128 ILE D CA 1
ATOM 7583 C C . ILE D 1 130 ? 39.144 -7.203 74.212 1.00 49.85 128 ILE D C 1
ATOM 7584 O O . ILE D 1 130 ? 39.287 -6.666 73.097 1.00 53.47 128 ILE D O 1
ATOM 7589 N N . ASN D 1 131 ? 39.963 -6.940 75.229 1.00 50.59 129 ASN D N 1
ATOM 7590 C CA . ASN D 1 131 ? 41.003 -5.930 75.089 1.00 55.44 129 ASN D CA 1
ATOM 7591 C C . ASN D 1 131 ? 42.041 -6.250 74.027 1.00 51.89 129 ASN D C 1
ATOM 7592 O O . ASN D 1 131 ? 42.554 -5.352 73.335 1.00 47.57 129 ASN D O 1
ATOM 7597 N N . THR D 1 132 ? 42.313 -7.532 73.856 1.00 52.69 130 THR D N 1
ATOM 7598 C CA . THR D 1 132 ? 43.158 -7.974 72.735 1.00 53.01 130 THR D CA 1
ATOM 7599 C C . THR D 1 132 ? 42.562 -7.590 71.376 1.00 50.12 130 THR D C 1
ATOM 7600 O O . THR D 1 132 ? 43.262 -7.113 70.477 1.00 51.41 130 THR D O 1
ATOM 7604 N N . LEU D 1 133 ? 41.256 -7.725 71.247 1.00 46.51 131 LEU D N 1
ATOM 7605 C CA . LEU D 1 133 ? 40.591 -7.270 70.009 1.00 47.77 131 LEU D CA 1
ATOM 7606 C C . LEU D 1 133 ? 40.744 -5.783 69.798 1.00 43.78 131 LEU D C 1
ATOM 7607 O O . LEU D 1 133 ? 40.982 -5.304 68.691 1.00 40.34 131 LEU D O 1
ATOM 7612 N N . VAL D 1 134 ? 40.556 -5.034 70.881 1.00 49.17 132 VAL D N 1
ATOM 7613 C CA . VAL D 1 134 ? 40.636 -3.548 70.821 1.00 44.68 132 VAL D CA 1
ATOM 7614 C C . VAL D 1 134 ? 42.026 -3.166 70.334 1.00 46.49 132 VAL D C 1
ATOM 7615 O O . VAL D 1 134 ? 42.192 -2.321 69.475 1.00 48.14 132 VAL D O 1
ATOM 7619 N N . LYS D 1 135 ? 43.030 -3.819 70.898 1.00 46.59 133 LYS D N 1
ATOM 7620 C CA . LYS D 1 135 ? 44.407 -3.534 70.600 1.00 51.01 133 LYS D CA 1
ATOM 7621 C C . LYS D 1 135 ? 44.693 -3.817 69.139 1.00 51.90 133 LYS D C 1
ATOM 7622 O O . LYS D 1 135 ? 45.328 -3.020 68.451 1.00 53.94 133 LYS D O 1
ATOM 7628 N N . LYS D 1 136 ? 44.221 -4.967 68.662 1.00 52.32 134 LYS D N 1
ATOM 7629 C CA . LYS D 1 136 ? 44.441 -5.336 67.280 1.00 50.46 134 LYS D CA 1
ATOM 7630 C C . LYS D 1 136 ? 43.832 -4.335 66.332 1.00 46.12 134 LYS D C 1
ATOM 7631 O O . LYS D 1 136 ? 44.450 -3.975 65.322 1.00 48.67 134 LYS D O 1
ATOM 7637 N N . LEU D 1 137 ? 42.657 -3.839 66.668 1.00 42.20 135 LEU D N 1
ATOM 7638 C CA . LEU D 1 137 ? 42.054 -2.791 65.873 1.00 47.48 135 LEU D CA 1
ATOM 7639 C C . LEU D 1 137 ? 42.927 -1.529 65.806 1.00 47.84 135 LEU D C 1
ATOM 7640 O O . LEU D 1 137 ? 43.046 -0.901 64.763 1.00 52.64 135 LEU D O 1
ATOM 7645 N N . LYS D 1 138 ? 43.482 -1.139 66.938 1.00 48.39 136 LYS D N 1
ATOM 7646 C CA . LYS D 1 138 ? 44.196 0.145 67.039 1.00 54.93 136 LYS D CA 1
ATOM 7647 C C . LYS D 1 138 ? 45.572 0.016 66.395 1.00 55.93 136 LYS D C 1
ATOM 7648 O O . LYS D 1 138 ? 46.075 0.952 65.833 1.00 56.55 136 LYS D O 1
ATOM 7654 N N . ASP D 1 139 ? 46.132 -1.190 66.445 1.00 56.99 137 ASP D N 1
ATOM 7655 C CA . ASP D 1 139 ? 47.372 -1.514 65.723 1.00 58.43 137 ASP D CA 1
ATOM 7656 C C . ASP D 1 139 ? 47.175 -1.824 64.239 1.00 57.01 137 ASP D C 1
ATOM 7657 O O . ASP D 1 139 ? 48.073 -2.336 63.602 1.00 61.83 137 ASP D O 1
ATOM 7662 N N . ASP D 1 140 ? 46.022 -1.523 63.685 1.00 54.00 138 ASP D N 1
ATOM 7663 C CA . ASP D 1 140 ? 45.785 -1.736 62.257 1.00 56.46 138 ASP D CA 1
ATOM 7664 C C . ASP D 1 140 ? 45.930 -3.200 61.776 1.00 55.52 138 ASP D C 1
ATOM 7665 O O . ASP D 1 140 ? 46.377 -3.432 60.667 1.00 55.15 138 ASP D O 1
ATOM 7670 N N . GLU D 1 141 ? 45.527 -4.152 62.612 1.00 53.21 139 GLU D N 1
ATOM 7671 C CA . GLU D 1 141 ? 45.655 -5.561 62.352 1.00 49.12 139 GLU D CA 1
ATOM 7672 C C . GLU D 1 141 ? 44.321 -6.259 62.061 1.00 49.44 139 GLU D C 1
ATOM 7673 O O . GLU D 1 141 ? 44.195 -7.470 62.206 1.00 48.77 139 GLU D O 1
ATOM 7679 N N . VAL D 1 142 ? 43.323 -5.487 61.640 1.00 49.54 140 VAL D N 1
ATOM 7680 C CA . VAL D 1 142 ? 42.002 -6.009 61.394 1.00 45.04 140 VAL D CA 1
ATOM 7681 C C . VAL D 1 142 ? 41.485 -5.535 60.066 1.00 44.46 140 VAL D C 1
ATOM 7682 O O . VAL D 1 142 ? 41.660 -4.404 59.732 1.00 41.38 140 VAL D O 1
ATOM 7686 N N . THR D 1 143 ? 40.849 -6.424 59.297 1.00 46.00 141 THR D N 1
ATOM 7687 C CA . THR D 1 143 ? 40.062 -5.991 58.139 1.00 48.28 141 THR D CA 1
ATOM 7688 C C . THR D 1 143 ? 38.639 -6.449 58.378 1.00 46.94 141 THR D C 1
ATOM 7689 O O . THR D 1 143 ? 38.407 -7.379 59.168 1.00 49.44 141 THR D O 1
ATOM 7693 N N . SER D 1 144 ? 37.706 -5.832 57.654 1.00 46.73 142 SER D N 1
ATOM 7694 C CA . SER D 1 144 ? 36.303 -6.013 57.900 1.00 48.39 142 SER D CA 1
ATOM 7695 C C . SER D 1 144 ? 35.459 -5.404 56.816 1.00 49.22 142 SER D C 1
ATOM 7696 O O . SER D 1 144 ? 35.887 -4.497 56.177 1.00 48.53 142 SER D O 1
ATOM 7699 N N . ARG D 1 145 ? 34.256 -5.935 56.628 1.00 46.38 143 ARG D N 1
ATOM 7700 C CA . ARG D 1 145 ? 33.270 -5.296 55.807 1.00 48.74 143 ARG D CA 1
ATOM 7701 C C . ARG D 1 145 ? 32.735 -4.023 56.471 1.00 56.95 143 ARG D C 1
ATOM 7702 O O . ARG D 1 145 ? 32.155 -3.195 55.786 1.00 55.14 143 ARG D O 1
ATOM 7710 N N . PHE D 1 146 ? 32.874 -3.881 57.801 1.00 54.33 144 PHE D N 1
ATOM 7711 C CA . PHE D 1 146 ? 32.544 -2.613 58.475 1.00 52.32 144 PHE D CA 1
ATOM 7712 C C . PHE D 1 146 ? 33.660 -1.623 58.362 1.00 51.38 144 PHE D C 1
ATOM 7713 O O . PHE D 1 146 ? 34.824 -2.005 58.266 1.00 56.11 144 PHE D O 1
ATOM 7721 N N . LYS D 1 147 ? 33.313 -0.347 58.388 1.00 54.19 145 LYS D N 1
ATOM 7722 C CA . LYS D 1 147 ? 34.274 0.761 58.374 1.00 56.76 145 LYS D CA 1
ATOM 7723 C C . LYS D 1 147 ? 34.868 1.108 59.736 1.00 61.18 145 LYS D C 1
ATOM 7724 O O . LYS D 1 147 ? 36.033 1.500 59.814 1.00 57.13 145 LYS D O 1
ATOM 7730 N N . LYS D 1 148 ? 34.041 1.035 60.794 1.00 65.94 146 LYS D N 1
ATOM 7731 C CA . LYS D 1 148 ? 34.425 1.465 62.164 1.00 63.42 146 LYS D CA 1
ATOM 7732 C C . LYS D 1 148 ? 33.919 0.507 63.226 1.00 53.86 146 LYS D C 1
ATOM 7733 O O . LYS D 1 148 ? 32.910 -0.200 63.023 1.00 47.53 146 LYS D O 1
ATOM 7739 N N . ALA D 1 149 ? 34.580 0.545 64.365 1.00 42.01 147 ALA D N 1
ATOM 7740 C CA . ALA D 1 149 ? 34.109 -0.093 65.577 1.00 45.22 147 ALA D CA 1
ATOM 7741 C C . ALA D 1 149 ? 33.932 0.944 66.715 1.00 47.73 147 ALA D C 1
ATOM 7742 O O . ALA D 1 149 ? 34.671 1.896 66.778 1.00 49.89 147 ALA D O 1
ATOM 7744 N N . ARG D 1 150 ? 32.966 0.749 67.605 1.00 50.52 148 ARG D N 1
ATOM 7745 C CA . ARG D 1 150 ? 32.856 1.558 68.802 1.00 48.53 148 ARG D CA 1
ATOM 7746 C C . ARG D 1 150 ? 33.368 0.745 69.982 1.00 48.20 148 ARG D C 1
ATOM 7747 O O . ARG D 1 150 ? 32.942 -0.389 70.214 1.00 41.40 148 ARG D O 1
ATOM 7755 N N . HIS D 1 151 ? 34.302 1.328 70.705 1.00 41.21 149 HIS D N 1
ATOM 7756 C CA . HIS D 1 151 ? 34.860 0.747 71.857 1.00 39.31 149 HIS D CA 1
ATOM 7757 C C . HIS D 1 151 ? 34.364 1.493 73.126 1.00 40.85 149 HIS D C 1
ATOM 7758 O O . HIS D 1 151 ? 34.557 2.684 73.278 1.00 38.81 149 HIS D O 1
ATOM 7765 N N . ILE D 1 152 ? 33.785 0.737 74.053 1.00 39.89 150 ILE D N 1
ATOM 7766 C CA . ILE D 1 152 ? 33.320 1.253 75.328 1.00 39.02 150 ILE D CA 1
ATOM 7767 C C . ILE D 1 152 ? 34.059 0.556 76.455 1.00 38.39 150 ILE D C 1
ATOM 7768 O O . ILE D 1 152 ? 34.151 -0.653 76.526 1.00 42.29 150 ILE D O 1
ATOM 7773 N N . GLU D 1 153 ? 34.544 1.336 77.393 1.00 41.83 151 GLU D N 1
ATOM 7774 C CA . GLU D 1 153 ? 35.168 0.778 78.594 1.00 44.80 151 GLU D CA 1
ATOM 7775 C C . GLU D 1 153 ? 34.632 1.472 79.851 1.00 44.32 151 GLU D C 1
ATOM 7776 O O . GLU D 1 153 ? 34.285 2.664 79.814 1.00 45.06 151 GLU D O 1
ATOM 7782 N N . ASN D 1 154 ? 34.541 0.734 80.939 1.00 40.57 152 ASN D N 1
ATOM 7783 C CA . ASN D 1 154 ? 34.137 1.318 82.194 1.00 44.74 152 ASN D CA 1
ATOM 7784 C C . ASN D 1 154 ? 35.328 1.632 83.022 1.00 49.04 152 ASN D C 1
ATOM 7785 O O . ASN D 1 154 ? 36.247 0.830 83.112 1.00 51.59 152 ASN D O 1
ATOM 7790 N N . ILE D 1 155 ? 35.293 2.783 83.685 1.00 47.25 153 ILE D N 1
ATOM 7791 C CA . ILE D 1 155 ? 36.347 3.198 84.540 1.00 51.28 153 ILE D CA 1
ATOM 7792 C C . ILE D 1 155 ? 35.784 3.409 85.945 1.00 52.40 153 ILE D C 1
ATOM 7793 O O . ILE D 1 155 ? 34.837 4.149 86.121 1.00 58.31 153 ILE D O 1
ATOM 7798 N N . VAL D 1 156 ? 36.367 2.721 86.931 1.00 56.87 154 VAL D N 1
ATOM 7799 C CA . VAL D 1 156 ? 35.979 2.865 88.318 1.00 52.92 154 VAL D CA 1
ATOM 7800 C C . VAL D 1 156 ? 36.674 4.106 88.776 1.00 54.82 154 VAL D C 1
ATOM 7801 O O . VAL D 1 156 ? 37.899 4.190 88.757 1.00 55.81 154 VAL D O 1
ATOM 7805 N N . ILE D 1 157 ? 35.899 5.075 89.219 1.00 56.18 155 ILE D N 1
ATOM 7806 C CA . ILE D 1 157 ? 36.446 6.367 89.562 1.00 60.03 155 ILE D CA 1
ATOM 7807 C C . ILE D 1 157 ? 37.422 6.326 90.777 1.00 62.10 155 ILE D C 1
ATOM 7808 O O . ILE D 1 157 ? 38.472 7.003 90.761 1.00 56.58 155 ILE D O 1
ATOM 7813 N N . GLU D 1 158 ? 37.051 5.602 91.834 1.00 59.37 156 GLU D N 1
ATOM 7814 C CA . GLU D 1 158 ? 37.984 5.397 92.964 1.00 58.92 156 GLU D CA 1
ATOM 7815 C C . GLU D 1 158 ? 38.922 4.278 92.625 1.00 56.05 156 GLU D C 1
ATOM 7816 O O . GLU D 1 158 ? 38.567 3.131 92.710 1.00 59.57 156 GLU D O 1
ATOM 7822 N N . GLY D 1 159 ? 40.128 4.625 92.182 1.00 59.82 157 GLY D N 1
ATOM 7823 C CA . GLY D 1 159 ? 41.164 3.651 91.824 1.00 54.94 157 GLY D CA 1
ATOM 7824 C C . GLY D 1 159 ? 41.599 3.801 90.368 1.00 62.77 157 GLY D C 1
ATOM 7825 O O . GLY D 1 159 ? 42.760 3.540 90.044 1.00 59.30 157 GLY D O 1
ATOM 7826 N N . GLY D 1 160 ? 40.668 4.185 89.482 1.00 56.07 158 GLY D N 1
ATOM 7827 C CA . GLY D 1 160 ? 40.980 4.405 88.076 1.00 59.03 158 GLY D CA 1
ATOM 7828 C C . GLY D 1 160 ? 41.114 3.160 87.187 1.00 57.66 158 GLY D C 1
ATOM 7829 O O . GLY D 1 160 ? 41.544 3.254 86.056 1.00 58.36 158 GLY D O 1
ATOM 7830 N N . GLU D 1 161 ? 40.690 2.004 87.678 1.00 62.88 159 GLU D N 1
ATOM 7831 C CA . GLU D 1 161 ? 40.833 0.768 86.928 1.00 65.14 159 GLU D CA 1
ATOM 7832 C C . GLU D 1 161 ? 39.761 0.673 85.861 1.00 54.67 159 GLU D C 1
ATOM 7833 O O . GLU D 1 161 ? 38.580 0.966 86.077 1.00 58.37 159 GLU D O 1
ATOM 7839 N N . THR D 1 162 ? 40.208 0.283 84.685 1.00 58.24 160 THR D N 1
ATOM 7840 C CA . THR D 1 162 ? 39.347 -0.009 83.539 1.00 63.48 160 THR D CA 1
ATOM 7841 C C . THR D 1 162 ? 38.847 -1.455 83.648 1.00 66.55 160 THR D C 1
ATOM 7842 O O . THR D 1 162 ? 39.650 -2.366 83.500 1.00 63.25 160 THR D O 1
ATOM 7846 N N . ILE D 1 163 ? 37.547 -1.681 83.887 1.00 65.77 161 ILE D N 1
ATOM 7847 C CA . ILE D 1 163 ? 37.064 -3.039 84.183 1.00 62.68 161 ILE D CA 1
ATOM 7848 C C . ILE D 1 163 ? 36.248 -3.754 83.139 1.00 64.41 161 ILE D C 1
ATOM 7849 O O . ILE D 1 163 ? 36.079 -4.955 83.239 1.00 83.15 161 ILE D O 1
ATOM 7854 N N . GLY D 1 164 ? 35.683 -3.104 82.177 1.00 54.84 162 GLY D N 1
ATOM 7855 C CA . GLY D 1 164 ? 34.897 -3.934 81.235 1.00 55.82 162 GLY D CA 1
ATOM 7856 C C . GLY D 1 164 ? 34.995 -3.333 79.868 1.00 51.39 162 GLY D C 1
ATOM 7857 O O . GLY D 1 164 ? 34.980 -2.141 79.738 1.00 64.29 162 GLY D O 1
ATOM 7858 N N . HIS D 1 165 ? 35.192 -4.162 78.866 1.00 50.33 163 HIS D N 1
ATOM 7859 C CA . HIS D 1 165 ? 35.364 -3.722 77.538 1.00 46.19 163 HIS D CA 1
ATOM 7860 C C . HIS D 1 165 ? 34.218 -4.246 76.691 1.00 51.00 163 HIS D C 1
ATOM 7861 O O . HIS D 1 165 ? 33.781 -5.396 76.857 1.00 51.48 163 HIS D O 1
ATOM 7868 N N . THR D 1 166 ? 33.763 -3.407 75.764 1.00 43.87 164 THR D N 1
ATOM 7869 C CA . THR D 1 166 ? 32.721 -3.762 74.806 1.00 40.95 164 THR D CA 1
ATOM 7870 C C . THR D 1 166 ? 33.105 -3.209 73.443 1.00 44.91 164 THR D C 1
ATOM 7871 O O . THR D 1 166 ? 33.640 -2.078 73.340 1.00 48.39 164 THR D O 1
ATOM 7875 N N . LEU D 1 167 ? 32.910 -4.010 72.403 1.00 45.10 165 LEU D N 1
ATOM 7876 C CA . LEU D 1 167 ? 33.120 -3.571 71.019 1.00 37.62 165 LEU D CA 1
ATOM 7877 C C . LEU D 1 167 ? 31.878 -3.785 70.196 1.00 40.01 165 LEU D C 1
ATOM 7878 O O . LEU D 1 167 ? 31.329 -4.891 70.221 1.00 44.91 165 LEU D O 1
ATOM 7883 N N . TYR D 1 168 ? 31.475 -2.776 69.432 1.00 37.03 166 TYR D N 1
ATOM 7884 C CA . TYR D 1 168 ? 30.309 -2.822 68.575 1.00 41.09 166 TYR D CA 1
ATOM 7885 C C . TYR D 1 168 ? 30.739 -2.522 67.131 1.00 44.66 166 TYR D C 1
ATOM 7886 O O . TYR D 1 168 ? 31.470 -1.583 66.904 1.00 42.40 166 TYR D O 1
ATOM 7895 N N . PHE D 1 169 ? 30.353 -3.398 66.188 1.00 44.73 167 PHE D N 1
ATOM 7896 C CA . PHE D 1 169 ? 30.636 -3.223 64.768 1.00 45.01 167 PHE D CA 1
ATOM 7897 C C . PHE D 1 169 ? 29.340 -3.095 64.041 1.00 43.72 167 PHE D C 1
ATOM 7898 O O . PHE D 1 169 ? 28.500 -4.000 64.103 1.00 48.28 167 PHE D O 1
ATOM 7906 N N . GLY D 1 170 ? 29.187 -2.011 63.296 1.00 49.88 168 GLY D N 1
ATOM 7907 C CA . GLY D 1 170 ? 27.969 -1.692 62.560 1.00 49.66 168 GLY D CA 1
ATOM 7908 C C . GLY D 1 170 ? 27.040 -0.782 63.371 1.00 58.29 168 GLY D C 1
ATOM 7909 O O . GLY D 1 170 ? 27.132 -0.731 64.613 1.00 58.67 168 GLY D O 1
ATOM 7910 N N . ALA D 1 171 ? 26.134 -0.072 62.684 1.00 61.32 169 ALA D N 1
ATOM 7911 C CA . ALA D 1 171 ? 25.151 0.779 63.344 1.00 63.52 169 ALA D CA 1
ATOM 7912 C C . ALA D 1 171 ? 23.999 -0.063 63.929 1.00 72.25 169 ALA D C 1
ATOM 7913 O O . ALA D 1 171 ? 23.637 -1.094 63.350 1.00 63.07 169 ALA D O 1
ATOM 7915 N N . PRO D 1 172 ? 23.405 0.385 65.068 1.00 77.35 170 PRO D N 1
ATOM 7916 C CA . PRO D 1 172 ? 22.341 -0.390 65.756 1.00 74.50 170 PRO D CA 1
ATOM 7917 C C . PRO D 1 172 ? 21.057 -0.563 64.932 1.00 74.91 170 PRO D C 1
ATOM 7918 O O . PRO D 1 172 ? 20.279 -1.505 65.178 1.00 65.27 170 PRO D O 1
ATOM 7922 N N . SER D 1 173 ? 20.835 0.372 64.000 1.00 68.84 171 SER D N 1
ATOM 7923 C CA . SER D 1 173 ? 19.627 0.421 63.164 1.00 67.30 171 SER D CA 1
ATOM 7924 C C . SER D 1 173 ? 19.838 -0.399 61.907 1.00 71.23 171 SER D C 1
ATOM 7925 O O . SER D 1 173 ? 18.872 -0.818 61.272 1.00 69.31 171 SER D O 1
ATOM 7928 N N . SER D 1 174 ? 21.100 -0.584 61.504 1.00 64.78 172 SER D N 1
ATOM 7929 C CA . SER D 1 174 ? 21.409 -1.407 60.306 1.00 68.86 172 SER D CA 1
ATOM 7930 C C . SER D 1 174 ? 21.088 -2.890 60.507 1.00 64.94 172 SER D C 1
ATOM 7931 O O . SER D 1 174 ? 20.820 -3.347 61.639 1.00 62.28 172 SER D O 1
ATOM 7934 N N . ASP D 1 175 ? 21.150 -3.649 59.421 1.00 52.32 173 ASP D N 1
ATOM 7935 C CA . ASP D 1 175 ? 20.562 -4.958 59.441 1.00 56.93 173 ASP D CA 1
ATOM 7936 C C . ASP D 1 175 ? 21.529 -6.035 59.952 1.00 51.01 173 ASP D C 1
ATOM 7937 O O . ASP D 1 175 ? 21.134 -7.178 60.144 1.00 44.99 173 ASP D O 1
ATOM 7942 N N . ILE D 1 176 ? 22.777 -5.671 60.223 1.00 45.63 174 ILE D N 1
ATOM 7943 C CA . ILE D 1 176 ? 23.688 -6.592 60.934 1.00 51.43 174 ILE D CA 1
ATOM 7944 C C . ILE D 1 176 ? 24.661 -5.833 61.787 1.00 46.49 174 ILE D C 1
ATOM 7945 O O . ILE D 1 176 ? 25.328 -4.970 61.316 1.00 58.71 174 ILE D O 1
ATOM 7950 N N . GLN D 1 177 ? 24.678 -6.131 63.090 1.00 52.04 175 GLN D N 1
ATOM 7951 C CA . GLN D 1 177 ? 25.635 -5.585 64.015 1.00 44.00 175 GLN D CA 1
ATOM 7952 C C . GLN D 1 177 ? 26.275 -6.741 64.749 1.00 45.59 175 GLN D C 1
ATOM 7953 O O . GLN D 1 177 ? 25.613 -7.709 65.116 1.00 47.11 175 GLN D O 1
ATOM 7959 N N . VAL D 1 178 ? 27.578 -6.635 65.008 1.00 45.17 176 VAL D N 1
ATOM 7960 C CA . VAL D 1 178 ? 28.275 -7.599 65.810 1.00 40.54 176 VAL D CA 1
ATOM 7961 C C . VAL D 1 178 ? 28.769 -6.921 67.108 1.00 41.21 176 VAL D C 1
ATOM 7962 O O . VAL D 1 178 ? 29.269 -5.810 67.090 1.00 45.16 176 VAL D O 1
ATOM 7966 N N . ARG D 1 179 ? 28.660 -7.632 68.242 1.00 38.24 177 ARG D N 1
ATOM 7967 C CA . ARG D 1 179 ? 29.072 -7.105 69.534 1.00 39.54 177 ARG D CA 1
ATOM 7968 C C . ARG D 1 179 ? 29.885 -8.133 70.271 1.00 39.75 177 ARG D C 1
ATOM 7969 O O . ARG D 1 179 ? 29.599 -9.321 70.234 1.00 43.15 177 ARG D O 1
ATOM 7977 N N . PHE D 1 180 ? 30.898 -7.666 70.970 1.00 37.64 178 PHE D N 1
ATOM 7978 C CA . PHE D 1 180 ? 31.737 -8.523 71.785 1.00 37.44 178 PHE D CA 1
ATOM 7979 C C . PHE D 1 180 ? 31.777 -7.831 73.132 1.00 39.73 178 PHE D C 1
ATOM 7980 O O . PHE D 1 180 ? 32.135 -6.650 73.201 1.00 40.83 178 PHE D O 1
ATOM 7988 N N . TYR D 1 181 ? 31.455 -8.544 74.219 1.00 42.03 179 TYR D N 1
ATOM 7989 C CA . TYR D 1 181 ? 31.716 -7.953 75.549 1.00 45.49 179 TYR D CA 1
ATOM 7990 C C . TYR D 1 181 ? 31.957 -8.959 76.650 1.00 46.85 179 TYR D C 1
ATOM 7991 O O . TYR D 1 181 ? 31.720 -10.165 76.483 1.00 47.28 179 TYR D O 1
ATOM 8000 N N . GLU D 1 182 ? 32.434 -8.442 77.769 1.00 43.34 180 GLU D N 1
ATOM 8001 C CA . GLU D 1 182 ? 32.665 -9.208 78.998 1.00 51.05 180 GLU D CA 1
ATOM 8002 C C . GLU D 1 182 ? 31.366 -9.255 79.795 1.00 48.64 180 GLU D C 1
ATOM 8003 O O . GLU D 1 182 ? 30.982 -8.299 80.387 1.00 48.09 180 GLU D O 1
ATOM 8009 N N . LYS D 1 183 ? 30.651 -10.362 79.667 1.00 49.88 181 LYS D N 1
ATOM 8010 C CA . LYS D 1 183 ? 29.290 -10.493 80.187 1.00 50.84 181 LYS D CA 1
ATOM 8011 C C . LYS D 1 183 ? 29.317 -10.752 81.700 1.00 47.58 181 LYS D C 1
ATOM 8012 O O . LYS D 1 183 ? 28.389 -10.418 82.397 1.00 53.70 181 LYS D O 1
ATOM 8018 N N . ASN D 1 184 ? 30.405 -11.289 82.206 1.00 47.38 182 ASN D N 1
ATOM 8019 C CA . ASN D 1 184 ? 30.588 -11.364 83.641 1.00 55.65 182 ASN D CA 1
ATOM 8020 C C . ASN D 1 184 ? 30.537 -9.966 84.260 1.00 58.58 182 ASN D C 1
ATOM 8021 O O . ASN D 1 184 ? 29.820 -9.738 85.232 1.00 55.01 182 ASN D O 1
ATOM 8026 N N . VAL D 1 185 ? 31.322 -9.052 83.694 1.00 56.49 183 VAL D N 1
ATOM 8027 C CA . VAL D 1 185 ? 31.365 -7.675 84.163 1.00 52.38 183 VAL D CA 1
ATOM 8028 C C . VAL D 1 185 ? 30.019 -7.024 84.004 1.00 50.58 183 VAL D C 1
ATOM 8029 O O . VAL D 1 185 ? 29.497 -6.480 84.942 1.00 52.53 183 VAL D O 1
ATOM 8033 N N . GLN D 1 186 ? 29.433 -7.132 82.826 1.00 54.39 184 GLN D N 1
ATOM 8034 C CA . GLN D 1 186 ? 28.127 -6.552 82.544 1.00 58.16 184 GLN D CA 1
ATOM 8035 C C . GLN D 1 186 ? 27.027 -6.999 83.509 1.00 62.12 184 GLN D C 1
ATOM 8036 O O . GLN D 1 186 ? 26.198 -6.181 83.901 1.00 64.95 184 GLN D O 1
ATOM 8042 N N . MET D 1 187 ? 27.005 -8.278 83.866 1.00 63.51 185 MET D N 1
ATOM 8043 C CA . MET D 1 187 ? 25.941 -8.849 84.711 1.00 62.33 185 MET D CA 1
ATOM 8044 C C . MET D 1 187 ? 26.251 -8.757 86.198 1.00 68.70 185 MET D C 1
ATOM 8045 O O . MET D 1 187 ? 25.466 -9.240 87.008 1.00 75.94 185 MET D O 1
ATOM 8050 N N . GLY D 1 188 ? 27.406 -8.213 86.572 1.00 61.08 186 GLY D N 1
ATOM 8051 C CA . GLY D 1 188 ? 27.798 -8.154 87.982 1.00 61.56 186 GLY D CA 1
ATOM 8052 C C . GLY D 1 188 ? 28.116 -9.496 88.631 1.00 68.41 186 GLY D C 1
ATOM 8053 O O . GLY D 1 188 ? 28.140 -9.619 89.856 1.00 71.34 186 GLY D O 1
ATOM 8054 N N . MET D 1 189 ? 28.408 -10.501 87.824 1.00 70.63 187 MET D N 1
ATOM 8055 C CA . MET D 1 189 ? 28.612 -11.846 88.331 1.00 72.53 187 MET D CA 1
ATOM 8056 C C . MET D 1 189 ? 30.068 -12.188 88.527 1.00 75.25 187 MET D C 1
ATOM 8057 O O . MET D 1 189 ? 30.920 -11.787 87.744 1.00 80.65 187 MET D O 1
ATOM 8062 N N . ASP D 1 190 ? 30.334 -12.977 89.566 1.00 74.34 188 ASP D N 1
ATOM 8063 C CA . ASP D 1 190 ? 31.670 -13.304 89.983 1.00 75.48 188 ASP D CA 1
ATOM 8064 C C . ASP D 1 190 ? 32.155 -14.578 89.267 1.00 82.29 188 ASP D C 1
ATOM 8065 O O . ASP D 1 190 ? 32.382 -15.597 89.915 1.00 90.73 188 ASP D O 1
ATOM 8070 N N . ILE D 1 191 ? 32.272 -14.541 87.939 1.00 81.80 189 ILE D N 1
ATOM 8071 C CA . ILE D 1 191 ? 32.859 -15.643 87.175 1.00 79.94 189 ILE D CA 1
ATOM 8072 C C . ILE D 1 191 ? 34.086 -15.060 86.499 1.00 82.24 189 ILE D C 1
ATOM 8073 O O . ILE D 1 191 ? 34.016 -13.954 85.978 1.00 85.49 189 ILE D O 1
ATOM 8078 N N . ASP D 1 192 ? 35.217 -15.754 86.554 1.00 71.73 190 ASP D N 1
ATOM 8079 C CA . ASP D 1 192 ? 36.468 -15.240 85.990 1.00 75.91 190 ASP D CA 1
ATOM 8080 C C . ASP D 1 192 ? 36.363 -14.980 84.469 1.00 78.18 190 ASP D C 1
ATOM 8081 O O . ASP D 1 192 ? 36.782 -13.919 83.990 1.00 65.57 190 ASP D O 1
ATOM 8086 N N . VAL D 1 193 ? 35.818 -15.949 83.722 1.00 68.79 191 VAL D N 1
ATOM 8087 C CA . VAL D 1 193 ? 35.697 -15.836 82.283 1.00 61.65 191 VAL D CA 1
ATOM 8088 C C . VAL D 1 193 ? 34.265 -16.015 81.839 1.00 55.95 191 VAL D C 1
ATOM 8089 O O . VAL D 1 193 ? 33.651 -17.059 82.094 1.00 56.49 191 VAL D O 1
ATOM 8093 N N . TRP D 1 194 ? 33.744 -14.957 81.207 1.00 50.66 192 TRP D N 1
ATOM 8094 C CA . TRP D 1 194 ? 32.494 -15.004 80.518 1.00 53.49 192 TRP D CA 1
ATOM 8095 C C . TRP D 1 194 ? 32.443 -13.917 79.472 1.00 52.58 192 TRP D C 1
ATOM 8096 O O . TRP D 1 194 ? 32.067 -12.778 79.742 1.00 53.65 192 TRP D O 1
ATOM 8107 N N . ASN D 1 195 ? 32.875 -14.279 78.288 1.00 46.92 193 ASN D N 1
ATOM 8108 C CA . ASN D 1 195 ? 32.781 -13.405 77.144 1.00 45.11 193 ASN D CA 1
ATOM 8109 C C . ASN D 1 195 ? 31.553 -13.766 76.344 1.00 41.21 193 ASN D C 1
ATOM 8110 O O . ASN D 1 195 ? 31.231 -14.936 76.177 1.00 49.12 193 ASN D O 1
ATOM 8115 N N . ARG D 1 196 ? 30.936 -12.753 75.772 1.00 42.75 194 ARG D N 1
ATOM 8116 C CA . ARG D 1 196 ? 29.801 -12.908 74.884 1.00 42.30 194 ARG D CA 1
ATOM 8117 C C . ARG D 1 196 ? 30.036 -12.287 73.496 1.00 41.76 194 ARG D C 1
ATOM 8118 O O . ARG D 1 196 ? 30.522 -11.144 73.404 1.00 42.75 194 ARG D O 1
ATOM 8126 N N . THR D 1 197 ? 29.713 -13.046 72.443 1.00 40.10 195 THR D N 1
ATOM 8127 C CA . THR D 1 197 ? 29.726 -12.583 71.044 1.00 40.23 195 THR D CA 1
ATOM 8128 C C . THR D 1 197 ? 28.356 -12.715 70.461 1.00 44.44 195 THR D C 1
ATOM 8129 O O . THR D 1 197 ? 27.708 -13.702 70.688 1.00 47.59 195 THR D O 1
ATOM 8133 N N . GLU D 1 198 ? 27.850 -11.637 69.892 1.00 45.14 196 GLU D N 1
ATOM 8134 C CA . GLU D 1 198 ? 26.463 -11.499 69.572 1.00 45.72 196 GLU D CA 1
ATOM 8135 C C . GLU D 1 198 ? 26.431 -10.994 68.139 1.00 45.88 196 GLU D C 1
ATOM 8136 O O . GLU D 1 198 ? 27.151 -10.064 67.781 1.00 42.83 196 GLU D O 1
ATOM 8142 N N . ILE D 1 199 ? 25.488 -11.510 67.386 1.00 39.21 197 ILE D N 1
ATOM 8143 C CA . ILE D 1 199 ? 25.160 -10.963 66.098 1.00 40.26 197 ILE D CA 1
ATOM 8144 C C . ILE D 1 199 ? 23.702 -10.608 66.096 1.00 42.69 197 ILE D C 1
ATOM 8145 O O . ILE D 1 199 ? 22.854 -11.445 66.390 1.00 40.89 197 ILE D O 1
ATOM 8150 N N . GLN D 1 200 ? 23.441 -9.340 65.830 1.00 43.08 198 GLN D N 1
ATOM 8151 C CA . GLN D 1 200 ? 22.104 -8.826 65.784 1.00 46.05 198 GLN D CA 1
ATOM 8152 C C . GLN D 1 200 ? 21.739 -8.613 64.339 1.00 45.11 198 GLN D C 1
ATOM 8153 O O . GLN D 1 200 ? 22.480 -8.026 63.594 1.00 50.53 198 GLN D O 1
ATOM 8159 N N . LEU D 1 201 ? 20.600 -9.167 63.949 1.00 46.95 199 LEU D N 1
ATOM 8160 C CA . LEU D 1 201 ? 20.134 -9.211 62.588 1.00 47.74 199 LEU D CA 1
ATOM 8161 C C . LEU D 1 201 ? 18.759 -8.611 62.541 1.00 49.82 199 LEU D C 1
ATOM 8162 O O . LEU D 1 201 ? 17.948 -8.854 63.435 1.00 47.34 199 LEU D O 1
ATOM 8167 N N . ARG D 1 202 ? 18.499 -7.831 61.510 1.00 51.70 200 ARG D N 1
ATOM 8168 C CA . ARG D 1 202 ? 17.192 -7.236 61.318 1.00 53.08 200 ARG D CA 1
ATOM 8169 C C . ARG D 1 202 ? 16.598 -7.629 59.956 1.00 57.15 200 ARG D C 1
ATOM 8170 O O . ARG D 1 202 ? 17.322 -7.920 58.968 1.00 55.49 200 ARG D O 1
ATOM 8178 N N . ASP D 1 203 ? 15.266 -7.618 59.913 1.00 53.27 201 ASP D N 1
ATOM 8179 C CA . ASP D 1 203 ? 14.493 -7.829 58.648 1.00 53.28 201 ASP D CA 1
ATOM 8180 C C . ASP D 1 203 ? 14.929 -9.105 57.862 1.00 49.15 201 ASP D C 1
ATOM 8181 O O . ASP D 1 203 ? 14.988 -10.165 58.464 1.00 47.49 201 ASP D O 1
ATOM 8186 N N . ASP D 1 204 ? 15.291 -8.983 56.574 1.00 57.17 202 ASP D N 1
ATOM 8187 C CA . ASP D 1 204 ? 15.601 -10.135 55.716 1.00 59.57 202 ASP D CA 1
ATOM 8188 C C . ASP D 1 204 ? 16.723 -11.000 56.297 1.00 56.06 202 ASP D C 1
ATOM 8189 O O . ASP D 1 204 ? 16.639 -12.219 56.313 1.00 57.13 202 ASP D O 1
ATOM 8194 N N . ARG D 1 205 ? 17.747 -10.353 56.819 1.00 49.20 203 ARG D N 1
ATOM 8195 C CA . ARG D 1 205 ? 18.832 -11.061 57.443 1.00 49.79 203 ARG D CA 1
ATOM 8196 C C . ARG D 1 205 ? 18.345 -11.899 58.585 1.00 52.30 203 ARG D C 1
ATOM 8197 O O . ARG D 1 205 ? 18.812 -13.027 58.796 1.00 49.89 203 ARG D O 1
ATOM 8205 N N . ALA D 1 206 ? 17.394 -11.361 59.352 1.00 51.88 204 ALA D N 1
ATOM 8206 C CA . ALA D 1 206 ? 16.910 -12.100 60.492 1.00 51.79 204 ALA D CA 1
ATOM 8207 C C . ALA D 1 206 ? 16.050 -13.264 60.039 1.00 48.39 204 ALA D C 1
ATOM 8208 O O . ALA D 1 206 ? 16.095 -14.370 60.608 1.00 48.01 204 ALA D O 1
ATOM 8210 N N . HIS D 1 207 ? 15.250 -13.025 59.015 1.00 47.48 205 HIS D N 1
ATOM 8211 C CA . HIS D 1 207 ? 14.421 -14.092 58.442 1.00 52.88 205 HIS D CA 1
ATOM 8212 C C . HIS D 1 207 ? 15.240 -15.332 57.951 1.00 56.07 205 HIS D C 1
ATOM 8213 O O . HIS D 1 207 ? 14.899 -16.460 58.216 1.00 54.58 205 HIS D O 1
ATOM 8220 N N . VAL D 1 208 ? 16.316 -15.085 57.210 1.00 52.44 206 VAL D N 1
ATOM 8221 C CA . VAL D 1 208 ? 17.126 -16.147 56.683 1.00 55.02 206 VAL D CA 1
ATOM 8222 C C . VAL D 1 208 ? 17.616 -17.007 57.804 1.00 52.56 206 VAL D C 1
ATOM 8223 O O . VAL D 1 208 ? 17.630 -18.241 57.689 1.00 51.39 206 VAL D O 1
ATOM 8227 N N . VAL D 1 209 ? 18.117 -16.380 58.876 1.00 53.96 207 VAL D N 1
ATOM 8228 C CA . VAL D 1 209 ? 18.693 -17.161 59.988 1.00 51.58 207 VAL D CA 1
ATOM 8229 C C . VAL D 1 209 ? 17.590 -17.905 60.741 1.00 56.71 207 VAL D C 1
ATOM 8230 O O . VAL D 1 209 ? 17.808 -19.038 61.237 1.00 51.72 207 VAL D O 1
ATOM 8234 N N . ALA D 1 210 ? 16.415 -17.288 60.799 1.00 55.42 208 ALA D N 1
ATOM 8235 C CA . ALA D 1 210 ? 15.261 -17.948 61.401 1.00 63.52 208 ALA D CA 1
ATOM 8236 C C . ALA D 1 210 ? 14.939 -19.244 60.622 1.00 64.03 208 ALA D C 1
ATOM 8237 O O . ALA D 1 210 ? 14.706 -20.301 61.206 1.00 50.83 208 ALA D O 1
ATOM 8239 N N . GLN D 1 211 ? 14.966 -19.126 59.292 1.00 64.16 209 GLN D N 1
ATOM 8240 C CA . GLN D 1 211 ? 14.693 -20.248 58.378 1.00 67.12 209 GLN D CA 1
ATOM 8241 C C . GLN D 1 211 ? 15.696 -21.388 58.576 1.00 62.20 209 GLN D C 1
ATOM 8242 O O . GLN D 1 211 ? 15.371 -22.542 58.612 1.00 58.94 209 GLN D O 1
ATOM 8248 N N . ILE D 1 212 ? 16.954 -21.034 58.659 1.00 59.87 210 ILE D N 1
ATOM 8249 C CA . ILE D 1 212 ? 17.954 -22.024 58.922 1.00 58.81 210 ILE D CA 1
ATOM 8250 C C . ILE D 1 212 ? 17.741 -22.740 60.260 1.00 61.02 210 ILE D C 1
ATOM 8251 O O . ILE D 1 212 ? 17.976 -23.952 60.372 1.00 58.48 210 ILE D O 1
ATOM 8256 N N . ILE D 1 213 ? 17.310 -21.997 61.281 1.00 55.81 211 ILE D N 1
ATOM 8257 C CA . ILE D 1 213 ? 17.065 -22.624 62.571 1.00 57.98 211 ILE D CA 1
ATOM 8258 C C . ILE D 1 213 ? 15.867 -23.560 62.462 1.00 57.46 211 ILE D C 1
ATOM 8259 O O . ILE D 1 213 ? 15.925 -24.684 62.950 1.00 60.28 211 ILE D O 1
ATOM 8264 N N . ALA D 1 214 ? 14.815 -23.077 61.778 1.00 55.83 212 ALA D N 1
ATOM 8265 C CA . ALA D 1 214 ? 13.612 -23.832 61.475 1.00 62.26 212 ALA D CA 1
ATOM 8266 C C . ALA D 1 214 ? 13.908 -25.159 60.788 1.00 66.66 212 ALA D C 1
ATOM 8267 O O . ALA D 1 214 ? 13.357 -26.166 61.184 1.00 63.17 212 ALA D O 1
ATOM 8269 N N . ASP D 1 215 ? 14.742 -25.136 59.750 1.00 66.41 213 ASP D N 1
ATOM 8270 C CA . ASP D 1 215 ? 15.006 -26.325 58.946 1.00 60.84 213 ASP D CA 1
ATOM 8271 C C . ASP D 1 215 ? 15.836 -27.305 59.775 1.00 69.44 213 ASP D C 1
ATOM 8272 O O . ASP D 1 215 ? 15.883 -28.492 59.470 1.00 71.32 213 ASP D O 1
ATOM 8277 N N . ASP D 1 216 ? 16.541 -26.795 60.786 1.00 69.95 214 ASP D N 1
ATOM 8278 C CA . ASP D 1 216 ? 17.288 -27.610 61.759 1.00 72.73 214 ASP D CA 1
ATOM 8279 C C . ASP D 1 216 ? 18.457 -28.462 61.220 1.00 76.84 214 ASP D C 1
ATOM 8280 O O . ASP D 1 216 ? 18.989 -29.346 61.917 1.00 73.77 214 ASP D O 1
ATOM 8285 N N . VAL D 1 217 ? 18.921 -28.148 60.019 1.00 72.42 215 VAL D N 1
ATOM 8286 C CA . VAL D 1 217 ? 19.896 -28.991 59.366 1.00 68.96 215 VAL D CA 1
ATOM 8287 C C . VAL D 1 217 ? 21.292 -28.511 59.757 1.00 71.01 215 VAL D C 1
ATOM 8288 O O . VAL D 1 217 ? 22.106 -29.286 60.253 1.00 65.09 215 VAL D O 1
ATOM 8292 N N . LEU D 1 218 ? 21.587 -27.245 59.501 1.00 67.04 216 LEU D N 1
ATOM 8293 C CA . LEU D 1 218 ? 22.934 -26.723 59.781 1.00 74.54 216 LEU D CA 1
ATOM 8294 C C . LEU D 1 218 ? 23.029 -26.348 61.231 1.00 68.05 216 LEU D C 1
ATOM 8295 O O . LEU D 1 218 ? 22.119 -25.733 61.757 1.00 71.58 216 LEU D O 1
ATOM 8300 N N . PRO D 1 219 ? 24.145 -26.690 61.861 1.00 64.53 217 PRO D N 1
ATOM 8301 C CA . PRO D 1 219 ? 24.325 -26.216 63.216 1.00 61.90 217 PRO D CA 1
ATOM 8302 C C . PRO D 1 219 ? 24.334 -24.703 63.269 1.00 59.75 217 PRO D C 1
ATOM 8303 O O . PRO D 1 219 ? 24.851 -24.050 62.343 1.00 54.06 217 PRO D O 1
ATOM 8307 N N . LEU D 1 220 ? 23.716 -24.134 64.309 1.00 56.15 218 LEU D N 1
ATOM 8308 C CA . LEU D 1 220 ? 23.669 -22.664 64.449 1.00 55.31 218 LEU D CA 1
ATOM 8309 C C . LEU D 1 220 ? 25.088 -22.098 64.462 1.00 53.70 218 LEU D C 1
ATOM 8310 O O . LEU D 1 220 ? 25.378 -21.069 63.836 1.00 56.43 218 LEU D O 1
ATOM 8315 N N . GLY D 1 221 ? 25.978 -22.824 65.121 1.00 53.19 219 GLY D N 1
ATOM 8316 C CA . GLY D 1 221 ? 27.410 -22.534 65.114 1.00 56.57 219 GLY D CA 1
ATOM 8317 C C . GLY D 1 221 ? 28.008 -22.221 63.758 1.00 55.86 219 GLY D C 1
ATOM 8318 O O . GLY D 1 221 ? 28.915 -21.416 63.643 1.00 56.83 219 GLY D O 1
ATOM 8319 N N . GLU D 1 222 ? 27.501 -22.871 62.710 1.00 62.25 220 GLU D N 1
ATOM 8320 C CA . GLU D 1 222 ? 28.062 -22.673 61.382 1.00 63.22 220 GLU D CA 1
ATOM 8321 C C . GLU D 1 222 ? 27.668 -21.333 60.812 1.00 55.98 220 GLU D C 1
ATOM 8322 O O . GLU D 1 222 ? 28.415 -20.712 60.071 1.00 57.68 220 GLU D O 1
ATOM 8328 N N . ILE D 1 223 ? 26.472 -20.909 61.128 1.00 53.33 221 ILE D N 1
ATOM 8329 C CA . ILE D 1 223 ? 26.010 -19.623 60.645 1.00 55.81 221 ILE D CA 1
ATOM 8330 C C . ILE D 1 223 ? 26.758 -18.527 61.390 1.00 52.50 221 ILE D C 1
ATOM 8331 O O . ILE D 1 223 ? 27.266 -17.580 60.783 1.00 56.20 221 ILE D O 1
ATOM 8336 N N . VAL D 1 224 ? 26.860 -18.658 62.702 1.00 46.63 222 VAL D N 1
ATOM 8337 C CA . VAL D 1 224 ? 27.538 -17.634 63.475 1.00 47.81 222 VAL D CA 1
ATOM 8338 C C . VAL D 1 224 ? 28.961 -17.531 62.986 1.00 44.43 222 VAL D C 1
ATOM 8339 O O . VAL D 1 224 ? 29.451 -16.445 62.681 1.00 45.15 222 VAL D O 1
ATOM 8343 N N . ALA D 1 225 ? 29.640 -18.675 62.958 1.00 50.13 223 ALA D N 1
ATOM 8344 C CA . ALA D 1 225 ? 31.049 -18.705 62.523 1.00 50.49 223 ALA D CA 1
ATOM 8345 C C . ALA D 1 225 ? 31.253 -18.220 61.098 1.00 47.83 223 ALA D C 1
ATOM 8346 O O . ALA D 1 225 ? 32.188 -17.464 60.829 1.00 47.07 223 ALA D O 1
ATOM 8348 N N . GLY D 1 226 ? 30.325 -18.550 60.207 1.00 48.08 224 GLY D N 1
ATOM 8349 C CA . GLY D 1 226 ? 30.440 -18.085 58.824 1.00 45.12 224 GLY D CA 1
ATOM 8350 C C . GLY D 1 226 ? 30.282 -16.594 58.719 1.00 43.53 224 GLY D C 1
ATOM 8351 O O . GLY D 1 226 ? 31.044 -15.918 58.010 1.00 49.99 224 GLY D O 1
ATOM 8352 N N . LEU D 1 227 ? 29.326 -16.058 59.456 1.00 46.83 225 LEU D N 1
ATOM 8353 C CA . LEU D 1 227 ? 29.132 -14.582 59.457 1.00 50.29 225 LEU D CA 1
ATOM 8354 C C . LEU D 1 227 ? 30.292 -13.821 60.071 1.00 46.75 225 LEU D C 1
ATOM 8355 O O . LEU D 1 227 ? 30.813 -12.853 59.500 1.00 48.26 225 LEU D O 1
ATOM 8360 N N . LEU D 1 228 ? 30.769 -14.278 61.210 1.00 49.64 226 LEU D N 1
ATOM 8361 C CA . LEU D 1 228 ? 31.919 -13.598 61.824 1.00 44.59 226 LEU D CA 1
ATOM 8362 C C . LEU D 1 228 ? 33.147 -13.584 60.912 1.00 48.53 226 LEU D C 1
ATOM 8363 O O . LEU D 1 228 ? 33.760 -12.523 60.739 1.00 49.56 226 LEU D O 1
ATOM 8368 N N . ARG D 1 229 ? 33.491 -14.773 60.342 1.00 46.12 227 ARG D N 1
ATOM 8369 C CA . ARG D 1 229 ? 34.605 -14.981 59.404 1.00 49.96 227 ARG D CA 1
ATOM 8370 C C . ARG D 1 229 ? 34.535 -14.010 58.233 1.00 48.83 227 ARG D C 1
ATOM 8371 O O . ARG D 1 229 ? 35.486 -13.298 57.935 1.00 51.77 227 ARG D O 1
ATOM 8379 N N . ASN D 1 230 ? 33.365 -13.930 57.645 1.00 46.79 228 ASN D N 1
ATOM 8380 C CA . ASN D 1 230 ? 33.152 -13.066 56.512 1.00 47.73 228 ASN D CA 1
ATOM 8381 C C . ASN D 1 230 ? 33.192 -11.591 56.858 1.00 48.49 228 ASN D C 1
ATOM 8382 O O . ASN D 1 230 ? 33.779 -10.795 56.151 1.00 49.38 228 ASN D O 1
ATOM 8387 N N . TYR D 1 231 ? 32.629 -11.214 58.010 1.00 46.38 229 TYR D N 1
ATOM 8388 C CA . TYR D 1 231 ? 32.548 -9.784 58.320 1.00 44.07 229 TYR D CA 1
ATOM 8389 C C . TYR D 1 231 ? 33.800 -9.215 58.977 1.00 41.93 229 TYR D C 1
ATOM 8390 O O . TYR D 1 231 ? 34.076 -8.025 58.854 1.00 42.27 229 TYR D O 1
ATOM 8399 N N . ILE D 1 232 ? 34.519 -10.034 59.732 1.00 42.61 230 ILE D N 1
ATOM 8400 C CA . ILE D 1 232 ? 35.606 -9.517 60.482 1.00 43.79 230 ILE D CA 1
ATOM 8401 C C . ILE D 1 232 ? 36.782 -10.471 60.444 1.00 47.97 230 ILE D C 1
ATOM 8402 O O . ILE D 1 232 ? 36.656 -11.621 60.834 1.00 48.17 230 ILE D O 1
ATOM 8407 N N . GLN D 1 233 ? 37.953 -9.928 60.124 1.00 46.73 231 GLN D N 1
ATOM 8408 C CA . GLN D 1 233 ? 39.185 -10.698 60.161 1.00 48.55 231 GLN D CA 1
ATOM 8409 C C . GLN D 1 233 ? 40.194 -10.045 61.107 1.00 43.55 231 GLN D C 1
ATOM 8410 O O . GLN D 1 233 ? 40.815 -9.043 60.789 1.00 53.24 231 GLN D O 1
ATOM 8416 N N . PHE D 1 234 ? 40.413 -10.680 62.240 1.00 49.58 232 PHE D N 1
ATOM 8417 C CA . PHE D 1 234 ? 41.557 -10.365 63.081 1.00 52.71 232 PHE D CA 1
ATOM 8418 C C . PHE D 1 234 ? 42.806 -11.073 62.500 1.00 51.74 232 PHE D C 1
ATOM 8419 O O . PHE D 1 234 ? 42.868 -12.308 62.458 1.00 52.43 232 PHE D O 1
ATOM 8427 N N . ARG D 1 235 ? 43.822 -10.279 62.134 1.00 51.31 233 ARG D N 1
ATOM 8428 C CA . ARG D 1 235 ? 45.013 -10.798 61.502 1.00 52.52 233 ARG D CA 1
ATOM 8429 C C . ARG D 1 235 ? 46.306 -10.661 62.302 1.00 57.60 233 ARG D C 1
ATOM 8430 O O . ARG D 1 235 ? 46.383 -9.900 63.244 1.00 57.17 233 ARG D O 1
ATOM 8438 N N . THR D 1 236 ? 47.324 -11.435 61.919 1.00 59.09 234 THR D N 1
ATOM 8439 C CA . THR D 1 236 ? 48.631 -11.336 62.522 1.00 63.14 234 THR D CA 1
ATOM 8440 C C . THR D 1 236 ? 49.580 -10.597 61.572 1.00 64.51 234 THR D C 1
ATOM 8441 O O . THR D 1 236 ? 49.760 -10.969 60.418 1.00 60.32 234 THR D O 1
ATOM 8445 N N . ARG D 1 237 ? 50.129 -9.500 62.072 1.00 63.32 235 ARG D N 1
ATOM 8446 C CA . ARG D 1 237 ? 51.027 -8.656 61.310 1.00 71.31 235 ARG D CA 1
ATOM 8447 C C . ARG D 1 237 ? 52.190 -9.481 60.773 1.00 71.25 235 ARG D C 1
ATOM 8448 O O . ARG D 1 237 ? 52.832 -10.228 61.515 1.00 69.03 235 ARG D O 1
ATOM 8456 N N . LYS D 1 238 ? 52.447 -9.335 59.491 1.00 74.20 236 LYS D N 1
ATOM 8457 C CA . LYS D 1 238 ? 53.556 -10.002 58.815 1.00 85.54 236 LYS D CA 1
ATOM 8458 C C . LYS D 1 238 ? 54.532 -8.922 58.328 1.00 81.23 236 LYS D C 1
ATOM 8459 O O . LYS D 1 238 ? 54.193 -8.090 57.494 1.00 80.20 236 LYS D O 1
ATOM 8465 N N . ALA D 1 239 ? 55.725 -8.901 58.905 1.00 87.36 237 ALA D N 1
ATOM 8466 C CA . ALA D 1 239 ? 56.756 -7.914 58.526 1.00 95.86 237 ALA D CA 1
ATOM 8467 C C . ALA D 1 239 ? 57.083 -7.862 57.015 1.00 90.28 237 ALA D C 1
ATOM 8468 O O . ALA D 1 239 ? 57.268 -6.775 56.470 1.00 80.28 237 ALA D O 1
ATOM 8470 N N . THR D 1 240 ? 57.157 -9.031 56.363 1.00 92.56 238 THR D N 1
ATOM 8471 C CA . THR D 1 240 ? 57.484 -9.139 54.908 1.00 100.28 238 THR D CA 1
ATOM 8472 C C . THR D 1 240 ? 56.601 -8.313 53.967 1.00 93.16 238 THR D C 1
ATOM 8473 O O . THR D 1 240 ? 57.089 -7.737 52.998 1.00 94.40 238 THR D O 1
ATOM 8477 N N . ASP D 1 241 ? 55.312 -8.271 54.270 1.00 91.62 239 ASP D N 1
ATOM 8478 C CA . ASP D 1 241 ? 54.291 -7.679 53.417 1.00 90.85 239 ASP D CA 1
ATOM 8479 C C . ASP D 1 241 ? 53.555 -6.548 54.143 1.00 94.26 239 ASP D C 1
ATOM 8480 O O . ASP D 1 241 ? 53.251 -6.642 55.332 1.00 88.41 239 ASP D O 1
ATOM 8485 N N . LYS D 1 242 ? 53.290 -5.461 53.432 1.00 98.62 240 LYS D N 1
ATOM 8486 C CA . LYS D 1 242 ? 52.487 -4.378 53.995 1.00 97.67 240 LYS D CA 1
ATOM 8487 C C . LYS D 1 242 ? 51.044 -4.439 53.592 1.00 92.15 240 LYS D C 1
ATOM 8488 O O . LYS D 1 242 ? 50.244 -3.703 54.125 1.00 91.75 240 LYS D O 1
ATOM 8494 N N . ASN D 1 243 ? 50.699 -5.333 52.677 1.00 92.93 241 ASN D N 1
ATOM 8495 C CA . ASN D 1 243 ? 49.301 -5.500 52.314 1.00 87.80 241 ASN D CA 1
ATOM 8496 C C . ASN D 1 243 ? 48.576 -6.343 53.390 1.00 83.92 241 ASN D C 1
ATOM 8497 O O . ASN D 1 243 ? 48.775 -7.566 53.481 1.00 80.89 241 ASN D O 1
ATOM 8502 N N . LYS D 1 244 ? 47.728 -5.682 54.183 1.00 76.99 242 LYS D N 1
ATOM 8503 C CA . LYS D 1 244 ? 47.003 -6.323 55.282 1.00 70.93 242 LYS D CA 1
ATOM 8504 C C . LYS D 1 244 ? 46.215 -7.550 54.803 1.00 69.75 242 LYS D C 1
ATOM 8505 O O . LYS D 1 244 ? 46.143 -8.545 55.509 1.00 65.92 242 LYS D O 1
ATOM 8511 N N . LYS D 1 245 ? 45.658 -7.469 53.592 1.00 72.22 243 LYS D N 1
ATOM 8512 C CA . LYS D 1 245 ? 44.882 -8.545 52.978 1.00 76.09 243 LYS D CA 1
ATOM 8513 C C . LYS D 1 245 ? 45.617 -9.879 52.803 1.00 76.22 243 LYS D C 1
ATOM 8514 O O . LYS D 1 245 ? 44.984 -10.889 52.546 1.00 83.79 243 LYS D O 1
ATOM 8520 N N . ARG D 1 246 ? 46.922 -9.903 52.986 1.00 70.18 244 ARG D N 1
ATOM 8521 C CA . ARG D 1 246 ? 47.651 -11.140 52.890 1.00 75.10 244 ARG D CA 1
ATOM 8522 C C . ARG D 1 246 ? 48.290 -11.538 54.205 1.00 71.24 244 ARG D C 1
ATOM 8523 O O . ARG D 1 246 ? 49.085 -12.464 54.241 1.00 79.56 244 ARG D O 1
ATOM 8531 N N . TRP D 1 247 ? 47.953 -10.875 55.292 1.00 63.73 245 TRP D N 1
ATOM 8532 C CA . TRP D 1 247 ? 48.358 -11.409 56.568 1.00 64.78 245 TRP D CA 1
ATOM 8533 C C . TRP D 1 247 ? 47.460 -12.590 56.896 1.00 62.99 245 TRP D C 1
ATOM 8534 O O . TRP D 1 247 ? 46.295 -12.598 56.510 1.00 62.50 245 TRP D O 1
ATOM 8545 N N . PRO D 1 248 ? 47.990 -13.585 57.617 1.00 62.43 246 PRO D N 1
ATOM 8546 C CA . PRO D 1 248 ? 47.155 -14.725 57.983 1.00 62.40 246 PRO D CA 1
ATOM 8547 C C . PRO D 1 248 ? 46.217 -14.300 59.111 1.00 61.54 246 PRO D C 1
ATOM 8548 O O . PRO D 1 248 ? 46.561 -13.391 59.882 1.00 60.12 246 PRO D O 1
ATOM 8552 N N . LEU D 1 249 ? 45.048 -14.943 59.185 1.00 59.62 247 LEU D N 1
ATOM 8553 C CA . LEU D 1 249 ? 44.124 -14.771 60.306 1.00 56.34 247 LEU D CA 1
ATOM 8554 C C . LEU D 1 249 ? 44.811 -15.179 61.599 1.00 57.57 247 LEU D C 1
ATOM 8555 O O . LEU D 1 249 ? 45.594 -16.095 61.622 1.00 59.72 247 LEU D O 1
ATOM 8560 N N . ALA D 1 250 ? 44.579 -14.442 62.664 1.00 55.40 248 ALA D N 1
ATOM 8561 C CA . ALA D 1 250 ? 45.201 -14.759 63.922 1.00 54.41 248 ALA D CA 1
ATOM 8562 C C . ALA D 1 250 ? 44.745 -16.119 64.454 1.00 57.63 248 ALA D C 1
ATOM 8563 O O . ALA D 1 250 ? 43.640 -16.545 64.215 1.00 57.52 248 ALA D O 1
ATOM 8565 N N . ARG D 1 251 ? 45.626 -16.765 65.203 1.00 62.84 249 ARG D N 1
ATOM 8566 C CA . ARG D 1 251 ? 45.414 -18.105 65.697 1.00 70.27 249 ARG D CA 1
ATOM 8567 C C . ARG D 1 251 ? 44.222 -18.198 66.670 1.00 63.77 249 ARG D C 1
ATOM 8568 O O . ARG D 1 251 ? 43.370 -19.092 66.522 1.00 59.98 249 ARG D O 1
ATOM 8576 N N . PHE D 1 252 ? 44.166 -17.305 67.661 1.00 60.30 250 PHE D N 1
ATOM 8577 C CA . PHE D 1 252 ? 43.054 -17.330 68.620 1.00 55.82 250 PHE D CA 1
ATOM 8578 C C . PHE D 1 252 ? 41.713 -17.219 67.883 1.00 52.31 250 PHE D C 1
ATOM 8579 O O . PHE D 1 252 ? 40.757 -17.868 68.291 1.00 55.75 250 PHE D O 1
ATOM 8587 N N . TRP D 1 253 ? 41.687 -16.466 66.768 1.00 45.38 251 TRP D N 1
ATOM 8588 C CA . TRP D 1 253 ? 40.487 -16.235 65.978 1.00 46.20 251 TRP D CA 1
ATOM 8589 C C . TRP D 1 253 ? 40.109 -17.472 65.195 1.00 47.08 251 TRP D C 1
ATOM 8590 O O . TRP D 1 253 ? 38.955 -17.890 65.230 1.00 57.98 251 TRP D O 1
ATOM 8601 N N . LEU D 1 254 ? 41.073 -18.085 64.514 1.00 50.11 252 LEU D N 1
ATOM 8602 C CA . LEU D 1 254 ? 40.827 -19.367 63.831 1.00 51.14 252 LEU D CA 1
ATOM 8603 C C . LEU D 1 254 ? 40.371 -20.444 64.795 1.00 47.73 252 LEU D C 1
ATOM 8604 O O . LEU D 1 254 ? 39.493 -21.194 64.490 1.00 53.53 252 LEU D O 1
ATOM 8609 N N . ASN D 1 255 ? 40.966 -20.490 65.986 1.00 51.08 253 ASN D N 1
ATOM 8610 C CA . ASN D 1 255 ? 40.565 -21.465 66.991 1.00 53.29 253 ASN D CA 1
ATOM 8611 C C . ASN D 1 255 ? 39.158 -21.216 67.478 1.00 51.17 253 ASN D C 1
ATOM 8612 O O . ASN D 1 255 ? 38.392 -22.142 67.618 1.00 54.33 253 ASN D O 1
ATOM 8617 N N . PHE D 1 256 ? 38.811 -19.938 67.676 1.00 52.94 254 PHE D N 1
ATOM 8618 C CA . PHE D 1 256 ? 37.487 -19.573 68.128 1.00 50.56 254 PHE D CA 1
ATOM 8619 C C . PHE D 1 256 ? 36.454 -19.976 67.092 1.00 47.44 254 PHE D C 1
ATOM 8620 O O . PHE D 1 256 ? 35.515 -20.680 67.433 1.00 43.08 254 PHE D O 1
ATOM 8628 N N . LEU D 1 257 ? 36.646 -19.517 65.854 1.00 41.16 255 LEU D N 1
ATOM 8629 C CA . LEU D 1 257 ? 35.702 -19.788 64.795 1.00 42.54 255 LEU D CA 1
ATOM 8630 C C . LEU D 1 257 ? 35.551 -21.329 64.563 1.00 49.58 255 LEU D C 1
ATOM 8631 O O . LEU D 1 257 ? 34.449 -21.803 64.293 1.00 47.47 255 LEU D O 1
ATOM 8636 N N . GLY D 1 258 ? 36.664 -22.066 64.620 1.00 50.81 256 GLY D N 1
ATOM 8637 C CA . GLY D 1 258 ? 36.666 -23.542 64.394 1.00 53.36 256 GLY D CA 1
ATOM 8638 C C . GLY D 1 258 ? 35.931 -24.280 65.510 1.00 51.77 256 GLY D C 1
ATOM 8639 O O . GLY D 1 258 ? 35.180 -25.182 65.228 1.00 55.83 256 GLY D O 1
ATOM 8640 N N . ASP D 1 259 ? 36.046 -23.832 66.754 1.00 53.74 257 ASP D N 1
ATOM 8641 C CA . ASP D 1 259 ? 35.275 -24.429 67.864 1.00 53.36 257 ASP D CA 1
ATOM 8642 C C . ASP D 1 259 ? 33.833 -23.947 67.950 1.00 54.06 257 ASP D C 1
ATOM 8643 O O . ASP D 1 259 ? 32.998 -24.610 68.538 1.00 57.89 257 ASP D O 1
ATOM 8648 N N . VAL D 1 260 ? 33.517 -22.842 67.292 1.00 54.76 258 VAL D N 1
ATOM 8649 C CA . VAL D 1 260 ? 32.122 -22.361 67.214 1.00 52.25 258 VAL D CA 1
ATOM 8650 C C . VAL D 1 260 ? 31.325 -23.175 66.175 1.00 50.93 258 VAL D C 1
ATOM 8651 O O . VAL D 1 260 ? 30.159 -23.463 66.379 1.00 48.90 258 VAL D O 1
ATOM 8655 N N . GLN D 1 261 ? 31.934 -23.437 65.026 1.00 50.99 259 GLN D N 1
ATOM 8656 C CA . GLN D 1 261 ? 31.291 -24.129 63.899 1.00 60.01 259 GLN D CA 1
ATOM 8657 C C . GLN D 1 261 ? 30.324 -25.245 64.237 1.00 53.69 259 GLN D C 1
ATOM 8658 O O . GLN D 1 261 ? 29.243 -25.253 63.683 1.00 52.35 259 GLN D O 1
ATOM 8664 N N . PRO D 1 262 ? 30.709 -26.201 65.092 1.00 55.75 260 PRO D N 1
ATOM 8665 C CA . PRO D 1 262 ? 29.849 -27.390 65.286 1.00 61.49 260 PRO D CA 1
ATOM 8666 C C . PRO D 1 262 ? 28.731 -27.168 66.309 1.00 64.29 260 PRO D C 1
ATOM 8667 O O . PRO D 1 262 ? 27.901 -28.030 66.523 1.00 56.95 260 PRO D O 1
ATOM 8671 N N . LEU D 1 263 ? 28.693 -26.004 66.925 1.00 59.66 261 LEU D N 1
ATOM 8672 C CA . LEU D 1 263 ? 27.739 -25.779 68.000 1.00 57.76 261 LEU D CA 1
ATOM 8673 C C . LEU D 1 263 ? 26.284 -25.767 67.565 1.00 58.75 261 LEU D C 1
ATOM 8674 O O . LEU D 1 263 ? 25.935 -25.226 66.507 1.00 53.39 261 LEU D O 1
ATOM 8679 N N . ARG D 1 264 ? 25.437 -26.390 68.393 1.00 64.11 262 ARG D N 1
ATOM 8680 C CA . ARG D 1 264 ? 24.000 -26.579 68.094 1.00 64.88 262 ARG D CA 1
ATOM 8681 C C . ARG D 1 264 ? 23.179 -26.027 69.248 1.00 62.12 262 ARG D C 1
ATOM 8682 O O . ARG D 1 264 ? 23.591 -26.094 70.400 1.00 50.78 262 ARG D O 1
ATOM 8690 N N . ILE D 1 265 ? 22.045 -25.421 68.930 1.00 60.02 263 ILE D N 1
ATOM 8691 C CA . ILE D 1 265 ? 21.098 -25.036 69.969 1.00 66.18 263 ILE D CA 1
ATOM 8692 C C . ILE D 1 265 ? 20.656 -26.291 70.716 1.00 71.99 263 ILE D C 1
ATOM 8693 O O . ILE D 1 265 ? 20.121 -27.195 70.089 1.00 65.87 263 ILE D O 1
ATOM 8698 N N . ALA D 1 266 ? 20.812 -26.316 72.039 1.00 77.78 264 ALA D N 1
ATOM 8699 C CA . ALA D 1 266 ? 20.343 -27.454 72.859 1.00 87.65 264 ALA D CA 1
ATOM 8700 C C . ALA D 1 266 ? 18.861 -27.749 72.622 1.00 84.53 264 ALA D C 1
ATOM 8701 O O . ALA D 1 266 ? 18.032 -26.829 72.440 1.00 90.70 264 ALA D O 1
ATOM 8703 N N . LYS D 1 267 ? 18.542 -29.034 72.568 1.00 90.94 265 LYS D N 1
ATOM 8704 C CA . LYS D 1 267 ? 17.234 -29.468 72.080 1.00 97.77 265 LYS D CA 1
ATOM 8705 C C . LYS D 1 267 ? 16.135 -29.600 73.123 1.00 98.18 265 LYS D C 1
ATOM 8706 O O . LYS D 1 267 ? 14.972 -29.359 72.806 1.00 106.48 265 LYS D O 1
ATOM 8712 N N . GLN D 1 268 ? 16.457 -29.995 74.347 1.00 104.21 266 GLN D N 1
ATOM 8713 C CA . GLN D 1 268 ? 15.391 -30.252 75.339 1.00 116.46 266 GLN D CA 1
ATOM 8714 C C . GLN D 1 268 ? 15.689 -29.586 76.694 1.00 119.17 266 GLN D C 1
ATOM 8715 O O . GLN D 1 268 ? 14.768 -29.329 77.479 1.00 106.63 266 GLN D O 1
#

B-factor: mean 67.11, std 20.92, range [36.26, 198.52]